Protein 4TUF (pdb70)

CATH classification: 3.20.20.80

B-factor: mean 56.47, std 19.8, range [17.29, 162.37]

Solvent-accessible surface area: 46989 Å² total; per-residue (Å²): 23,28,17,54,156,63,102,71,2,20,34,101,107,53,56,87,6,46,0,48,1,0,0,0,24,0,0,14,32,53,38,26,1,0,22,0,1,93,28,33,41,2,86,82,0,0,65,49,0,44,68,28,29,2,35,0,0,0,0,0,1,0,4,21,0,11,125,87,118,22,106,18,48,52,17,42,70,106,119,0,72,70,0,123,60,44,25,0,14,83,0,1,40,78,0,1,54,18,0,38,84,97,23,0,29,0,1,2,0,3,13,0,16,84,21,59,47,46,7,7,1,6,33,19,4,53,5,71,48,70,74,0,28,42,28,0,102,75,1,0,82,98,8,88,120,33,89,76,2,0,0,0,0,0,5,0,10,2,12,16,1,0,9,0,12,36,80,67,80,27,4,4,1,1,92,0,0,22,87,0,2,65,11,0,28,85,38,3,80,111,7,0,0,0,0,0,0,0,16,29,2,62,4,28,28,56,61,43,26,21,18,114,0,4,0,0,14,0,7,19,2,21,59,19,124,11,63,90,72,40,14,1,0,0,0,1,9,10,0,5,31,55,96,73,14,92,32,2,98,60,118,82,29,35,114,26,1,53,69,18,4,55,53,14,2,0,68,13,11,46,106,54,4,13,0,0,0,4,4,0,0,71,11,44,117,40,50,88,66,0,91,52,0,2,52,16,1,4,162,17,0,115,87,68,69,11,56,27,2,1,0,39,0,0,2,10,80,19,66,44,1,22,2,0,2,100,127,79,12,72,43,20,17,116,61,1,0,85,12,1,81,76,1,8,50,105,24,32,16,50,157,64,100,73,1,18,36,110,91,47,103,89,5,48,0,44,1,0,0,1,19,0,0,13,34,51,39,27,0,1,18,0,0,93,28,22,50,7,99,73,0,0,61,38,1,64,69,24,31,3,34,0,0,0,1,0,3,0,13,14,0,13,123,31,53,17,109,18,48,43,13,46,60,109,130,0,66,87,1,119,58,50,24,0,10,83,0,4,41,34,0,1,53,23,0,36,83,85,28,2,29,1,1,2,0,6,14,1,18,92,19,53,44,48,9,8,1,8,36,21,7,51,12,70,44,40,49,1,28,0,19,0,36,20,2,0,33,98,7,84,128,34,90,74,2,0,0,0,0,0,7,0,12,1,14,17,2,0,9,0,26,44,75,66,81,25,3,4,0,2,92,0,0,23,91,0,2,65,14,0,28,86,16,3,78,111,6,0,0,0,0,0,0,0,15,31,2,82,62,42,27,76,58,42,24,21,20,112,0,4,0,0,15,0,9,69,82,32,101,19,122,11,62,92,74,38,13,0,0,0,0,2,9,12,2,10,34,54,104,78,16,87,24,3,97,68,122,85,34,33,127,20,1,52,69,23,3,59,91,13,2,0,79,13,11,50,104,54,6,11,0,0,0,4,4,0,3,79,33,52,52,68,42,85,75,6,26,55,2,3,69,18,0,4,162,16,0,118,91,67,66,11,54,22,2,0,0,26,0,1,4,15,72,22,75,63,1,14,0,0,0,107,124,79,18,72,45,27,47,100,74,1,0,83,10,0,73,75,0,10,52,103,15,34,16,54,153,63,100,75,2,18,32,96,106,54,54,88,5,46,0,46,1,0,0,1,20,0,0,15,32,52,36,23,0,1,21,0,0,90,30,25,50,6,97,75,0,0,63,47,0,48,70,28,29,2,32,0,0,0,1,1,2,0,17,12,0,11,135,51,69,19,127,19,46,52,17,38,75,110,128,0,72,68,0,124,68,41,19,0,10,81,0,2,41,77,0,1,56,18,0,37,83,94,26,0,28,0,1,1,0,3,12,0,16,91,18,70,41,44,9,7,1,6,39,19,7,56,15,68,46,40,52,0,30,0,22,0,33,26,1,0,36,107,7,84,123,32,85,71,2,0,0,0,0,0,6,0,12,1,12,16,1,0,10,1,26,49,82,63,79,23,2,4,1,2,90,0,0,24,88,0,2,66,14,0,29,86,21,2,78,127,6,0,0,0,0,0,0,0,16,26,1,71,71,45,27,78,62,42,25,21,16,115,0,3,0,0,13,1,6,66,88,40,99,20,119,10,64,91,72,41,16,2,0,0,0,2,9,7,0,3,22,47,103,75,18,89,23,3,101,69,123,82,35,29,118,27,1,52,64,22,3,60,99,13,2,0,80,11,12,53,104,53,7,12,0,1,0,4,2,0,0,54,14,41,78,59,44,85,73,0,91,54,0,0,56,20,0,4,67,18,1,119,90,68,69,10,54,27,2,0,0,43,0,2,3,12,67,20,64,81,0,11,0,0,0,97,124,77,11,71,45,20,28,122,67,1,0,86,11,1,84,77,1,6,47,112,23,29,16,53,152,65,102,69,4,20,40,127,109,48,60,84,6,46,3,45,1,0,0,0,25,0,0,15,30,54,39,25,1,2,22,0,1,87,24,24,49,9,102,72,0,0,66,36,1,60,70,22,29,3,33,0,0,0,1,0,4,0,17,29,0,10,103,85,118,19,113,18,44,54,15,45,87,110,129,0,72,87,3,60,66,50,25,0,10,86,0,5,41,34,1,2,56,29,0,37,79,88,26,0,32,0,2,4,0,5,13,2,19,91,18,58,42,45,9,7,1,7,34,21,4,52,16,59,46,64,79,1,24,48,28,0,98,78,2,0,87,96,10,92,121,35,93,71,2,5,0,0,0,0,8,0,13,0,18,16,1,0,11,0,11,37,77,76,81,24,6,4,1,0,92,0,0,23,94,0,2,62,11,0,28,89,40,2,78,67,8,0,0,0,0,0,0,0,16,30,2,61,5,22,25,46,58,34,27,22,18,108,0,3,0,0,15,0,5,14,1,24,58,20,123,12,64,90,69,42,9,4,0,0,0,2,9,15,0,7,21,58,107,75,14,94,24,3,102,76,128,53,39,33,130,33,1,55,53,18,4,49,31,10,2,0,52,10,9,46,104,56,6,13,0,2,0,5,2,0,0,21,38,39,118,42,39,92,68,0,28,54,1,2,68,17,0,4,162,16,1,116,87,69,70,15,51,24,1,1,0,30,0,0,2,15,77,32,70,48,3,15,0,0,0,106,123,80,15,74,45,28,18,98,73,1,0,83,8,1,78,77,1,8,49,104

Organism: Xanthomonas campestris pv. campestris (strain ATCC 33913 / DSM 3586 / NCPPB 528 / LMG 568 / P 25) (NCBI:txid190485)

Foldseek 3Di:
DWADQQLFDAAPVGDGDFFLAFEFEDCLAPQNATPDLLQAELLVLVVVVVVLPGQEYEYEHEPLSCDQAAAGDNHDCVRYVVCPPPRSNVNVVVNLLSSLVVNGAYEYEHEPHPNDDFDQALADPVGDLVNLLVSLLSVLQPCLPSRRHAAYASGPFHEDQAEDDPPDPVHHRLVSLLSSLCSNCVRRVNHAYEYFAYADYPPQADHFPAGGSQADRCCVVPPHPHDQTRYEYAYADEDVQVDNGVVLVDPCPPVVVLVVSCRRPLVCLRRHNYAHQEYFAALPVRDPSRVSVLLVVLVSCVVSVHLHYYYYHCAQPDPRGGHQDHPSSPDGDVVVSVSSCSSNVD/DWADPQQFDAAPVRDTDFQLAFEFEDCLAPQNATPDQLQAELLVLLVVCVVLPGQEYEYEHEVLLCDQAAAGDSHPCVRVVVCPPHHSVRNVVVSLVSSLVVNGAYEYEHEPHPNPDADQALADPPGDLVNLLVVLLSVLQVCLPSRRHAAYASGPFHEDQAEDPPPDPVHHRLVSLLVSQVSNCVRRVRHAYEYFAYADYPPQADHFDAGGSFAPRCCVVPPHPHPQTRYEYAYADEDVLVPNGPQLPDPCPPVVVLVVSCRRPLVCLRPHNYAYAEYAFQLPPPDVSRVSVLLVVLVSCVVSVQLHYYYHHCAQPPPTGGHQAHPSRPDGDVVVSVSSCSSNVD/DWQDPQQFDAAPVRHTDFALAFEFDDCLALQNATPDLLQAALLVLVVVVVVLVGQEYEYEHEPLLCDQAAAGDNHDCVRHVVCPPHHSNVNVVVNLVSSLVVRGAYEYEDEPHPNPDADQALADPVGDLVNLLVVQLSVLQVCLVRRRYAAYASGPQREDQAEDDPPDPVRHRLVSLLVSLVSNCVRRVNHAYEYFAYADYPDQADHFDAGGSQAPRCCVVPPHPHPLTRYEYAYADEDVLVPNGPQLVDPPPPVVVLVVSCRRPLVCLSPHNYAHAEYAAALCPDDNCRVVVLLVVLVSCVVSVQLHYYYHHQAQPDDSGGHQDHPSRPDGDVVVSVSNCSSNVD/DWADQQLFDAADVGDTDFALAFEFDDCLAPQNATPDQLQAELLVLVVVCVVLPGQEYEYEHEPLLCDQVAAGDNHDCVRHVVCPPHHSVRNVVVNLVSSLVVNRAYEYEDEPHPNHDADQAQADPVRDLVNLLVVLLVVLQVCLPRRRYQAYASYWFREDQAEDDPPDPVRHRLVSLLSSLVSNCVRRVSHAYEYFAYADYPPQAPHDDAGGSFAPRCCVVPPHPHPQTRYEYAYADEDVLVPNGPQLPDPCPPVVVLVVSCRRPLVCLRPHNYAHQEYAFDCPPRHVCRVVVLLVVLVSCVVSVHQHYYYHHQDCPDHRGRHQAHPSSPDGDVVVSVSNCVSNVD

Secondary structure (DSSP, 8-state):
-EE-TTS-EE-SS-PEE--EEEE--STTSTT-S-TTTTTS-HHHHHHHHHHTT--EEEEEE-GGGGSTTPPP-S--TTT-GGGTT--HHHHHHHHHHHHHHHT-EEEEEE--SSSSSPPSSS-BTTB-HHHHHHHHHHHHHHHTT-TTEEEEE-SS---TT-BSSSS-TTTBHHHHHHHHHHHHHHH-TTSEEEE--BS--SSS---SS--TT-B-GGGGTS---S-TTTEEE--EEE-TTT---GGGG-SSTTTTHHHHHHHHTGGGTTTS-B-EEEEE--TTSS-HHHHHHHHHHHHHHHHTT---EEES-SSS--TTT--SB-TTSS-B-HHHHHHHHHHHT-/-EE-TTS-EE-TT--EE--EEEE--STTSTT-S-TTTTTS-HHHHHHHHHHTT--EEEEEE-HHHHSTTPPP-S--TTT-GGGTT--HHHHHHHHHHHHHHTT-EEEEEE--SSSSSPPSSS-BTTB-HHHHHHHHHHHHHHHTT-TTEEEEE-SS---TT-BSSSS-TTTBHHHHHHHHHHHHHHH-TTSEEEE--BS--SSS---SS--TT-B-GGGGTS---S-TTTEEE--EEE-TTT---GGGS-TTTTTTHHHHHHHHTGGGTTTS-B-EEEEE--BTBS-HHHHHHHHHHHHHHHHTT---EEES-SSS-STTT--SB-TTSS-B-HHHHHHHHHHHT-/-EE-TTS-EE-TTSPEE--EEEE---TTSTT-S-TTTTTS-HHHHHHHHHHTT--EEEEEE-HHHHSTTPPP-S--TTT-GGGTT--HHHHHHHHHHHHHHTT-EEEEEE--SSSSS--SSS-BTTB-HHHHHHHHHHHHHHHTT-TTEEEEE-SS---TT-BSSSS-TTTBHHHHHHHHHHHHHHH-TTSEEEE--BS--SSSS--SS--TT-B-GGGGTS---S-TTTEEE--EEE-TTT---GGGS-TTTTTTHHHHHHHHTGGGTTTS-B-EEEEE--BTBS-SHHHHHHHHHHHHHHHTT---EEES-SSTT-TTT--SB-TTSS-B-HHHHHHHHHHHT-/-EE-TTS-EE-SSSPEE--EEEE---TTSTT-S-TTTTTS-HHHHHHHHHTTT--EEEEEE-HHHHSTT----S--TTT-GGGTT--HHHHHHHHHHHHHHTT-EEEEEE--SSSSSPPSSS--SSS-HHHHHHHHHHHHHHTTT-TTEEEEE-SS---TT-BSSSS-TTTBHHHHHHHHHHHHHTT-TT-EEEE--BS--SSS---SS--TT-B-GGGGTS---S-TTTEEE--EEE-TTT---GGGSSTTTTTTHHHHHHHHTGGGTTTS-B-EEEEE--TTSS-SHHHHHHHHHHHHHHHTT---EEES-S-TTSSS---SB-TTSS-B-HHHHHHHHHHHT-

InterPro domains:
  IPR001547 Glycoside hydrolase, family 5 [PF00150] (36-343)
  IPR001919 Carbohydrate-binding type-2 domain [PF00553] (409-482)
  IPR001919 Carbohydrate-binding type-2 domain [PS51173] (395-484)
  IPR001919 Carbohydrate-binding type-2 domain [SM00637] (404-484)
  IPR008965 CBM2/CBM3, carbohydrate-binding domain superfamily [SSF49384] (399-482)
  IPR012291 CBM2, carbohydrate-binding domain superfamily [G3DSA:2.60.40.290] (399-484)
  IPR017853 Glycoside hydrolase superfamily [SSF51445] (30-372)
  IPR018087 Glycoside hydrolase, family 5, conserved site [PS00659] (175-184)

Radius of gyration: 35.01 Å; Cα contacts (8 Å, |Δi|>4): 3081; chains: 4; bounding box: 67×103×87 Å

Structure (mmCIF, N/CA/C/O backbone):
data_4TUF
#
_entry.id   4TUF
#
_cell.length_a   174.660
_cell.length_b   141.531
_cell.length_c   108.008
_cell.angle_alpha   90.00
_cell.angle_beta   110.49
_cell.angle_gamma   90.00
#
_symmetry.space_group_name_H-M   'C 1 2 1'
#
loop_
_entity.id
_entity.type
_entity.pdbx_description
1 polymer 'Major extracellular endoglucanase'
2 non-polymer 'DIHYDROGENPHOSPHATE ION'
3 water water
#
loop_
_atom_site.group_PDB
_atom_site.id
_atom_site.type_symbol
_atom_site.label_atom_id
_atom_site.label_alt_id
_atom_site.label_comp_id
_atom_site.label_asym_id
_atom_site.label_entity_id
_atom_site.label_seq_id
_atom_site.pdbx_PDB_ins_code
_atom_site.Cartn_x
_atom_site.Cartn_y
_atom_site.Cartn_z
_atom_site.occupancy
_atom_site.B_iso_or_equiv
_atom_site.auth_seq_id
_atom_site.auth_comp_id
_atom_site.auth_asym_id
_atom_site.auth_atom_id
_atom_site.pdbx_PDB_model_num
ATOM 1 N N . TYR A 1 1 ? 28.862 -14.094 -17.565 1.00 45.11 26 TYR A N 1
ATOM 2 C CA . TYR A 1 1 ? 29.819 -14.667 -16.620 1.00 44.74 26 TYR A CA 1
ATOM 3 C C . TYR A 1 1 ? 29.427 -16.082 -16.230 1.00 49.26 26 TYR A C 1
ATOM 4 O O . TYR A 1 1 ? 28.274 -16.487 -16.404 1.00 55.96 26 TYR A O 1
ATOM 13 N N . SER A 1 2 ? 30.391 -16.833 -15.707 1.00 45.67 27 SER A N 1
ATOM 14 C CA . SER A 1 2 ? 30.146 -18.215 -15.314 1.00 47.83 27 SER A CA 1
ATOM 15 C C . SER A 1 2 ? 31.205 -18.730 -14.356 1.00 49.47 27 SER A C 1
ATOM 16 O O . SER A 1 2 ? 32.216 -18.070 -14.116 1.00 49.59 27 SER A O 1
ATOM 19 N N . ILE A 1 3 ? 30.959 -19.916 -13.807 1.00 48.32 28 ILE A N 1
ATOM 20 C CA . ILE A 1 3 ? 31.925 -20.578 -12.940 1.00 44.77 28 ILE A CA 1
ATOM 21 C C . ILE A 1 3 ? 32.474 -21.832 -13.621 1.00 44.86 28 ILE A C 1
ATOM 22 O O . ILE A 1 3 ? 31.721 -22.762 -13.902 1.00 51.06 28 ILE A O 1
ATOM 27 N N . ASN A 1 4 ? 33.775 -21.864 -13.894 1.00 43.84 29 ASN A N 1
ATOM 28 C CA . ASN A 1 4 ? 34.363 -23.049 -14.512 1.00 49.35 29 ASN A CA 1
ATOM 29 C C . ASN A 1 4 ? 34.618 -24.151 -13.485 1.00 57.55 29 ASN A C 1
ATOM 30 O O . ASN A 1 4 ? 34.410 -23.951 -12.290 1.00 58.84 29 ASN A O 1
ATOM 35 N N . ASN A 1 5 ? 35.078 -25.308 -13.955 1.00 65.39 30 ASN A N 1
ATOM 36 C CA . ASN A 1 5 ? 35.303 -26.467 -13.092 1.00 71.71 30 ASN A CA 1
ATOM 37 C C . ASN A 1 5 ? 36.390 -26.257 -12.036 1.00 69.68 30 ASN A C 1
ATOM 38 O O . ASN A 1 5 ? 36.603 -27.110 -11.176 1.00 75.00 30 ASN A O 1
ATOM 43 N N . SER A 1 6 ? 37.076 -25.124 -12.104 1.00 63.90 31 SER A N 1
ATOM 44 C CA . SER A 1 6 ? 38.129 -24.823 -11.148 1.00 60.74 31 SER A CA 1
ATOM 45 C C . SER A 1 6 ? 37.648 -23.780 -10.149 1.00 61.04 31 SER A C 1
ATOM 46 O O . SER A 1 6 ? 38.452 -23.171 -9.439 1.00 66.52 31 SER A O 1
ATOM 49 N N . ARG A 1 7 ? 36.332 -23.581 -10.109 1.00 49.62 32 ARG A N 1
ATOM 50 C CA . ARG A 1 7 ? 35.705 -22.632 -9.195 1.00 46.75 32 ARG A CA 1
ATOM 51 C C . ARG A 1 7 ? 36.223 -21.218 -9.425 1.00 45.12 32 ARG A C 1
ATOM 52 O O . ARG A 1 7 ? 36.405 -20.450 -8.482 1.00 42.27 32 ARG A O 1
ATOM 60 N N . GLN A 1 8 ? 36.462 -20.892 -10.691 1.00 49.22 33 GLN A N 1
ATOM 61 C CA . GLN A 1 8 ? 36.893 -19.558 -11.093 1.00 49.08 33 GLN A CA 1
ATOM 62 C C . GLN A 1 8 ? 35.783 -18.836 -11.845 1.00 48.63 33 GLN A C 1
ATOM 63 O O . GLN A 1 8 ? 35.005 -19.461 -12.565 1.00 54.17 33 GLN A O 1
ATOM 69 N N . ILE A 1 9 ? 35.719 -17.520 -11.678 1.00 45.47 34 ILE A N 1
ATOM 70 C CA . ILE A 1 9 ? 34.794 -16.689 -12.440 1.00 42.20 34 ILE A CA 1
ATOM 71 C C . ILE A 1 9 ? 35.402 -16.331 -13.781 1.00 50.30 34 ILE A C 1
ATOM 72 O O . ILE A 1 9 ? 36.480 -15.737 -13.830 1.00 57.98 34 ILE A O 1
ATOM 77 N N . VAL A 1 10 ? 34.726 -16.687 -14.869 1.00 48.28 35 VAL A N 1
ATOM 78 C CA . VAL A 1 10 ? 35.196 -16.290 -16.194 1.00 46.48 35 VAL A CA 1
ATOM 79 C C . VAL A 1 10 ? 34.166 -15.369 -16.844 1.00 46.72 35 VAL A C 1
ATOM 80 O O . VAL A 1 10 ? 32.985 -15.411 -16.499 1.00 48.21 35 VAL A O 1
ATOM 84 N N . ASP A 1 11 ? 34.618 -14.514 -17.757 1.00 48.98 36 ASP A N 1
ATOM 85 C CA . ASP A 1 11 ? 33.715 -13.584 -18.429 1.00 55.47 36 ASP A CA 1
ATOM 86 C C . ASP A 1 11 ? 33.225 -14.172 -19.744 1.00 66.68 36 ASP A C 1
ATOM 87 O O . ASP A 1 11 ? 33.391 -15.368 -19.990 1.00 72.78 36 ASP A O 1
ATOM 92 N N . ASP A 1 12 ? 32.620 -13.333 -20.581 1.00 72.61 37 ASP A N 1
ATOM 93 C CA . ASP A 1 12 ? 32.142 -13.766 -21.894 1.00 80.13 37 ASP A CA 1
ATOM 94 C C . ASP A 1 12 ? 33.274 -14.307 -22.752 1.00 76.88 37 ASP A C 1
ATOM 95 O O . ASP A 1 12 ? 33.114 -15.306 -23.452 1.00 76.08 37 ASP A O 1
ATOM 100 N N . SER A 1 13 ? 34.416 -13.632 -22.694 1.00 77.83 38 SER A N 1
ATOM 101 C CA . SER A 1 13 ? 35.581 -14.005 -23.484 1.00 81.91 38 SER A CA 1
ATOM 102 C C . SER A 1 13 ? 36.118 -15.370 -23.070 1.00 76.27 38 SER A C 1
ATOM 103 O O . SER A 1 13 ? 36.569 -16.150 -23.905 1.00 78.14 38 SER A O 1
ATOM 106 N N . GLY A 1 14 ? 36.067 -15.652 -21.774 1.00 69.89 39 GLY A N 1
ATOM 107 C CA . GLY A 1 14 ? 36.600 -16.893 -21.249 1.00 66.29 39 GLY A CA 1
ATOM 108 C C . GLY A 1 14 ? 37.898 -16.684 -20.492 1.00 65.54 39 GLY A C 1
ATOM 109 O O . GLY A 1 14 ? 38.701 -17.608 -20.360 1.00 66.56 39 GLY A O 1
ATOM 110 N N . LYS A 1 15 ? 38.109 -15.465 -20.000 1.00 61.17 40 LYS A N 1
ATOM 111 C CA . LYS A 1 15 ? 39.286 -15.155 -19.193 1.00 57.38 40 LYS A CA 1
ATOM 112 C C . LYS A 1 15 ? 38.904 -15.091 -17.715 1.00 50.88 40 LYS A C 1
ATOM 113 O O . LYS A 1 15 ? 37.789 -14.695 -17.373 1.00 44.21 40 LYS A O 1
ATOM 115 N N . VAL A 1 16 ? 39.826 -15.492 -16.842 1.00 48.38 41 VAL A N 1
ATOM 116 C CA . VAL A 1 16 ? 39.545 -15.521 -15.410 1.00 47.74 41 VAL A CA 1
ATOM 117 C C . VAL A 1 16 ? 39.455 -14.113 -14.826 1.00 49.67 41 VAL A C 1
ATOM 118 O O . VAL A 1 16 ? 40.335 -13.282 -15.025 1.00 53.75 41 VAL A O 1
ATOM 122 N N . VAL A 1 17 ? 38.368 -13.864 -14.108 1.00 45.63 42 VAL A N 1
ATOM 123 C CA . VAL A 1 17 ? 38.134 -12.601 -13.431 1.00 43.61 42 VAL A CA 1
ATOM 124 C C . VAL A 1 17 ? 38.560 -12.685 -11.966 1.00 45.18 42 VAL A C 1
ATOM 125 O O . VAL A 1 17 ? 38.250 -13.654 -11.281 1.00 52.31 42 VAL A O 1
ATOM 129 N N . GLN A 1 18 ? 39.281 -11.677 -11.490 1.00 49.15 43 GLN A N 1
ATOM 130 C CA . GLN A 1 18 ? 39.605 -11.589 -10.070 1.00 39.23 43 GLN A CA 1
ATOM 131 C C . GLN A 1 18 ? 38.967 -10.347 -9.468 1.00 43.16 43 GLN A C 1
ATOM 132 O O . GLN A 1 18 ? 39.203 -9.230 -9.933 1.00 45.78 43 GLN A O 1
ATOM 138 N N . LEU A 1 19 ? 38.159 -10.539 -8.433 1.00 39.77 44 LEU A N 1
ATOM 139 C CA . LEU A 1 19 ? 37.412 -9.431 -7.859 1.00 34.51 44 LEU A CA 1
ATOM 140 C C . LEU A 1 19 ? 38.150 -8.786 -6.700 1.00 37.91 44 LEU A C 1
ATOM 141 O O . LEU A 1 19 ? 38.021 -9.209 -5.555 1.00 38.30 44 LEU A O 1
ATOM 146 N N . LYS A 1 20 ? 38.936 -7.764 -7.013 1.00 43.74 45 LYS A N 1
ATOM 147 C CA . LYS A 1 20 ? 39.558 -6.930 -5.999 1.00 38.14 45 LYS A CA 1
ATOM 148 C C . LYS A 1 20 ? 38.527 -5.895 -5.564 1.00 36.56 45 LYS A C 1
ATOM 149 O O . LYS A 1 20 ? 38.532 -4.759 -6.037 1.00 36.30 45 LYS A O 1
ATOM 155 N N . GLY A 1 21 ? 37.633 -6.297 -4.670 1.00 31.39 46 GLY A N 1
ATOM 156 C CA .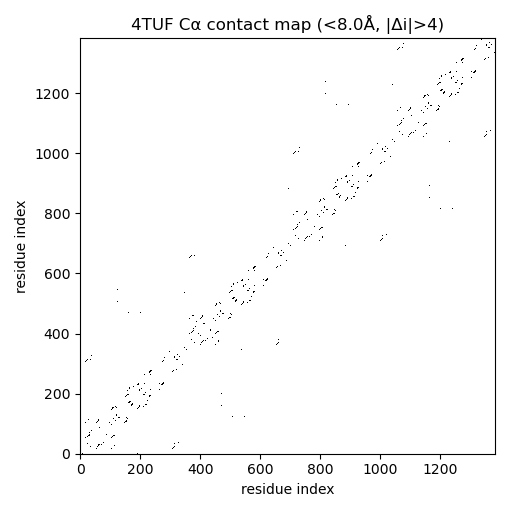 GLY A 1 21 ? 36.416 -5.541 -4.449 1.00 32.58 46 GLY A CA 1
ATOM 157 C C . GLY A 1 21 ? 36.287 -4.757 -3.161 1.00 34.21 46 GLY A C 1
ATOM 158 O O . GLY A 1 21 ? 37.073 -4.918 -2.218 1.00 31.63 46 GLY A O 1
ATOM 159 N N . VAL A 1 22 ? 35.271 -3.899 -3.136 1.00 28.67 47 VAL A N 1
ATOM 160 C CA . VAL A 1 22 ? 34.930 -3.121 -1.960 1.00 29.80 47 VAL A CA 1
ATOM 161 C C . VAL A 1 22 ? 33.437 -2.793 -2.017 1.00 31.27 47 VAL A C 1
ATOM 162 O O . VAL A 1 22 ? 32.861 -2.690 -3.097 1.00 34.12 47 VAL A O 1
ATOM 166 N N . ASN A 1 23 ? 32.807 -2.669 -0.852 1.00 35.45 48 ASN A N 1
ATOM 167 C CA . ASN A 1 23 ? 31.409 -2.253 -0.757 1.00 33.89 48 ASN A CA 1
ATOM 168 C C . ASN A 1 23 ? 31.241 -0.736 -0.799 1.00 36.20 48 ASN A C 1
ATOM 169 O O . ASN A 1 23 ? 31.957 -0.010 -0.112 1.00 34.30 48 ASN A O 1
ATOM 174 N N . VAL A 1 24 ? 30.286 -0.268 -1.598 1.00 30.59 49 VAL A N 1
ATOM 175 C CA . VAL A 1 24 ? 29.981 1.158 -1.702 1.00 33.31 49 VAL A CA 1
ATOM 176 C C . VAL A 1 24 ? 28.521 1.402 -1.335 1.00 37.35 49 VAL A C 1
ATOM 177 O O . VAL A 1 24 ? 27.637 1.176 -2.159 1.00 41.49 49 VAL A O 1
ATOM 181 N N . PHE A 1 25 ? 28.253 1.864 -0.115 1.00 33.79 50 PHE A N 1
ATOM 182 C CA A PHE A 1 25 ? 26.905 2.019 0.428 0.50 35.34 50 PHE A CA 1
ATOM 183 C CA B PHE A 1 25 ? 26.843 1.955 0.241 0.50 35.84 50 PHE A CA 1
ATOM 184 C C . PHE A 1 25 ? 26.269 3.365 0.109 1.00 41.92 50 PHE A C 1
ATOM 185 O O . PHE A 1 25 ? 26.961 4.312 -0.262 1.00 46.28 50 PHE A O 1
ATOM 200 N N . GLY A 1 26 ? 24.961 3.454 0.326 1.00 41.09 51 GLY A N 1
ATOM 201 C CA . GLY A 1 26 ? 24.222 4.683 0.150 1.00 40.23 51 GLY A CA 1
ATOM 202 C C . GLY A 1 26 ? 22.878 4.423 -0.504 1.00 46.73 51 GLY A C 1
ATOM 203 O O . GLY A 1 26 ? 21.844 4.883 -0.014 1.00 50.77 51 GLY A O 1
ATOM 204 N N . PHE A 1 27 ? 22.888 3.669 -1.602 1.00 39.53 52 PHE A N 1
ATOM 205 C CA . PHE A 1 27 ? 21.678 3.435 -2.389 1.00 35.09 52 PHE A CA 1
ATOM 206 C C . PHE A 1 27 ? 20.635 2.601 -1.643 1.00 40.62 52 PHE A C 1
ATOM 207 O O . PHE A 1 27 ? 19.511 2.441 -2.119 1.00 48.16 52 PHE A O 1
ATOM 215 N N . GLU A 1 28 ? 21.001 2.065 -0.482 1.00 36.13 53 GLU A N 1
ATOM 216 C CA . GLU A 1 28 ? 20.068 1.255 0.292 1.00 37.14 53 GLU A CA 1
ATOM 217 C C . GLU A 1 28 ? 19.596 2.011 1.526 1.00 35.72 53 GLU A C 1
ATOM 218 O O . GLU A 1 28 ? 18.995 1.430 2.429 1.00 40.77 53 GLU A O 1
ATOM 224 N N . THR A 1 29 ? 19.858 3.314 1.554 1.00 33.43 54 THR A N 1
ATOM 225 C CA . THR A 1 29 ? 19.513 4.131 2.711 1.00 34.97 54 THR A CA 1
ATOM 226 C C . THR A 1 29 ? 18.468 5.191 2.392 1.00 39.27 54 THR A C 1
ATOM 227 O O . THR A 1 29 ? 18.013 5.314 1.254 1.00 35.59 54 THR A O 1
ATOM 231 N N . GLY A 1 30 ? 18.110 5.968 3.410 1.00 43.34 55 GLY A N 1
ATOM 232 C CA . GLY A 1 30 ? 17.108 7.004 3.271 1.00 36.34 55 GLY A CA 1
ATOM 233 C C . GLY A 1 30 ? 17.466 8.062 2.251 1.00 43.39 55 GLY A C 1
ATOM 234 O O . GLY A 1 30 ? 16.585 8.751 1.745 1.00 49.10 55 GLY A O 1
ATOM 235 N N . ASN A 1 31 ? 18.757 8.187 1.948 1.00 42.67 56 ASN A N 1
ATOM 236 C CA . ASN A 1 31 ? 19.244 9.156 0.967 1.00 38.81 56 ASN A CA 1
ATOM 237 C C . ASN A 1 31 ? 19.073 8.693 -0.476 1.00 41.09 56 ASN A C 1
ATOM 238 O O . ASN A 1 31 ? 19.001 9.517 -1.387 1.00 48.15 56 ASN A O 1
ATOM 243 N N . HIS A 1 32 ? 19.022 7.377 -0.672 1.00 40.65 57 HIS A N 1
ATOM 244 C CA . HIS A 1 32 ? 18.862 6.769 -1.992 1.00 41.55 57 HIS A CA 1
ATOM 245 C C . HIS A 1 32 ? 19.913 7.247 -2.998 1.00 47.44 57 HIS A C 1
ATOM 246 O O . HIS A 1 32 ? 19.593 7.564 -4.141 1.00 55.35 57 HIS A O 1
ATOM 253 N N . VAL A 1 33 ? 21.167 7.291 -2.564 1.00 42.99 58 VAL A N 1
ATOM 254 C CA . VAL A 1 33 ? 22.285 7.649 -3.431 1.00 40.40 58 VAL A CA 1
ATOM 255 C C . VAL A 1 33 ? 23.561 7.249 -2.703 1.00 40.97 58 VAL A C 1
ATOM 256 O O . VAL A 1 33 ? 23.585 7.258 -1.473 1.00 41.81 58 VAL A O 1
ATOM 260 N N . MET A 1 34 ? 24.610 6.882 -3.438 1.00 42.27 59 MET A N 1
ATOM 261 C CA . MET A 1 34 ? 25.879 6.526 -2.797 1.00 39.39 59 MET A CA 1
ATOM 262 C C . MET A 1 34 ? 26.356 7.684 -1.921 1.00 35.17 59 MET A C 1
ATOM 263 O O . MET A 1 34 ? 26.174 8.845 -2.270 1.00 41.46 59 MET A O 1
ATOM 268 N N . HIS A 1 35 ? 26.938 7.352 -0.773 1.00 36.27 60 HIS A N 1
ATOM 269 C CA . HIS A 1 35 ? 27.312 8.339 0.237 1.00 39.45 60 HIS A CA 1
ATOM 270 C C . HIS A 1 35 ? 28.530 9.172 -0.135 1.00 42.30 60 HIS A C 1
ATOM 271 O O . HIS A 1 35 ? 29.353 8.762 -0.951 1.00 35.58 60 HIS A O 1
ATOM 278 N N . GLY A 1 36 ? 28.638 10.343 0.487 1.00 42.02 61 GLY A N 1
ATOM 279 C CA . GLY A 1 36 ? 29.814 11.178 0.353 1.00 40.82 61 GLY A CA 1
ATOM 280 C C . GLY A 1 36 ? 29.689 12.274 -0.683 1.00 46.83 61 GLY A C 1
ATOM 281 O O . GLY A 1 36 ? 30.621 13.054 -0.892 1.00 47.68 61 GLY A O 1
ATOM 282 N N . LEU A 1 37 ? 28.534 12.351 -1.331 1.00 49.87 62 LEU A N 1
ATOM 283 C CA . LEU A 1 37 ? 28.336 13.356 -2.365 1.00 47.74 62 LEU A CA 1
ATOM 284 C C . LEU A 1 37 ? 28.034 14.720 -1.747 1.00 50.29 62 LEU A C 1
ATOM 285 O O . LEU A 1 37 ? 27.702 15.669 -2.456 1.00 59.11 62 LEU A O 1
ATOM 290 N N . TRP A 1 38 ? 28.154 14.818 -0.425 1.00 49.30 63 TRP A N 1
ATOM 291 C CA . TRP A 1 38 ? 28.173 16.124 0.233 1.00 55.65 63 TRP A CA 1
ATOM 292 C C . TRP A 1 38 ? 29.605 16.637 0.307 1.00 54.40 63 TRP A C 1
ATOM 293 O O . TRP A 1 38 ? 29.841 17.834 0.449 1.00 62.29 63 TRP A O 1
ATOM 304 N N . ALA A 1 39 ? 30.559 15.719 0.195 1.00 53.00 64 ALA A N 1
ATOM 305 C CA . ALA A 1 39 ? 31.966 16.048 0.376 1.00 55.98 64 ALA A CA 1
ATOM 306 C C . ALA A 1 39 ? 32.781 15.883 -0.906 1.00 55.99 64 ALA A C 1
ATOM 307 O O . ALA A 1 39 ? 33.814 16.530 -1.079 1.00 50.72 64 ALA A O 1
ATOM 309 N N . ARG A 1 40 ? 32.311 15.018 -1.801 1.00 57.55 65 ARG A N 1
ATOM 310 C CA . ARG A 1 40 ? 33.074 14.647 -2.990 1.00 54.32 65 ARG A CA 1
ATOM 311 C C . ARG A 1 40 ? 32.233 14.645 -4.265 1.00 52.49 65 ARG A C 1
ATOM 312 O O . ARG A 1 40 ? 31.004 14.586 -4.213 1.00 52.49 65 ARG A O 1
ATOM 320 N N . ASN A 1 41 ? 32.911 14.706 -5.407 1.00 45.00 66 ASN A N 1
ATOM 321 C CA . ASN A 1 41 ? 32.277 14.493 -6.703 1.00 44.47 66 ASN A CA 1
ATOM 322 C C . ASN A 1 41 ? 32.231 13.003 -7.008 1.00 45.46 66 ASN A C 1
ATOM 323 O O . ASN A 1 41 ? 33.246 12.315 -6.897 1.00 49.23 66 ASN A O 1
ATOM 328 N N . TRP A 1 42 ? 31.058 12.505 -7.383 1.00 47.32 67 TRP A N 1
ATOM 329 C CA . TRP A 1 42 ? 30.843 11.059 -7.486 1.00 47.54 67 TRP A CA 1
ATOM 330 C C . TRP A 1 42 ? 31.785 10.400 -8.494 1.00 49.99 67 TRP A C 1
ATOM 331 O O . TRP A 1 42 ? 32.327 9.330 -8.233 1.00 49.95 67 TRP A O 1
ATOM 342 N N . LYS A 1 43 ? 31.985 11.051 -9.637 1.00 55.64 68 LYS A N 1
ATOM 343 C CA . LYS A 1 43 ? 32.858 10.525 -10.680 1.00 49.46 68 LYS A CA 1
ATOM 344 C C . LYS A 1 43 ? 34.311 10.486 -10.206 1.00 50.69 68 LYS A C 1
ATOM 345 O O . LYS A 1 43 ? 35.028 9.517 -10.462 1.00 54.49 68 LYS A O 1
ATOM 351 N N . ASP A 1 44 ? 34.740 11.536 -9.509 1.00 45.79 69 ASP A N 1
ATOM 352 C CA . ASP A 1 44 ? 36.110 11.609 -9.009 1.00 54.69 69 ASP A CA 1
ATOM 353 C C . ASP A 1 44 ? 36.369 10.584 -7.908 1.00 48.03 69 ASP A C 1
ATOM 354 O O . ASP A 1 44 ? 37.470 10.052 -7.794 1.00 44.80 69 ASP A O 1
ATOM 359 N N . MET A 1 45 ? 35.353 10.305 -7.101 1.00 45.75 70 MET A N 1
ATOM 360 C CA . MET A 1 45 ? 35.483 9.316 -6.040 1.00 42.26 70 MET A CA 1
ATOM 361 C C . MET A 1 45 ? 35.604 7.898 -6.613 1.00 44.87 70 MET A C 1
ATOM 362 O O . MET A 1 45 ? 36.299 7.049 -6.058 1.00 47.27 70 MET A O 1
ATOM 367 N N . ILE A 1 46 ? 34.928 7.642 -7.727 1.00 44.96 71 ILE A N 1
ATOM 368 C CA . ILE A 1 46 ? 35.061 6.356 -8.402 1.00 45.08 71 ILE A CA 1
ATOM 369 C C . ILE A 1 46 ? 36.458 6.228 -9.001 1.00 44.57 71 ILE A C 1
ATOM 370 O O . ILE A 1 46 ? 37.112 5.197 -8.859 1.00 40.95 71 ILE A O 1
ATOM 375 N N . VAL A 1 47 ? 36.904 7.291 -9.664 1.00 47.31 72 VAL A N 1
ATOM 376 C CA . VAL A 1 47 ? 38.235 7.353 -10.255 1.00 44.97 72 VAL A CA 1
ATOM 377 C C . VAL A 1 47 ? 39.300 7.019 -9.219 1.00 48.07 72 VAL A C 1
ATOM 378 O O . VAL A 1 47 ? 40.280 6.333 -9.517 1.00 54.22 72 VAL A O 1
ATOM 382 N N . GLN A 1 48 ? 39.087 7.485 -7.991 1.00 49.47 73 GLN A N 1
ATOM 383 C CA . GLN A 1 48 ? 40.055 7.276 -6.923 1.00 49.54 73 GLN A CA 1
ATOM 384 C C . GLN A 1 48 ? 40.109 5.826 -6.459 1.00 48.42 73 GLN A C 1
ATOM 385 O O . GLN A 1 48 ? 41.185 5.296 -6.198 1.00 56.11 73 GLN A O 1
ATOM 391 N N . MET A 1 49 ? 38.951 5.185 -6.350 1.00 41.43 74 MET A N 1
ATOM 392 C CA . MET A 1 49 ? 38.916 3.843 -5.797 1.00 46.53 74 MET A CA 1
ATOM 393 C C . MET A 1 49 ? 39.457 2.837 -6.808 1.00 48.34 74 MET A C 1
ATOM 394 O O . MET A 1 49 ? 39.955 1.781 -6.427 1.00 54.44 74 MET A O 1
ATOM 399 N N . GLN A 1 50 ? 39.395 3.167 -8.092 1.00 48.03 75 GLN A N 1
ATOM 400 C CA . GLN A 1 50 ? 40.000 2.291 -9.085 1.00 48.42 75 GLN A CA 1
ATOM 401 C C . GLN A 1 50 ? 41.513 2.439 -9.037 1.00 51.31 75 GLN A C 1
ATOM 402 O O . GLN A 1 50 ? 42.245 1.467 -9.224 1.00 51.07 75 GLN A O 1
ATOM 408 N N . GLY A 1 51 ? 41.972 3.661 -8.774 1.00 51.88 76 GLY A N 1
ATOM 409 C CA . GLY A 1 51 ? 43.391 3.960 -8.710 1.00 50.73 76 GLY A CA 1
ATOM 410 C C . GLY A 1 51 ? 44.114 3.289 -7.556 1.00 50.50 76 GLY A C 1
ATOM 411 O O . GLY A 1 51 ? 45.326 3.089 -7.614 1.00 49.68 76 GLY A O 1
ATOM 412 N N . LEU A 1 52 ? 43.376 2.943 -6.506 1.00 44.92 77 LEU A N 1
ATOM 413 C CA . LEU A 1 52 ? 43.968 2.291 -5.344 1.00 45.36 77 LEU A CA 1
ATOM 414 C C . LEU A 1 52 ? 44.207 0.817 -5.621 1.00 46.48 77 LEU A C 1
ATOM 415 O O . LEU A 1 52 ? 44.972 0.157 -4.915 1.00 46.15 77 LEU A O 1
ATOM 420 N N . GLY A 1 53 ? 43.541 0.304 -6.650 1.00 45.45 78 GLY A N 1
ATOM 421 C CA . GLY A 1 53 ? 43.715 -1.077 -7.051 1.00 43.93 78 GLY A CA 1
ATOM 422 C C . GLY A 1 53 ? 42.427 -1.866 -7.161 1.00 44.56 78 GLY A C 1
ATOM 423 O O . GLY A 1 53 ? 42.443 -3.002 -7.630 1.00 49.55 78 GLY A O 1
ATOM 424 N N . PHE A 1 54 ? 41.314 -1.279 -6.726 1.00 40.39 79 PHE A N 1
ATOM 425 C CA . PHE A 1 54 ? 40.023 -1.966 -6.787 1.00 43.64 79 PHE A CA 1
ATOM 426 C C . PHE A 1 54 ? 39.539 -2.076 -8.228 1.00 47.44 79 PHE A C 1
ATOM 427 O O . PHE A 1 54 ? 39.617 -1.112 -8.988 1.00 49.68 79 PHE A O 1
ATOM 435 N N . ASN A 1 55 ? 39.032 -3.245 -8.602 1.00 45.74 80 ASN A N 1
ATOM 436 C CA . ASN A 1 55 ? 38.442 -3.412 -9.923 1.00 47.18 80 ASN A CA 1
ATOM 437 C C . ASN A 1 55 ? 37.019 -3.937 -9.830 1.00 46.37 80 ASN A C 1
ATOM 438 O O . ASN A 1 55 ? 36.422 -4.312 -10.836 1.00 51.77 80 ASN A O 1
ATOM 443 N N . ALA A 1 56 ? 36.486 -3.975 -8.614 1.00 39.82 81 ALA A N 1
ATOM 444 C CA . ALA A 1 56 ? 35.165 -4.539 -8.395 1.00 37.27 81 ALA A CA 1
ATOM 445 C C . ALA A 1 56 ? 34.444 -3.821 -7.267 1.00 38.64 81 ALA A C 1
ATOM 446 O O . ALA A 1 56 ? 35.064 -3.371 -6.310 1.00 37.30 81 ALA A O 1
ATOM 448 N N . VAL A 1 57 ? 33.125 -3.732 -7.383 1.00 40.07 82 VAL A N 1
ATOM 449 C CA . VAL A 1 57 ? 32.317 -2.986 -6.434 1.00 36.99 82 VAL A CA 1
ATOM 450 C C . VAL A 1 57 ? 31.020 -3.738 -6.120 1.00 41.84 82 VAL A C 1
ATOM 451 O O . VAL A 1 57 ? 30.361 -4.269 -7.016 1.00 45.04 82 VAL A O 1
ATOM 455 N N . ARG A 1 58 ? 30.671 -3.797 -4.840 1.00 39.43 83 ARG A N 1
ATOM 456 C CA . ARG A 1 58 ? 29.393 -4.347 -4.417 1.00 34.73 83 ARG A CA 1
ATOM 457 C C . ARG A 1 58 ? 28.454 -3.193 -4.062 1.00 39.70 83 ARG A C 1
ATOM 458 O O . ARG A 1 58 ? 28.747 -2.412 -3.161 1.00 47.46 83 ARG A O 1
ATOM 466 N N . LEU A 1 59 ? 27.338 -3.087 -4.780 1.00 39.75 84 LEU A N 1
ATOM 467 C CA . LEU A 1 59 ? 26.395 -1.975 -4.620 1.00 38.43 84 LEU A CA 1
ATOM 468 C C . LEU A 1 59 ? 25.105 -2.351 -3.897 1.00 37.77 84 LEU A C 1
ATOM 469 O O . LEU A 1 59 ? 24.185 -2.896 -4.507 1.00 37.71 84 LEU A O 1
ATOM 474 N N . PRO A 1 60 ? 25.028 -2.060 -2.593 1.00 36.30 85 PRO A N 1
ATOM 475 C CA . PRO A 1 60 ? 23.738 -2.213 -1.914 1.00 39.04 85 PRO A CA 1
ATOM 476 C C . PRO A 1 60 ? 22.667 -1.288 -2.499 1.00 40.84 85 PRO A C 1
ATOM 477 O O . PRO A 1 60 ? 22.967 -0.163 -2.882 1.00 43.12 85 PRO A O 1
ATOM 481 N N . PHE A 1 61 ? 21.435 -1.773 -2.583 1.00 40.56 86 PHE A N 1
ATOM 482 C CA . PHE A 1 61 ? 20.303 -0.940 -2.976 1.00 31.89 86 PHE A CA 1
ATOM 483 C C . PHE A 1 61 ? 19.064 -1.365 -2.185 1.00 34.55 86 PHE A C 1
ATOM 484 O O . PHE A 1 61 ? 19.085 -2.369 -1.482 1.00 38.68 86 PHE A O 1
ATOM 492 N N . CYS A 1 62 ? 17.988 -0.600 -2.306 1.00 38.55 87 CYS A N 1
ATOM 493 C CA . CYS A 1 62 ? 16.728 -0.927 -1.654 1.00 33.23 87 CYS A CA 1
ATOM 494 C C . CYS A 1 62 ? 15.619 -0.720 -2.674 1.00 39.42 87 CYS A C 1
ATOM 495 O O . CYS A 1 62 ? 15.835 -0.040 -3.675 1.00 49.52 87 CYS A O 1
ATOM 498 N N . PRO A 1 63 ? 14.441 -1.324 -2.447 1.00 35.69 88 PRO A N 1
ATOM 499 C CA . PRO A 1 63 ? 13.321 -1.175 -3.382 1.00 30.35 88 PRO A CA 1
ATOM 500 C C . PRO A 1 63 ? 12.973 0.277 -3.712 1.00 39.14 88 PRO A C 1
ATOM 501 O O . PRO A 1 63 ? 12.809 0.602 -4.889 1.00 48.70 88 PRO A O 1
ATOM 505 N N . ALA A 1 64 ? 12.868 1.128 -2.697 1.00 35.87 89 ALA A N 1
ATOM 506 C CA . ALA A 1 64 ? 12.508 2.530 -2.902 1.00 40.73 89 ALA A CA 1
ATOM 507 C C . ALA A 1 64 ? 13.406 3.219 -3.932 1.00 47.25 89 ALA A C 1
ATOM 508 O O . ALA A 1 64 ? 12.936 4.030 -4.730 1.00 51.66 89 ALA A O 1
ATOM 510 N N . THR A 1 65 ? 14.694 2.888 -3.914 1.00 38.92 90 THR A N 1
ATOM 511 C CA . THR A 1 65 ? 15.653 3.469 -4.851 1.00 40.70 90 THR A CA 1
ATOM 512 C C . THR A 1 65 ? 15.300 3.137 -6.305 1.00 46.87 90 THR A C 1
ATOM 513 O O . THR A 1 65 ? 15.557 3.930 -7.217 1.00 43.43 90 THR A O 1
ATOM 517 N N . LEU A 1 66 ? 14.683 1.975 -6.511 1.00 46.29 91 LEU A N 1
ATOM 518 C CA . LEU A 1 66 ? 14.364 1.502 -7.853 1.00 42.89 91 LEU A CA 1
ATOM 519 C C . LEU A 1 66 ? 13.072 2.103 -8.403 1.00 46.87 91 LEU A C 1
ATOM 520 O O . LEU A 1 66 ? 12.725 1.870 -9.561 1.00 53.28 91 LEU A O 1
ATOM 525 N N . ARG A 1 67 ? 12.357 2.866 -7.582 1.00 42.37 92 ARG A N 1
ATOM 526 C CA . ARG A 1 67 ? 11.097 3.464 -8.015 1.00 43.09 92 ARG A CA 1
ATOM 527 C C . ARG A 1 67 ? 11.332 4.784 -8.745 1.00 46.71 92 ARG A C 1
ATOM 528 O O . ARG A 1 67 ? 12.293 5.498 -8.468 1.00 57.46 92 ARG A O 1
ATOM 536 N N . SER A 1 68 ? 10.435 5.094 -9.675 1.00 48.20 93 SER A N 1
ATOM 537 C CA . SER A 1 68 ? 10.661 6.132 -10.674 1.00 49.43 93 SER A CA 1
ATOM 538 C C . SER A 1 68 ? 10.862 7.529 -10.101 1.00 50.97 93 SER A C 1
ATOM 539 O O . SER A 1 68 ? 11.715 8.279 -10.581 1.00 51.21 93 SER A O 1
ATOM 542 N N . ASP A 1 69 ? 10.084 7.874 -9.079 1.00 47.47 94 ASP A N 1
ATOM 543 C CA . ASP A 1 69 ? 10.070 9.242 -8.572 1.00 56.88 94 ASP A CA 1
ATOM 544 C C . ASP A 1 69 ? 10.706 9.399 -7.190 1.00 49.71 94 ASP A C 1
ATOM 545 O O . ASP A 1 69 ? 10.558 10.440 -6.552 1.00 52.68 94 ASP A O 1
ATOM 550 N N . THR A 1 70 ? 11.410 8.377 -6.723 1.00 45.30 95 THR A N 1
ATOM 551 C CA . THR A 1 70 ? 12.168 8.512 -5.486 1.00 46.01 95 THR A CA 1
ATOM 552 C C . THR A 1 70 ? 13.305 9.512 -5.689 1.00 50.58 95 THR A C 1
ATOM 553 O O . THR A 1 70 ? 14.162 9.330 -6.556 1.00 51.11 95 THR A O 1
ATOM 557 N N . MET A 1 71 ? 13.298 10.583 -4.904 1.00 52.40 96 MET A N 1
ATOM 558 C CA . MET A 1 71 ? 14.333 11.602 -5.022 1.00 50.25 96 MET A CA 1
ATOM 559 C C . MET A 1 71 ? 15.473 11.331 -4.050 1.00 49.67 96 MET A C 1
ATOM 560 O O . MET A 1 71 ? 15.256 10.792 -2.966 1.00 49.78 96 MET A O 1
ATOM 565 N N . PRO A 1 72 ? 16.702 11.688 -4.444 1.00 50.97 97 PRO A N 1
ATOM 566 C CA . PRO A 1 72 ? 17.858 11.535 -3.554 1.00 49.52 97 PRO A CA 1
ATOM 567 C C . PRO A 1 72 ? 17.971 12.667 -2.537 1.00 54.79 97 PRO A C 1
ATOM 568 O O . PRO A 1 72 ? 17.285 13.686 -2.658 1.00 56.85 97 PRO A O 1
ATOM 572 N N . ALA A 1 73 ? 18.831 12.482 -1.542 1.00 57.34 98 ALA A N 1
ATOM 573 C CA . ALA A 1 73 ? 19.088 13.516 -0.548 1.00 54.38 98 ALA A CA 1
ATOM 574 C C . ALA A 1 73 ? 20.575 13.583 -0.233 1.00 54.95 98 ALA A C 1
ATOM 575 O O . ALA A 1 73 ? 21.333 12.683 -0.604 1.00 51.50 98 ALA A O 1
ATOM 577 N N . SER A 1 74 ? 20.974 14.661 0.441 1.00 58.30 99 SER A N 1
ATOM 578 C CA . SER A 1 74 ? 22.347 14.884 0.913 1.00 54.80 99 SER A CA 1
ATOM 579 C C . SER A 1 74 ? 23.363 15.128 -0.206 1.00 52.31 99 SER A C 1
ATOM 580 O O . SER A 1 74 ? 24.567 15.159 0.047 1.00 54.84 99 SER A O 1
ATOM 583 N N . ILE A 1 75 ? 22.898 15.311 -1.436 1.00 49.78 100 ILE A N 1
ATOM 584 C CA . ILE A 1 75 ? 23.827 15.588 -2.522 1.00 50.81 100 ILE A CA 1
ATOM 585 C C . ILE A 1 75 ? 24.166 17.071 -2.585 1.00 48.77 100 ILE A C 1
ATOM 586 O O . ILE A 1 75 ? 23.274 17.916 -2.668 1.00 49.07 100 ILE A O 1
ATOM 591 N N . ASP A 1 76 ? 25.462 17.369 -2.528 1.00 49.01 101 ASP A N 1
ATOM 592 C CA . ASP A 1 76 ? 25.991 18.705 -2.790 1.00 49.93 101 ASP A CA 1
ATOM 593 C C . ASP A 1 76 ? 26.076 18.925 -4.298 1.00 51.83 101 ASP A C 1
ATOM 594 O O . ASP A 1 76 ? 27.005 18.446 -4.947 1.00 50.21 101 ASP A O 1
ATOM 599 N N . TYR A 1 77 ? 25.117 19.655 -4.858 1.00 53.39 102 TYR A N 1
ATOM 600 C CA . TYR A 1 77 ? 25.038 19.783 -6.311 1.00 55.16 102 TYR A CA 1
ATOM 601 C C . TYR A 1 77 ? 26.050 20.782 -6.880 1.00 61.42 102 TYR A C 1
ATOM 602 O O . TYR A 1 77 ? 26.121 20.973 -8.093 1.00 63.72 102 TYR A O 1
ATOM 611 N N . SER A 1 78 ? 26.839 21.408 -6.009 1.00 64.55 103 SER A N 1
ATOM 612 C CA . SER A 1 78 ? 27.950 22.244 -6.461 1.00 64.77 103 SER A CA 1
ATOM 613 C C . SER A 1 78 ? 29.090 21.359 -6.944 1.00 69.03 103 SER A C 1
ATOM 614 O O . SER A 1 78 ? 29.791 21.695 -7.898 1.00 73.31 103 SER A O 1
ATOM 617 N N . ARG A 1 79 ? 29.262 20.223 -6.270 1.00 64.87 104 ARG A N 1
ATOM 618 C CA . ARG A 1 79 ? 30.303 19.262 -6.606 1.00 59.62 104 ARG A CA 1
ATOM 619 C C . ARG A 1 79 ? 29.781 18.195 -7.552 1.00 58.00 104 ARG A C 1
ATOM 620 O O . ARG A 1 79 ? 30.552 17.404 -8.093 1.00 57.87 104 ARG A O 1
ATOM 628 N N . ASN A 1 80 ? 28.464 18.160 -7.726 1.00 58.37 105 ASN A N 1
ATOM 629 C CA . ASN A 1 80 ? 27.825 17.124 -8.528 1.00 55.77 105 ASN A CA 1
ATOM 630 C C . ASN A 1 80 ? 26.757 17.702 -9.452 1.00 58.92 105 ASN A C 1
ATOM 631 O O . ASN A 1 80 ? 25.587 17.330 -9.372 1.00 58.29 105 ASN A O 1
ATOM 636 N N . ALA A 1 81 ? 27.175 18.604 -10.337 1.00 63.05 106 ALA A N 1
ATOM 637 C CA . ALA A 1 81 ? 26.252 19.356 -11.182 1.00 59.28 106 ALA A CA 1
ATOM 638 C C . ALA A 1 81 ? 25.475 18.478 -12.152 1.00 57.20 106 ALA A C 1
ATOM 639 O O . ALA A 1 81 ? 24.337 18.781 -12.494 1.00 60.00 106 ALA A O 1
ATOM 641 N N . ASP A 1 82 ? 26.086 17.389 -12.597 1.00 56.74 107 ASP A N 1
ATOM 642 C CA . ASP A 1 82 ? 25.446 16.546 -13.594 1.00 59.45 107 ASP A CA 1
ATOM 643 C C . ASP A 1 82 ? 24.416 15.584 -12.987 1.00 62.13 107 ASP A C 1
ATOM 644 O O . ASP A 1 82 ? 23.817 14.783 -13.708 1.00 69.27 107 ASP A O 1
ATOM 649 N N . LEU A 1 83 ? 24.202 15.664 -11.675 1.00 54.90 108 LEU A N 1
ATOM 650 C CA . LEU A 1 83 ? 23.173 14.849 -11.029 1.00 52.32 108 LEU A CA 1
ATOM 651 C C . LEU A 1 83 ? 21.933 15.669 -10.674 1.00 61.39 108 LEU A C 1
ATOM 652 O O . LEU A 1 83 ? 20.916 15.118 -10.242 1.00 64.16 108 LEU A O 1
ATOM 657 N N . GLN A 1 84 ? 22.019 16.984 -10.858 1.00 60.63 109 GLN A N 1
ATOM 658 C CA . GLN A 1 84 ? 20.917 17.878 -10.513 1.00 59.60 109 GLN A CA 1
ATOM 659 C C . GLN A 1 84 ? 19.646 17.562 -11.301 1.00 58.28 109 GLN A C 1
ATOM 660 O O . GLN A 1 84 ? 19.663 17.509 -12.531 1.00 59.23 109 GLN A O 1
ATOM 666 N N . GLY A 1 85 ? 18.548 17.352 -10.581 1.00 51.29 110 GLY A N 1
ATOM 667 C CA . GLY A 1 85 ? 17.273 17.036 -11.202 1.00 56.83 110 GLY A CA 1
ATOM 668 C C . GLY A 1 85 ? 17.013 15.547 -11.360 1.00 61.01 110 GLY A C 1
ATOM 669 O O . GLY A 1 85 ? 15.865 15.118 -11.465 1.00 68.12 110 GLY A O 1
ATOM 670 N N . LEU A 1 86 ? 18.078 14.753 -11.375 1.00 60.94 111 LEU A N 1
ATOM 671 C CA . LEU A 1 86 ? 17.948 13.313 -11.573 1.00 58.14 111 LEU A CA 1
ATOM 672 C C . LEU A 1 86 ? 17.240 12.627 -10.412 1.00 59.02 111 LEU A C 1
ATOM 673 O O . LEU A 1 86 ? 17.417 13.007 -9.256 1.00 68.14 111 LEU A O 1
ATOM 678 N N . THR A 1 87 ? 16.435 11.617 -10.727 1.00 50.20 112 THR A N 1
ATOM 679 C CA . THR A 1 87 ? 15.858 10.763 -9.698 1.00 48.01 112 THR A CA 1
ATOM 680 C C . THR A 1 87 ? 16.924 9.769 -9.263 1.00 47.24 112 THR A C 1
ATOM 681 O O . THR A 1 87 ? 17.907 9.566 -9.972 1.00 53.86 112 THR A O 1
ATOM 685 N N . SER A 1 88 ? 16.740 9.152 -8.104 1.00 44.27 113 SER A N 1
ATOM 686 C CA . SER A 1 88 ? 17.731 8.211 -7.590 1.00 41.62 113 SER A CA 1
ATOM 687 C C . SER A 1 88 ? 17.940 7.031 -8.540 1.00 35.53 113 SER A C 1
ATOM 688 O O . SER A 1 88 ? 19.037 6.495 -8.640 1.00 36.45 113 SER A O 1
ATOM 691 N N . LEU A 1 89 ? 16.885 6.626 -9.234 1.00 39.86 114 LEU A N 1
ATOM 692 C CA . LEU A 1 89 ? 17.004 5.568 -10.228 1.00 41.64 114 LEU A CA 1
ATOM 693 C C . LEU A 1 89 ? 17.961 5.990 -11.338 1.00 42.61 114 LEU A C 1
ATOM 694 O O . LEU A 1 89 ? 18.837 5.227 -11.748 1.00 39.56 114 LEU A O 1
ATOM 699 N N . GLN A 1 90 ? 17.798 7.220 -11.809 1.00 46.02 115 GLN A N 1
ATOM 700 C CA . GLN A 1 90 ? 18.652 7.743 -12.866 1.00 44.29 115 GLN A CA 1
ATOM 701 C C . GLN A 1 90 ? 20.086 7.946 -12.384 1.00 44.42 115 GLN A C 1
ATOM 702 O O . GLN A 1 90 ? 21.019 7.926 -13.182 1.00 49.18 115 GLN A O 1
ATOM 708 N N . ILE A 1 91 ? 20.267 8.131 -11.081 1.00 42.90 116 ILE A N 1
ATOM 709 C CA . ILE A 1 91 ? 21.613 8.276 -10.542 1.00 46.55 116 ILE A CA 1
ATOM 710 C C . ILE A 1 91 ? 22.266 6.896 -10.450 1.00 46.87 116 ILE A C 1
ATOM 711 O O . ILE A 1 91 ? 23.448 6.739 -10.753 1.00 48.18 116 ILE A O 1
ATOM 716 N N . LEU A 1 92 ? 21.486 5.894 -10.056 1.00 50.44 117 LEU A N 1
ATOM 717 C CA . LEU A 1 92 ? 21.961 4.515 -10.065 1.00 42.51 117 LEU A CA 1
ATOM 718 C C . LEU A 1 92 ? 22.357 4.128 -11.487 1.00 47.84 117 LEU A C 1
ATOM 719 O O . LEU A 1 92 ? 23.439 3.580 -11.712 1.00 54.11 117 LEU A O 1
ATOM 724 N N . ASP A 1 93 ? 21.482 4.435 -12.443 1.00 41.32 118 ASP A N 1
ATOM 725 C CA . ASP A 1 93 ? 21.763 4.182 -13.850 1.00 42.97 118 ASP A CA 1
ATOM 726 C C . ASP A 1 93 ? 23.107 4.780 -14.250 1.00 48.98 118 ASP A C 1
ATOM 727 O O . ASP A 1 93 ? 23.934 4.115 -14.875 1.00 55.11 118 ASP A O 1
ATOM 732 N N . LYS A 1 94 ? 23.321 6.033 -13.862 1.00 41.99 119 LYS A N 1
ATOM 733 C CA . LYS A 1 94 ? 24.526 6.768 -14.228 1.00 41.59 119 LYS A CA 1
ATOM 734 C C . LYS A 1 94 ? 25.785 6.232 -13.532 1.00 45.27 119 LYS A C 1
ATOM 735 O O . LYS A 1 94 ? 26.875 6.252 -14.106 1.00 50.17 119 LYS A O 1
ATOM 741 N N . VAL A 1 95 ? 25.635 5.760 -12.297 1.00 40.32 120 VAL A N 1
ATOM 742 C CA . VAL A 1 95 ? 26.772 5.234 -11.546 1.00 45.18 120 VAL A CA 1
ATOM 743 C C . VAL A 1 95 ? 27.231 3.881 -12.094 1.00 49.35 120 VAL A C 1
ATOM 744 O O . VAL A 1 95 ? 28.427 3.649 -12.281 1.00 50.88 120 VAL A O 1
ATOM 748 N N . ILE A 1 96 ? 26.277 2.994 -12.355 1.00 48.33 121 ILE A N 1
ATOM 749 C CA . ILE A 1 96 ? 26.582 1.691 -12.936 1.00 39.89 121 ILE A CA 1
ATOM 750 C C . ILE A 1 96 ? 27.213 1.856 -14.319 1.00 45.69 121 ILE A C 1
ATOM 751 O O . ILE A 1 96 ? 28.124 1.112 -14.692 1.00 48.28 121 ILE A O 1
ATOM 756 N N . ALA A 1 97 ? 26.749 2.858 -15.060 1.00 43.36 122 ALA A N 1
ATOM 757 C CA . ALA A 1 97 ? 27.302 3.155 -16.376 1.00 42.25 122 ALA A CA 1
ATOM 758 C C . ALA A 1 97 ? 28.750 3.635 -16.274 1.00 41.27 122 ALA A C 1
ATOM 759 O O . ALA A 1 97 ? 29.558 3.391 -17.174 1.00 38.82 122 ALA A O 1
ATOM 761 N N . GLU A 1 98 ? 29.071 4.318 -15.177 1.00 40.71 123 GLU A N 1
ATOM 762 C CA . GLU A 1 98 ? 30.418 4.846 -14.970 1.00 43.53 123 GLU A CA 1
ATOM 763 C C . GLU A 1 98 ? 31.398 3.736 -14.613 1.00 44.88 123 GLU A C 1
ATOM 764 O O . GLU A 1 98 ? 32.497 3.672 -15.167 1.00 47.28 123 GLU A O 1
ATOM 770 N N . PHE A 1 99 ? 31.001 2.873 -13.679 1.00 37.09 124 PHE A N 1
ATOM 771 C CA . PHE A 1 99 ? 31.769 1.671 -13.367 1.00 38.51 124 PHE A CA 1
ATOM 772 C C . PHE A 1 99 ? 32.032 0.862 -14.630 1.00 43.13 124 PHE A C 1
ATOM 773 O O . PHE A 1 99 ? 33.135 0.362 -14.846 1.00 47.17 124 PHE A O 1
ATOM 781 N N . ASN A 1 100 ? 31.004 0.747 -15.463 1.00 41.18 125 ASN A N 1
ATOM 782 C CA . ASN A 1 100 ? 31.085 -0.034 -16.688 1.00 42.82 125 ASN A CA 1
ATOM 783 C C . ASN A 1 100 ? 32.083 0.551 -17.675 1.00 44.68 125 ASN A C 1
ATOM 784 O O . ASN A 1 100 ? 32.851 -0.182 -18.293 1.00 48.13 125 ASN A O 1
ATOM 789 N N . ALA A 1 101 ? 32.070 1.874 -17.813 1.00 45.62 126 ALA A N 1
ATOM 790 C CA . ALA A 1 101 ? 32.970 2.565 -18.734 1.00 45.80 126 ALA A CA 1
ATOM 791 C C . ALA A 1 101 ? 34.421 2.494 -18.269 1.00 43.73 126 ALA A C 1
ATOM 792 O O . ALA A 1 101 ? 35.341 2.532 -19.082 1.00 46.87 126 ALA A O 1
ATOM 794 N N . ARG A 1 102 ? 34.622 2.386 -16.960 1.00 43.96 127 ARG A N 1
ATOM 795 C CA . ARG A 1 102 ? 35.969 2.294 -16.406 1.00 47.67 127 ARG A CA 1
ATOM 796 C C . ARG A 1 102 ? 36.474 0.854 -16.338 1.00 49.82 127 ARG A C 1
ATOM 797 O O . ARG A 1 102 ? 37.652 0.613 -16.057 1.00 49.51 127 ARG A O 1
ATOM 805 N N . GLY A 1 103 ? 35.581 -0.098 -16.595 1.00 44.98 128 GLY A N 1
ATOM 806 C CA . GLY A 1 103 ? 35.949 -1.500 -16.607 1.00 40.59 128 GLY A CA 1
ATOM 807 C C . GLY A 1 103 ? 35.965 -2.086 -15.212 1.00 46.07 128 GLY A C 1
ATOM 808 O O . GLY A 1 103 ? 36.787 -2.944 -14.897 1.00 51.77 128 GLY A O 1
ATOM 809 N N . MET A 1 104 ? 35.045 -1.618 -14.375 1.00 37.17 129 MET A N 1
ATOM 810 C CA . MET A 1 104 ? 34.941 -2.091 -13.003 1.00 38.59 129 MET A CA 1
ATOM 811 C C . MET A 1 104 ? 33.727 -3.004 -12.857 1.00 41.10 129 MET A C 1
ATOM 812 O O . MET A 1 104 ? 32.618 -2.633 -13.241 1.00 40.11 129 MET A O 1
ATOM 817 N N . TYR A 1 105 ? 33.946 -4.199 -12.308 1.00 40.89 130 TYR A N 1
ATOM 818 C CA . TYR A 1 105 ? 32.880 -5.177 -12.125 1.00 31.76 130 TYR A CA 1
ATOM 819 C C . TYR A 1 105 ? 31.924 -4.714 -11.038 1.00 38.66 130 TYR A C 1
ATOM 820 O O . TYR A 1 105 ? 32.346 -4.136 -10.038 1.00 45.16 130 TYR A O 1
ATOM 829 N N . VAL A 1 106 ? 30.634 -4.966 -11.233 1.00 31.01 131 VAL A N 1
ATOM 830 C CA . VAL A 1 106 ? 29.631 -4.538 -10.263 1.00 31.25 131 VAL A CA 1
ATOM 831 C C . VAL A 1 106 ? 28.734 -5.693 -9.811 1.00 33.88 131 VAL A C 1
ATOM 832 O O . VAL A 1 106 ? 28.065 -6.327 -10.625 1.00 35.50 131 VAL A O 1
ATOM 836 N N . LEU A 1 107 ? 28.729 -5.962 -8.510 1.00 32.73 132 LEU A N 1
ATOM 837 C CA . LEU A 1 107 ? 27.818 -6.936 -7.927 1.00 29.92 132 LEU A CA 1
ATOM 838 C C . LEU A 1 107 ? 26.707 -6.192 -7.189 1.00 32.63 132 LEU A C 1
ATOM 839 O O . LEU A 1 107 ? 26.935 -5.616 -6.127 1.00 38.29 132 LEU A O 1
ATOM 844 N N . LEU A 1 108 ? 25.507 -6.190 -7.758 1.00 31.56 133 LEU A N 1
ATOM 845 C CA . LEU A 1 108 ? 24.373 -5.543 -7.110 1.00 33.53 133 LEU A CA 1
ATOM 846 C C . LEU A 1 108 ? 23.895 -6.388 -5.924 1.00 30.93 133 LEU A C 1
ATOM 847 O O . LEU A 1 108 ? 24.028 -7.608 -5.931 1.00 35.06 133 LEU A O 1
ATOM 852 N N . ASP A 1 109 ? 23.348 -5.722 -4.911 1.00 28.29 134 ASP A N 1
ATOM 853 C CA . ASP A 1 109 ? 23.033 -6.346 -3.631 1.00 26.97 134 ASP A CA 1
ATOM 854 C C . ASP A 1 109 ? 21.686 -5.847 -3.097 1.00 35.23 134 ASP A C 1
ATOM 855 O O . ASP A 1 109 ? 21.518 -4.659 -2.827 1.00 45.89 134 ASP A O 1
ATOM 860 N N . HIS A 1 110 ? 20.731 -6.760 -2.950 1.00 32.28 135 HIS A N 1
ATOM 861 C CA . HIS A 1 110 ? 19.420 -6.431 -2.390 1.00 27.36 135 HIS A CA 1
ATOM 862 C C . HIS A 1 110 ? 19.542 -6.361 -0.877 1.00 35.30 135 HIS A C 1
ATOM 863 O O . HIS A 1 110 ? 19.418 -7.376 -0.182 1.00 35.92 135 HIS A O 1
ATOM 870 N N . HIS A 1 111 ? 19.778 -5.159 -0.365 1.00 30.95 136 HIS A N 1
ATOM 871 C CA . HIS A 1 111 ? 20.320 -5.018 0.980 1.00 28.67 136 HIS A CA 1
ATOM 872 C C . HIS A 1 111 ? 19.252 -4.942 2.056 1.00 32.87 136 HIS A C 1
ATOM 873 O O . HIS A 1 111 ? 19.359 -5.590 3.103 1.00 31.48 136 HIS A O 1
ATOM 880 N N . THR A 1 112 ? 18.226 -4.138 1.805 1.00 35.63 137 THR A N 1
ATOM 881 C CA . THR A 1 112 ? 17.173 -3.928 2.791 1.00 39.12 137 THR A CA 1
ATOM 882 C C . THR A 1 112 ? 15.838 -3.715 2.107 1.00 45.77 137 THR A C 1
ATOM 883 O O . THR A 1 112 ? 15.775 -3.061 1.068 1.00 55.40 137 THR A O 1
ATOM 887 N N . PRO A 1 113 ? 14.763 -4.272 2.688 1.00 41.46 138 PRO A N 1
ATOM 888 C CA . PRO A 1 113 ? 13.413 -4.132 2.127 1.00 35.77 138 PRO A CA 1
ATOM 889 C C . PRO A 1 113 ? 12.785 -2.757 2.334 1.00 38.96 138 PRO A C 1
ATOM 890 O O . PRO A 1 113 ? 11.779 -2.478 1.683 1.00 47.87 138 PRO A O 1
ATOM 894 N N . ASP A 1 114 ? 13.352 -1.921 3.206 1.00 35.79 139 ASP A N 1
ATOM 895 C CA . ASP A 1 114 ? 12.698 -0.665 3.577 1.00 39.37 139 ASP A CA 1
ATOM 896 C C . ASP A 1 114 ? 13.642 0.510 3.776 1.00 48.03 139 ASP A C 1
ATOM 897 O O . ASP A 1 114 ? 13.313 1.450 4.502 1.00 46.37 139 ASP A O 1
ATOM 902 N N . CYS A 1 115 ? 14.812 0.453 3.150 1.00 55.13 140 CYS A N 1
ATOM 903 C CA . CYS A 1 115 ? 15.777 1.548 3.235 1.00 53.50 140 CYS A CA 1
ATOM 904 C C . CYS A 1 115 ? 16.155 1.868 4.687 1.00 53.51 140 CYS A C 1
ATOM 905 O O . CYS A 1 115 ? 16.458 3.013 5.026 1.00 65.83 140 CYS A O 1
ATOM 908 N N . ALA A 1 116 ? 16.134 0.844 5.536 1.00 47.66 141 ALA A N 1
ATOM 909 C CA . ALA A 1 116 ? 16.546 0.973 6.934 1.00 54.63 141 ALA A CA 1
ATOM 910 C C . ALA A 1 116 ? 17.287 -0.288 7.402 1.00 58.55 141 ALA A C 1
ATOM 911 O O . ALA A 1 116 ? 18.403 -0.561 6.957 1.00 60.70 141 ALA A O 1
ATOM 913 N N . GLY A 1 117 ? 16.661 -1.058 8.288 1.00 53.11 142 GLY A N 1
ATOM 914 C CA . GLY A 1 117 ? 17.287 -2.250 8.837 1.00 49.12 142 GLY A CA 1
ATOM 915 C C . GLY A 1 117 ? 17.393 -3.442 7.898 1.00 43.90 142 GLY A C 1
ATOM 916 O O . GLY A 1 117 ? 16.797 -3.467 6.822 1.00 37.91 142 GLY A O 1
ATOM 917 N N . ILE A 1 118 ? 18.164 -4.439 8.319 1.00 45.45 143 ILE A N 1
ATOM 918 C CA . ILE A 1 118 ? 18.351 -5.674 7.557 1.00 38.22 143 ILE A CA 1
ATOM 919 C C . ILE A 1 118 ? 17.410 -6.767 8.059 1.00 31.46 143 ILE A C 1
ATOM 920 O O . ILE A 1 118 ? 17.461 -7.144 9.231 1.00 36.92 143 ILE A O 1
ATOM 925 N N . SER A 1 119 ? 16.551 -7.275 7.182 1.00 27.31 144 SER A N 1
ATOM 926 C CA . SER A 1 119 ? 15.534 -8.235 7.608 1.00 39.33 144 SER A CA 1
ATOM 927 C C . SER A 1 119 ? 16.112 -9.624 7.848 1.00 40.87 144 SER A C 1
ATOM 928 O O . SER A 1 119 ? 17.062 -10.037 7.180 1.00 32.80 144 SER A O 1
ATOM 931 N N . GLU A 1 120 ? 15.527 -10.336 8.809 1.00 38.37 145 GLU A N 1
ATOM 932 C CA . GLU A 1 120 ? 15.896 -11.719 9.080 1.00 33.51 145 GLU A CA 1
ATOM 933 C C . GLU A 1 120 ? 15.599 -12.604 7.874 1.00 31.34 145 GLU A C 1
ATOM 934 O O . GLU A 1 120 ? 16.440 -13.389 7.440 1.00 39.38 145 GLU A O 1
ATOM 940 N N . LEU A 1 121 ? 14.396 -12.461 7.332 1.00 25.00 146 LEU A N 1
ATOM 941 C CA . LEU A 1 121 ? 13.964 -13.255 6.194 1.00 24.53 146 LEU A CA 1
ATOM 942 C C . LEU A 1 121 ? 13.919 -12.402 4.936 1.00 29.13 146 LEU A C 1
ATOM 943 O O . LEU A 1 121 ? 14.147 -11.195 4.985 1.00 28.70 146 LEU A O 1
ATOM 948 N N . TRP A 1 122 ? 13.606 -13.026 3.809 1.00 25.85 147 TRP A N 1
ATOM 949 C CA . TRP A 1 122 ? 13.576 -12.319 2.533 1.00 24.74 147 TRP A CA 1
ATOM 950 C C . TRP A 1 122 ? 12.290 -11.506 2.378 1.00 29.17 147 TRP A C 1
ATOM 951 O O . TRP A 1 122 ? 12.046 -10.902 1.331 1.00 35.12 147 TRP A O 1
ATOM 962 N N . TYR A 1 123 ? 11.473 -11.489 3.428 1.00 27.12 148 TYR A N 1
ATOM 963 C CA . TYR A 1 123 ? 10.192 -10.790 3.394 1.00 26.15 148 TYR A CA 1
ATOM 964 C C . TYR A 1 123 ? 9.859 -10.226 4.754 1.00 32.84 148 TYR A C 1
ATOM 965 O O . TYR A 1 123 ? 10.367 -10.706 5.770 1.00 31.50 148 TYR A O 1
ATOM 974 N N . THR A 1 124 ? 9.001 -9.209 4.771 1.00 30.19 149 THR A N 1
ATOM 975 C CA . THR A 1 124 ? 8.551 -8.611 6.023 1.00 30.21 149 THR A CA 1
ATOM 976 C C . THR A 1 124 ? 7.043 -8.422 6.019 1.00 30.83 149 THR A C 1
ATOM 977 O O . THR A 1 124 ? 6.352 -8.865 5.107 1.00 35.33 149 THR A O 1
ATOM 981 N N . GLY A 1 125 ? 6.536 -7.737 7.032 1.00 34.35 150 GLY A N 1
ATOM 982 C CA . GLY A 1 125 ? 5.115 -7.459 7.107 1.00 35.36 150 GLY A CA 1
ATOM 983 C C . GLY A 1 125 ? 4.661 -6.368 6.153 1.00 39.15 150 GLY A C 1
ATOM 984 O O . GLY A 1 125 ? 3.477 -6.049 6.107 1.00 46.05 150 GLY A O 1
ATOM 985 N N . SER A 1 126 ? 5.596 -5.786 5.403 1.00 36.61 151 SER A N 1
ATOM 986 C CA . SER A 1 126 ? 5.259 -4.748 4.428 1.00 38.43 151 SER A CA 1
ATOM 987 C C . SER A 1 126 ? 6.014 -4.950 3.117 1.00 36.90 151 SER A C 1
ATOM 988 O O . SER A 1 126 ? 6.005 -4.087 2.244 1.00 42.63 151 SER A O 1
ATOM 991 N N . TYR A 1 127 ? 6.666 -6.097 2.984 1.00 37.30 152 TYR A N 1
ATOM 992 C CA . TYR A 1 127 ? 7.423 -6.417 1.781 1.00 35.62 152 TYR A CA 1
ATOM 993 C C . TYR A 1 127 ? 7.352 -7.926 1.525 1.00 33.13 152 TYR A C 1
ATOM 994 O O . TYR A 1 127 ? 7.989 -8.719 2.228 1.00 34.83 152 TYR A O 1
ATOM 1003 N N . THR A 1 128 ? 6.554 -8.322 0.538 1.00 31.63 153 THR A N 1
ATOM 1004 C CA . THR A 1 128 ? 6.273 -9.740 0.303 1.00 32.64 153 THR A CA 1
ATOM 1005 C C . THR A 1 128 ? 7.368 -10.425 -0.502 1.00 33.90 153 THR A C 1
ATOM 1006 O O . THR A 1 128 ? 8.191 -9.761 -1.123 1.00 43.10 153 THR A O 1
ATOM 1010 N N . GLU A 1 129 ? 7.365 -11.754 -0.514 1.00 31.72 154 GLU A N 1
ATOM 1011 C CA . GLU A 1 129 ? 8.327 -12.489 -1.330 1.00 26.55 154 GLU A CA 1
ATOM 1012 C C . GLU A 1 129 ? 8.115 -12.181 -2.809 1.00 31.24 154 GLU A C 1
ATOM 1013 O O . GLU A 1 129 ? 9.077 -12.073 -3.574 1.00 35.72 154 GLU A O 1
ATOM 1019 N N . ALA A 1 130 ? 6.855 -12.030 -3.208 1.00 27.22 155 ALA A N 1
ATOM 1020 C CA . ALA A 1 130 ? 6.535 -11.625 -4.575 1.00 25.36 155 ALA A CA 1
ATOM 1021 C C . ALA A 1 130 ? 7.216 -10.301 -4.950 1.00 31.34 155 ALA A C 1
ATOM 1022 O O . ALA A 1 130 ? 7.800 -10.178 -6.032 1.00 27.24 155 ALA A O 1
ATOM 1024 N N . GLN A 1 131 ? 7.141 -9.313 -4.057 1.00 34.00 156 GLN A N 1
ATOM 1025 C CA . GLN A 1 131 ? 7.810 -8.035 -4.289 1.00 29.38 156 GLN A CA 1
ATOM 1026 C C . GLN A 1 131 ? 9.319 -8.231 -4.361 1.00 30.20 156 GLN A C 1
ATOM 1027 O O . GLN A 1 131 ? 9.991 -7.627 -5.195 1.00 33.81 156 GLN A O 1
ATOM 1033 N N . TRP A 1 132 ? 9.843 -9.081 -3.484 1.00 26.08 157 TRP A N 1
ATOM 1034 C CA . TRP A 1 132 ? 11.271 -9.387 -3.473 1.00 26.89 157 TRP A CA 1
ATOM 1035 C C . TRP A 1 132 ? 11.727 -9.938 -4.817 1.00 29.69 157 TRP A C 1
ATOM 1036 O O . TRP A 1 132 ? 12.660 -9.419 -5.422 1.00 37.82 157 TRP A O 1
ATOM 1047 N N . LEU A 1 133 ? 11.060 -10.984 -5.289 1.00 35.73 158 LEU A N 1
ATOM 1048 C CA . LEU A 1 133 ? 11.394 -11.564 -6.584 1.00 31.66 158 LEU A CA 1
ATOM 1049 C C . LEU A 1 133 ? 11.219 -10.552 -7.713 1.00 36.68 158 LEU A C 1
ATOM 1050 O O . LEU A 1 133 ? 12.053 -10.479 -8.620 1.00 41.70 158 LEU A O 1
ATOM 1055 N N . ALA A 1 134 ? 10.145 -9.767 -7.660 1.00 30.25 159 ALA A N 1
ATOM 1056 C CA . ALA A 1 134 ? 9.889 -8.800 -8.725 1.00 34.99 159 ALA A CA 1
ATOM 1057 C C . ALA A 1 134 ? 11.009 -7.766 -8.786 1.00 34.89 159 ALA A C 1
ATOM 1058 O O . ALA A 1 134 ? 11.416 -7.337 -9.864 1.00 42.56 159 ALA A O 1
ATOM 1060 N N . ASP A 1 135 ? 11.529 -7.388 -7.625 1.00 33.13 160 ASP A N 1
ATOM 1061 C CA . ASP A 1 135 ? 12.573 -6.376 -7.575 1.00 36.98 160 ASP A CA 1
ATOM 1062 C C . ASP A 1 135 ? 13.893 -6.921 -8.122 1.00 38.45 160 ASP A C 1
ATOM 1063 O O . ASP A 1 135 ? 14.596 -6.224 -8.854 1.00 41.77 160 ASP A O 1
ATOM 1068 N N . LEU A 1 136 ? 14.214 -8.169 -7.789 1.00 31.35 161 LEU A N 1
ATOM 1069 C CA . LEU A 1 136 ? 15.352 -8.855 -8.403 1.00 27.33 161 LEU A CA 1
ATOM 1070 C C . LEU A 1 136 ? 15.224 -8.901 -9.931 1.00 29.60 161 LEU A C 1
ATOM 1071 O O . LEU A 1 136 ? 16.180 -8.609 -10.647 1.00 35.70 161 LEU A O 1
ATOM 1076 N N . ARG A 1 137 ? 14.050 -9.264 -10.434 1.00 30.23 162 ARG A N 1
ATOM 1077 C CA . ARG A 1 137 ? 13.853 -9.304 -11.878 1.00 30.17 162 ARG A CA 1
ATOM 1078 C C . ARG A 1 137 ? 13.962 -7.915 -12.481 1.00 37.16 162 ARG A C 1
ATOM 1079 O O . ARG A 1 137 ? 14.466 -7.766 -13.592 1.00 50.32 162 ARG A O 1
ATOM 1087 N N . PHE A 1 138 ? 13.493 -6.902 -11.755 1.00 37.63 163 PHE A N 1
ATOM 1088 C CA . PHE A 1 138 ? 13.551 -5.524 -12.256 1.00 40.11 163 PHE A CA 1
ATOM 1089 C C . PHE A 1 138 ? 14.984 -5.102 -12.507 1.00 37.79 163 PHE A C 1
ATOM 1090 O O . PHE A 1 138 ? 15.317 -4.539 -13.549 1.00 40.72 163 PHE A O 1
ATOM 1098 N N . VAL A 1 139 ? 15.823 -5.361 -11.519 1.00 29.35 164 VAL A N 1
ATOM 1099 C CA . VAL A 1 139 ? 17.223 -5.016 -11.603 1.00 30.20 164 VAL A CA 1
ATOM 1100 C C . VAL A 1 139 ? 17.918 -5.819 -12.704 1.00 35.41 164 VAL A C 1
ATOM 1101 O O . VAL A 1 139 ? 18.694 -5.274 -13.494 1.00 34.91 164 VAL A O 1
ATOM 1105 N N . ALA A 1 140 ? 17.619 -7.109 -12.772 1.00 36.53 165 ALA A N 1
ATOM 1106 C CA . ALA A 1 140 ? 18.234 -7.961 -13.778 1.00 34.12 165 ALA A CA 1
ATOM 1107 C C . ALA A 1 140 ? 17.825 -7.500 -15.170 1.00 38.85 165 ALA A C 1
ATOM 1108 O O . ALA A 1 140 ? 18.653 -7.421 -16.081 1.00 40.19 165 ALA A O 1
ATOM 1110 N N . ASN A 1 141 ? 16.546 -7.176 -15.321 1.00 37.30 166 ASN A N 1
ATOM 1111 C CA . ASN A 1 141 ? 16.021 -6.728 -16.599 1.00 33.64 166 ASN A CA 1
ATOM 1112 C C . ASN A 1 141 ? 16.665 -5.430 -17.069 1.00 42.29 166 ASN A C 1
ATOM 1113 O O . ASN A 1 141 ? 16.964 -5.259 -18.249 1.00 45.80 166 ASN A O 1
ATOM 1118 N N . ARG A 1 142 ? 16.899 -4.520 -16.135 1.00 43.38 167 ARG A N 1
ATOM 1119 C CA . ARG A 1 142 ? 17.400 -3.200 -16.482 1.00 40.81 167 ARG A CA 1
ATOM 1120 C C . ARG A 1 142 ? 18.868 -3.208 -16.901 1.00 37.15 167 ARG A C 1
ATOM 1121 O O . ARG A 1 142 ? 19.239 -2.569 -17.880 1.00 35.60 167 ARG A O 1
ATOM 1129 N N . TYR A 1 143 ? 19.698 -3.947 -16.172 1.00 39.28 168 TYR A N 1
ATOM 1130 C CA . TYR A 1 143 ? 21.146 -3.865 -16.363 1.00 39.66 168 TYR A CA 1
ATOM 1131 C C . TYR A 1 143 ? 21.763 -5.080 -17.055 1.00 44.44 168 TYR A C 1
ATOM 1132 O O . TYR A 1 143 ? 22.984 -5.212 -17.093 1.00 51.78 168 TYR A O 1
ATOM 1141 N N . LYS A 1 144 ? 20.932 -5.950 -17.625 1.00 46.80 169 LYS A N 1
ATOM 1142 C CA . LYS A 1 144 ? 21.427 -7.199 -18.207 1.00 45.09 169 LYS A CA 1
ATOM 1143 C C . LYS A 1 144 ? 22.345 -6.989 -19.411 1.00 48.88 169 LYS A C 1
ATOM 1144 O O . LYS A 1 144 ? 23.058 -7.908 -19.813 1.00 51.41 169 LYS A O 1
ATOM 1150 N N . ASN A 1 145 ? 22.325 -5.788 -19.981 1.00 49.30 170 ASN A N 1
ATOM 1151 C CA . ASN A 1 145 ? 23.139 -5.488 -21.154 1.00 52.83 170 ASN A CA 1
ATOM 1152 C C . ASN A 1 145 ? 24.369 -4.665 -20.805 1.00 54.27 170 ASN A C 1
ATOM 1153 O O . ASN A 1 145 ? 25.157 -4.324 -21.685 1.00 56.42 170 ASN A O 1
ATOM 1158 N N . VAL A 1 146 ? 24.518 -4.338 -19.524 1.00 48.43 171 VAL A N 1
ATOM 1159 C CA . VAL A 1 146 ? 25.704 -3.642 -19.035 1.00 49.59 171 VAL A CA 1
ATOM 1160 C C . VAL A 1 146 ? 26.802 -4.665 -18.730 1.00 51.00 171 VAL A C 1
ATOM 1161 O O . VAL A 1 146 ? 26.766 -5.320 -17.689 1.00 51.88 171 VAL A O 1
ATOM 1165 N N . PRO A 1 147 ? 27.784 -4.798 -19.638 1.00 48.55 172 PRO A N 1
ATOM 1166 C CA . PRO A 1 147 ? 28.743 -5.912 -19.653 1.00 38.92 172 PRO A CA 1
ATOM 1167 C C . PRO A 1 147 ? 29.457 -6.154 -18.333 1.00 42.26 172 PRO A C 1
ATOM 1168 O O . PRO A 1 147 ? 29.669 -7.315 -17.985 1.00 53.73 172 PRO A O 1
ATOM 1172 N N . TYR A 1 148 ? 29.816 -5.094 -17.612 1.00 40.18 173 TYR A N 1
ATOM 1173 C CA . TYR A 1 148 ? 30.611 -5.254 -16.397 1.00 37.10 173 TYR A CA 1
ATOM 1174 C C . TYR A 1 148 ? 29.774 -5.455 -15.136 1.00 41.35 173 TYR A C 1
ATOM 1175 O O . TYR A 1 148 ? 30.320 -5.554 -14.035 1.00 38.11 173 TYR A O 1
ATOM 1184 N N . VAL A 1 149 ? 28.455 -5.523 -15.287 1.00 40.66 174 VAL A N 1
ATOM 1185 C CA . VAL A 1 149 ? 27.616 -5.904 -14.161 1.00 33.52 174 VAL A CA 1
ATOM 1186 C C . VAL A 1 149 ? 27.662 -7.420 -14.012 1.00 37.46 174 VAL A C 1
ATOM 1187 O O . VAL A 1 149 ? 27.261 -8.171 -14.905 1.00 35.88 174 VAL A O 1
ATOM 1191 N N . LEU A 1 150 ? 28.162 -7.850 -12.862 1.00 39.57 175 LEU A N 1
ATOM 1192 C CA . LEU A 1 150 ? 28.525 -9.234 -12.613 1.00 37.38 175 LEU A CA 1
ATOM 1193 C C . LEU A 1 150 ? 27.327 -10.144 -12.365 1.00 46.40 175 LEU A C 1
ATOM 1194 O O . LEU A 1 150 ? 27.299 -11.286 -12.822 1.00 51.02 175 LEU A O 1
ATOM 1199 N N . GLY A 1 151 ? 26.345 -9.640 -11.624 1.00 44.23 176 GLY A N 1
ATOM 1200 C CA . GLY A 1 151 ? 25.217 -10.454 -11.213 1.00 38.16 176 GLY A CA 1
ATOM 1201 C C . GLY A 1 151 ? 24.564 -9.880 -9.974 1.00 31.91 176 GLY A C 1
ATOM 1202 O O . GLY A 1 151 ? 24.672 -8.687 -9.719 1.00 32.71 176 GLY A O 1
ATOM 1203 N N . LEU A 1 152 ? 23.902 -10.730 -9.194 1.00 34.65 177 LEU A N 1
ATOM 1204 C CA . LEU A 1 152 ? 23.109 -10.265 -8.061 1.00 33.49 177 LEU A CA 1
ATOM 1205 C C . LEU A 1 152 ? 23.358 -11.056 -6.789 1.00 33.75 177 LEU A C 1
ATOM 1206 O O . LEU A 1 152 ? 23.379 -12.289 -6.799 1.00 34.61 177 LEU A O 1
ATOM 1211 N N . ASP A 1 153 ? 23.558 -10.321 -5.700 1.00 32.97 178 ASP A N 1
ATOM 1212 C CA . ASP A 1 153 ? 23.566 -10.871 -4.351 1.00 34.56 178 ASP A CA 1
ATOM 1213 C C . ASP A 1 153 ? 22.113 -10.860 -3.869 1.00 35.71 178 ASP A C 1
ATOM 1214 O O . ASP A 1 153 ? 21.596 -9.805 -3.492 1.00 36.88 178 ASP A O 1
ATOM 1219 N N . LEU A 1 154 ? 21.467 -12.028 -3.887 1.00 31.92 179 LEU A N 1
ATOM 1220 C CA . LEU A 1 154 ? 20.005 -12.128 -3.797 1.00 25.99 179 LEU A CA 1
ATOM 1221 C C . LEU A 1 154 ? 19.367 -11.444 -2.590 1.00 33.46 179 LEU A C 1
ATOM 1222 O O . LEU A 1 154 ? 18.299 -10.850 -2.709 1.00 41.39 179 LEU A O 1
ATOM 1227 N N . LYS A 1 155 ? 20.014 -11.535 -1.434 1.00 34.61 180 LYS A N 1
ATOM 1228 C CA . LYS A 1 155 ? 19.490 -10.932 -0.208 1.00 35.03 180 LYS A CA 1
ATOM 1229 C C . LYS A 1 155 ? 20.602 -10.816 0.829 1.00 37.34 180 LYS A C 1
ATOM 1230 O O . LYS A 1 155 ? 21.323 -11.777 1.100 1.00 38.30 180 LYS A O 1
ATOM 1236 N N . ASN A 1 156 ? 20.737 -9.645 1.430 1.00 38.10 181 ASN A N 1
ATOM 1237 C CA . ASN A 1 156 ? 21.803 -9.409 2.387 1.00 35.23 181 ASN A CA 1
ATOM 1238 C C . ASN A 1 156 ? 21.556 -9.976 3.771 1.00 35.55 181 ASN A C 1
ATOM 1239 O O . ASN A 1 156 ? 20.533 -9.718 4.373 1.00 37.70 181 ASN A O 1
ATOM 1244 N N . GLU A 1 157 ? 22.537 -10.707 4.281 1.00 36.02 182 GLU A N 1
ATOM 1245 C CA . GLU A 1 157 ? 22.595 -11.102 5.682 1.00 28.41 182 GLU A CA 1
ATOM 1246 C C . GLU A 1 157 ? 21.398 -11.800 6.316 1.00 28.04 182 GLU A C 1
ATOM 1247 O O . GLU A 1 157 ? 20.871 -11.337 7.322 1.00 25.29 182 GLU A O 1
ATOM 1253 N N . PRO A 1 158 ? 21.004 -12.942 5.783 1.00 31.30 183 PRO A N 1
ATOM 1254 C CA . PRO A 1 158 ? 19.920 -13.695 6.401 1.00 29.06 183 PRO A CA 1
ATOM 1255 C C . PRO A 1 158 ? 20.322 -14.096 7.806 1.00 33.80 183 PRO A C 1
ATOM 1256 O O . PRO A 1 158 ? 21.463 -14.442 8.043 1.00 30.25 183 PRO A O 1
ATOM 1260 N N . HIS A 1 159 ? 19.393 -14.021 8.743 1.00 34.70 184 HIS A N 1
ATOM 1261 C CA . HIS A 1 159 ? 19.722 -14.347 10.130 1.00 32.26 184 HIS A CA 1
ATOM 1262 C C . HIS A 1 159 ? 18.448 -14.584 10.926 1.00 35.52 184 HIS A C 1
ATOM 1263 O O . HIS A 1 159 ? 17.360 -14.629 10.359 1.00 36.44 184 HIS A O 1
ATOM 1270 N N . GLY A 1 160 ? 18.586 -14.745 12.238 1.00 30.97 185 GLY A N 1
ATOM 1271 C CA . GLY A 1 160 ? 17.435 -14.909 13.108 1.00 24.00 185 GLY A CA 1
ATOM 1272 C C . GLY A 1 160 ? 16.600 -16.135 12.804 1.00 27.62 185 GLY A C 1
ATOM 1273 O O . GLY A 1 160 ? 17.019 -17.267 13.050 1.00 33.49 185 GLY A O 1
ATOM 1274 N N . ALA A 1 161 ? 15.414 -15.906 12.253 1.00 30.56 186 ALA A N 1
ATOM 1275 C CA . ALA A 1 161 ? 14.461 -16.980 12.007 1.00 33.11 186 ALA A CA 1
ATOM 1276 C C . ALA A 1 161 ? 14.805 -17.762 10.741 1.00 29.79 186 ALA A C 1
ATOM 1277 O O . ALA A 1 161 ? 14.284 -18.857 10.518 1.00 32.81 186 ALA A O 1
ATOM 1279 N N . ALA A 1 162 ? 15.693 -17.205 9.923 1.00 27.51 187 ALA A N 1
ATOM 1280 C CA . ALA A 1 162 ? 16.103 -17.856 8.683 1.00 26.73 187 ALA A CA 1
ATOM 1281 C C . ALA A 1 162 ? 16.667 -19.241 8.957 1.00 31.98 187 ALA A C 1
ATOM 1282 O O . ALA A 1 162 ? 17.470 -19.425 9.870 1.00 40.10 187 ALA A O 1
ATOM 1284 N N . THR A 1 163 ? 16.226 -20.222 8.183 1.00 30.45 188 THR A N 1
ATOM 1285 C CA . THR A 1 163 ? 16.771 -21.567 8.305 1.00 29.28 188 THR A CA 1
ATOM 1286 C C . THR A 1 163 ? 17.188 -22.096 6.934 1.00 36.25 188 THR A C 1
ATOM 1287 O O . THR A 1 163 ? 17.114 -21.385 5.932 1.00 38.25 188 THR A O 1
ATOM 1291 N N . TRP A 1 164 ? 17.627 -23.347 6.901 1.00 34.75 189 TRP A N 1
ATOM 1292 C CA . TRP A 1 164 ? 18.162 -23.945 5.688 1.00 26.22 189 TRP A CA 1
ATOM 1293 C C . TRP A 1 164 ? 17.944 -25.455 5.741 1.00 36.23 189 TRP A C 1
ATOM 1294 O O . TRP A 1 164 ? 18.529 -26.144 6.577 1.00 39.73 189 TRP A O 1
ATOM 1305 N N . GLY A 1 165 ? 17.079 -25.954 4.863 1.00 36.85 190 GLY A N 1
ATOM 1306 C CA . GLY A 1 165 ? 16.845 -27.378 4.717 1.00 34.28 190 GLY A CA 1
ATOM 1307 C C . GLY A 1 165 ? 16.078 -28.059 5.834 1.00 40.44 190 GLY A C 1
ATOM 1308 O O . GLY A 1 165 ? 16.300 -29.241 6.106 1.00 50.65 190 GLY A O 1
ATOM 1309 N N . THR A 1 166 ? 15.167 -27.332 6.475 1.00 39.09 191 THR A N 1
ATOM 1310 C CA . THR A 1 166 ? 14.387 -27.892 7.580 1.00 35.63 191 THR A CA 1
ATOM 1311 C C . THR A 1 166 ? 12.999 -28.354 7.146 1.00 40.14 191 THR A C 1
ATOM 1312 O O . THR A 1 166 ? 12.259 -28.937 7.937 1.00 42.10 191 THR A O 1
ATOM 1316 N N . GLY A 1 167 ? 12.644 -28.086 5.893 1.00 39.74 192 GLY A N 1
ATOM 1317 C CA . GLY A 1 167 ? 11.326 -28.435 5.393 1.00 35.08 192 GLY A CA 1
ATOM 1318 C C . GLY A 1 167 ? 10.273 -27.399 5.747 1.00 45.28 192 GLY A C 1
ATOM 1319 O O . GLY A 1 167 ? 9.084 -27.595 5.486 1.00 53.59 192 GLY A O 1
ATOM 1320 N N . ASN A 1 168 ? 10.706 -26.291 6.343 1.00 45.72 193 ASN A N 1
ATOM 1321 C CA . ASN A 1 168 ? 9.792 -25.218 6.725 1.00 42.78 193 ASN A CA 1
ATOM 1322 C C . ASN A 1 168 ? 9.832 -24.071 5.730 1.00 44.22 193 ASN A C 1
ATOM 1323 O O . ASN A 1 168 ? 10.800 -23.311 5.697 1.00 45.30 193 ASN A O 1
ATOM 1328 N N . ALA A 1 169 ? 8.779 -23.942 4.926 1.00 41.82 194 ALA A N 1
ATOM 1329 C CA . ALA A 1 169 ? 8.807 -23.025 3.787 1.00 35.88 194 ALA A CA 1
ATOM 1330 C C . ALA A 1 169 ? 8.919 -21.566 4.216 1.00 36.64 194 ALA A C 1
ATOM 1331 O O . ALA A 1 169 ? 9.498 -20.746 3.506 1.00 42.99 194 ALA A O 1
ATOM 1333 N N . ALA A 1 170 ? 8.370 -21.255 5.384 1.00 29.33 195 ALA A N 1
ATOM 1334 C CA . ALA A 1 170 ? 8.299 -19.885 5.861 1.00 30.54 195 ALA A CA 1
ATOM 1335 C C . ALA A 1 170 ? 9.660 -19.321 6.241 1.00 37.78 195 ALA A C 1
ATOM 1336 O O . ALA A 1 170 ? 9.812 -18.110 6.370 1.00 46.12 195 ALA A O 1
ATOM 1338 N N . THR A 1 171 ? 10.650 -20.191 6.422 1.00 36.61 196 THR A N 1
ATOM 1339 C CA . THR A 1 171 ? 11.939 -19.762 6.954 1.00 30.34 196 THR A CA 1
ATOM 1340 C C . THR A 1 171 ? 13.156 -20.300 6.195 1.00 34.73 196 THR A C 1
ATOM 1341 O O . THR A 1 171 ? 14.275 -19.846 6.428 1.00 39.28 196 THR A O 1
ATOM 1345 N N . ASP A 1 172 ? 12.951 -21.262 5.301 1.00 34.84 197 ASP A N 1
ATOM 1346 C CA . ASP A 1 172 ? 14.076 -21.883 4.602 1.00 32.19 197 ASP A CA 1
ATOM 1347 C C . ASP A 1 172 ? 14.680 -20.966 3.539 1.00 34.44 197 ASP A C 1
ATOM 1348 O O . ASP A 1 172 ? 14.154 -20.837 2.435 1.00 33.66 197 ASP A O 1
ATOM 1353 N N . TRP A 1 173 ? 15.805 -20.350 3.881 1.00 37.48 198 TRP A N 1
ATOM 1354 C CA . TRP A 1 173 ? 16.514 -19.455 2.976 1.00 29.68 198 TRP A CA 1
ATOM 1355 C C . TRP A 1 173 ? 16.978 -20.148 1.700 1.00 34.51 198 TRP A C 1
ATOM 1356 O O . TRP A 1 173 ? 17.006 -19.532 0.631 1.00 38.13 198 TRP A O 1
ATOM 1367 N N . ASN A 1 174 ? 17.342 -21.424 1.803 1.00 32.77 199 ASN A N 1
ATOM 1368 C CA . ASN A 1 174 ? 17.843 -22.155 0.639 1.00 37.01 199 ASN A CA 1
ATOM 1369 C C . ASN A 1 174 ? 16.821 -22.205 -0.494 1.00 38.16 199 ASN A C 1
ATOM 1370 O O . ASN A 1 174 ? 17.159 -21.990 -1.654 1.00 38.66 199 ASN A O 1
ATOM 1375 N N . LYS A 1 175 ? 15.567 -22.470 -0.151 1.00 34.77 200 LYS A N 1
ATOM 1376 C CA . LYS A 1 175 ? 14.520 -22.554 -1.157 1.00 34.34 200 LYS A CA 1
ATOM 1377 C C . LYS A 1 175 ? 14.177 -21.180 -1.724 1.00 34.96 200 LYS A C 1
ATOM 1378 O O . LYS A 1 175 ? 13.902 -21.041 -2.919 1.00 33.78 200 LYS A O 1
ATOM 1384 N N . ALA A 1 176 ? 14.193 -20.165 -0.866 1.00 33.71 201 ALA A N 1
ATOM 1385 C CA . ALA A 1 176 ? 13.929 -18.804 -1.311 1.00 27.11 201 ALA A CA 1
ATOM 1386 C C . ALA A 1 176 ? 15.024 -18.330 -2.265 1.00 25.96 201 ALA A C 1
ATOM 1387 O O . ALA A 1 176 ? 14.758 -17.568 -3.193 1.00 32.41 201 ALA A O 1
ATOM 1389 N N . ALA A 1 177 ? 16.250 -18.800 -2.047 1.00 24.82 202 ALA A N 1
ATOM 1390 C CA . ALA A 1 177 ? 17.369 -18.440 -2.917 1.00 23.96 202 ALA A CA 1
ATOM 1391 C C . ALA A 1 177 ? 17.250 -19.121 -4.274 1.00 32.31 202 ALA A C 1
ATOM 1392 O O . ALA A 1 177 ? 17.645 -18.564 -5.297 1.00 34.23 202 ALA A O 1
ATOM 1394 N N . GLU A 1 178 ? 16.710 -20.335 -4.274 1.00 38.54 203 GLU A N 1
ATOM 1395 C CA . GLU A 1 178 ? 16.456 -21.053 -5.515 1.00 32.58 203 GLU A CA 1
ATOM 1396 C C . GLU A 1 178 ? 15.429 -20.313 -6.362 1.00 34.33 203 GLU A C 1
ATOM 1397 O O . GLU A 1 178 ? 15.586 -20.193 -7.575 1.00 33.39 203 GLU A O 1
ATOM 1403 N N . ARG A 1 179 ? 14.383 -19.806 -5.715 1.00 35.92 204 ARG A N 1
ATOM 1404 C CA . ARG A 1 179 ? 13.333 -19.086 -6.424 1.00 32.07 204 ARG A CA 1
ATOM 1405 C C . ARG A 1 179 ? 13.846 -17.728 -6.917 1.00 33.08 204 ARG A C 1
ATOM 1406 O O . ARG A 1 179 ? 13.496 -17.284 -8.008 1.00 35.15 204 ARG A O 1
ATOM 1414 N N . GLY A 1 180 ? 14.683 -17.080 -6.116 1.00 28.25 205 GLY A N 1
ATOM 1415 C CA . GLY A 1 180 ? 15.325 -15.846 -6.535 1.00 34.66 205 GLY A CA 1
ATOM 1416 C C . GLY A 1 180 ? 16.269 -16.086 -7.697 1.00 35.11 205 GLY A C 1
ATOM 1417 O O . GLY A 1 180 ? 16.310 -15.312 -8.655 1.00 29.83 205 GLY A O 1
ATOM 1418 N N . SER A 1 181 ? 17.025 -17.174 -7.605 1.00 35.06 206 SER A N 1
ATOM 1419 C CA . SER A 1 181 ? 17.924 -17.594 -8.668 1.00 37.20 206 SER A CA 1
ATOM 1420 C C . SER A 1 181 ? 17.178 -17.755 -9.995 1.00 40.70 206 SER A C 1
ATOM 1421 O O . SER A 1 181 ? 17.573 -17.187 -11.014 1.00 45.13 206 SER A O 1
ATOM 1424 N N . ALA A 1 182 ? 16.094 -18.524 -9.968 1.00 37.96 207 ALA A N 1
ATOM 1425 C CA . ALA A 1 182 ? 15.292 -18.787 -11.158 1.00 34.21 207 ALA A CA 1
ATOM 1426 C C . ALA A 1 182 ? 14.770 -17.496 -11.785 1.00 38.43 207 ALA A C 1
ATOM 1427 O O . ALA A 1 182 ? 14.786 -17.345 -13.007 1.00 48.93 207 ALA A O 1
ATOM 1429 N N . ALA A 1 183 ? 14.310 -16.570 -10.945 1.00 27.55 208 ALA A N 1
ATOM 1430 C CA . ALA A 1 183 ? 13.791 -15.289 -11.408 1.00 26.04 208 ALA A CA 1
ATOM 1431 C C . ALA A 1 183 ? 14.858 -14.485 -12.146 1.00 37.58 208 ALA A C 1
ATOM 1432 O O . ALA A 1 183 ? 14.626 -14.007 -13.258 1.00 40.40 208 ALA A O 1
ATOM 1434 N N . VAL A 1 184 ? 16.027 -14.342 -11.526 1.00 32.12 209 VAL A N 1
ATOM 1435 C CA . VAL A 1 184 ? 17.111 -13.573 -12.122 1.00 32.62 209 VAL A CA 1
ATOM 1436 C C . VAL A 1 184 ? 17.618 -14.199 -13.424 1.00 37.93 209 VAL A C 1
ATOM 1437 O O . VAL A 1 184 ? 17.813 -13.497 -14.414 1.00 46.42 209 VAL A O 1
ATOM 1441 N N . LEU A 1 185 ? 17.813 -15.516 -13.436 1.00 35.16 210 LEU A N 1
ATOM 1442 C CA . LEU A 1 185 ? 18.404 -16.175 -14.603 1.00 37.86 210 LEU A CA 1
ATOM 1443 C C . LEU A 1 185 ? 17.427 -16.273 -15.777 1.00 41.94 210 LEU A C 1
ATOM 1444 O O . LEU A 1 185 ? 17.833 -16.463 -16.923 1.00 39.79 210 LEU A O 1
ATOM 1449 N N . ALA A 1 186 ? 16.139 -16.141 -15.497 1.00 42.96 211 ALA A N 1
ATOM 1450 C CA . ALA A 1 186 ? 15.146 -16.154 -16.563 1.00 41.54 211 ALA A CA 1
ATOM 1451 C C . ALA A 1 186 ? 15.274 -14.894 -17.402 1.00 45.30 211 ALA A C 1
ATOM 1452 O O . ALA A 1 186 ? 14.908 -14.879 -18.576 1.00 49.05 211 ALA A O 1
ATOM 1454 N N . VAL A 1 187 ? 15.798 -13.837 -16.785 1.00 43.64 212 VAL A N 1
ATOM 1455 C CA . VAL A 1 187 ? 15.885 -12.531 -17.424 1.00 38.21 212 VAL A CA 1
ATOM 1456 C C . VAL A 1 187 ? 17.315 -12.211 -17.827 1.00 40.30 212 VAL A C 1
ATOM 1457 O O . VAL A 1 187 ? 17.557 -11.622 -18.877 1.00 43.08 212 VAL A O 1
ATOM 1461 N N . ALA A 1 188 ? 18.256 -12.594 -16.971 1.00 44.49 213 ALA A N 1
ATOM 1462 C CA . ALA A 1 188 ? 19.679 -12.355 -17.203 1.00 43.50 213 ALA A CA 1
ATOM 1463 C C . ALA A 1 188 ? 20.457 -13.656 -17.030 1.00 44.52 213 ALA A C 1
ATOM 1464 O O . ALA A 1 188 ? 21.070 -13.880 -15.990 1.00 45.49 213 ALA A O 1
ATOM 1466 N N . PRO A 1 189 ? 20.422 -14.530 -18.047 1.00 47.10 214 PRO A N 1
ATOM 1467 C CA . PRO A 1 189 ? 20.998 -15.875 -17.902 1.00 46.53 214 PRO A CA 1
ATOM 1468 C C . PRO A 1 189 ? 22.529 -15.899 -17.850 1.00 47.82 214 PRO A C 1
ATOM 1469 O O . PRO A 1 189 ? 23.103 -16.949 -17.556 1.00 53.42 214 PRO A O 1
ATOM 1473 N N . LYS A 1 190 ? 23.170 -14.763 -18.112 1.00 42.38 215 LYS A N 1
ATOM 1474 C CA . LYS A 1 190 ? 24.626 -14.666 -18.055 1.00 33.98 215 LYS A CA 1
ATOM 1475 C C . LYS A 1 190 ? 25.113 -14.016 -16.756 1.00 40.00 215 LYS A C 1
ATOM 1476 O O . LYS A 1 190 ? 26.300 -13.722 -16.604 1.00 44.23 215 LYS A O 1
ATOM 1482 N N . TRP A 1 191 ? 24.194 -13.793 -15.821 1.00 35.63 216 TRP A N 1
ATOM 1483 C CA . TRP A 1 191 ? 24.547 -13.224 -14.527 1.00 37.25 216 TRP A CA 1
ATOM 1484 C C . TRP A 1 191 ? 24.890 -14.295 -13.501 1.00 41.27 216 TRP A C 1
ATOM 1485 O O . TRP A 1 191 ? 24.326 -15.385 -13.523 1.00 40.78 216 TRP A O 1
ATOM 1496 N N . LEU A 1 192 ? 25.807 -13.970 -12.596 1.00 42.93 217 LEU A N 1
ATOM 1497 C CA . LEU A 1 192 ? 26.094 -14.834 -11.460 1.00 32.88 217 LEU A CA 1
ATOM 1498 C C . LEU A 1 192 ? 25.093 -14.596 -10.333 1.00 39.72 217 LEU A C 1
ATOM 1499 O O . LEU A 1 192 ? 24.584 -13.487 -10.150 1.00 38.91 217 LEU A O 1
ATOM 1504 N N . ILE A 1 193 ? 24.820 -15.647 -9.573 1.00 43.94 218 ILE A N 1
ATOM 1505 C CA . ILE A 1 193 ? 23.932 -15.557 -8.425 1.00 29.77 218 ILE A CA 1
ATOM 1506 C C . ILE A 1 193 ? 24.742 -15.714 -7.148 1.00 28.54 218 ILE A C 1
ATOM 1507 O O . ILE A 1 193 ? 25.323 -16.772 -6.902 1.00 36.31 218 ILE A O 1
ATOM 1512 N N . ALA A 1 194 ? 24.810 -14.660 -6.344 1.00 27.53 219 ALA A N 1
ATOM 1513 C CA . ALA A 1 194 ? 25.535 -14.754 -5.079 1.00 32.78 219 ALA A CA 1
ATOM 1514 C C . ALA A 1 194 ? 24.580 -15.116 -3.951 1.00 36.92 219 ALA A C 1
ATOM 1515 O O . ALA A 1 194 ? 23.535 -14.484 -3.781 1.00 42.52 219 ALA A O 1
ATOM 1517 N N . VAL A 1 195 ? 24.939 -16.144 -3.189 1.00 31.18 220 VAL A N 1
ATOM 1518 C CA . VAL A 1 195 ? 24.115 -16.594 -2.077 1.00 25.63 220 VAL A CA 1
ATOM 1519 C C . VAL A 1 195 ? 24.898 -16.534 -0.774 1.00 27.11 220 VAL A C 1
ATOM 1520 O O . VAL A 1 195 ? 26.042 -16.977 -0.700 1.00 30.95 220 VAL A O 1
ATOM 1524 N N . GLU A 1 196 ? 24.279 -15.965 0.250 1.00 32.68 221 GLU A N 1
ATOM 1525 C CA . GLU A 1 196 ? 24.922 -15.845 1.546 1.00 31.61 221 GLU A CA 1
ATOM 1526 C C . GLU A 1 196 ? 24.422 -16.922 2.486 1.00 35.30 221 GLU A C 1
ATOM 1527 O O . GLU A 1 196 ? 23.417 -17.596 2.222 1.00 31.33 221 GLU A O 1
ATOM 1533 N N . GLY A 1 197 ? 25.129 -17.079 3.595 1.00 31.73 222 GLY A N 1
ATOM 1534 C CA . GLY A 1 197 ? 24.729 -18.039 4.593 1.00 32.51 222 GLY A CA 1
ATOM 1535 C C . GLY A 1 197 ? 23.637 -17.498 5.493 1.00 38.94 222 GLY A C 1
ATOM 1536 O O . GLY A 1 197 ? 23.043 -16.452 5.230 1.00 37.75 222 GLY A O 1
ATOM 1537 N N . ILE A 1 198 ? 23.364 -18.240 6.557 1.00 37.75 223 ILE A N 1
ATOM 1538 C CA . ILE A 1 198 ? 22.407 -17.830 7.564 1.00 32.10 223 ILE A CA 1
ATOM 1539 C C . ILE A 1 198 ? 23.158 -17.751 8.886 1.00 36.05 223 ILE A C 1
ATOM 1540 O O . ILE A 1 198 ? 24.386 -17.637 8.888 1.00 41.35 223 ILE A O 1
ATOM 1545 N N . THR A 1 199 ? 22.446 -17.804 10.005 1.00 29.62 224 THR A N 1
ATOM 1546 C CA . THR A 1 199 ? 23.127 -17.911 11.289 1.00 35.05 224 THR A CA 1
ATOM 1547 C C . THR A 1 199 ? 22.932 -19.312 11.877 1.00 34.33 224 THR A C 1
ATOM 1548 O O . THR A 1 199 ? 23.339 -20.298 11.258 1.00 34.33 224 THR A O 1
ATOM 1552 N N . ASP A 1 200 ? 22.331 -19.402 13.063 1.00 28.82 225 ASP A N 1
ATOM 1553 C CA . ASP A 1 200 ? 22.073 -20.702 13.692 1.00 36.41 225 ASP A CA 1
ATOM 1554 C C . ASP A 1 200 ? 21.014 -21.487 12.923 1.00 42.93 225 ASP A C 1
ATOM 1555 O O . ASP A 1 200 ? 20.042 -20.913 12.428 1.00 39.85 225 ASP A O 1
ATOM 1560 N N . ASN A 1 201 ? 21.200 -22.801 12.833 1.00 40.26 226 ASN A N 1
ATOM 1561 C CA . ASN A 1 201 ? 20.251 -23.655 12.129 1.00 36.85 226 ASN A CA 1
ATOM 1562 C C . ASN A 1 201 ? 19.886 -24.904 12.940 1.00 40.76 226 ASN A C 1
ATOM 1563 O O . ASN A 1 201 ? 20.737 -25.504 13.594 1.00 38.46 226 ASN A O 1
ATOM 1568 N N . PRO A 1 202 ? 18.607 -25.295 12.913 1.00 45.11 227 PRO A N 1
ATOM 1569 C CA . PRO A 1 202 ? 18.192 -26.479 13.680 1.00 41.71 227 PRO A CA 1
ATOM 1570 C C . PRO A 1 202 ? 18.738 -27.815 13.156 1.00 43.18 227 PRO A C 1
ATOM 1571 O O . PRO A 1 202 ? 18.658 -28.799 13.890 1.00 48.88 227 PRO A O 1
ATOM 1575 N N . VAL A 1 203 ? 19.268 -27.861 11.934 1.00 37.16 228 VAL A N 1
ATOM 1576 C CA . VAL A 1 203 ? 19.914 -29.080 11.434 1.00 37.57 228 VAL A CA 1
ATOM 1577 C C . VAL A 1 203 ? 21.222 -28.789 10.712 1.00 41.35 228 VAL A C 1
ATOM 1578 O O . VAL A 1 203 ? 21.406 -27.708 10.160 1.00 43.01 228 VAL A O 1
ATOM 1582 N N . CYS A 1 204 ? 22.115 -29.777 10.719 1.00 46.43 229 CYS A N 1
ATOM 1583 C CA . CYS A 1 204 ? 23.355 -29.747 9.945 1.00 37.66 229 CYS A CA 1
ATOM 1584 C C . CYS A 1 204 ? 24.145 -28.466 10.171 1.00 38.38 229 CYS A C 1
ATOM 1585 O O . CYS A 1 204 ? 24.527 -27.777 9.223 1.00 44.92 229 CYS A O 1
ATOM 1588 N N . SER A 1 205 ? 24.378 -28.147 11.437 1.00 40.70 230 SER A N 1
ATOM 1589 C CA . SER A 1 205 ? 25.133 -26.957 11.798 1.00 31.73 230 SER A CA 1
ATOM 1590 C C . SER A 1 205 ? 25.590 -27.025 13.245 1.00 35.04 230 SER A C 1
ATOM 1591 O O . SER A 1 205 ? 24.797 -27.339 14.128 1.00 33.37 230 SER A O 1
ATOM 1594 N N . THR A 1 206 ? 26.867 -26.745 13.489 1.00 41.00 231 THR A N 1
ATOM 1595 C CA . THR A 1 206 ? 27.313 -26.471 14.852 1.00 46.96 231 THR A CA 1
ATOM 1596 C C . THR A 1 206 ? 27.089 -24.987 15.119 1.00 49.37 231 THR A C 1
ATOM 1597 O O . THR A 1 206 ? 27.709 -24.130 14.484 1.00 52.42 231 THR A O 1
ATOM 1601 N N . ASN A 1 207 ? 26.192 -24.692 16.052 1.00 43.87 232 ASN A N 1
ATOM 1602 C CA . ASN A 1 207 ? 25.715 -23.328 16.251 1.00 40.99 232 ASN A CA 1
ATOM 1603 C C . ASN A 1 207 ? 26.529 -22.498 17.240 1.00 44.80 232 ASN A C 1
ATOM 1604 O O . ASN A 1 207 ? 27.443 -23.005 17.892 1.00 43.04 232 ASN A O 1
ATOM 1609 N N . GLY A 1 208 ? 26.182 -21.215 17.337 1.00 46.77 233 GLY A N 1
ATOM 1610 C CA . GLY A 1 208 ? 26.842 -20.292 18.244 1.00 34.70 233 GLY A CA 1
ATOM 1611 C C . GLY A 1 208 ? 27.998 -19.527 17.620 1.00 36.14 233 GLY A C 1
ATOM 1612 O O . GLY A 1 208 ? 28.820 -20.096 16.902 1.00 38.18 233 GLY A O 1
ATOM 1613 N N . GLY A 1 209 ? 28.060 -18.227 17.894 1.00 39.36 234 GLY A N 1
ATOM 1614 C CA . GLY A 1 209 ? 29.170 -17.407 17.445 1.00 37.47 234 GLY A CA 1
ATOM 1615 C C . GLY A 1 209 ? 29.172 -17.165 15.950 1.00 37.86 234 GLY A C 1
ATOM 1616 O O . GLY A 1 209 ? 30.231 -17.036 15.334 1.00 37.15 234 GLY A O 1
ATOM 1617 N N . ILE A 1 210 ? 27.980 -17.099 15.367 1.00 39.12 235 ILE A N 1
ATOM 1618 C CA . ILE A 1 210 ? 27.841 -16.899 13.928 1.00 40.36 235 ILE A CA 1
ATOM 1619 C C . ILE A 1 210 ? 27.378 -15.479 13.599 1.00 41.69 235 ILE A C 1
ATOM 1620 O O . ILE A 1 210 ? 26.458 -14.955 14.227 1.00 46.74 235 ILE A O 1
ATOM 1625 N N . PHE A 1 211 ? 28.029 -14.857 12.620 1.00 41.68 236 PHE A N 1
ATOM 1626 C CA . PHE A 1 211 ? 27.638 -13.530 12.156 1.00 37.00 236 PHE A CA 1
ATOM 1627 C C . PHE A 1 211 ? 26.540 -13.639 11.107 1.00 39.65 236 PHE A C 1
ATOM 1628 O O . PHE A 1 211 ? 26.408 -14.673 10.454 1.00 43.20 236 PHE A O 1
ATOM 1636 N N . TRP A 1 212 ? 25.758 -12.573 10.951 1.00 39.31 237 TRP A N 1
ATOM 1637 C CA . TRP A 1 212 ? 24.686 -12.531 9.960 1.00 32.57 237 TRP A CA 1
ATOM 1638 C C . TRP A 1 212 ? 25.197 -12.914 8.573 1.00 35.68 237 TRP A C 1
ATOM 1639 O O . TRP A 1 212 ? 26.201 -12.377 8.111 1.00 28.09 237 TRP A O 1
ATOM 1650 N N . GLY A 1 213 ? 24.506 -13.844 7.920 1.00 34.33 238 GLY A N 1
ATOM 1651 C CA . GLY A 1 213 ? 24.892 -14.292 6.594 1.00 28.97 238 GLY A CA 1
ATOM 1652 C C . GLY A 1 213 ? 26.234 -14.995 6.585 1.00 33.82 238 GLY A C 1
ATOM 1653 O O . GLY A 1 213 ? 26.903 -15.055 5.553 1.00 30.23 238 GLY A O 1
ATOM 1654 N N . GLY A 1 214 ? 26.628 -15.541 7.733 1.00 34.56 239 GLY A N 1
ATOM 1655 C CA . GLY A 1 214 ? 27.962 -16.096 7.876 1.00 36.96 239 GLY A CA 1
ATOM 1656 C C . GLY A 1 214 ? 28.078 -17.611 7.945 1.00 38.09 239 GLY A C 1
ATOM 1657 O O . GLY A 1 214 ? 29.192 -18.139 7.897 1.00 34.42 239 GLY A O 1
ATOM 1658 N N . ASN A 1 215 ? 26.948 -18.311 8.058 1.00 32.92 240 ASN A N 1
ATOM 1659 C CA . ASN A 1 215 ? 26.967 -19.766 8.211 1.00 32.35 240 ASN A CA 1
ATOM 1660 C C . ASN A 1 215 ? 26.530 -20.498 6.951 1.00 36.62 240 ASN A C 1
ATOM 1661 O O . ASN A 1 215 ? 25.406 -20.326 6.484 1.00 32.10 240 ASN A O 1
ATOM 1666 N N . LEU A 1 216 ? 27.414 -21.334 6.418 1.00 40.45 241 LEU A N 1
ATOM 1667 C CA . LEU A 1 216 ? 27.100 -22.106 5.223 1.00 38.91 241 LEU A CA 1
ATOM 1668 C C . LEU A 1 216 ? 27.004 -23.608 5.500 1.00 42.46 241 LEU A C 1
ATOM 1669 O O . LEU A 1 216 ? 26.797 -24.400 4.574 1.00 37.33 241 LEU A O 1
ATOM 1674 N N . GLN A 1 217 ? 27.149 -23.991 6.767 1.00 38.44 242 GLN A N 1
ATOM 1675 C CA . GLN A 1 217 ? 27.165 -25.404 7.156 1.00 43.86 242 GLN A CA 1
ATOM 1676 C C . GLN A 1 217 ? 26.014 -26.259 6.592 1.00 42.59 242 GLN A C 1
ATOM 1677 O O . GLN A 1 217 ? 26.264 -27.373 6.133 1.00 44.26 242 GLN A O 1
ATOM 1683 N N . PRO A 1 218 ? 24.759 -25.756 6.621 1.00 34.13 243 PRO A N 1
ATOM 1684 C CA . PRO A 1 218 ? 23.669 -26.625 6.150 1.00 34.24 243 PRO A CA 1
ATOM 1685 C C . PRO A 1 218 ? 23.722 -26.977 4.656 1.00 41.08 243 PRO A C 1
ATOM 1686 O O . PRO A 1 218 ? 22.977 -27.854 4.215 1.00 51.04 243 PRO A O 1
ATOM 1690 N N . LEU A 1 219 ? 24.592 -26.319 3.897 1.00 39.63 244 LEU A N 1
ATOM 1691 C CA . LEU A 1 219 ? 24.775 -26.637 2.480 1.00 34.90 244 LEU A CA 1
ATOM 1692 C C . LEU A 1 219 ? 25.319 -28.055 2.285 1.00 36.00 244 LEU A C 1
ATOM 1693 O O . LEU A 1 219 ? 25.179 -28.653 1.219 1.00 37.06 244 LEU A O 1
ATOM 1698 N N . ALA A 1 220 ? 25.940 -28.597 3.323 1.00 39.16 245 ALA A N 1
ATOM 1699 C CA . ALA A 1 220 ? 26.485 -29.945 3.245 1.00 41.77 245 ALA A CA 1
ATOM 1700 C C . ALA A 1 220 ? 25.374 -30.995 3.243 1.00 44.56 245 ALA A C 1
ATOM 1701 O O . ALA A 1 220 ? 25.546 -32.089 2.708 1.00 48.45 245 ALA A O 1
ATOM 1703 N N . CYS A 1 221 ? 24.238 -30.656 3.845 1.00 47.74 246 CYS A N 1
ATOM 1704 C CA . CYS A 1 221 ? 23.102 -31.571 3.934 1.00 49.11 246 CYS A CA 1
ATOM 1705 C C . CYS A 1 221 ? 22.092 -31.302 2.832 1.00 55.15 246 CYS A C 1
ATOM 1706 O O . CYS A 1 221 ? 21.385 -32.207 2.391 1.00 57.51 246 CYS A O 1
ATOM 1709 N N . THR A 1 222 ? 22.032 -30.048 2.394 1.00 52.31 247 THR A N 1
ATOM 1710 C CA . THR A 1 222 ? 20.999 -29.606 1.469 1.00 44.49 247 THR A CA 1
ATOM 1711 C C . THR A 1 222 ? 21.586 -28.748 0.360 1.00 38.93 247 THR A C 1
ATOM 1712 O O . THR A 1 222 ? 21.684 -27.530 0.493 1.00 35.28 247 THR A O 1
ATOM 1716 N N . PRO A 1 223 ? 21.979 -29.385 -0.745 1.00 39.55 248 PRO A N 1
ATOM 1717 C CA . PRO A 1 223 ? 22.503 -28.686 -1.921 1.00 37.16 248 PRO A CA 1
ATOM 1718 C C . PRO A 1 223 ? 21.513 -27.665 -2.476 1.00 39.24 248 PRO A C 1
ATOM 1719 O O . PRO A 1 223 ? 20.302 -27.849 -2.365 1.00 40.50 248 PRO A O 1
ATOM 1723 N N . LEU A 1 224 ? 22.035 -26.597 -3.065 1.00 40.95 249 LEU A N 1
ATOM 1724 C CA . LEU A 1 224 ? 21.206 -25.584 -3.701 1.00 40.09 249 LEU A CA 1
ATOM 1725 C C . LEU A 1 224 ? 20.842 -25.991 -5.123 1.00 42.10 249 LEU A C 1
ATOM 1726 O O . LEU A 1 224 ? 21.702 -26.427 -5.887 1.00 44.08 249 LEU A O 1
ATOM 1731 N N . ASN A 1 225 ? 19.570 -25.848 -5.479 1.00 40.12 250 ASN A N 1
ATOM 1732 C CA . ASN A 1 225 ? 19.143 -26.094 -6.849 1.00 38.23 250 ASN A CA 1
ATOM 1733 C C . ASN A 1 225 ? 19.373 -24.849 -7.703 1.00 46.46 250 ASN A C 1
ATOM 1734 O O . ASN A 1 225 ? 18.430 -24.228 -8.199 1.00 48.15 250 ASN A O 1
ATOM 1739 N N . ILE A 1 226 ? 20.646 -24.489 -7.834 1.00 41.62 251 ILE A N 1
ATOM 1740 C CA . ILE A 1 226 ? 21.103 -23.343 -8.606 1.00 29.44 251 ILE A CA 1
ATOM 1741 C C . ILE A 1 226 ? 22.231 -23.848 -9.498 1.00 32.33 251 ILE A C 1
ATOM 1742 O O . ILE A 1 226 ? 23.088 -24.596 -9.022 1.00 41.45 251 ILE A O 1
ATOM 1747 N N . PRO A 1 227 ? 22.232 -23.465 -10.790 1.00 32.74 252 PRO A N 1
ATOM 1748 C CA . PRO A 1 227 ? 23.234 -23.990 -11.732 1.00 30.63 252 PRO A CA 1
ATOM 1749 C C . PRO A 1 227 ? 24.662 -23.847 -11.216 1.00 37.38 252 PRO A C 1
ATOM 1750 O O . PRO A 1 227 ? 25.033 -22.788 -10.719 1.00 39.36 252 PRO A O 1
ATOM 1754 N N . ALA A 1 228 ? 25.442 -24.917 -11.326 1.00 46.19 253 ALA A N 1
ATOM 1755 C CA . ALA A 1 228 ? 26.808 -24.933 -10.818 1.00 43.82 253 ALA A CA 1
ATOM 1756 C C . ALA A 1 228 ? 27.650 -23.830 -11.445 1.00 46.10 253 ALA A C 1
ATOM 1757 O O . ALA A 1 228 ? 28.532 -23.268 -10.793 1.00 47.33 253 ALA A O 1
ATOM 1759 N N . ASN A 1 229 ? 27.367 -23.516 -12.707 1.00 48.30 254 ASN A N 1
ATOM 1760 C CA . ASN A 1 229 ? 28.159 -22.526 -13.427 1.00 48.63 254 ASN A CA 1
ATOM 1761 C C . ASN A 1 229 ? 27.632 -21.092 -13.271 1.00 44.02 254 ASN A C 1
ATOM 1762 O O . ASN A 1 229 ? 27.996 -20.208 -14.049 1.00 39.81 254 ASN A O 1
ATOM 1767 N N . ARG A 1 230 ? 26.790 -20.867 -12.263 1.00 32.92 255 ARG A N 1
ATOM 1768 C CA . ARG A 1 230 ? 26.363 -19.512 -11.914 1.00 33.14 255 ARG A CA 1
ATOM 1769 C C . ARG A 1 230 ? 26.454 -19.243 -10.419 1.00 36.97 255 ARG A C 1
ATOM 1770 O O . ARG A 1 230 ? 26.474 -18.087 -9.998 1.00 41.70 255 ARG A O 1
ATOM 1778 N N . LEU A 1 231 ? 26.490 -20.304 -9.618 1.00 33.08 256 LEU A N 1
ATOM 1779 C CA . LEU A 1 231 ? 26.408 -20.157 -8.167 1.00 29.37 256 LEU A CA 1
ATOM 1780 C C . LEU A 1 231 ? 27.703 -19.657 -7.548 1.00 33.21 256 LEU A C 1
ATOM 1781 O O . LEU A 1 231 ? 28.752 -20.288 -7.659 1.00 35.67 256 LEU A O 1
ATOM 1786 N N . LEU A 1 232 ? 27.608 -18.514 -6.884 1.00 37.07 257 LEU A N 1
ATOM 1787 C CA . LEU A 1 232 ? 28.741 -17.912 -6.202 1.00 34.28 257 LEU A CA 1
ATOM 1788 C C . LEU A 1 232 ? 28.381 -17.774 -4.728 1.00 40.29 257 LEU A C 1
ATOM 1789 O O . LEU A 1 232 ? 27.405 -17.106 -4.389 1.00 47.60 257 LEU A O 1
ATOM 1794 N N . LEU A 1 233 ? 29.133 -18.434 -3.853 1.00 32.28 258 LEU A N 1
ATOM 1795 C CA . LEU A 1 233 ? 28.852 -18.358 -2.423 1.00 29.81 258 LEU A CA 1
ATOM 1796 C C . LEU A 1 233 ? 29.566 -17.148 -1.828 1.00 39.47 258 LEU A C 1
ATOM 1797 O O . LEU A 1 233 ? 30.758 -16.928 -2.080 1.00 36.73 258 LEU A O 1
ATOM 1802 N N . ALA A 1 234 ? 28.839 -16.359 -1.043 1.00 39.04 259 ALA A N 1
ATOM 1803 C CA . ALA A 1 234 ? 29.371 -15.082 -0.577 1.00 36.88 259 ALA A CA 1
ATOM 1804 C C . ALA A 1 234 ? 29.019 -14.770 0.876 1.00 37.08 259 ALA A C 1
ATOM 1805 O O . ALA A 1 234 ? 28.322 -13.799 1.149 1.00 44.09 259 ALA A O 1
ATOM 1807 N N . PRO A 1 235 ? 29.520 -15.576 1.819 1.00 33.10 260 PRO A N 1
ATOM 1808 C CA . PRO A 1 235 ? 29.187 -15.303 3.216 1.00 32.62 260 PRO A CA 1
ATOM 1809 C C . PRO A 1 235 ? 29.869 -14.037 3.725 1.00 39.89 260 PRO A C 1
ATOM 1810 O O . PRO A 1 235 ? 30.744 -13.485 3.054 1.00 43.01 260 PRO A O 1
ATOM 1814 N N . HIS A 1 236 ? 29.461 -13.587 4.903 1.00 32.47 261 HIS A N 1
ATOM 1815 C CA . HIS A 1 236 ? 30.097 -12.457 5.551 1.00 31.32 261 HIS A CA 1
ATOM 1816 C C . HIS A 1 236 ? 30.837 -12.934 6.793 1.00 34.46 261 HIS A C 1
ATOM 1817 O O . HIS A 1 236 ? 30.480 -13.951 7.389 1.00 38.14 261 HIS A O 1
ATOM 1824 N N . VAL A 1 237 ? 31.862 -12.193 7.188 1.00 32.61 262 VAL A N 1
ATOM 1825 C CA . VAL A 1 237 ? 32.532 -12.449 8.452 1.00 35.70 262 VAL A CA 1
ATOM 1826 C C . VAL A 1 237 ? 33.120 -11.144 8.980 1.00 37.52 262 VAL A C 1
ATOM 1827 O O . VAL A 1 237 ? 33.632 -10.335 8.210 1.00 38.24 262 VAL A O 1
ATOM 1831 N N . TYR A 1 238 ? 33.020 -10.928 10.288 1.00 37.79 263 TYR A N 1
ATOM 1832 C CA . TYR A 1 238 ? 33.574 -9.730 10.907 1.00 36.51 263 TYR A CA 1
ATOM 1833 C C . TYR A 1 238 ? 34.406 -10.076 12.141 1.00 47.55 263 TYR A C 1
ATOM 1834 O O . TYR A 1 238 ? 34.475 -11.241 12.550 1.00 52.54 263 TYR A O 1
ATOM 1843 N N . GLY A 1 239 ? 35.038 -9.060 12.724 1.00 46.67 264 GLY A N 1
ATOM 1844 C CA . GLY A 1 239 ? 35.921 -9.249 13.859 1.00 37.95 264 GLY A CA 1
ATOM 1845 C C . GLY A 1 239 ? 35.436 -8.585 15.135 1.00 44.16 264 GLY A C 1
ATOM 1846 O O . GLY A 1 239 ? 34.266 -8.213 15.250 1.00 44.92 264 GLY A O 1
ATOM 1847 N N . PRO A 1 240 ? 36.350 -8.419 16.100 1.00 50.86 265 PRO A N 1
ATOM 1848 C CA . PRO A 1 240 ? 36.060 -8.002 17.478 1.00 53.78 265 PRO A CA 1
ATOM 1849 C C . PRO A 1 240 ? 35.240 -6.718 17.605 1.00 55.97 265 PRO A C 1
ATOM 1850 O O . PRO A 1 240 ? 34.488 -6.596 18.572 1.00 59.74 265 PRO A O 1
ATOM 1854 N N . ASP A 1 241 ? 35.370 -5.788 16.663 1.00 53.26 266 ASP A N 1
ATOM 1855 C CA . ASP A 1 241 ? 34.706 -4.494 16.811 1.00 57.42 266 ASP A CA 1
ATOM 1856 C C . ASP A 1 241 ? 33.309 -4.456 16.203 1.00 55.24 266 ASP A C 1
ATOM 1857 O O . ASP A 1 241 ? 32.651 -3.418 16.230 1.00 59.97 266 ASP A O 1
ATOM 1862 N N . VAL A 1 242 ? 32.861 -5.580 15.652 1.00 51.13 267 VAL A N 1
ATOM 1863 C CA . VAL A 1 242 ? 31.465 -5.716 15.254 1.00 43.35 267 VAL A CA 1
ATOM 1864 C C . VAL A 1 242 ? 30.711 -6.418 16.369 1.00 43.93 267 VAL A C 1
ATOM 1865 O O . VAL A 1 242 ? 29.643 -5.977 16.794 1.00 48.62 267 VAL A O 1
ATOM 1869 N N . PHE A 1 243 ? 31.291 -7.511 16.847 1.00 40.73 268 PHE A N 1
ATOM 1870 C CA . PHE A 1 243 ? 30.772 -8.220 18.006 1.00 45.11 268 PHE A CA 1
ATOM 1871 C C . PHE A 1 243 ? 31.921 -8.977 18.643 1.00 50.50 268 PHE A C 1
ATOM 1872 O O . PHE A 1 243 ? 32.752 -9.554 17.941 1.00 57.76 268 PHE A O 1
ATOM 1880 N N . VAL A 1 244 ? 31.978 -8.968 19.969 1.00 49.07 269 VAL A N 1
ATOM 1881 C CA . VAL A 1 244 ? 33.017 -9.709 20.666 1.00 49.46 269 VAL A CA 1
ATOM 1882 C C . VAL A 1 244 ? 32.550 -11.142 20.884 1.00 50.62 269 VAL A C 1
ATOM 1883 O O . VAL A 1 244 ? 31.944 -11.470 21.906 1.00 53.18 269 VAL A O 1
ATOM 1887 N N . GLN A 1 245 ? 32.805 -11.988 19.892 1.00 46.01 270 GLN A N 1
ATOM 1888 C CA . GLN A 1 245 ? 32.533 -13.408 20.028 1.00 44.09 270 GLN A CA 1
ATOM 1889 C C . GLN A 1 245 ? 33.451 -13.964 21.105 1.00 51.65 270 GLN A C 1
ATOM 1890 O O . GLN A 1 245 ? 34.539 -13.437 21.331 1.00 52.70 270 GLN A O 1
ATOM 1896 N N . SER A 1 246 ? 33.029 -15.033 21.759 1.00 58.75 271 SER A N 1
ATOM 1897 C CA . SER A 1 246 ? 33.814 -15.621 22.829 1.00 62.69 271 SER A CA 1
ATOM 1898 C C . SER A 1 246 ? 35.189 -16.078 22.359 1.00 65.36 271 SER A C 1
ATOM 1899 O O . SER A 1 246 ? 36.170 -15.942 23.073 1.00 68.88 271 SER A O 1
ATOM 1902 N N . TYR A 1 247 ? 35.259 -16.617 21.153 1.00 62.96 272 TYR A N 1
ATOM 1903 C CA . TYR A 1 247 ? 36.510 -17.147 20.635 1.00 59.81 272 TYR A CA 1
ATOM 1904 C C . TYR A 1 247 ? 37.588 -16.088 20.435 1.00 63.53 272 TYR A C 1
ATOM 1905 O O . TYR A 1 247 ? 38.766 -16.399 20.392 1.00 67.39 272 TYR A O 1
ATOM 1914 N N . PHE A 1 248 ? 37.172 -14.842 20.271 1.00 62.93 273 PHE A N 1
ATOM 1915 C CA . PHE A 1 248 ? 38.095 -13.718 20.197 1.00 58.94 273 PHE A CA 1
ATOM 1916 C C . PHE A 1 248 ? 38.870 -13.565 21.501 1.00 57.53 273 PHE A C 1
ATOM 1917 O O . PHE A 1 248 ? 40.026 -13.169 21.505 1.00 57.18 273 PHE A O 1
ATOM 1925 N N . ASN A 1 249 ? 38.193 -13.831 22.607 1.00 57.44 274 ASN A N 1
ATOM 1926 C CA . ASN A 1 249 ? 38.776 -13.759 23.940 1.00 62.87 274 ASN A CA 1
ATOM 1927 C C . ASN A 1 249 ? 39.740 -14.889 24.299 1.00 71.70 274 ASN A C 1
ATOM 1928 O O . ASN A 1 249 ? 40.443 -14.815 25.296 1.00 77.26 274 ASN A O 1
ATOM 1933 N N . ASP A 1 250 ? 39.780 -15.920 23.469 1.00 71.38 275 ASP A N 1
ATOM 1934 C CA . ASP A 1 250 ? 40.581 -17.100 23.745 1.00 81.10 275 ASP A CA 1
ATOM 1935 C C . ASP A 1 250 ? 42.060 -16.766 23.782 1.00 82.21 275 ASP A C 1
ATOM 1936 O O . ASP A 1 250 ? 42.522 -15.883 23.073 1.00 77.74 275 ASP A O 1
ATOM 1941 N N . SER A 1 251 ? 42.792 -17.473 24.635 1.00 83.90 276 SER A N 1
ATOM 1942 C CA . SER A 1 251 ? 44.240 -17.322 24.739 1.00 88.55 276 SER A CA 1
ATOM 1943 C C . SER A 1 251 ? 44.937 -17.713 23.449 1.00 89.81 276 SER A C 1
ATOM 1944 O O . SER A 1 251 ? 45.929 -17.113 23.063 1.00 93.90 276 SER A O 1
ATOM 1947 N N . ASN A 1 252 ? 44.417 -18.743 22.800 1.00 89.53 277 ASN A N 1
ATOM 1948 C CA . ASN A 1 252 ? 44.972 -19.233 21.546 1.00 91.96 277 ASN A CA 1
ATOM 1949 C C . ASN A 1 252 ? 44.935 -18.202 20.426 1.00 83.24 277 ASN A C 1
ATOM 1950 O O . ASN A 1 252 ? 45.811 -18.187 19.574 1.00 83.59 277 ASN A O 1
ATOM 1955 N N . PHE A 1 253 ? 43.881 -17.395 20.401 1.00 76.99 278 PHE A N 1
ATOM 1956 C CA . PHE A 1 253 ? 43.701 -16.336 19.409 1.00 65.91 278 PHE A CA 1
ATOM 1957 C C . PHE A 1 253 ? 45.002 -15.682 18.968 1.00 65.25 278 PHE A C 1
ATOM 1958 O O . PHE A 1 253 ? 45.824 -15.327 19.796 1.00 73.11 278 PHE A O 1
ATOM 1966 N N . PRO A 1 254 ? 45.197 -15.535 17.664 1.00 59.67 279 PRO A N 1
ATOM 1967 C CA . PRO A 1 254 ? 44.186 -15.885 16.664 1.00 56.80 279 PRO A CA 1
ATOM 1968 C C . PRO A 1 254 ? 44.354 -17.279 16.061 1.00 59.35 279 PRO A C 1
ATOM 1969 O O . PRO A 1 254 ? 43.733 -17.558 15.036 1.00 59.77 279 PRO A O 1
ATOM 1973 N N . ASN A 1 255 ? 45.169 -18.132 16.672 1.00 56.82 280 ASN A N 1
ATOM 1974 C CA . ASN A 1 255 ? 45.429 -19.457 16.115 1.00 62.22 280 ASN A CA 1
ATOM 1975 C C . ASN A 1 255 ? 44.202 -20.362 16.105 1.00 62.56 280 ASN A C 1
ATOM 1976 O O . ASN A 1 255 ? 44.154 -21.347 15.368 1.00 56.12 280 ASN A O 1
ATOM 1981 N N . ASN A 1 256 ? 43.207 -20.020 16.908 1.00 61.11 281 ASN A N 1
ATOM 1982 C CA . ASN A 1 256 ? 41.984 -20.801 16.972 1.00 60.42 281 ASN A CA 1
ATOM 1983 C C . ASN A 1 256 ? 41.011 -20.479 15.848 1.00 59.36 281 ASN A C 1
ATOM 1984 O O . ASN A 1 256 ? 40.085 -21.229 15.588 1.00 63.91 281 ASN A O 1
ATOM 1989 N N . MET A 1 257 ? 41.228 -19.353 15.188 1.00 54.91 282 MET A N 1
ATOM 1990 C CA . MET A 1 257 ? 40.289 -18.852 14.188 1.00 52.29 282 MET A CA 1
ATOM 1991 C C . MET A 1 257 ? 40.126 -19.702 12.917 1.00 53.84 282 MET A C 1
ATOM 1992 O O . MET A 1 257 ? 38.997 -19.895 12.476 1.00 57.88 282 MET A O 1
ATOM 1997 N N . PRO A 1 258 ? 41.230 -20.195 12.312 1.00 55.96 283 PRO A N 1
ATOM 1998 C CA . PRO A 1 258 ? 41.061 -20.960 11.065 1.00 53.62 283 PRO A CA 1
ATOM 1999 C C . PRO A 1 258 ? 40.047 -22.116 11.132 1.00 54.50 283 PRO A C 1
ATOM 2000 O O . PRO A 1 258 ? 39.356 -22.363 10.146 1.00 57.20 283 PRO A O 1
ATOM 2004 N N . ALA A 1 259 ? 39.957 -22.802 12.266 1.00 53.76 284 ALA A N 1
ATOM 2005 C CA . ALA A 1 259 ? 38.994 -23.887 12.429 1.00 49.93 284 ALA A CA 1
ATOM 2006 C C . ALA A 1 259 ? 37.559 -23.362 12.395 1.00 52.06 284 ALA A C 1
ATOM 2007 O O . ALA A 1 259 ? 36.643 -24.032 11.916 1.00 57.45 284 ALA A O 1
ATOM 2009 N N . ILE A 1 260 ? 37.371 -22.155 12.909 1.00 48.28 285 ILE A N 1
ATOM 2010 C CA . ILE A 1 260 ? 36.051 -21.552 12.987 1.00 48.41 285 ILE A CA 1
ATOM 2011 C C . ILE A 1 260 ? 35.605 -21.028 11.624 1.00 45.92 285 ILE A C 1
ATOM 2012 O O . ILE A 1 260 ? 34.455 -21.217 11.216 1.00 46.09 285 ILE A O 1
ATOM 2017 N N . TRP A 1 261 ? 36.525 -20.380 10.916 1.00 40.35 286 TRP A N 1
ATOM 2018 C CA . TRP A 1 261 ? 36.267 -19.940 9.552 1.00 36.57 286 TRP A CA 1
ATOM 2019 C C . TRP A 1 261 ? 36.047 -21.139 8.645 1.00 38.51 286 TRP A C 1
ATOM 2020 O O . TRP A 1 261 ? 35.182 -21.115 7.772 1.00 42.64 286 TRP A O 1
ATOM 2031 N N . GLU A 1 262 ? 36.834 -22.189 8.856 1.00 40.42 287 GLU A N 1
ATOM 2032 C CA . GLU A 1 262 ? 36.687 -23.414 8.081 1.00 41.44 287 GLU A CA 1
ATOM 2033 C C . GLU A 1 262 ? 35.287 -23.987 8.252 1.00 42.05 287 GLU A C 1
ATOM 2034 O O . GLU A 1 262 ? 34.613 -24.294 7.272 1.00 44.01 287 GLU A O 1
ATOM 2040 N N . ARG A 1 263 ? 34.852 -24.105 9.502 1.00 40.86 288 ARG A N 1
ATOM 2041 C CA . ARG A 1 263 ? 33.521 -24.611 9.818 1.00 42.24 288 ARG A CA 1
ATOM 2042 C C . ARG A 1 263 ? 32.388 -23.819 9.168 1.00 46.41 288 ARG A C 1
ATOM 2043 O O . ARG A 1 263 ? 31.485 -24.397 8.564 1.00 46.21 288 ARG A O 1
ATOM 2051 N N . HIS A 1 264 ? 32.385 -22.507 9.388 1.00 43.77 289 HIS A N 1
ATOM 2052 C CA . HIS A 1 264 ? 31.355 -21.613 8.860 1.00 39.10 289 HIS A CA 1
ATOM 2053 C C . HIS A 1 264 ? 31.289 -21.431 7.343 1.00 38.70 289 HIS A C 1
ATOM 2054 O O . HIS A 1 264 ? 30.211 -21.459 6.774 1.00 39.79 289 HIS A O 1
ATOM 2061 N N . PHE A 1 265 ? 32.427 -21.255 6.684 1.00 37.80 290 PHE A N 1
ATOM 2062 C CA . PHE A 1 265 ? 32.417 -21.151 5.232 1.00 39.19 290 PHE A CA 1
ATOM 2063 C C . PHE A 1 265 ? 33.514 -21.874 4.485 1.00 41.74 290 PHE A C 1
ATOM 2064 O O . PHE A 1 265 ? 33.352 -22.244 3.367 1.00 38.71 290 PHE A O 1
ATOM 2072 N N . GLY A 1 266 ? 34.654 -22.006 5.120 1.00 45.17 291 GLY A N 1
ATOM 2073 C CA . GLY A 1 266 ? 35.888 -22.374 4.470 1.00 46.12 291 GLY A CA 1
ATOM 2074 C C . GLY A 1 266 ? 35.916 -23.735 3.862 1.00 46.40 291 GLY A C 1
ATOM 2075 O O . GLY A 1 266 ? 36.489 -23.972 2.839 1.00 46.36 291 GLY A O 1
ATOM 2076 N N . GLN A 1 267 ? 35.297 -24.648 4.554 1.00 41.63 292 GLN A N 1
ATOM 2077 C CA . GLN A 1 267 ? 35.249 -26.042 4.121 1.00 43.10 292 GLN A CA 1
ATOM 2078 C C . GLN A 1 267 ? 34.583 -26.226 2.755 1.00 44.50 292 GLN A C 1
ATOM 2079 O O . GLN A 1 267 ? 34.697 -27.289 2.140 1.00 45.05 292 GLN A O 1
ATOM 2085 N N . PHE A 1 268 ? 33.887 -25.194 2.283 1.00 40.81 293 PHE A N 1
ATOM 2086 C CA . PHE A 1 268 ? 33.192 -25.273 1.004 1.00 37.11 293 PHE A CA 1
ATOM 2087 C C . PHE A 1 268 ? 34.024 -24.717 -0.139 1.00 41.71 293 PHE A C 1
ATOM 2088 O O . PHE A 1 268 ? 33.637 -24.827 -1.301 1.00 48.69 293 PHE A O 1
ATOM 2096 N N . ALA A 1 269 ? 35.176 -24.140 0.190 1.00 41.47 294 ALA A N 1
ATOM 2097 C CA . ALA A 1 269 ? 36.008 -23.466 -0.807 1.00 38.34 294 ALA A CA 1
ATOM 2098 C C . ALA A 1 269 ? 36.522 -24.415 -1.874 1.00 41.08 294 ALA A C 1
ATOM 2099 O O . ALA A 1 269 ? 36.712 -24.015 -3.019 1.00 49.95 294 ALA A O 1
ATOM 2101 N N . GLY A 1 270 ? 36.745 -25.669 -1.494 1.00 46.47 295 GLY A N 1
ATOM 2102 C CA . GLY A 1 270 ? 37.339 -26.644 -2.389 1.00 45.89 295 GLY A CA 1
ATOM 2103 C C . GLY A 1 270 ? 36.393 -27.197 -3.436 1.00 51.70 295 GLY A C 1
ATOM 2104 O O . GLY A 1 270 ? 36.835 -27.781 -4.424 1.00 55.18 295 GLY A O 1
ATOM 2105 N N . THR A 1 271 ? 35.092 -27.014 -3.231 1.00 56.09 296 THR A N 1
ATOM 2106 C CA . THR A 1 271 ? 34.101 -27.561 -4.156 1.00 56.69 296 THR A CA 1
ATOM 2107 C C . THR A 1 271 ? 33.136 -26.505 -4.714 1.00 50.90 296 THR A C 1
ATOM 2108 O O . THR A 1 271 ? 32.388 -26.775 -5.653 1.00 51.68 296 THR A O 1
ATOM 2112 N N . HIS A 1 272 ? 33.155 -25.307 -4.139 1.00 45.06 297 HIS A N 1
ATOM 2113 C CA . HIS A 1 272 ? 32.322 -24.212 -4.630 1.00 42.83 297 HIS A CA 1
ATOM 2114 C C . HIS A 1 272 ? 33.132 -22.945 -4.848 1.00 43.41 297 HIS A C 1
ATOM 2115 O O . HIS A 1 272 ? 34.074 -22.671 -4.108 1.00 50.76 297 HIS A O 1
ATOM 2122 N N . ALA A 1 273 ? 32.762 -22.168 -5.861 1.00 45.12 298 ALA A N 1
ATOM 2123 C CA . ALA A 1 273 ? 33.302 -20.822 -6.005 1.00 42.32 298 ALA A CA 1
ATOM 2124 C C . ALA A 1 273 ? 32.892 -20.036 -4.775 1.00 38.22 298 ALA A C 1
ATOM 2125 O O . ALA A 1 273 ? 31.707 -19.983 -4.442 1.00 39.02 298 ALA A O 1
ATOM 2127 N N . LEU A 1 274 ? 33.868 -19.447 -4.090 1.00 45.02 299 LEU A N 1
ATOM 2128 C CA . LEU A 1 274 ? 33.593 -18.756 -2.838 1.00 36.01 299 LEU A CA 1
ATOM 2129 C C . LEU A 1 274 ? 34.456 -17.517 -2.649 1.00 40.66 299 LEU A C 1
ATOM 2130 O O . LEU A 1 274 ? 35.635 -17.493 -3.000 1.00 46.45 299 LEU A O 1
ATOM 2135 N N . LEU A 1 275 ? 33.836 -16.483 -2.100 1.00 44.14 300 LEU A N 1
ATOM 2136 C CA . LEU A 1 275 ? 34.527 -15.274 -1.685 1.00 43.30 300 LEU A CA 1
ATOM 2137 C C . LEU A 1 275 ? 33.725 -14.640 -0.552 1.00 48.06 300 LEU A C 1
ATOM 2138 O O . LEU A 1 275 ? 32.596 -15.047 -0.290 1.00 57.18 300 LEU A O 1
ATOM 2143 N N . LEU A 1 276 ? 34.291 -13.642 0.113 1.00 45.46 301 LEU A N 1
ATOM 2144 C CA . LEU A 1 276 ? 33.544 -12.926 1.140 1.00 37.55 301 LEU A CA 1
ATOM 2145 C C . LEU A 1 276 ? 32.823 -11.696 0.574 1.00 35.99 301 LEU A C 1
ATOM 2146 O O . LEU A 1 276 ? 33.442 -10.820 -0.022 1.00 38.60 301 LEU A O 1
ATOM 2151 N N . GLY A 1 277 ? 31.510 -11.636 0.767 1.00 38.01 302 GLY A N 1
ATOM 2152 C CA . GLY A 1 277 ? 30.735 -10.482 0.351 1.00 37.47 302 GLY A CA 1
ATOM 2153 C C . GLY A 1 277 ? 31.027 -9.260 1.202 1.00 38.96 302 GLY A C 1
ATOM 2154 O O . GLY A 1 277 ? 31.036 -8.134 0.708 1.00 44.42 302 GLY A O 1
ATOM 2155 N N . GLU A 1 278 ? 31.255 -9.483 2.491 1.00 39.75 303 GLU A N 1
ATOM 2156 C CA . GLU A 1 278 ? 31.653 -8.419 3.407 1.00 38.06 303 GLU A CA 1
ATOM 2157 C C . GLU A 1 278 ? 32.638 -8.944 4.441 1.00 38.53 303 GLU A C 1
ATOM 2158 O O . GLU A 1 278 ? 32.395 -9.966 5.086 1.00 43.30 303 GLU A O 1
ATOM 2164 N N . PHE A 1 279 ? 33.752 -8.241 4.590 1.00 35.48 304 PHE A N 1
ATOM 2165 C CA . PHE A 1 279 ? 34.658 -8.462 5.707 1.00 36.59 304 PHE A CA 1
ATOM 2166 C C . PHE A 1 279 ? 35.419 -7.165 5.975 1.00 42.91 304 PHE A C 1
ATOM 2167 O O . PHE A 1 279 ? 35.628 -6.357 5.062 1.00 42.60 304 PHE A O 1
ATOM 2175 N N . GLY A 1 280 ? 35.816 -6.947 7.223 1.00 40.96 305 GLY A N 1
ATOM 2176 C CA . GLY A 1 280 ? 36.451 -5.691 7.573 1.00 41.28 305 GLY A CA 1
ATOM 2177 C C . GLY A 1 280 ? 36.312 -5.310 9.028 1.00 48.16 305 GLY A C 1
ATOM 2178 O O . GLY A 1 280 ? 35.771 -6.069 9.838 1.00 57.34 305 GLY A O 1
ATOM 2179 N N . GLY A 1 281 ? 36.806 -4.121 9.356 1.00 50.99 306 GLY A N 1
ATOM 2180 C CA . GLY A 1 281 ? 36.892 -3.671 10.733 1.00 56.34 306 GLY A CA 1
ATOM 2181 C C . GLY A 1 281 ? 37.863 -2.515 10.876 1.00 53.09 306 GLY A C 1
ATOM 2182 O O . GLY A 1 281 ? 38.506 -2.114 9.908 1.00 53.47 306 GLY A O 1
ATOM 2183 N N . LYS A 1 282 ? 37.992 -1.993 12.089 1.00 46.42 307 LYS A N 1
ATOM 2184 C CA . LYS A 1 282 ? 38.687 -0.734 12.287 1.00 56.69 307 LYS A CA 1
ATOM 2185 C C . LYS A 1 282 ? 40.200 -0.841 12.108 1.00 64.58 307 LYS A C 1
ATOM 2186 O O . LYS A 1 282 ? 40.868 0.175 11.900 1.00 75.99 307 LYS A O 1
ATOM 2192 N N . TYR A 1 283 ? 40.737 -2.043 12.144 1.00 57.16 308 TYR A N 1
ATOM 2193 C CA . TYR A 1 283 ? 42.153 -2.243 11.894 1.00 60.81 308 TYR A CA 1
ATOM 2194 C C . TYR A 1 283 ? 43.079 -1.414 12.759 1.00 67.98 308 TYR A C 1
ATOM 2195 O O . TYR A 1 283 ? 44.000 -0.792 12.301 1.00 71.87 308 TYR A O 1
ATOM 2204 N N . GLY A 1 284 ? 42.797 -1.415 14.037 1.00 74.37 309 GLY A N 1
ATOM 2205 C CA . GLY A 1 284 ? 43.662 -0.839 15.034 1.00 86.75 309 GLY A CA 1
ATOM 2206 C C . GLY A 1 284 ? 43.250 0.540 15.450 1.00 94.62 309 GLY A C 1
ATOM 2207 O O . GLY A 1 284 ? 43.604 0.991 16.522 1.00 98.68 309 GLY A O 1
ATOM 2208 N N . GLU A 1 285 ? 42.446 1.182 14.629 1.00 95.63 310 GLU A N 1
ATOM 2209 C CA . GLU A 1 285 ? 41.793 2.398 15.020 1.00 97.14 310 GLU A CA 1
ATOM 2210 C C . GLU A 1 285 ? 40.743 2.061 16.037 1.00 97.16 310 GLU A C 1
ATOM 2211 O O . GLU A 1 285 ? 40.299 2.916 16.775 1.00 94.87 310 GLU A O 1
ATOM 2217 N N . GLY A 1 286 ? 40.302 0.816 16.050 1.00 103.53 311 GLY A N 1
ATOM 2218 C CA . GLY A 1 286 ? 39.306 0.429 17.027 1.00 112.70 311 GLY A CA 1
ATOM 2219 C C . GLY A 1 286 ? 39.691 -0.513 18.142 1.00 123.85 311 GLY A C 1
ATOM 2220 O O . GLY A 1 286 ? 39.128 -0.460 19.224 1.00 118.66 311 GLY A O 1
ATOM 2221 N N . ASP A 1 287 ? 40.630 -1.401 17.868 1.00 134.53 312 ASP A N 1
ATOM 2222 C CA . ASP A 1 287 ? 41.032 -2.406 18.836 1.00 136.43 312 ASP A CA 1
ATOM 2223 C C . ASP A 1 287 ? 42.428 -2.901 18.548 1.00 129.96 312 ASP A C 1
ATOM 2224 O O . ASP A 1 287 ? 42.972 -2.697 17.473 1.00 131.04 312 ASP A O 1
ATOM 2229 N N . ALA A 1 288 ? 43.046 -3.490 19.566 1.00 114.99 313 ALA A N 1
ATOM 2230 C CA . ALA A 1 288 ? 44.307 -4.206 19.409 1.00 98.92 313 ALA A CA 1
ATOM 2231 C C . ALA A 1 288 ? 44.124 -5.453 18.548 1.00 87.91 313 ALA A C 1
ATOM 2232 O O . ALA A 1 288 ? 44.972 -5.793 17.723 1.00 87.36 313 ALA A O 1
ATOM 2234 N N . ARG A 1 289 ? 43.002 -6.132 18.769 1.00 76.59 314 ARG A N 1
ATOM 2235 C CA . ARG A 1 289 ? 42.722 -7.436 18.185 1.00 72.24 314 ARG A CA 1
ATOM 2236 C C . ARG A 1 289 ? 42.239 -7.379 16.743 1.00 68.62 314 ARG A C 1
ATOM 2237 O O . ARG A 1 289 ? 42.420 -8.344 16.001 1.00 67.20 314 ARG A O 1
ATOM 2245 N N . ASP A 1 290 ? 41.606 -6.280 16.341 1.00 64.85 315 ASP A N 1
ATOM 2246 C CA . ASP A 1 290 ? 41.047 -6.240 14.996 1.00 65.16 315 ASP A CA 1
ATOM 2247 C C . ASP A 1 290 ? 42.161 -6.207 13.962 1.00 58.13 315 ASP A C 1
ATOM 2248 O O . ASP A 1 290 ? 42.001 -6.710 12.853 1.00 55.80 315 ASP A O 1
ATOM 2253 N N . LYS A 1 291 ? 43.288 -5.613 14.330 1.00 60.58 316 LYS A N 1
ATOM 2254 C CA . LYS A 1 291 ? 44.474 -5.656 13.489 1.00 62.11 316 LYS A CA 1
ATOM 2255 C C . LYS A 1 291 ? 44.858 -7.118 13.285 1.00 58.36 316 LYS A C 1
ATOM 2256 O O . LYS A 1 291 ? 44.846 -7.626 12.161 1.00 57.16 316 LYS A O 1
ATOM 2262 N N . THR A 1 292 ? 45.165 -7.790 14.391 1.00 57.20 317 THR A N 1
ATOM 2263 C CA . THR A 1 292 ? 45.486 -9.214 14.385 1.00 59.02 317 THR A CA 1
ATOM 2264 C C . THR A 1 292 ? 44.451 -10.054 13.633 1.00 56.24 317 THR A C 1
ATOM 2265 O O . THR A 1 292 ? 44.804 -10.906 12.822 1.00 59.88 317 THR A O 1
ATOM 2269 N N . TRP A 1 293 ? 43.175 -9.801 13.902 1.00 55.15 318 TRP A N 1
ATOM 2270 C CA . TRP A 1 293 ? 42.095 -10.572 13.295 1.00 52.14 318 TRP A CA 1
ATOM 2271 C C . TRP A 1 293 ? 42.073 -10.465 11.768 1.00 57.54 318 TRP A C 1
ATOM 2272 O O . TRP A 1 293 ? 41.961 -11.478 11.077 1.00 60.73 318 TRP A O 1
ATOM 2283 N N . GLN A 1 294 ? 42.168 -9.244 11.245 1.00 63.61 319 GLN A N 1
ATOM 2284 C CA . GLN A 1 294 ? 42.157 -9.031 9.798 1.00 58.33 319 GLN A CA 1
ATOM 2285 C C . GLN A 1 294 ? 43.372 -9.675 9.148 1.00 60.04 319 GLN A C 1
ATOM 2286 O O . GLN A 1 294 ? 43.261 -10.279 8.081 1.00 59.91 319 GLN A O 1
ATOM 2292 N N . ASP A 1 295 ? 44.528 -9.544 9.794 1.00 59.93 320 ASP A N 1
ATOM 2293 C CA . ASP A 1 295 ? 45.751 -10.158 9.297 1.00 54.66 320 ASP A CA 1
ATOM 2294 C C . ASP A 1 295 ? 45.589 -11.669 9.167 1.00 57.63 320 ASP A C 1
ATOM 2295 O O . ASP A 1 295 ? 45.935 -12.248 8.139 1.00 66.99 320 ASP A O 1
ATOM 2300 N N . ALA A 1 296 ? 45.047 -12.298 10.208 1.00 51.14 321 ALA A N 1
ATOM 2301 C CA . ALA A 1 296 ? 44.872 -13.749 10.233 1.00 47.98 321 ALA A CA 1
ATOM 2302 C C . ALA A 1 296 ? 43.868 -14.234 9.188 1.00 54.61 321 ALA A C 1
ATOM 2303 O O . ALA A 1 296 ? 44.056 -15.294 8.587 1.00 58.24 321 ALA A O 1
ATOM 2305 N N . LEU A 1 297 ? 42.801 -13.463 8.983 1.00 51.79 322 LEU A N 1
ATOM 2306 C CA . LEU A 1 297 ? 41.787 -13.809 7.991 1.00 45.74 322 LEU A CA 1
ATOM 2307 C C . LEU A 1 297 ? 42.388 -13.833 6.593 1.00 54.46 322 LEU A C 1
ATOM 2308 O O . LEU A 1 297 ? 42.128 -14.750 5.813 1.00 57.60 322 LEU A O 1
ATOM 2313 N N . VAL A 1 298 ? 43.198 -12.824 6.285 1.00 55.49 323 VAL A N 1
ATOM 2314 C CA . VAL A 1 298 ? 43.868 -12.750 4.991 1.00 55.71 323 VAL A CA 1
ATOM 2315 C C . VAL A 1 298 ? 44.809 -13.940 4.809 1.00 56.47 323 VAL A C 1
ATOM 2316 O O . VAL A 1 298 ? 44.805 -14.590 3.763 1.00 56.42 323 VAL A O 1
ATOM 2320 N N . LYS A 1 299 ? 45.595 -14.234 5.840 1.00 56.97 324 LYS A N 1
ATOM 2321 C CA . LYS A 1 299 ? 46.487 -15.390 5.825 1.00 56.19 324 LYS A CA 1
ATOM 2322 C C . LYS A 1 299 ? 45.711 -16.683 5.558 1.00 54.31 324 LYS A C 1
ATOM 2323 O O . LYS A 1 299 ? 46.153 -17.533 4.785 1.00 55.87 324 LYS A O 1
ATOM 2329 N N . TYR A 1 300 ? 44.545 -16.818 6.185 1.00 52.48 325 TYR A N 1
ATOM 2330 C CA . TYR A 1 300 ? 43.715 -18.009 6.011 1.00 46.69 325 TYR A CA 1
ATOM 2331 C C . TYR A 1 300 ? 43.076 -18.060 4.625 1.00 51.05 325 TYR A C 1
ATOM 2332 O O . TYR A 1 300 ? 43.020 -19.118 4.001 1.00 51.81 325 TYR A O 1
ATOM 2341 N N . LEU A 1 301 ? 42.590 -16.916 4.151 1.00 54.33 326 LEU A N 1
ATOM 2342 C CA . LEU A 1 301 ? 42.004 -16.830 2.818 1.00 49.00 326 LEU A CA 1
ATOM 2343 C C . LEU A 1 301 ? 43.013 -17.234 1.742 1.00 56.86 326 LEU A C 1
ATOM 2344 O O . LEU A 1 301 ? 42.697 -18.037 0.860 1.00 56.29 326 LEU A O 1
ATOM 2349 N N . ARG A 1 302 ? 44.223 -16.682 1.823 1.00 57.72 327 ARG A N 1
ATOM 2350 C CA . ARG A 1 302 ? 45.291 -17.016 0.883 1.00 58.82 327 ARG A CA 1
ATOM 2351 C C . ARG A 1 302 ? 45.548 -18.523 0.850 1.00 63.02 327 ARG A C 1
ATOM 2352 O O . ARG A 1 302 ? 45.795 -19.099 -0.211 1.00 65.17 327 ARG A O 1
ATOM 2360 N N . SER A 1 303 ? 45.473 -19.158 2.017 1.00 60.37 328 SER A N 1
ATOM 2361 C CA . SER A 1 303 ? 45.764 -20.583 2.139 1.00 57.61 328 SER A CA 1
ATOM 2362 C C . SER A 1 303 ? 44.648 -21.450 1.552 1.00 58.56 328 SER A C 1
ATOM 2363 O O . SER A 1 303 ? 44.881 -22.590 1.145 1.00 51.64 328 SER A O 1
ATOM 2366 N N . LYS A 1 304 ? 43.433 -20.911 1.513 1.00 52.84 329 LYS A N 1
ATOM 2367 C CA . LYS A 1 304 ? 42.306 -21.632 0.935 1.00 47.54 329 LYS A CA 1
ATOM 2368 C C . LYS A 1 304 ? 42.194 -21.362 -0.565 1.00 48.08 329 LYS A C 1
ATOM 2369 O O . LYS A 1 304 ? 41.218 -21.755 -1.201 1.00 50.51 329 LYS A O 1
ATOM 2375 N N . GLY A 1 305 ? 43.197 -20.689 -1.124 1.00 48.51 330 GLY A N 1
ATOM 2376 C CA . GLY A 1 305 ? 43.227 -20.395 -2.545 1.00 48.56 330 GLY A CA 1
ATOM 2377 C C . GLY A 1 305 ? 42.326 -19.234 -2.918 1.00 49.41 330 GLY A C 1
ATOM 2378 O O . GLY A 1 305 ? 41.992 -19.048 -4.089 1.00 47.50 330 GLY A O 1
ATOM 2379 N N . ILE A 1 306 ? 41.938 -18.450 -1.916 1.00 44.99 331 ILE A N 1
ATOM 2380 C CA . ILE A 1 306 ? 41.054 -17.311 -2.117 1.00 47.23 331 ILE A CA 1
ATOM 2381 C C . ILE A 1 306 ? 41.814 -15.991 -2.094 1.00 51.17 331 ILE A C 1
ATOM 2382 O O . ILE A 1 306 ? 42.432 -15.649 -1.091 1.00 59.40 331 ILE A O 1
ATOM 2387 N N . ASN A 1 307 ? 41.766 -15.246 -3.193 1.00 52.66 332 ASN A N 1
ATOM 2388 C CA . ASN A 1 307 ? 42.425 -13.943 -3.241 1.00 53.33 332 ASN A CA 1
ATOM 2389 C C . ASN A 1 307 ? 41.499 -12.852 -3.770 1.00 51.77 332 ASN A C 1
ATOM 2390 O O . ASN A 1 307 ? 41.927 -11.954 -4.500 1.00 53.57 332 ASN A O 1
ATOM 2395 N N . GLN A 1 308 ? 40.226 -12.939 -3.395 1.00 49.42 333 GLN A N 1
ATOM 2396 C CA . GLN A 1 308 ? 39.231 -11.967 -3.826 1.00 43.14 333 GLN A CA 1
ATOM 2397 C C . GLN A 1 308 ? 38.082 -11.876 -2.840 1.00 38.24 333 GLN A C 1
ATOM 2398 O O . GLN A 1 308 ? 37.938 -12.714 -1.954 1.00 42.58 333 GLN A O 1
ATOM 2404 N N . GLY A 1 309 ? 37.262 -10.848 -3.006 1.00 34.90 334 GLY A N 1
ATOM 2405 C CA . GLY A 1 309 ? 36.174 -10.590 -2.087 1.00 37.76 334 GLY A CA 1
ATOM 2406 C C . GLY A 1 309 ? 35.855 -9.112 -2.074 1.00 38.91 334 GLY A C 1
ATOM 2407 O O . GLY A 1 309 ? 36.426 -8.343 -2.849 1.00 39.27 334 GLY A O 1
ATOM 2408 N N . PHE A 1 310 ? 34.942 -8.711 -1.197 1.00 37.87 335 PHE A N 1
ATOM 2409 C CA . PHE A 1 310 ? 34.511 -7.323 -1.134 1.00 33.19 335 PHE A CA 1
ATOM 2410 C C . PHE A 1 310 ? 34.693 -6.760 0.266 1.00 37.38 335 PHE A C 1
ATOM 2411 O O . PHE A 1 310 ? 33.941 -7.101 1.183 1.00 43.37 335 PHE A O 1
ATOM 2419 N N . TYR A 1 311 ? 35.694 -5.899 0.427 1.00 34.40 336 TYR A N 1
ATOM 2420 C CA . TYR A 1 311 ? 35.954 -5.258 1.711 1.00 34.82 336 TYR A CA 1
ATOM 2421 C C . TYR A 1 311 ? 34.798 -4.370 2.173 1.00 37.48 336 TYR A C 1
ATOM 2422 O O . TYR A 1 311 ? 34.100 -3.771 1.358 1.00 41.22 336 TYR A O 1
ATOM 2431 N N . TRP A 1 312 ? 34.591 -4.300 3.483 1.00 44.40 337 TRP A N 1
ATOM 2432 C CA A TRP A 1 312 ? 33.592 -3.427 4.089 0.50 51.43 337 TRP A CA 1
ATOM 2433 C CA B TRP A 1 312 ? 33.603 -3.371 4.025 0.50 50.52 337 TRP A CA 1
ATOM 2434 C C . TRP A 1 312 ? 34.283 -2.354 4.932 1.00 57.11 337 TRP A C 1
ATOM 2435 O O . TRP A 1 312 ? 34.815 -2.682 5.996 1.00 62.39 337 TRP A O 1
ATOM 2456 N N . SER A 1 313 ? 34.281 -1.093 4.497 1.00 56.84 338 SER A N 1
ATOM 2457 C CA . SER A 1 313 ? 33.6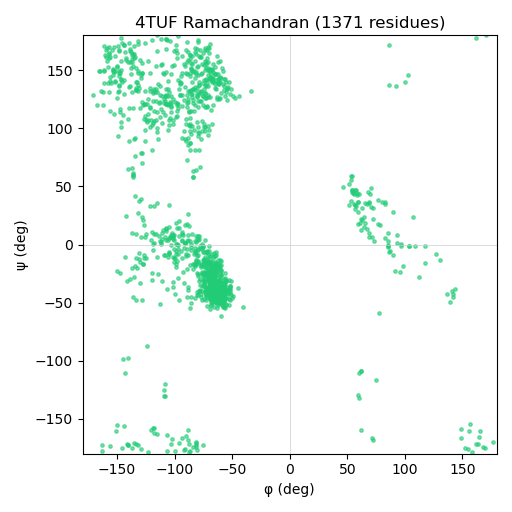57 -0.636 3.258 1.00 49.39 338 SER A CA 1
ATOM 2458 C C . SER A 1 313 ? 34.466 0.502 2.652 1.00 49.22 338 SER A C 1
ATOM 2459 O O . SER A 1 313 ? 35.520 0.867 3.166 1.00 53.70 338 SER A O 1
ATOM 2462 N N . TRP A 1 314 ? 33.961 1.080 1.571 1.00 44.40 339 TRP A N 1
ATOM 2463 C CA . TRP A 1 314 ? 34.562 2.285 1.018 1.00 43.99 339 TRP A CA 1
ATOM 2464 C C . TRP A 1 314 ? 34.327 3.461 1.959 1.00 45.37 339 TRP A C 1
ATOM 2465 O O . TRP A 1 314 ? 35.266 4.116 2.400 1.00 42.20 339 TRP A O 1
ATOM 2476 N N . ASN A 1 315 ? 33.063 3.686 2.269 1.00 45.03 340 ASN A N 1
ATOM 2477 C CA . ASN A 1 315 ? 32.622 4.791 3.097 1.00 51.15 340 ASN A CA 1
ATOM 2478 C C . ASN A 1 315 ? 33.107 4.712 4.534 1.00 57.74 340 ASN A C 1
ATOM 2479 O O . ASN A 1 315 ? 33.110 3.651 5.137 1.00 60.00 340 ASN A O 1
ATOM 2484 N N . PRO A 1 316 ? 33.492 5.857 5.080 1.00 59.87 341 PRO A N 1
ATOM 2485 C CA . PRO A 1 316 ? 33.855 5.983 6.476 1.00 68.64 341 PRO A CA 1
ATOM 2486 C C . PRO A 1 316 ? 32.704 5.786 7.416 1.00 79.12 341 PRO A C 1
ATOM 2487 O O . PRO A 1 316 ? 32.900 5.276 8.506 1.00 81.69 341 PRO A O 1
ATOM 2491 N N . ASN A 1 317 ? 31.540 6.292 7.035 1.00 83.88 342 ASN A N 1
ATOM 2492 C CA . ASN A 1 317 ? 30.441 6.365 7.965 1.00 99.47 342 ASN A CA 1
ATOM 2493 C C . ASN A 1 317 ? 29.689 5.061 8.023 1.00 107.24 342 ASN A C 1
ATOM 2494 O O . ASN A 1 317 ? 28.481 5.006 7.815 1.00 110.79 342 ASN A O 1
ATOM 2499 N N . SER A 1 318 ? 30.418 4.010 8.358 1.00 108.31 343 SER A N 1
ATOM 2500 C CA . SER A 1 318 ? 29.804 2.748 8.667 1.00 109.51 343 SER A CA 1
ATOM 2501 C C . SER A 1 318 ? 30.101 2.560 10.129 1.00 111.00 343 SER A C 1
ATOM 2502 O O . SER A 1 318 ? 31.259 2.555 10.533 1.00 115.06 343 SER A O 1
ATOM 2505 N N . GLY A 1 319 ? 29.059 2.410 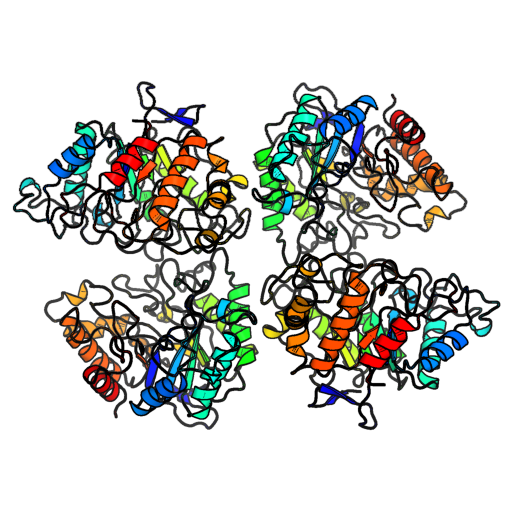10.932 0.50 107.45 344 GLY A N 1
ATOM 2506 C CA . GLY A 1 319 ? 29.277 2.265 12.350 0.50 97.78 344 GLY A CA 1
ATOM 2507 C C . GLY A 1 319 ? 30.040 0.985 12.587 0.50 88.27 344 GLY A C 1
ATOM 2508 O O . GLY A 1 319 ? 29.707 -0.064 12.036 0.50 81.90 344 GLY A O 1
ATOM 2509 N N . ASP A 1 320 ? 31.061 1.072 13.425 1.00 83.39 345 ASP A N 1
ATOM 2510 C CA . ASP A 1 320 ? 31.776 -0.099 13.899 1.00 83.99 345 ASP A CA 1
ATOM 2511 C C . ASP A 1 320 ? 32.893 -0.629 13.013 1.00 89.69 345 ASP A C 1
ATOM 2512 O O . ASP A 1 320 ? 33.574 -1.560 13.418 1.00 86.68 345 ASP A O 1
ATOM 2514 N N . THR A 1 321 ? 33.140 -0.048 11.844 1.00 99.02 346 THR A N 1
ATOM 2515 C CA . THR A 1 321 ? 34.358 -0.475 11.151 1.00 102.09 346 THR A CA 1
ATOM 2516 C C . THR A 1 321 ? 35.190 0.665 10.562 1.00 102.01 346 THR A C 1
ATOM 2517 O O . THR A 1 321 ? 36.405 0.538 10.416 1.00 105.52 346 THR A O 1
ATOM 2521 N N . GLY A 1 322 ? 34.544 1.771 10.215 1.00 90.80 347 GLY A N 1
ATOM 2522 C CA . GLY A 1 322 ? 35.197 2.770 9.393 1.00 73.72 347 GLY A CA 1
ATOM 2523 C C . GLY A 1 322 ? 35.331 2.202 7.991 1.00 63.47 347 GLY A C 1
ATOM 2524 O O . GLY A 1 322 ? 34.714 1.186 7.661 1.00 71.91 347 GLY A O 1
ATOM 2525 N N . GLY A 1 323 ? 36.137 2.843 7.157 1.00 50.58 348 GLY A N 1
ATOM 2526 C CA . GLY A 1 323 ? 36.271 2.400 5.784 1.00 42.46 348 GLY A CA 1
ATOM 2527 C C . GLY A 1 323 ? 37.674 2.548 5.231 1.00 44.12 348 GLY A C 1
ATOM 2528 O O . GLY A 1 323 ? 38.652 2.566 5.974 1.00 41.90 348 GLY A O 1
ATOM 2529 N N . ILE A 1 324 ? 37.768 2.635 3.911 1.00 43.51 349 ILE A N 1
ATOM 2530 C CA . ILE A 1 324 ? 39.036 2.890 3.254 1.00 38.56 349 ILE A CA 1
ATOM 2531 C C . ILE A 1 324 ? 39.346 4.386 3.357 1.00 43.77 349 ILE A C 1
ATOM 2532 O O . ILE A 1 324 ? 40.487 4.782 3.598 1.00 44.45 349 ILE A O 1
ATOM 2537 N N . LEU A 1 325 ? 38.316 5.212 3.199 1.00 45.61 350 LEU A N 1
ATOM 2538 C CA . LEU A 1 325 ? 38.451 6.652 3.405 1.00 47.03 350 LEU A CA 1
ATOM 2539 C C . LEU A 1 325 ? 38.308 7.011 4.879 1.00 48.25 350 LEU A C 1
ATOM 2540 O O . LEU A 1 325 ? 37.575 6.355 5.620 1.00 47.74 350 LEU A O 1
ATOM 2545 N N . ARG A 1 326 ? 39.009 8.055 5.302 1.00 47.98 351 ARG A N 1
ATOM 2546 C CA . ARG A 1 326 ? 38.811 8.598 6.636 1.00 50.42 351 ARG A CA 1
ATOM 2547 C C . ARG A 1 326 ? 37.591 9.522 6.640 1.00 48.47 351 ARG A C 1
ATOM 2548 O O . ARG A 1 326 ? 36.891 9.639 5.637 1.00 41.43 351 ARG A O 1
ATOM 2556 N N . ASP A 1 327 ? 37.346 10.183 7.765 1.00 48.78 352 ASP A N 1
ATOM 2557 C CA . ASP A 1 327 ? 36.130 10.971 7.938 1.00 49.15 352 ASP A CA 1
ATOM 2558 C C . ASP A 1 327 ? 36.113 12.244 7.088 1.00 51.79 352 ASP A C 1
ATOM 2559 O O . ASP A 1 327 ? 35.061 12.863 6.918 1.00 54.87 352 ASP A O 1
ATOM 2564 N N . ASP A 1 328 ? 37.270 12.634 6.555 1.00 51.48 353 ASP A N 1
ATOM 2565 C CA . ASP A 1 328 ? 37.348 13.804 5.680 1.00 50.29 353 ASP A CA 1
ATOM 2566 C C . ASP A 1 328 ? 36.957 13.450 4.245 1.00 51.07 353 ASP A C 1
ATOM 2567 O O . ASP A 1 328 ? 36.924 14.315 3.371 1.00 55.46 353 ASP A O 1
ATOM 2572 N N . TRP A 1 329 ? 36.684 12.169 4.015 1.00 48.09 354 TRP A N 1
ATOM 2573 C CA . TRP A 1 329 ? 36.229 11.666 2.720 1.00 43.46 354 TRP A CA 1
ATOM 2574 C C . TRP A 1 329 ? 37.254 11.828 1.604 1.00 46.41 354 TRP A C 1
ATOM 2575 O O . TRP A 1 329 ? 36.917 11.687 0.429 1.00 39.93 354 TRP A O 1
ATOM 2586 N N . THR A 1 330 ? 38.503 12.105 1.972 1.00 42.84 355 THR A N 1
ATOM 2587 C CA . THR A 1 330 ? 39.560 12.282 0.986 1.00 44.10 355 THR A CA 1
ATOM 2588 C C . THR A 1 330 ? 40.801 11.455 1.309 1.00 48.59 355 THR A C 1
ATOM 2589 O O . THR A 1 330 ? 41.489 10.992 0.405 1.00 51.82 355 THR A O 1
ATOM 2593 N N . SER A 1 331 ? 41.084 11.266 2.594 1.00 48.81 356 SER A N 1
ATOM 2594 C CA . SER A 1 331 ? 42.305 10.576 3.011 1.00 46.42 356 SER A CA 1
ATOM 2595 C C . SER A 1 331 ? 42.127 9.057 3.015 1.00 52.19 356 SER A C 1
ATOM 2596 O O . SER A 1 331 ? 41.086 8.543 3.428 1.00 45.44 356 SER A O 1
ATOM 2599 N N . VAL A 1 332 ? 43.154 8.344 2.563 1.00 55.25 357 VAL A N 1
ATOM 2600 C CA . VAL A 1 332 ? 43.073 6.895 2.420 1.00 41.72 357 VAL A CA 1
ATOM 2601 C C . VAL A 1 332 ? 43.845 6.157 3.512 1.00 43.03 357 VAL A C 1
ATOM 2602 O O . VAL A 1 332 ? 44.999 6.465 3.791 1.00 52.45 357 VAL A O 1
ATOM 2606 N N . ARG A 1 333 ? 43.184 5.178 4.124 1.00 42.23 358 ARG A N 1
ATOM 2607 C CA . ARG A 1 333 ? 43.795 4.314 5.127 1.00 46.61 358 ARG A CA 1
ATOM 2608 C C . ARG A 1 333 ? 44.792 3.353 4.485 1.00 42.87 358 ARG A C 1
ATOM 2609 O O . ARG A 1 333 ? 44.418 2.280 4.019 1.00 44.94 358 ARG A O 1
ATOM 2617 N N . GLN A 1 334 ? 46.062 3.737 4.480 1.00 48.45 359 GLN A N 1
ATOM 2618 C CA . GLN A 1 334 ? 47.092 3.007 3.748 1.00 51.18 359 GLN A CA 1
ATOM 2619 C C . GLN A 1 334 ? 47.345 1.587 4.264 1.00 54.45 359 GLN A C 1
ATOM 2620 O O . GLN A 1 334 ? 47.693 0.695 3.488 1.00 57.64 359 GLN A O 1
ATOM 2626 N N . ASP A 1 335 ? 47.188 1.373 5.567 1.00 55.36 360 ASP A N 1
ATOM 2627 C CA . ASP A 1 335 ? 47.436 0.050 6.130 1.00 57.14 360 ASP A CA 1
ATOM 2628 C C . ASP A 1 335 ? 46.348 -0.926 5.690 1.00 56.21 360 ASP A C 1
ATOM 2629 O O . ASP A 1 335 ? 46.620 -2.097 5.420 1.00 56.29 360 ASP A O 1
ATOM 2634 N N . LYS A 1 336 ? 45.118 -0.433 5.610 1.00 51.04 361 LYS A N 1
ATOM 2635 C CA . LYS A 1 336 ? 44.022 -1.228 5.091 1.00 47.35 361 LYS A CA 1
ATOM 2636 C C . LYS A 1 336 ? 44.276 -1.605 3.635 1.00 47.40 361 LYS A C 1
ATOM 2637 O O . LYS A 1 336 ? 43.995 -2.733 3.224 1.00 47.04 361 LYS A O 1
ATOM 2643 N N . MET A 1 337 ? 44.817 -0.668 2.859 1.00 44.25 362 MET A N 1
ATOM 2644 C CA . MET A 1 337 ? 45.124 -0.948 1.460 1.00 45.06 362 MET A CA 1
ATOM 2645 C C . MET A 1 337 ? 46.276 -1.942 1.313 1.00 53.73 362 MET A C 1
ATOM 2646 O O . MET A 1 337 ? 46.274 -2.771 0.404 1.00 58.04 362 MET A O 1
ATOM 2651 N N . THR A 1 338 ? 47.253 -1.872 2.211 1.00 59.38 363 THR A N 1
ATOM 2652 C CA . THR A 1 338 ? 48.387 -2.786 2.155 1.00 58.57 363 THR A CA 1
ATOM 2653 C C . THR A 1 338 ? 47.934 -4.203 2.504 1.00 57.26 363 THR A C 1
ATOM 2654 O O . THR A 1 338 ? 48.448 -5.181 1.964 1.00 63.65 363 THR A O 1
ATOM 2658 N N . LEU A 1 339 ? 46.951 -4.303 3.391 1.00 52.73 364 LEU A N 1
ATOM 2659 C CA . LEU A 1 339 ? 46.362 -5.591 3.752 1.00 54.22 364 LEU A CA 1
ATOM 2660 C C . LEU A 1 339 ? 45.614 -6.221 2.577 1.00 54.61 364 LEU A C 1
ATOM 2661 O O . LEU A 1 339 ? 45.731 -7.419 2.321 1.00 49.46 364 LEU A O 1
ATOM 2666 N N . LEU A 1 340 ? 44.839 -5.406 1.871 1.00 52.54 365 LEU A N 1
ATOM 2667 C CA . LEU A 1 340 ? 44.063 -5.889 0.739 1.00 46.78 365 LEU A CA 1
ATOM 2668 C C . LEU A 1 340 ? 44.963 -6.322 -0.418 1.00 49.30 365 LEU A C 1
ATOM 2669 O O . LEU A 1 340 ? 44.704 -7.341 -1.058 1.00 55.93 365 LEU A O 1
ATOM 2674 N N . ARG A 1 341 ? 46.020 -5.562 -0.685 1.00 45.85 366 ARG A N 1
ATOM 2675 C CA . ARG A 1 341 ? 46.923 -5.914 -1.777 1.00 47.32 366 ARG A CA 1
ATOM 2676 C C . ARG A 1 341 ? 47.642 -7.218 -1.464 1.00 52.66 366 ARG A C 1
ATOM 2677 O O . ARG A 1 341 ? 47.957 -7.995 -2.365 1.00 55.08 366 ARG A O 1
ATOM 2685 N N . THR A 1 342 ? 47.882 -7.457 -0.180 1.00 49.85 367 THR A N 1
ATOM 2686 C CA . THR A 1 342 ? 48.441 -8.722 0.269 1.00 46.83 367 THR A CA 1
ATOM 2687 C C . THR A 1 342 ? 47.495 -9.863 -0.083 1.00 48.34 367 THR A C 1
ATOM 2688 O O . THR A 1 342 ? 47.912 -10.873 -0.642 1.00 53.45 367 THR A O 1
ATOM 2692 N N . LEU A 1 343 ? 46.218 -9.683 0.240 1.00 49.24 368 LEU A N 1
ATOM 2693 C CA . LEU A 1 343 ? 45.183 -10.654 -0.099 1.00 47.89 368 LEU A CA 1
ATOM 2694 C C . LEU A 1 343 ? 45.094 -10.874 -1.607 1.00 48.02 368 LEU A C 1
ATOM 2695 O O . LEU A 1 343 ? 45.015 -12.010 -2.071 1.00 53.00 368 LEU A O 1
ATOM 2700 N N . TRP A 1 344 ? 45.116 -9.781 -2.364 1.00 45.25 369 TRP A N 1
ATOM 2701 C CA . TRP A 1 344 ? 44.971 -9.839 -3.818 1.00 48.73 369 TRP A CA 1
ATOM 2702 C C . TRP A 1 344 ? 46.174 -10.468 -4.524 1.00 55.63 369 TRP A C 1
ATOM 2703 O O . TRP A 1 344 ? 46.052 -10.945 -5.653 1.00 62.99 369 TRP A O 1
ATOM 2714 N N . GLY A 1 345 ? 47.334 -10.458 -3.870 1.00 51.39 370 GLY A N 1
ATOM 2715 C CA . GLY A 1 345 ? 48.548 -10.979 -4.475 1.00 59.82 370 GLY A CA 1
ATOM 2716 C C . GLY A 1 345 ? 49.204 -9.952 -5.380 1.00 74.08 370 GLY A C 1
ATOM 2717 O O . GLY A 1 345 ? 49.770 -10.289 -6.423 1.00 78.21 370 GLY A O 1
ATOM 2718 N N . THR A 1 346 ? 49.127 -8.689 -4.968 1.00 79.29 371 THR A N 1
ATOM 2719 C CA . THR A 1 346 ? 49.633 -7.574 -5.762 1.00 86.37 371 THR A CA 1
ATOM 2720 C C . THR A 1 346 ? 50.616 -6.708 -4.968 1.00 84.89 371 THR A C 1
ATOM 2721 O O . THR A 1 346 ? 51.740 -7.122 -4.679 1.00 81.53 371 THR A O 1
ATOM 2725 N N . TYR B 1 1 ? -3.027 -10.014 40.716 1.00 47.31 26 TYR B N 1
ATOM 2726 C CA . TYR B 1 1 ? -3.302 -8.748 40.048 1.00 46.02 26 TYR B CA 1
ATOM 2727 C C . TYR B 1 1 ? -4.420 -8.930 39.041 1.00 50.64 26 TYR B C 1
ATOM 2728 O O . TYR B 1 1 ? -4.636 -10.033 38.541 1.00 56.98 26 TYR B O 1
ATOM 2737 N N . SER B 1 2 ? -5.141 -7.853 38.753 1.00 50.24 27 SER B N 1
ATOM 2738 C CA . SER B 1 2 ? -6.190 -7.903 37.742 1.00 50.98 27 SER B CA 1
ATOM 2739 C C . SER B 1 2 ? -6.479 -6.517 37.178 1.00 54.27 27 SER B C 1
ATOM 2740 O O . SER B 1 2 ? -5.988 -5.509 37.695 1.00 56.62 27 SER B O 1
ATOM 2743 N N . ILE B 1 3 ? -7.262 -6.477 36.103 1.00 53.91 28 ILE B N 1
ATOM 2744 C CA . ILE B 1 3 ? -7.721 -5.220 35.524 1.00 55.11 28 ILE B CA 1
ATOM 2745 C C . ILE B 1 3 ? -9.216 -5.052 35.789 1.00 61.98 28 ILE B C 1
ATOM 2746 O O . ILE B 1 3 ? -10.010 -5.931 35.458 1.00 69.93 28 ILE B O 1
ATOM 2751 N N . ASN B 1 4 ? -9.602 -3.932 36.392 1.00 64.44 29 ASN B N 1
ATOM 2752 C CA . ASN B 1 4 ? -11.008 -3.700 36.714 1.00 64.31 29 ASN B CA 1
ATOM 2753 C C . ASN B 1 4 ? -11.778 -3.119 35.531 1.00 64.54 29 ASN B C 1
ATOM 2754 O O . ASN B 1 4 ? -11.236 -2.995 34.433 1.00 64.08 29 ASN B O 1
ATOM 2759 N N . ASN B 1 5 ? -13.039 -2.761 35.760 1.00 70.39 30 ASN B N 1
ATOM 2760 C CA . ASN B 1 5 ? -13.881 -2.186 34.712 1.00 80.23 30 ASN B CA 1
ATOM 2761 C C . ASN B 1 5 ? -13.460 -0.775 34.304 1.00 81.07 30 ASN B C 1
ATOM 2762 O O . ASN B 1 5 ? -13.887 -0.265 33.268 1.00 80.87 30 ASN B O 1
ATOM 2767 N N . SER B 1 6 ? -12.628 -0.145 35.125 1.00 79.13 31 SER B N 1
ATOM 2768 C CA . SER B 1 6 ? -12.176 1.210 34.846 1.00 78.16 31 SER B CA 1
ATOM 2769 C C . SER B 1 6 ? -10.804 1.193 34.183 1.00 74.85 31 SER B C 1
ATOM 2770 O O . SER B 1 6 ? -10.134 2.223 34.105 1.00 77.57 31 SER B O 1
ATOM 2773 N N . ARG B 1 7 ? -10.402 0.009 33.718 1.00 70.05 32 ARG B N 1
ATOM 2774 C CA . ARG B 1 7 ? -9.113 -0.220 33.056 1.00 62.03 32 ARG B CA 1
ATOM 2775 C C . ARG B 1 7 ? -7.922 0.084 33.968 1.00 56.41 32 ARG B C 1
ATOM 2776 O O . ARG B 1 7 ? -6.805 0.318 33.501 1.00 53.54 32 ARG B O 1
ATOM 2784 N N . GLN B 1 8 ? -8.167 0.061 35.271 1.00 55.18 33 GLN B N 1
ATOM 2785 C CA . GLN B 1 8 ? -7.106 0.251 36.245 1.00 56.21 33 GLN B CA 1
ATOM 2786 C C . GLN B 1 8 ? -6.498 -1.091 36.628 1.00 54.75 33 GLN B C 1
ATOM 2787 O O . GLN B 1 8 ? -7.157 -2.126 36.533 1.00 55.63 33 GLN B O 1
ATOM 2793 N N . ILE B 1 9 ? -5.236 -1.069 37.043 1.00 53.53 34 ILE B N 1
ATOM 2794 C CA . ILE B 1 9 ? -4.596 -2.240 37.631 1.00 53.64 34 ILE B CA 1
ATOM 2795 C C . ILE B 1 9 ? -4.895 -2.274 39.127 1.00 62.70 34 ILE B C 1
ATOM 2796 O O . ILE B 1 9 ? -4.777 -1.255 39.808 1.00 63.03 34 ILE B O 1
ATOM 2801 N N . VAL B 1 10 ? -5.292 -3.432 39.644 1.00 65.26 35 VAL B N 1
ATOM 2802 C CA . VAL B 1 10 ? -5.535 -3.556 41.078 1.00 67.28 35 VAL B CA 1
ATOM 2803 C C . VAL B 1 10 ? -4.776 -4.748 41.653 1.00 62.80 35 VAL B C 1
ATOM 2804 O O . VAL B 1 10 ? -4.564 -5.748 40.966 1.00 62.17 35 VAL B O 1
ATOM 2808 N N . ASP B 1 11 ? -4.345 -4.628 42.906 1.00 62.97 36 ASP B N 1
ATOM 2809 C CA . ASP B 1 11 ? -3.694 -5.738 43.590 1.00 62.15 36 ASP B CA 1
ATOM 2810 C C . ASP B 1 11 ? -4.744 -6.601 44.290 1.00 72.77 36 ASP B C 1
ATOM 2811 O O . ASP B 1 11 ? -5.940 -6.432 44.057 1.00 80.01 36 ASP B O 1
ATOM 2816 N N . ASP B 1 12 ? -4.303 -7.513 45.151 1.00 76.92 37 ASP B N 1
ATOM 2817 C CA . ASP B 1 12 ? -5.222 -8.391 45.871 1.00 81.28 37 ASP B CA 1
ATOM 2818 C C . ASP B 1 12 ? -6.095 -7.644 46.875 1.00 86.87 37 ASP B C 1
ATOM 2819 O O . ASP B 1 12 ? -7.264 -7.980 47.056 1.00 93.93 37 ASP B O 1
ATOM 2824 N N . SER B 1 13 ? -5.532 -6.630 47.524 1.00 87.24 38 SER B N 1
ATOM 2825 C CA . SER B 1 13 ? -6.281 -5.855 48.509 1.00 93.34 38 SER B CA 1
ATOM 2826 C C . SER B 1 13 ? -7.336 -4.968 47.839 1.00 97.51 38 SER B C 1
ATOM 2827 O O . SER B 1 13 ? -8.138 -4.320 48.517 1.00 100.92 38 SER B O 1
ATOM 2830 N N . GLY B 1 14 ? -7.330 -4.947 46.509 1.00 93.02 39 GLY B N 1
ATOM 2831 C CA . GLY B 1 14 ? -8.307 -4.192 45.746 1.00 87.64 39 GLY B CA 1
ATOM 2832 C C . GLY B 1 14 ? -7.906 -2.750 45.503 1.00 83.66 39 GLY B C 1
ATOM 2833 O O . GLY B 1 14 ? -8.591 -2.023 44.784 1.00 82.58 39 GLY B O 1
ATOM 2834 N N . LYS B 1 15 ? -6.798 -2.331 46.104 1.00 80.73 40 LYS B N 1
ATOM 2835 C CA . LYS B 1 15 ? -6.309 -0.969 45.923 1.00 78.29 40 LYS B CA 1
ATOM 2836 C C . LYS B 1 15 ? -5.721 -0.779 44.526 1.00 72.55 40 LYS B C 1
ATOM 2837 O O . LYS B 1 15 ? -5.080 -1.679 43.978 1.00 62.29 40 LYS B O 1
ATOM 2841 N N . VAL B 1 16 ? -5.953 0.399 43.955 1.00 72.67 41 VAL B N 1
ATOM 2842 C CA . VAL B 1 16 ? -5.457 0.718 42.622 1.00 68.51 41 VAL B CA 1
ATOM 2843 C C . VAL B 1 16 ? -3.933 0.834 42.636 1.00 66.51 41 VAL B C 1
ATOM 2844 O O . VAL B 1 16 ? -3.344 1.310 43.607 1.00 74.10 41 VAL B O 1
ATOM 2848 N N . VAL B 1 17 ? -3.305 0.378 41.560 1.00 52.82 42 VAL B N 1
ATOM 2849 C CA . VAL B 1 17 ? -1.859 0.411 41.426 1.00 54.32 42 VAL B CA 1
ATOM 2850 C C . VAL B 1 17 ? -1.429 1.384 40.332 1.00 59.79 42 VAL B C 1
ATOM 2851 O O . VAL B 1 17 ? -1.842 1.258 39.180 1.00 67.69 42 VAL B O 1
ATOM 2855 N N . GLN B 1 18 ? -0.606 2.360 40.696 1.00 61.99 43 GLN B N 1
ATOM 2856 C CA . GLN B 1 18 ? 0.010 3.232 39.706 1.00 63.26 43 GLN B CA 1
ATOM 2857 C C . GLN B 1 18 ? 1.463 2.818 39.500 1.00 61.13 43 GLN B C 1
ATOM 2858 O O . GLN B 1 18 ? 2.252 2.792 40.446 1.00 55.17 43 GLN B O 1
ATOM 2864 N N . LEU B 1 19 ? 1.808 2.478 38.264 1.00 59.60 44 LEU B N 1
ATOM 2865 C CA . LEU B 1 19 ? 3.177 2.103 37.937 1.00 54.82 44 LEU B CA 1
ATOM 2866 C C . LEU B 1 19 ? 3.998 3.325 37.560 1.00 55.37 44 LEU B C 1
ATOM 2867 O O . LEU B 1 19 ? 4.023 3.739 36.397 1.00 51.20 44 LEU B O 1
ATOM 2872 N N . LYS B 1 20 ? 4.654 3.905 38.559 1.00 50.31 45 LYS B N 1
ATOM 2873 C CA . LYS B 1 20 ? 5.631 4.962 38.334 1.00 51.38 45 LYS B CA 1
ATOM 2874 C C . LYS B 1 20 ? 6.991 4.300 38.119 1.00 53.40 45 LYS B C 1
ATOM 2875 O O . LYS B 1 20 ? 7.769 4.139 39.061 1.00 46.82 45 LYS B O 1
ATOM 2881 N N . GLY B 1 21 ? 7.268 3.906 36.877 1.00 45.24 46 GLY B N 1
ATOM 2882 C CA . GLY B 1 21 ? 8.326 2.947 36.621 1.00 47.84 46 GLY B CA 1
ATOM 2883 C C . GLY B 1 21 ? 9.417 3.304 35.634 1.00 49.90 46 GLY B C 1
ATOM 2884 O O . GLY B 1 21 ? 9.359 4.332 34.960 1.00 50.82 46 GLY B O 1
ATOM 2885 N N . VAL B 1 22 ? 10.415 2.425 35.555 1.00 48.29 47 VAL B N 1
ATOM 2886 C CA . VAL B 1 22 ? 11.571 2.614 34.685 1.00 41.99 47 VAL B CA 1
ATOM 2887 C C . VAL B 1 22 ? 12.161 1.260 34.262 1.00 40.70 47 VAL B C 1
ATOM 2888 O O . VAL B 1 22 ? 12.064 0.272 34.992 1.00 39.75 47 VAL B O 1
ATOM 2892 N N . ASN B 1 23 ? 12.748 1.211 33.071 1.00 39.85 48 ASN B N 1
ATOM 2893 C CA . ASN B 1 23 ? 13.430 0.010 32.605 1.00 38.57 48 ASN B CA 1
ATOM 2894 C C . ASN B 1 23 ? 14.831 -0.110 33.196 1.00 47.51 48 ASN B C 1
ATOM 2895 O O . ASN B 1 23 ? 15.576 0.869 33.225 1.00 47.97 48 ASN B O 1
ATOM 2900 N N . VAL B 1 24 ? 15.190 -1.304 33.666 1.00 43.78 49 VAL B N 1
ATOM 2901 C CA . VAL B 1 24 ? 16.543 -1.558 34.165 1.00 44.98 49 VAL B CA 1
ATOM 2902 C C . VAL B 1 24 ? 17.174 -2.735 33.422 1.00 45.87 49 VAL B C 1
ATOM 2903 O O . VAL B 1 24 ? 16.827 -3.894 33.657 1.00 46.54 49 VAL B O 1
ATOM 2907 N N . PHE B 1 25 ? 18.102 -2.426 32.521 1.00 44.80 50 PHE B N 1
ATOM 2908 C CA . PHE B 1 25 ? 18.691 -3.434 31.644 1.00 44.01 50 PHE B CA 1
ATOM 2909 C C . PHE B 1 25 ? 19.913 -4.129 32.241 1.00 47.39 50 PHE B C 1
ATOM 2910 O O . PHE B 1 25 ? 20.495 -3.669 33.227 1.00 47.01 50 PHE B O 1
ATOM 2918 N N . GLY B 1 26 ? 20.295 -5.242 31.620 1.00 43.30 51 GLY B N 1
ATOM 2919 C CA . GLY B 1 26 ? 21.508 -5.943 31.981 1.00 39.88 51 GLY B CA 1
ATOM 2920 C C . GLY B 1 26 ? 21.348 -7.448 31.934 1.00 43.43 51 GLY B C 1
ATOM 2921 O O . GLY B 1 26 ? 22.208 -8.157 31.399 1.00 41.09 51 GLY B O 1
ATOM 2922 N N . PHE B 1 27 ? 20.244 -7.939 32.493 1.00 41.24 52 PHE B N 1
ATOM 2923 C CA . PHE B 1 27 ? 20.009 -9.380 32.587 1.00 41.37 52 PHE B CA 1
ATOM 2924 C C . PHE B 1 27 ? 19.727 -10.019 31.229 1.00 42.54 52 PHE B C 1
ATOM 2925 O O . PHE B 1 27 ? 19.685 -11.242 31.106 1.00 49.34 52 PHE B O 1
ATOM 2933 N N . GLU B 1 28 ? 19.519 -9.194 30.212 1.00 39.14 53 GLU B N 1
ATOM 2934 C CA . GLU B 1 28 ? 19.236 -9.705 28.880 1.00 34.27 53 GLU B CA 1
ATOM 2935 C C . GLU B 1 28 ? 20.485 -9.645 28.013 1.00 37.66 53 GLU B C 1
ATOM 2936 O O . GLU B 1 28 ? 20.441 -9.954 26.826 1.00 42.07 53 GLU B O 1
ATOM 2942 N N . THR B 1 29 ? 21.604 -9.254 28.613 1.00 43.05 54 THR B N 1
ATOM 2943 C CA . THR B 1 29 ? 22.845 -9.077 27.865 1.00 47.09 54 THR B CA 1
ATOM 2944 C C . THR B 1 29 ? 23.845 -10.184 28.152 1.00 55.65 54 THR B C 1
ATOM 2945 O O . THR B 1 29 ? 23.608 -11.040 29.008 1.00 58.68 54 THR B O 1
ATOM 2949 N N . GLY B 1 30 ? 24.973 -10.145 27.445 1.00 56.06 55 GLY B N 1
ATOM 2950 C CA . GLY B 1 30 ? 26.038 -11.116 27.631 1.00 53.04 55 GLY B CA 1
ATOM 2951 C C . GLY B 1 30 ? 26.684 -11.064 29.004 1.00 55.01 55 GLY B C 1
ATOM 2952 O O . GLY B 1 30 ? 27.356 -12.013 29.412 1.00 60.09 55 GLY B O 1
ATOM 2953 N N . ASN B 1 31 ? 26.491 -9.950 29.710 1.00 52.82 56 ASN B N 1
ATOM 2954 C CA . ASN B 1 31 ? 26.926 -9.816 31.099 1.00 47.78 56 ASN B CA 1
ATOM 2955 C C . ASN B 1 31 ? 26.053 -10.623 32.054 1.00 48.76 56 ASN B C 1
ATOM 2956 O O . ASN B 1 31 ? 26.490 -10.977 33.145 1.00 55.87 56 ASN B O 1
ATOM 2961 N N . HIS B 1 32 ? 24.813 -10.887 31.642 1.00 43.19 57 HIS B N 1
ATOM 2962 C CA . HIS B 1 32 ? 23.859 -11.670 32.428 1.00 39.80 57 HIS B CA 1
ATOM 2963 C C . HIS B 1 32 ? 23.610 -11.124 33.833 1.00 44.09 57 HIS B C 1
ATOM 2964 O O . HIS B 1 32 ? 23.409 -11.900 34.763 1.00 50.42 57 HIS B O 1
ATOM 2971 N N . VAL B 1 33 ? 23.630 -9.801 33.983 1.00 45.12 58 VAL B N 1
ATOM 2972 C CA . VAL B 1 33 ? 23.365 -9.151 35.271 1.00 48.53 58 VAL B CA 1
ATOM 2973 C C . VAL B 1 33 ? 23.087 -7.668 35.041 1.00 49.31 58 VAL B C 1
ATOM 2974 O O . VAL B 1 33 ? 23.616 -7.085 34.090 1.00 51.83 58 VAL B O 1
ATOM 2978 N N . MET B 1 34 ? 22.260 -7.059 35.894 1.00 47.63 59 MET B N 1
ATOM 2979 C CA . MET B 1 34 ? 21.882 -5.655 35.703 1.00 50.49 59 MET B CA 1
ATOM 2980 C C . MET B 1 34 ? 23.124 -4.772 35.618 1.00 53.12 59 MET B C 1
ATOM 2981 O O . MET B 1 34 ? 24.096 -4.982 36.344 1.00 57.33 59 MET B O 1
ATOM 2986 N N . HIS B 1 35 ? 23.094 -3.799 34.712 1.00 52.18 60 HIS B N 1
ATOM 2987 C CA . HIS B 1 35 ? 24.274 -2.986 34.415 1.00 55.63 60 HIS B CA 1
ATOM 2988 C C . HIS B 1 35 ? 24.625 -1.994 35.515 1.00 50.40 60 HIS B C 1
ATOM 2989 O O . HIS B 1 35 ? 23.767 -1.589 36.299 1.00 47.43 60 HIS B O 1
ATOM 2996 N N . GLY B 1 36 ? 25.899 -1.613 35.569 1.00 54.26 61 GLY B N 1
ATOM 2997 C CA . GLY B 1 36 ? 26.352 -0.571 36.475 1.00 50.05 61 GLY B CA 1
ATOM 2998 C C . GLY B 1 36 ? 27.087 -1.049 37.713 1.00 57.42 61 GLY B C 1
ATOM 2999 O O . GLY B 1 36 ? 27.544 -0.239 38.520 1.00 61.19 61 GLY B O 1
ATOM 3000 N N . LEU B 1 37 ? 27.217 -2.361 37.868 1.00 59.17 62 LEU B N 1
ATOM 3001 C CA . LEU B 1 37 ? 27.855 -2.917 39.056 1.00 56.67 62 LEU B CA 1
ATOM 3002 C C . LEU B 1 37 ? 29.374 -2.860 38.969 1.00 60.48 62 LEU B C 1
ATOM 3003 O O . LEU B 1 37 ? 30.070 -3.406 39.822 1.00 68.28 62 LEU B O 1
ATOM 3008 N N . TRP B 1 38 ? 29.887 -2.204 37.933 1.00 56.46 63 TRP B N 1
ATOM 3009 C CA . TRP B 1 38 ? 31.312 -1.918 37.851 1.00 57.76 63 TRP B CA 1
ATOM 3010 C C . TRP B 1 38 ? 31.590 -0.556 38.467 1.00 59.85 63 TRP B C 1
ATOM 3011 O O . TRP B 1 38 ? 32.740 -0.134 38.564 1.00 73.59 63 TRP B O 1
ATOM 3022 N N . ALA B 1 39 ? 30.527 0.125 38.890 1.00 58.95 64 ALA B N 1
ATOM 3023 C CA . ALA B 1 39 ? 30.644 1.484 39.417 1.00 64.81 64 ALA B CA 1
ATOM 3024 C C . ALA B 1 39 ? 29.690 1.756 40.580 1.00 60.66 64 ALA B C 1
ATOM 3025 O O . ALA B 1 39 ? 29.799 2.778 41.248 1.00 68.82 64 ALA B O 1
ATOM 3027 N N . ARG B 1 40 ? 28.751 0.846 40.816 1.00 58.73 65 ARG B N 1
ATOM 3028 C CA . ARG B 1 40 ? 27.769 1.017 41.885 1.00 58.40 65 ARG B CA 1
ATOM 3029 C C . ARG B 1 40 ? 27.513 -0.286 42.632 1.00 62.95 65 ARG B C 1
ATOM 3030 O O . ARG B 1 40 ? 27.742 -1.376 42.107 1.00 61.66 65 ARG B O 1
ATOM 3038 N N . ASN B 1 41 ? 27.030 -0.163 43.862 1.00 62.83 66 ASN B N 1
ATOM 3039 C CA . ASN B 1 41 ? 26.503 -1.302 44.592 1.00 58.05 66 ASN B CA 1
ATOM 3040 C C . ASN B 1 41 ? 25.067 -1.556 44.152 1.00 68.88 66 ASN B C 1
ATOM 3041 O O . ASN B 1 41 ? 24.270 -0.621 44.066 1.00 63.83 66 ASN B O 1
ATOM 3046 N N . TRP B 1 42 ? 24.745 -2.816 43.862 1.00 69.01 67 TRP B N 1
ATOM 3047 C CA . TRP B 1 42 ? 23.438 -3.187 43.310 1.00 58.59 67 TRP B CA 1
ATOM 3048 C C . TRP B 1 42 ? 22.290 -2.825 44.259 1.00 55.97 67 TRP B C 1
ATOM 3049 O O . TRP B 1 42 ? 21.241 -2.355 43.828 1.00 53.14 67 TRP B O 1
ATOM 3060 N N . LYS B 1 43 ? 22.507 -3.041 45.552 1.00 59.60 68 LYS B N 1
ATOM 3061 C CA . LYS B 1 43 ? 21.487 -2.801 46.563 1.00 62.28 68 LYS B CA 1
ATOM 3062 C C . LYS B 1 43 ? 21.191 -1.313 46.693 1.00 64.80 68 LYS B C 1
ATOM 3063 O O . LYS B 1 43 ? 20.043 -0.912 46.876 1.00 65.50 68 LYS B O 1
ATOM 3069 N N . ASP B 1 44 ? 22.236 -0.498 46.587 1.00 63.95 69 ASP B N 1
ATOM 3070 C CA . ASP B 1 44 ? 22.102 0.941 46.768 1.00 67.28 69 ASP B CA 1
ATOM 3071 C C . ASP B 1 44 ? 21.512 1.655 45.550 1.00 66.43 69 ASP B C 1
ATOM 3072 O O . ASP B 1 44 ? 20.863 2.695 45.690 1.00 66.44 69 ASP B O 1
ATOM 3077 N N . MET B 1 45 ? 21.747 1.114 44.359 1.00 62.40 70 MET B N 1
ATOM 3078 C CA . MET B 1 45 ? 21.145 1.680 43.160 1.00 61.03 70 MET B CA 1
ATOM 3079 C C . MET B 1 45 ? 19.631 1.548 43.239 1.00 59.59 70 MET B C 1
ATOM 3080 O O . MET B 1 45 ? 18.898 2.430 42.794 1.00 61.95 70 MET B O 1
ATOM 3085 N N . ILE B 1 46 ? 19.175 0.441 43.817 1.00 56.42 71 ILE B N 1
ATOM 3086 C CA . ILE B 1 46 ? 17.754 0.199 44.029 1.00 53.43 71 ILE B CA 1
ATOM 3087 C C . ILE B 1 46 ? 17.173 1.211 45.017 1.00 57.73 71 ILE B C 1
ATOM 3088 O O . ILE B 1 46 ? 16.088 1.755 44.798 1.00 62.15 71 ILE B O 1
ATOM 3093 N N . VAL B 1 47 ? 17.905 1.470 46.095 1.00 53.36 72 VAL B N 1
ATOM 3094 C CA . VAL B 1 47 ? 17.512 2.488 47.062 1.00 57.48 72 VAL B CA 1
ATOM 3095 C C . VAL B 1 47 ? 17.394 3.847 46.378 1.00 55.66 72 VAL B C 1
ATOM 3096 O O . VAL B 1 47 ? 16.473 4.616 46.653 1.00 56.29 72 VAL B O 1
ATOM 3100 N N . GLN B 1 48 ? 18.318 4.126 45.466 1.00 55.39 73 GLN B N 1
ATOM 3101 C CA . GLN B 1 48 ? 18.297 5.382 44.730 1.00 62.34 73 GLN B CA 1
ATOM 3102 C C . GLN B 1 48 ? 17.046 5.504 43.852 1.00 64.55 73 GLN B C 1
ATOM 3103 O O . GLN B 1 48 ? 16.433 6.572 43.791 1.00 65.01 73 GLN B O 1
ATOM 3109 N N . MET B 1 49 ? 16.668 4.417 43.177 1.00 52.07 74 MET B N 1
ATOM 3110 C CA . MET B 1 49 ? 15.450 4.412 42.363 1.00 64.53 74 MET B CA 1
ATOM 3111 C C . MET B 1 49 ? 14.227 4.776 43.201 1.00 65.00 74 MET B C 1
ATOM 3112 O O . MET B 1 49 ? 13.429 5.628 42.814 1.00 61.85 74 MET B O 1
ATOM 3117 N N . GLN B 1 50 ? 14.091 4.123 44.351 1.00 63.79 75 GLN B N 1
ATOM 3118 C CA . GLN B 1 50 ? 12.942 4.336 45.218 1.00 52.87 75 GLN B CA 1
ATOM 3119 C C . GLN B 1 50 ? 12.933 5.756 45.764 1.00 72.69 75 GLN B C 1
ATOM 3120 O O . GLN B 1 50 ? 11.878 6.386 45.849 1.00 70.10 75 GLN B O 1
ATOM 3126 N N . GLY B 1 51 ? 14.114 6.256 46.122 1.00 81.38 76 GLY B N 1
ATOM 3127 C CA . GLY B 1 51 ? 14.255 7.602 46.655 1.00 58.85 76 GLY B CA 1
ATOM 3128 C C . GLY B 1 51 ? 13.806 8.676 45.685 1.00 58.96 76 GLY B C 1
ATOM 3129 O O . GLY B 1 51 ? 13.232 9.682 46.087 1.00 60.69 76 GLY B O 1
ATOM 3130 N N . LEU B 1 52 ? 14.060 8.452 44.399 1.00 64.43 77 LEU B N 1
ATOM 3131 C CA . LEU B 1 52 ? 13.677 9.391 43.350 1.00 58.98 77 LEU B CA 1
ATOM 3132 C C . LEU B 1 52 ? 12.173 9.393 43.076 1.00 56.86 77 LEU B C 1
ATOM 3133 O O . LEU B 1 52 ? 11.667 10.284 42.398 1.00 65.96 77 LEU B O 1
ATOM 3138 N N . GLY B 1 53 ? 11.461 8.394 43.586 1.00 55.87 78 GLY B N 1
ATOM 3139 C CA . GLY B 1 53 ? 10.021 8.341 43.409 1.00 57.81 78 GLY B CA 1
ATOM 3140 C C . GLY B 1 53 ? 9.471 7.157 42.627 1.00 60.65 78 GLY B C 1
ATOM 3141 O O . GLY B 1 53 ? 8.267 6.902 42.679 1.00 64.86 78 GLY B O 1
ATOM 3142 N N . PHE B 1 54 ? 10.328 6.445 41.895 1.00 56.05 79 PHE B N 1
ATOM 3143 C CA . PHE B 1 54 ? 9.903 5.236 41.186 1.00 54.73 79 PHE B CA 1
ATOM 3144 C C . PHE B 1 54 ? 9.349 4.191 42.154 1.00 56.72 79 PHE B C 1
ATOM 3145 O O . PHE B 1 54 ? 9.849 4.044 43.268 1.00 61.46 79 PHE B O 1
ATOM 3153 N N . ASN B 1 55 ? 8.320 3.464 41.726 1.00 54.31 80 ASN B N 1
ATOM 3154 C CA . ASN B 1 55 ? 7.737 2.409 42.551 1.00 51.65 80 ASN B CA 1
ATOM 3155 C C . ASN B 1 55 ? 7.530 1.140 41.743 1.00 54.99 80 ASN B C 1
ATOM 3156 O O . ASN B 1 55 ? 6.894 0.190 42.198 1.00 61.60 80 ASN B O 1
ATOM 3161 N N . ALA B 1 56 ? 8.061 1.142 40.527 1.00 49.06 81 ALA B N 1
ATOM 3162 C CA . ALA B 1 56 ? 7.903 0.013 39.631 1.00 45.19 81 ALA B CA 1
ATOM 3163 C C . ALA B 1 56 ? 9.098 -0.102 38.700 1.00 48.81 81 ALA B C 1
ATOM 3164 O O . ALA B 1 56 ? 9.751 0.891 38.390 1.00 48.68 81 ALA B O 1
ATOM 3166 N N . VAL B 1 57 ? 9.380 -1.316 38.244 1.00 52.21 82 VAL B N 1
ATOM 3167 C CA . VAL B 1 57 ? 10.522 -1.526 37.373 1.00 52.42 82 VAL B CA 1
ATOM 3168 C C . VAL B 1 57 ? 10.254 -2.616 36.329 1.00 49.72 82 VAL B C 1
ATOM 3169 O O . VAL B 1 57 ? 9.609 -3.626 36.615 1.00 49.59 82 VAL B O 1
ATOM 3173 N N . ARG B 1 58 ? 10.725 -2.380 35.107 1.00 47.91 83 ARG B N 1
ATOM 3174 C CA . ARG B 1 58 ? 10.678 -3.384 34.048 1.00 43.22 83 ARG B CA 1
ATOM 3175 C C . ARG B 1 58 ? 12.047 -4.055 33.936 1.00 47.19 83 ARG B C 1
ATOM 3176 O O . ARG B 1 58 ? 13.059 -3.379 33.744 1.00 52.64 83 ARG B O 1
ATOM 3184 N N . LEU B 1 59 ? 12.075 -5.379 34.078 1.00 42.83 84 LEU B N 1
ATOM 3185 C CA . LEU B 1 59 ? 13.328 -6.131 34.111 1.00 38.75 84 LEU B CA 1
ATOM 3186 C C . LEU B 1 59 ? 13.482 -7.073 32.930 1.00 41.64 84 LEU B C 1
ATOM 3187 O O . LEU B 1 59 ? 12.960 -8.187 32.959 1.00 47.72 84 LEU B O 1
ATOM 3192 N N . PRO B 1 60 ? 14.210 -6.636 31.892 1.00 37.39 85 PRO B N 1
ATOM 3193 C CA . PRO B 1 60 ? 14.554 -7.507 30.766 1.00 34.89 85 PRO B CA 1
ATOM 3194 C C . PRO B 1 60 ? 15.395 -8.696 31.216 1.00 41.01 85 PRO B C 1
ATOM 3195 O O . PRO B 1 60 ? 16.222 -8.552 32.112 1.00 44.41 85 PRO B O 1
ATOM 3199 N N . PHE B 1 61 ? 15.165 -9.858 30.612 1.00 47.61 86 PHE B N 1
ATOM 3200 C CA . PHE B 1 61 ? 15.996 -11.033 30.840 1.00 40.65 86 PHE B CA 1
ATOM 3201 C C . PHE B 1 61 ? 16.131 -11.804 29.535 1.00 39.88 86 PHE B C 1
ATOM 3202 O O . PHE B 1 61 ? 15.452 -11.495 28.555 1.00 41.40 86 PHE B O 1
ATOM 3210 N N . CYS B 1 62 ? 17.003 -12.808 29.534 1.00 41.37 87 CYS B N 1
ATOM 3211 C CA . CYS B 1 62 ? 17.188 -13.698 28.388 1.00 33.54 87 CYS B CA 1
ATOM 3212 C C . CYS B 1 62 ? 17.263 -15.133 28.900 1.00 36.04 87 CYS B C 1
ATOM 3213 O O . CYS B 1 62 ? 17.444 -15.343 30.101 1.00 44.18 87 CYS B O 1
ATOM 3216 N N . PRO B 1 63 ? 17.105 -16.126 28.009 1.00 31.25 88 PRO B N 1
ATOM 3217 C CA . PRO B 1 63 ? 17.172 -17.518 28.471 1.00 32.73 88 PRO B CA 1
ATOM 3218 C C . PRO B 1 63 ? 18.471 -17.885 29.202 1.00 39.66 88 PRO B C 1
ATOM 3219 O O . PRO B 1 63 ? 18.397 -18.564 30.225 1.00 44.47 88 PRO B O 1
ATOM 3223 N N . ALA B 1 64 ? 19.626 -17.437 28.715 1.00 41.98 89 ALA B N 1
ATOM 3224 C CA . ALA B 1 64 ? 20.901 -17.810 29.339 1.00 42.66 89 ALA B CA 1
ATOM 3225 C C . ALA B 1 64 ? 20.964 -17.443 30.818 1.00 43.82 89 ALA B C 1
ATOM 3226 O O . ALA B 1 64 ? 21.565 -18.155 31.619 1.00 57.58 89 ALA B O 1
ATOM 3228 N N . THR B 1 65 ? 20.338 -16.333 31.177 1.00 40.18 90 THR B N 1
ATOM 3229 C CA . THR B 1 65 ? 20.315 -15.876 32.561 1.00 39.10 90 THR B CA 1
ATOM 3230 C C . THR B 1 65 ? 19.556 -16.854 33.457 1.00 41.62 90 THR B C 1
ATOM 3231 O O . THR B 1 65 ? 19.880 -17.012 34.635 1.00 42.66 90 THR B O 1
ATOM 3235 N N . LEU B 1 66 ? 18.565 -17.533 32.885 1.00 42.86 91 LEU B N 1
ATOM 3236 C CA . LEU B 1 66 ? 17.714 -18.437 33.651 1.00 40.94 91 LEU B CA 1
ATOM 3237 C C . LEU B 1 66 ? 18.337 -19.815 33.867 1.00 47.95 91 LEU B C 1
ATOM 3238 O O . LEU B 1 66 ? 17.786 -20.632 34.602 1.00 56.58 91 LEU B O 1
ATOM 3243 N N . ARG B 1 67 ? 19.469 -20.085 33.227 1.00 44.56 92 ARG B N 1
ATOM 3244 C CA . ARG B 1 67 ? 20.158 -21.353 33.459 1.00 52.03 92 ARG B CA 1
ATOM 3245 C C . ARG B 1 67 ? 20.840 -21.319 34.820 1.00 60.89 92 ARG B C 1
ATOM 3246 O O . ARG B 1 67 ? 21.383 -20.290 35.220 1.00 68.89 92 ARG B O 1
ATOM 3254 N N . SER B 1 68 ? 20.808 -22.441 35.531 1.00 62.96 93 SER B N 1
ATOM 3255 C CA . SER B 1 68 ? 21.293 -22.491 36.911 1.00 66.92 93 SER B CA 1
ATOM 3256 C C . SER B 1 68 ? 22.809 -22.321 37.026 1.00 67.50 93 SER B C 1
ATOM 3257 O O . SER B 1 68 ? 23.319 -21.987 38.093 1.00 69.94 93 SER B O 1
ATOM 3260 N N . ASP B 1 69 ? 23.520 -22.533 35.924 1.00 68.78 94 ASP B N 1
ATOM 3261 C CA . ASP B 1 69 ? 24.979 -22.566 35.943 1.00 69.70 94 ASP B CA 1
ATOM 3262 C C . ASP B 1 69 ? 25.643 -21.344 35.296 1.00 63.65 94 ASP B C 1
ATOM 3263 O O . ASP B 1 69 ? 26.866 -21.282 35.202 1.00 68.26 94 ASP B O 1
ATOM 3268 N N . THR B 1 70 ? 24.847 -20.371 34.862 1.00 59.30 95 THR B N 1
ATOM 3269 C CA . THR B 1 70 ? 25.379 -19.216 34.133 1.00 53.86 95 THR B CA 1
ATOM 3270 C C . THR B 1 70 ? 26.066 -18.194 35.048 1.00 51.99 95 THR B C 1
ATOM 3271 O O . THR B 1 70 ? 25.464 -17.684 35.994 1.00 49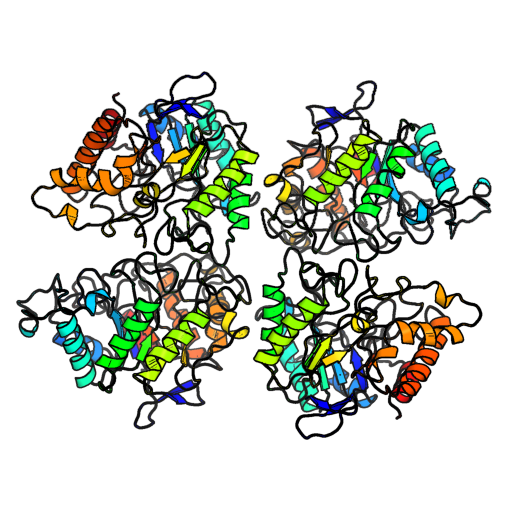.01 95 THR B O 1
ATOM 3275 N N . MET B 1 71 ? 27.332 -17.904 34.756 1.00 49.85 96 MET B N 1
ATOM 3276 C CA . MET B 1 71 ? 28.104 -16.946 35.540 1.00 48.02 96 MET B CA 1
ATOM 3277 C C . MET B 1 71 ? 28.055 -15.563 34.897 1.00 51.14 96 MET B C 1
ATOM 3278 O O . MET B 1 71 ? 28.112 -15.444 33.673 1.00 56.07 96 MET B O 1
ATOM 3283 N N . PRO B 1 72 ? 27.932 -14.511 35.725 1.00 47.41 97 PRO B N 1
ATOM 3284 C CA . PRO B 1 72 ? 27.881 -13.125 35.243 1.00 46.72 97 PRO B CA 1
ATOM 3285 C C . PRO B 1 72 ? 29.246 -12.533 34.906 1.00 47.43 97 PRO B C 1
ATOM 3286 O O . PRO B 1 72 ? 30.282 -13.155 35.145 1.00 46.48 97 PRO B O 1
ATOM 3290 N N . ALA B 1 73 ? 29.224 -11.327 34.348 1.00 49.26 98 ALA B N 1
ATOM 3291 C CA . ALA B 1 73 ? 30.434 -10.583 34.033 1.00 52.97 98 ALA B CA 1
ATOM 3292 C C . ALA B 1 73 ? 30.223 -9.113 34.390 1.00 56.25 98 ALA B C 1
ATOM 3293 O O . ALA B 1 73 ? 29.097 -8.704 34.686 1.00 55.66 98 ALA B O 1
ATOM 3295 N N . SER B 1 74 ? 31.312 -8.344 34.392 1.00 53.27 99 SER B N 1
ATOM 3296 C CA . SER B 1 74 ? 31.288 -6.891 34.604 1.00 61.07 99 SER B CA 1
ATOM 3297 C C . SER B 1 74 ? 30.973 -6.457 36.037 1.00 63.73 99 SER B C 1
ATOM 3298 O O . SER B 1 74 ? 30.814 -5.266 36.296 1.00 72.23 99 SER B O 1
ATOM 3301 N N . ILE B 1 75 ? 30.885 -7.400 36.967 1.00 59.30 100 ILE B N 1
ATOM 3302 C CA . ILE B 1 75 ? 30.593 -7.035 38.352 1.00 57.95 100 ILE B CA 1
ATOM 3303 C C . ILE B 1 75 ? 31.862 -6.703 39.126 1.00 61.47 100 ILE B C 1
ATOM 3304 O O . ILE B 1 75 ? 32.712 -7.569 39.338 1.00 65.48 100 ILE B O 1
ATOM 3309 N N . ASP B 1 76 ? 31.988 -5.447 39.544 1.00 63.53 101 ASP B N 1
ATOM 3310 C CA . ASP B 1 76 ? 33.082 -5.043 40.423 1.00 61.32 101 ASP B CA 1
ATOM 3311 C C . ASP B 1 76 ? 32.780 -5.518 41.832 1.00 60.67 101 ASP B C 1
ATOM 3312 O O . ASP B 1 76 ? 32.047 -4.866 42.574 1.00 62.63 101 ASP B O 1
ATOM 3317 N N . TYR B 1 77 ? 33.351 -6.659 42.199 1.00 59.39 102 TYR B N 1
ATOM 3318 C CA . TYR B 1 77 ? 32.976 -7.321 43.438 1.00 58.27 102 TYR B CA 1
ATOM 3319 C C . TYR B 1 77 ? 33.487 -6.590 44.677 1.00 61.83 102 TYR B C 1
ATOM 3320 O O . TYR B 1 77 ? 33.143 -6.957 45.796 1.00 66.37 102 TYR B O 1
ATOM 3329 N N . SER B 1 78 ? 34.296 -5.553 44.482 1.00 64.62 103 SER B N 1
ATOM 3330 C CA . SER B 1 78 ? 34.733 -4.724 45.603 1.00 68.18 103 SER B CA 1
ATOM 3331 C C . SER B 1 78 ? 33.569 -3.888 46.126 1.00 69.16 103 SER B C 1
ATOM 3332 O O . SER B 1 78 ? 33.508 -3.569 47.313 1.00 74.81 103 SER B O 1
ATOM 3335 N N . ARG B 1 79 ? 32.649 -3.539 45.232 1.00 62.37 104 ARG B N 1
ATOM 3336 C CA . ARG B 1 79 ? 31.460 -2.784 45.605 1.00 61.90 104 ARG B CA 1
ATOM 3337 C C . ARG B 1 79 ? 30.270 -3.717 45.787 1.00 63.37 104 ARG B C 1
ATOM 3338 O O . ARG B 1 79 ? 29.240 -3.324 46.336 1.00 69.19 104 ARG B O 1
ATOM 3346 N N . ASN B 1 80 ? 30.411 -4.951 45.314 1.00 61.43 105 ASN B N 1
ATOM 3347 C CA . ASN B 1 80 ? 29.332 -5.928 45.396 1.00 56.48 105 ASN B CA 1
ATOM 3348 C C . ASN B 1 80 ? 29.848 -7.296 45.839 1.00 58.26 105 ASN B C 1
ATOM 3349 O O . ASN B 1 80 ? 29.732 -8.284 45.112 1.00 53.78 105 ASN B O 1
ATOM 3354 N N . ALA B 1 81 ? 30.408 -7.343 47.046 1.00 61.29 106 ALA B N 1
ATOM 3355 C CA . ALA B 1 81 ? 31.059 -8.547 47.553 1.00 61.58 106 ALA B CA 1
ATOM 3356 C C . ALA B 1 81 ? 30.070 -9.659 47.880 1.00 70.38 106 ALA B C 1
ATOM 3357 O O . ALA B 1 81 ? 30.422 -10.840 47.841 1.00 75.38 106 ALA B O 1
ATOM 3359 N N . ASP B 1 82 ? 28.836 -9.288 48.202 1.00 68.91 107 ASP B N 1
ATOM 3360 C CA . ASP B 1 82 ? 27.836 -10.281 48.575 1.00 66.65 107 ASP B CA 1
ATOM 3361 C C . ASP B 1 82 ? 27.293 -11.023 47.351 1.00 60.24 107 ASP B C 1
ATOM 3362 O O . ASP B 1 82 ? 26.494 -11.952 47.492 1.00 55.28 107 ASP B O 1
ATOM 3367 N N . LEU B 1 83 ? 27.729 -10.610 46.161 1.00 57.41 108 LEU B N 1
ATOM 3368 C CA . LEU B 1 83 ? 27.331 -11.270 44.918 1.00 57.90 108 LEU B CA 1
ATOM 3369 C C . LEU B 1 83 ? 28.435 -12.186 44.401 1.00 59.86 108 LEU B C 1
ATOM 3370 O O . LEU B 1 83 ? 28.348 -12.708 43.290 1.00 59.66 108 LEU B O 1
ATOM 3375 N N . GLN B 1 84 ? 29.474 -12.374 45.207 1.00 61.85 109 GLN B N 1
ATOM 3376 C CA . GLN B 1 84 ? 30.617 -13.187 44.807 1.00 64.53 109 GLN B CA 1
ATOM 3377 C C . GLN B 1 84 ? 30.274 -14.679 44.810 1.00 67.81 109 GLN B C 1
ATOM 3378 O O . GLN B 1 84 ? 29.800 -15.216 45.813 1.00 68.83 109 GLN B O 1
ATOM 3384 N N . GLY B 1 85 ? 30.511 -15.341 43.681 1.00 64.52 110 GLY B N 1
ATOM 3385 C CA . GLY B 1 85 ? 30.265 -16.767 43.572 1.00 61.34 110 GLY B CA 1
ATOM 3386 C C . GLY B 1 85 ? 28.836 -17.119 43.200 1.00 63.37 110 GLY B C 1
ATOM 3387 O O . GLY B 1 85 ? 28.519 -18.287 42.960 1.00 60.58 110 GLY B O 1
ATOM 3388 N N . LEU B 1 86 ? 27.964 -16.115 43.157 1.00 65.86 111 LEU B N 1
ATOM 3389 C CA . LEU B 1 86 ? 26.570 -16.346 42.792 1.00 59.93 111 LEU B CA 1
ATOM 3390 C C . LEU B 1 86 ? 26.419 -16.469 41.280 1.00 60.19 111 LEU B C 1
ATOM 3391 O O . LEU B 1 86 ? 27.141 -15.828 40.515 1.00 62.86 111 LEU B O 1
ATOM 3396 N N . THR B 1 87 ? 25.481 -17.309 40.860 1.00 51.13 112 THR B N 1
ATOM 3397 C CA . THR B 1 87 ? 25.144 -17.452 39.452 1.00 48.18 112 THR B CA 1
ATOM 3398 C C . THR B 1 87 ? 24.267 -16.292 39.023 1.00 47.01 112 THR B C 1
ATOM 3399 O O . THR B 1 87 ? 23.751 -15.557 39.867 1.00 48.42 112 THR B O 1
ATOM 3403 N N . SER B 1 88 ? 24.090 -16.125 37.716 1.00 41.63 113 SER B N 1
ATOM 3404 C CA . SER B 1 88 ? 23.241 -15.050 37.217 1.00 43.05 113 SER B CA 1
ATOM 3405 C C . SER B 1 88 ? 21.813 -15.232 37.723 1.00 42.31 113 SER B C 1
ATOM 3406 O O . SER B 1 88 ? 21.151 -14.266 38.096 1.00 36.70 113 SER B O 1
ATOM 3409 N N . LEU B 1 89 ? 21.350 -16.478 37.750 1.00 49.11 114 LEU B N 1
ATOM 3410 C CA . LEU B 1 89 ? 20.008 -16.774 38.233 1.00 43.91 114 LEU B CA 1
ATOM 3411 C C . LEU B 1 89 ? 19.877 -16.379 39.694 1.00 46.16 114 LEU B C 1
ATOM 3412 O O . LEU B 1 89 ? 18.877 -15.779 40.089 1.00 50.31 114 LEU B O 1
ATOM 3417 N N . GLN B 1 90 ? 20.894 -16.700 40.489 1.00 48.66 115 GLN B N 1
ATOM 3418 C CA . GLN B 1 90 ? 20.880 -16.377 41.914 1.00 51.84 115 GLN B CA 1
ATOM 3419 C C . GLN B 1 90 ? 20.882 -14.867 42.187 1.00 54.35 115 GLN B C 1
ATOM 3420 O O . GLN B 1 90 ? 20.219 -14.401 43.115 1.00 57.46 115 GLN B O 1
ATOM 3426 N N . ILE B 1 91 ? 21.626 -14.107 41.386 1.00 51.96 116 ILE B N 1
ATOM 3427 C CA . ILE B 1 91 ? 21.660 -12.654 41.536 1.00 48.59 116 ILE B CA 1
ATOM 3428 C C . ILE B 1 91 ? 20.302 -12.060 41.178 1.00 43.36 116 ILE B C 1
ATOM 3429 O O . ILE B 1 91 ? 19.826 -11.138 41.838 1.00 46.58 116 ILE B O 1
ATOM 3434 N N . LEU B 1 92 ? 19.677 -12.607 40.139 1.00 42.08 117 LEU B N 1
ATOM 3435 C CA . LEU B 1 92 ? 18.328 -12.207 39.753 1.00 42.96 117 LEU B CA 1
ATOM 3436 C C . LEU B 1 92 ? 17.323 -12.471 40.876 1.00 49.17 117 LEU B C 1
ATOM 3437 O O . LEU B 1 92 ? 16.382 -11.701 41.068 1.00 55.29 117 LEU B O 1
ATOM 3442 N N . ASP B 1 93 ? 17.527 -13.553 41.624 1.00 47.60 118 ASP B N 1
ATOM 3443 C CA . ASP B 1 93 ? 16.659 -13.864 42.753 1.00 44.78 118 ASP B CA 1
ATOM 3444 C C . ASP B 1 93 ? 16.752 -12.789 43.836 1.00 50.13 118 ASP B C 1
ATOM 3445 O O . ASP B 1 93 ? 15.727 -12.336 44.354 1.00 52.47 118 ASP B O 1
ATOM 3450 N N . LYS B 1 94 ? 17.973 -12.374 44.171 1.00 48.85 119 LYS B N 1
ATOM 3451 C CA . LYS B 1 94 ? 18.166 -11.380 45.227 1.00 54.91 119 LYS B CA 1
ATOM 3452 C C . LYS B 1 94 ? 17.679 -10.004 44.773 1.00 58.34 119 LYS B C 1
ATOM 3453 O O . LYS B 1 94 ? 17.120 -9.241 45.563 1.00 62.42 119 LYS B O 1
ATOM 3455 N N . VAL B 1 95 ? 17.885 -9.692 43.499 1.00 50.61 120 VAL B N 1
ATOM 3456 C CA . VAL B 1 95 ? 17.458 -8.404 42.964 1.00 52.72 120 VAL B CA 1
ATOM 3457 C C . VAL B 1 95 ? 15.929 -8.293 42.976 1.00 56.67 120 VAL B C 1
ATOM 3458 O O . VAL B 1 95 ? 15.380 -7.272 43.390 1.00 63.01 120 VAL B O 1
ATOM 3462 N N . ILE B 1 96 ? 15.242 -9.349 42.552 1.00 52.04 121 ILE B N 1
ATOM 3463 C CA . ILE B 1 96 ? 13.782 -9.378 42.622 1.00 49.79 121 ILE B CA 1
ATOM 3464 C C . ILE B 1 96 ? 13.288 -9.336 44.073 1.00 52.06 121 ILE B C 1
ATOM 3465 O O . ILE B 1 96 ? 12.325 -8.635 44.386 1.00 53.80 121 ILE B O 1
ATOM 3470 N N . ALA B 1 97 ? 13.958 -10.069 44.959 1.00 53.74 122 ALA B N 1
ATOM 3471 C CA . ALA B 1 97 ? 13.584 -10.079 46.372 1.00 53.19 122 ALA B CA 1
ATOM 3472 C C . ALA B 1 97 ? 13.763 -8.702 47.018 1.00 58.49 122 ALA B C 1
ATOM 3473 O O . ALA B 1 97 ? 12.958 -8.297 47.860 1.00 62.02 122 ALA B O 1
ATOM 3475 N N . GLU B 1 98 ? 14.815 -7.989 46.621 1.00 54.10 123 GLU B N 1
ATOM 3476 C CA . GLU B 1 98 ? 15.067 -6.644 47.131 1.00 50.21 123 GLU B CA 1
ATOM 3477 C C . GLU B 1 98 ? 13.987 -5.659 46.681 1.00 59.33 123 GLU B C 1
ATOM 3478 O O . GLU B 1 98 ? 13.538 -4.825 47.467 1.00 69.50 123 GLU B O 1
ATOM 3484 N N . PHE B 1 99 ? 13.571 -5.752 45.420 1.00 53.76 124 PHE B N 1
ATOM 3485 C CA . PHE B 1 99 ? 12.453 -4.946 44.940 1.00 51.96 124 PHE B CA 1
ATOM 3486 C C . PHE B 1 99 ? 11.196 -5.267 45.737 1.00 55.01 124 PHE B C 1
ATOM 3487 O O . PHE B 1 99 ? 10.480 -4.366 46.179 1.00 61.44 124 PHE B O 1
ATOM 3495 N N . ASN B 1 100 ? 10.935 -6.557 45.927 1.00 44.26 125 ASN B N 1
ATOM 3496 C CA . ASN B 1 100 ? 9.740 -6.982 46.641 1.00 46.06 125 ASN B CA 1
ATOM 3497 C C . ASN B 1 100 ? 9.741 -6.505 48.086 1.00 54.22 125 ASN B C 1
ATOM 3498 O O . ASN B 1 100 ? 8.705 -6.107 48.617 1.00 60.73 125 ASN B O 1
ATOM 3503 N N . ALA B 1 101 ? 10.911 -6.541 48.715 1.00 52.85 126 ALA B N 1
ATOM 3504 C CA . ALA B 1 101 ? 11.054 -6.110 50.098 1.00 55.77 126 ALA B CA 1
ATOM 3505 C C . ALA B 1 101 ? 10.789 -4.612 50.260 1.00 59.04 126 ALA B C 1
ATOM 3506 O O . ALA B 1 101 ? 10.460 -4.148 51.350 1.00 62.20 126 ALA B O 1
ATOM 3508 N N . ARG B 1 102 ? 10.928 -3.859 49.175 1.00 54.27 127 ARG B N 1
ATOM 3509 C CA . ARG B 1 102 ? 10.752 -2.415 49.235 1.00 55.37 127 ARG B CA 1
ATOM 3510 C C . ARG B 1 102 ? 9.414 -1.961 48.653 1.00 63.03 127 ARG B C 1
ATOM 3511 O O . ARG B 1 102 ? 9.155 -0.761 48.533 1.00 68.47 127 ARG B O 1
ATOM 3519 N N . GLY B 1 103 ? 8.566 -2.923 48.303 1.00 62.17 128 GLY B N 1
ATOM 3520 C CA . GLY B 1 103 ? 7.238 -2.626 47.798 1.00 63.36 128 GLY B CA 1
ATOM 3521 C C . GLY B 1 103 ? 7.252 -1.983 46.425 1.00 66.90 128 GLY B C 1
ATOM 3522 O O . GLY B 1 103 ? 6.422 -1.124 46.123 1.00 69.25 128 GLY B O 1
ATOM 3523 N N . MET B 1 104 ? 8.203 -2.401 45.596 1.00 64.67 129 MET B N 1
ATOM 3524 C CA . MET B 1 104 ? 8.310 -1.906 44.231 1.00 58.87 129 MET B CA 1
ATOM 3525 C C . MET B 1 104 ? 7.898 -2.998 43.252 1.00 60.17 129 MET B C 1
ATOM 3526 O O . MET B 1 104 ? 8.406 -4.118 43.307 1.00 61.01 129 MET B O 1
ATOM 3531 N N . TYR B 1 105 ? 6.971 -2.667 42.359 1.00 58.00 130 TYR B N 1
ATOM 3532 C CA . TYR B 1 105 ? 6.404 -3.646 41.437 1.00 47.09 130 TYR B CA 1
ATOM 3533 C C . TYR B 1 105 ? 7.394 -4.026 40.350 1.00 46.52 130 TYR B C 1
ATOM 3534 O O . TYR B 1 105 ? 8.128 -3.179 39.846 1.00 49.27 130 TYR B O 1
ATOM 3543 N N . VAL B 1 106 ? 7.412 -5.303 39.985 1.00 45.80 131 VAL B N 1
ATOM 3544 C CA . VAL B 1 106 ? 8.332 -5.771 38.956 1.00 46.70 131 VAL B CA 1
ATOM 3545 C C . VAL B 1 106 ? 7.610 -6.399 37.773 1.00 48.32 131 VAL B C 1
ATOM 3546 O O . VAL B 1 106 ? 6.922 -7.408 37.922 1.00 52.74 131 VAL B O 1
ATOM 3550 N N . LEU B 1 107 ? 7.766 -5.790 36.600 1.00 46.24 132 LEU B N 1
ATOM 3551 C CA . LEU B 1 107 ? 7.300 -6.382 35.357 1.00 42.17 132 LEU B CA 1
ATOM 3552 C C . LEU B 1 107 ? 8.475 -7.058 34.669 1.00 45.05 132 LEU B C 1
ATOM 3553 O O . LEU B 1 107 ? 9.430 -6.394 34.275 1.00 49.96 132 LEU B O 1
ATOM 3558 N N . LEU B 1 108 ? 8.416 -8.379 34.542 1.00 42.34 133 LEU B N 1
ATOM 3559 C CA . LEU B 1 108 ? 9.479 -9.121 33.874 1.00 42.00 133 LEU B CA 1
ATOM 3560 C C . LEU B 1 108 ? 9.235 -9.117 32.373 1.00 44.74 133 LEU B C 1
ATOM 3561 O O . LEU B 1 108 ? 8.101 -8.978 31.921 1.00 48.91 133 LEU B O 1
ATOM 3566 N N . ASP B 1 109 ? 10.305 -9.276 31.605 1.00 42.64 134 ASP B N 1
ATOM 3567 C CA . ASP B 1 109 ? 10.267 -9.007 30.177 1.00 42.27 134 ASP B CA 1
ATOM 3568 C C . ASP B 1 109 ? 11.215 -9.942 29.436 1.00 43.59 134 ASP B C 1
ATOM 3569 O O . ASP B 1 109 ? 12.425 -9.909 29.654 1.00 51.33 134 ASP B O 1
ATOM 3574 N N . HIS B 1 110 ? 10.659 -10.786 28.569 1.00 38.10 135 HIS B N 1
ATOM 3575 C CA . HIS B 1 110 ? 11.472 -11.667 27.741 1.00 32.60 135 HIS B CA 1
ATOM 3576 C C . HIS B 1 110 ? 12.027 -10.850 26.580 1.00 42.79 135 HIS B C 1
ATOM 3577 O O . HIS B 1 110 ? 11.368 -10.656 25.557 1.00 41.70 135 HIS B O 1
ATOM 3584 N N . HIS B 1 111 ? 13.251 -10.370 26.748 1.00 45.87 136 HIS B N 1
ATOM 3585 C CA . HIS B 1 111 ? 13.775 -9.312 25.896 1.00 44.69 136 HIS B CA 1
ATOM 3586 C C . HIS B 1 111 ? 14.459 -9.825 24.634 1.00 40.07 136 HIS B C 1
ATOM 3587 O O . HIS B 1 111 ? 14.309 -9.244 23.561 1.00 36.94 136 HIS B O 1
ATOM 3594 N N . THR B 1 112 ? 15.206 -10.916 24.760 1.00 44.10 137 THR B N 1
ATOM 3595 C CA . THR B 1 112 ? 16.001 -11.412 23.645 1.00 44.76 137 THR B CA 1
ATOM 3596 C C . THR B 1 112 ? 16.196 -12.926 23.736 1.00 50.92 137 THR B C 1
ATOM 3597 O O . THR B 1 112 ? 16.385 -13.458 24.827 1.00 53.10 137 THR B O 1
ATOM 3601 N N . PRO B 1 113 ? 16.146 -13.626 22.587 1.00 38.04 138 PRO B N 1
ATOM 3602 C CA . PRO B 1 113 ? 16.306 -15.082 22.591 1.00 35.45 138 PRO B CA 1
ATOM 3603 C C . PRO B 1 113 ? 17.750 -15.542 22.784 1.00 40.61 138 PRO B C 1
ATOM 3604 O O . PRO B 1 113 ? 17.958 -16.652 23.262 1.00 49.34 138 PRO B O 1
ATOM 3608 N N . ASP B 1 114 ? 18.728 -14.718 22.422 1.00 39.28 139 ASP B N 1
ATOM 3609 C CA . ASP B 1 114 ? 20.120 -15.170 22.435 1.00 42.08 139 ASP B CA 1
ATOM 3610 C C . ASP B 1 114 ? 21.096 -14.204 23.126 1.00 44.61 139 ASP B C 1
ATOM 3611 O O . ASP B 1 114 ? 22.287 -14.184 22.806 1.00 44.82 139 ASP B O 1
ATOM 3616 N N . CYS B 1 115 ? 20.592 -13.415 24.071 1.00 47.00 140 CYS B N 1
ATOM 3617 C CA . CYS B 1 115 ? 21.440 -12.529 24.874 1.00 52.88 140 CYS B CA 1
ATOM 3618 C C . CYS B 1 115 ? 22.260 -11.570 24.015 1.00 56.01 140 CYS B C 1
ATOM 3619 O O . CYS B 1 115 ? 23.390 -11.222 24.354 1.00 59.12 140 CYS B O 1
ATOM 3622 N N . ALA B 1 116 ? 21.677 -11.157 22.897 1.00 53.51 141 ALA B N 1
ATOM 3623 C CA . ALA B 1 116 ? 22.283 -10.157 22.033 1.00 49.24 141 ALA B CA 1
ATOM 3624 C C . ALA B 1 116 ? 21.186 -9.282 21.434 1.00 54.51 141 ALA B C 1
ATOM 3625 O O . ALA B 1 116 ? 20.683 -8.372 22.091 1.00 65.77 141 ALA B O 1
ATOM 3627 N N . GLY B 1 117 ? 20.797 -9.582 20.200 1.00 42.55 142 GLY B N 1
ATOM 3628 C CA . GLY B 1 117 ? 19.823 -8.772 19.496 1.00 42.90 142 GLY B CA 1
ATOM 3629 C C . GLY B 1 117 ? 18.367 -9.123 19.747 1.00 39.24 142 GLY B C 1
ATOM 3630 O O . GLY B 1 117 ? 18.044 -10.197 20.241 1.00 39.16 142 GLY B O 1
ATOM 3631 N N . ILE B 1 118 ? 17.485 -8.195 19.398 1.00 38.62 143 ILE B N 1
ATOM 3632 C CA . ILE B 1 118 ? 16.053 -8.396 19.522 1.00 38.04 143 ILE B CA 1
ATOM 3633 C C . ILE B 1 118 ? 15.525 -9.045 18.252 1.00 39.16 143 ILE B C 1
ATOM 3634 O O . ILE B 1 118 ? 15.844 -8.610 17.145 1.00 45.11 143 ILE B O 1
ATOM 3639 N N . SER B 1 119 ? 14.732 -10.098 18.412 1.00 31.52 144 SER B N 1
ATOM 3640 C CA . SER B 1 119 ? 14.271 -10.874 17.270 1.00 33.36 144 SER B CA 1
ATOM 3641 C C . SER B 1 119 ? 12.965 -10.318 16.722 1.00 36.08 144 SER B C 1
ATOM 3642 O O . SER B 1 119 ? 12.133 -9.815 17.481 1.00 30.24 144 SER B O 1
ATOM 3645 N N . GLU B 1 120 ? 12.796 -10.416 15.406 1.00 28.31 145 GLU B N 1
ATOM 3646 C CA . GLU B 1 120 ? 11.555 -10.021 14.755 1.00 29.20 145 GLU B CA 1
ATOM 3647 C C . GLU B 1 120 ? 10.381 -10.842 15.284 1.00 31.73 145 GLU B C 1
ATOM 3648 O O . GLU B 1 120 ? 9.325 -10.302 15.608 1.00 31.13 145 GLU B O 1
ATOM 3654 N N . LEU B 1 121 ? 10.579 -12.152 15.368 1.00 30.54 146 LEU B N 1
ATOM 3655 C CA . LEU B 1 121 ? 9.527 -13.057 15.804 1.00 29.01 146 LEU B CA 1
ATOM 3656 C C . LEU B 1 121 ? 9.808 -13.571 17.207 1.00 29.92 146 LEU B C 1
ATOM 3657 O O . LEU B 1 121 ? 10.846 -13.271 17.791 1.00 40.14 146 LEU B O 1
ATOM 3662 N N . TRP B 1 122 ? 8.880 -14.358 17.735 1.00 28.41 147 TRP B N 1
ATOM 3663 C CA . TRP B 1 122 ? 9.021 -14.953 19.058 1.00 28.61 147 TRP B CA 1
ATOM 3664 C C . TRP B 1 122 ? 9.874 -16.226 19.040 1.00 33.30 147 TRP B C 1
ATOM 3665 O O . TRP B 1 122 ? 10.042 -16.877 20.071 1.00 44.25 147 TRP B O 1
ATOM 3676 N N . TYR B 1 123 ? 10.405 -16.581 17.872 1.00 29.48 148 TYR B N 1
ATOM 3677 C CA . TYR B 1 123 ? 11.265 -17.758 17.745 1.00 27.42 148 TYR B CA 1
ATOM 3678 C C . TYR B 1 123 ? 12.395 -17.494 16.757 1.00 28.59 148 TYR B C 1
ATOM 3679 O O . TYR B 1 123 ? 12.321 -16.570 15.950 1.00 30.18 148 TYR B O 1
ATOM 3688 N N . THR B 1 124 ? 13.453 -18.293 16.832 1.00 29.23 149 THR B N 1
ATOM 3689 C CA . THR B 1 124 ? 14.542 -18.205 15.863 1.00 28.68 149 THR B CA 1
ATOM 3690 C C . THR B 1 124 ? 14.998 -19.591 15.433 1.00 36.37 149 THR B C 1
ATOM 3691 O O . THR B 1 124 ? 14.418 -20.604 15.835 1.00 43.70 149 THR B O 1
ATOM 3695 N N . GLY B 1 125 ? 16.052 -19.628 14.625 1.00 31.74 150 GLY B N 1
ATOM 3696 C CA . GLY B 1 125 ? 16.610 -20.881 14.149 1.00 31.41 150 GLY B CA 1
ATOM 3697 C C . GLY B 1 125 ? 17.184 -21.742 15.260 1.00 35.55 150 GLY B C 1
ATOM 3698 O O . GLY B 1 125 ? 17.342 -22.946 15.092 1.00 44.96 150 GLY B O 1
ATOM 3699 N N . SER B 1 126 ? 17.501 -21.127 16.396 1.00 30.47 151 SER B N 1
ATOM 3700 C CA . SER B 1 126 ? 18.054 -21.863 17.527 1.00 36.38 151 SER B CA 1
ATOM 3701 C C . SER B 1 126 ? 17.258 -21.608 18.801 1.00 42.54 151 SER B C 1
ATOM 3702 O O . SER B 1 126 ? 17.730 -21.882 19.908 1.00 51.34 151 SER B O 1
ATOM 3705 N N . TYR B 1 127 ? 16.047 -21.087 18.638 1.00 34.28 152 TYR B N 1
ATOM 3706 C CA . TYR B 1 127 ? 15.143 -20.877 19.759 1.00 31.41 152 TYR B CA 1
ATOM 3707 C C . TYR B 1 127 ? 13.708 -21.087 19.297 1.00 38.57 152 TYR B C 1
ATOM 3708 O O . TYR B 1 127 ? 13.118 -20.214 18.662 1.00 43.61 152 TYR B O 1
ATOM 3717 N N . THR B 1 128 ? 13.158 -22.252 19.611 1.00 37.07 153 THR B N 1
ATOM 3718 C CA . THR B 1 128 ? 11.816 -22.605 19.170 1.00 36.97 153 THR B CA 1
ATOM 3719 C C . THR B 1 128 ? 10.742 -21.906 19.987 1.00 38.34 153 THR B C 1
ATOM 3720 O O . THR B 1 128 ? 11.003 -21.452 21.096 1.00 44.06 153 THR B O 1
ATOM 3724 N N . GLU B 1 129 ? 9.531 -21.841 19.443 1.00 36.69 154 GLU B N 1
ATOM 3725 C CA . GLU B 1 129 ? 8.384 -21.343 20.196 1.00 34.71 154 GLU B CA 1
ATOM 3726 C C . GLU B 1 129 ? 8.171 -22.150 21.471 1.00 35.13 154 GLU B C 1
ATOM 3727 O O . GLU B 1 129 ? 7.785 -21.608 22.508 1.00 33.65 154 GLU B O 1
ATOM 3733 N N . ALA B 1 130 ? 8.424 -23.453 21.382 1.00 35.57 155 ALA B N 1
ATOM 3734 C CA . ALA B 1 130 ? 8.258 -24.344 22.523 1.00 29.97 155 ALA B CA 1
ATOM 3735 C C . ALA B 1 130 ? 9.179 -23.938 23.661 1.00 30.81 155 ALA B C 1
ATOM 3736 O O . ALA B 1 130 ? 8.797 -23.996 24.832 1.00 32.26 155 ALA B O 1
ATOM 3738 N N . GLN B 1 131 ? 10.394 -23.526 23.311 1.00 31.81 156 GLN B N 1
ATOM 3739 C CA . GLN B 1 131 ? 11.352 -23.061 24.308 1.00 33.53 156 GLN B CA 1
ATOM 3740 C C . GLN B 1 131 ? 10.907 -21.731 24.893 1.00 31.94 156 GLN B C 1
ATOM 3741 O O . GLN B 1 131 ? 10.962 -21.531 26.102 1.00 39.73 156 GLN B O 1
ATOM 3747 N N . TRP B 1 132 ? 10.464 -20.830 24.020 1.00 33.94 157 TRP B N 1
ATOM 3748 C CA . TRP B 1 132 ? 9.912 -19.543 24.432 1.00 34.07 157 TRP B CA 1
ATOM 3749 C C . TRP B 1 132 ? 8.803 -19.724 25.473 1.00 35.69 157 TRP B C 1
ATOM 3750 O O . TRP B 1 132 ? 8.840 -19.115 26.544 1.00 39.30 157 TRP B O 1
ATOM 3761 N N . LEU B 1 133 ? 7.831 -20.579 25.167 1.00 33.41 158 LEU B N 1
ATOM 3762 C CA . LEU B 1 133 ? 6.759 -20.898 26.110 1.00 34.05 158 LEU B CA 1
ATOM 3763 C C . LEU B 1 133 ? 7.285 -21.491 27.414 1.00 42.09 158 LEU B C 1
ATOM 3764 O O . LEU B 1 133 ? 6.798 -21.168 28.498 1.00 44.72 158 LEU B O 1
ATOM 3769 N N . ALA B 1 134 ? 8.279 -22.366 27.300 1.00 44.29 159 ALA B N 1
ATOM 3770 C CA . ALA B 1 134 ? 8.857 -23.019 28.467 1.00 41.11 159 ALA B CA 1
ATOM 3771 C C . ALA B 1 134 ? 9.494 -21.999 29.404 1.00 37.68 159 ALA B C 1
ATOM 3772 O O . ALA B 1 134 ? 9.280 -22.041 30.617 1.00 38.55 159 ALA B O 1
ATOM 3774 N N . ASP B 1 135 ? 10.262 -21.076 28.831 1.00 35.83 160 ASP B N 1
ATOM 3775 C CA . ASP B 1 135 ? 10.953 -20.051 29.609 1.00 37.48 160 ASP B CA 1
ATOM 3776 C C . ASP B 1 135 ? 9.984 -19.044 30.241 1.00 38.67 160 ASP B C 1
ATOM 3777 O O . ASP B 1 135 ? 10.303 -18.421 31.250 1.00 47.05 160 ASP B O 1
ATOM 3782 N N . LEU B 1 136 ? 8.801 -18.885 29.660 1.00 37.40 161 LEU B N 1
ATOM 3783 C CA . LEU B 1 136 ? 7.777 -18.053 30.283 1.00 39.74 161 LEU B CA 1
ATOM 3784 C C . LEU B 1 136 ? 7.200 -18.780 31.487 1.00 42.02 161 LEU B C 1
ATOM 3785 O O . LEU B 1 136 ? 6.946 -18.170 32.531 1.00 42.05 161 LEU B O 1
ATOM 3790 N N . ARG B 1 137 ? 6.994 -20.087 31.332 1.00 42.40 162 ARG B N 1
ATOM 3791 C CA . ARG B 1 137 ? 6.507 -20.918 32.427 1.00 41.70 162 ARG B CA 1
ATOM 3792 C C . ARG B 1 137 ? 7.540 -20.981 33.538 1.00 38.81 162 ARG B C 1
ATOM 3793 O O . ARG B 1 137 ? 7.192 -20.943 34.715 1.00 39.44 162 ARG B O 1
ATOM 3801 N N . PHE B 1 138 ? 8.810 -21.071 33.156 1.00 37.33 163 PHE B N 1
ATOM 3802 C CA . PHE B 1 138 ? 9.901 -21.121 34.124 1.00 41.24 163 PHE B CA 1
ATOM 3803 C C . PHE B 1 138 ? 9.877 -19.918 35.047 1.00 45.22 163 PHE B C 1
ATOM 3804 O O . PHE B 1 138 ? 9.894 -20.048 36.273 1.00 53.86 163 PHE B O 1
ATOM 3812 N N . VAL B 1 139 ? 9.873 -18.742 34.436 1.00 41.04 164 VAL B N 1
ATOM 3813 C CA . VAL B 1 139 ? 9.904 -17.489 35.168 1.00 40.20 164 VAL B CA 1
ATOM 3814 C C . VAL B 1 139 ? 8.637 -17.334 36.015 1.00 44.21 164 VAL B C 1
ATOM 3815 O O . VAL B 1 139 ? 8.697 -16.929 37.182 1.00 45.49 164 VAL B O 1
ATOM 3819 N N . ALA B 1 140 ? 7.493 -17.682 35.433 1.00 40.56 165 ALA B N 1
ATOM 3820 C CA . ALA B 1 140 ? 6.228 -17.618 36.157 1.00 40.54 165 ALA B CA 1
ATOM 3821 C C . ALA B 1 140 ? 6.238 -18.551 37.359 1.00 45.02 165 ALA B C 1
ATOM 3822 O O . ALA B 1 140 ? 5.899 -18.144 38.469 1.00 56.04 165 ALA B O 1
ATOM 3824 N N . ASN B 1 141 ? 6.635 -19.799 37.133 1.00 37.57 166 ASN B N 1
ATOM 3825 C CA . ASN B 1 141 ? 6.652 -20.806 38.187 1.00 39.26 166 ASN B CA 1
ATOM 3826 C C . ASN B 1 141 ? 7.595 -20.444 39.334 1.00 46.05 166 ASN B C 1
ATOM 3827 O O . ASN B 1 141 ? 7.318 -20.726 40.503 1.00 47.71 166 ASN B O 1
ATOM 3832 N N . ARG B 1 142 ? 8.708 -19.806 38.994 1.00 45.76 167 ARG B N 1
ATOM 3833 C CA . ARG B 1 142 ? 9.713 -19.448 39.986 1.00 44.91 167 ARG B CA 1
ATOM 3834 C C . ARG B 1 142 ? 9.305 -18.265 40.860 1.00 40.79 167 ARG B C 1
ATOM 3835 O O . ARG B 1 142 ? 9.671 -18.198 42.028 1.00 45.07 167 ARG B O 1
ATOM 3843 N N . TYR B 1 143 ? 8.541 -17.333 40.302 1.00 40.38 168 TYR B N 1
ATOM 3844 C CA . TYR B 1 143 ? 8.257 -16.091 41.016 1.00 42.52 168 TYR B CA 1
ATOM 3845 C C . TYR B 1 143 ? 6.779 -15.838 41.295 1.00 45.80 168 TYR B C 1
ATOM 3846 O O . TYR B 1 143 ? 6.417 -14.747 41.724 1.00 48.52 168 TYR B O 1
ATOM 3855 N N . LYS B 1 144 ? 5.935 -16.844 41.081 1.00 50.11 169 LYS B N 1
ATOM 3856 C CA . LYS B 1 144 ? 4.489 -16.673 41.239 1.00 49.94 169 LYS B CA 1
ATOM 3857 C C . LYS B 1 144 ? 4.098 -16.263 42.656 1.00 53.52 169 LYS B C 1
ATOM 3858 O O . LYS B 1 144 ? 3.044 -15.660 42.859 1.00 54.97 169 LYS B O 1
ATOM 3864 N N . ASN B 1 145 ? 4.950 -16.588 43.627 1.00 57.90 170 ASN B N 1
ATOM 3865 C CA . ASN B 1 145 ? 4.664 -16.303 45.033 1.00 57.24 170 ASN B CA 1
ATOM 3866 C C . ASN B 1 145 ? 5.406 -15.086 45.577 1.00 55.12 170 ASN B C 1
ATOM 3867 O O . ASN B 1 145 ? 5.367 -14.827 46.775 1.00 57.71 170 ASN B O 1
ATOM 3872 N N . VAL B 1 146 ? 6.089 -14.347 44.707 1.00 51.73 171 VAL B N 1
ATOM 3873 C CA . VAL B 1 146 ? 6.657 -13.065 45.104 1.00 51.53 171 VAL B CA 1
ATOM 3874 C C . VAL B 1 146 ? 5.622 -11.975 44.845 1.00 59.31 171 VAL B C 1
ATOM 3875 O O . VAL B 1 146 ? 5.354 -11.627 43.690 1.00 67.57 171 VAL B O 1
ATOM 3879 N N . PRO B 1 147 ? 5.037 -11.439 45.925 1.00 52.09 172 PRO B N 1
ATOM 3880 C CA . PRO B 1 147 ? 3.853 -10.570 45.910 1.00 49.27 172 PRO B CA 1
ATOM 3881 C C . PRO B 1 147 ? 3.942 -9.369 44.972 1.00 51.24 172 PRO B C 1
ATOM 3882 O O . PRO B 1 147 ? 2.925 -9.003 44.375 1.00 54.80 172 PRO B O 1
ATOM 3886 N N . TYR B 1 148 ? 5.122 -8.772 44.833 1.00 49.79 173 TYR B N 1
ATOM 3887 C CA . TYR B 1 148 ? 5.239 -7.546 44.045 1.00 48.86 173 TYR B CA 1
ATOM 3888 C C . TYR B 1 148 ? 5.701 -7.771 42.607 1.00 48.13 173 TYR B C 1
ATOM 3889 O O . TYR B 1 148 ? 5.820 -6.818 41.835 1.00 46.57 173 TYR B O 1
ATOM 3898 N N . VAL B 1 149 ? 5.952 -9.019 42.231 1.00 51.69 174 VAL B N 1
ATOM 3899 C CA . VAL B 1 149 ? 6.154 -9.307 40.819 1.00 51.36 174 VAL B CA 1
ATOM 3900 C C . VAL B 1 149 ? 4.802 -9.200 40.129 1.00 47.72 174 VAL B C 1
ATOM 3901 O O . VAL B 1 149 ? 3.862 -9.922 40.463 1.00 46.62 174 VAL B O 1
ATOM 3905 N N . LEU B 1 150 ? 4.718 -8.283 39.173 1.00 48.32 175 LEU B N 1
ATOM 3906 C CA . LEU B 1 150 ? 3.450 -7.874 38.582 1.00 47.33 175 LEU B CA 1
ATOM 3907 C C . LEU B 1 150 ? 2.945 -8.836 37.505 1.00 51.90 175 LEU B C 1
ATOM 3908 O O . LEU B 1 150 ? 1.758 -9.171 37.455 1.00 57.18 175 LEU B O 1
ATOM 3913 N N . GLY B 1 151 ? 3.847 -9.271 36.636 1.00 46.27 176 GLY B N 1
ATOM 3914 C CA . GLY B 1 151 ? 3.476 -10.160 35.556 1.00 40.83 176 GLY B CA 1
ATOM 3915 C C . GLY B 1 151 ? 4.562 -10.240 34.506 1.00 44.82 176 GLY B C 1
ATOM 3916 O O . GLY B 1 151 ? 5.718 -9.888 34.760 1.00 47.25 176 GLY B O 1
ATOM 3917 N N . LEU B 1 152 ? 4.184 -10.691 33.316 1.00 39.68 177 LEU B N 1
ATOM 3918 C CA . LEU B 1 152 ? 5.143 -10.919 32.248 1.00 36.56 177 LEU B CA 1
ATOM 3919 C C . LEU B 1 152 ? 4.852 -10.112 30.983 1.00 40.73 177 LEU B C 1
ATOM 3920 O O . LEU B 1 152 ? 3.712 -10.033 30.522 1.00 42.13 177 LEU B O 1
ATOM 3925 N N . ASP B 1 153 ? 5.905 -9.507 30.441 1.00 42.43 178 ASP B N 1
ATOM 3926 C CA . ASP B 1 153 ? 5.891 -8.926 29.107 1.00 40.15 178 ASP B CA 1
ATOM 3927 C C . ASP B 1 153 ? 6.338 -10.035 28.147 1.00 37.99 178 ASP B C 1
ATOM 3928 O O . ASP B 1 153 ? 7.524 -10.355 28.083 1.00 37.23 178 ASP B O 1
ATOM 3933 N N . LEU B 1 154 ? 5.397 -10.627 27.415 1.00 36.48 179 LEU B N 1
ATOM 3934 C CA . LEU B 1 154 ? 5.613 -11.925 26.768 1.00 34.11 179 LEU B CA 1
ATOM 3935 C C . LEU B 1 154 ? 6.747 -11.974 25.741 1.00 35.04 179 LEU B C 1
ATOM 3936 O O . LEU B 1 154 ? 7.528 -12.926 25.721 1.00 38.31 179 LEU B O 1
ATOM 3941 N N . LYS B 1 155 ? 6.845 -10.951 24.903 1.00 30.80 180 LYS B N 1
ATOM 3942 C CA . LYS B 1 155 ? 7.964 -10.809 23.995 1.00 32.58 180 LYS B CA 1
ATOM 3943 C C . LYS B 1 155 ? 8.217 -9.337 23.792 1.00 38.25 180 LYS B C 1
ATOM 3944 O O . LYS B 1 155 ? 7.295 -8.547 23.835 1.00 43.81 180 LYS B O 1
ATOM 3950 N N . ASN B 1 156 ? 9.463 -8.968 23.552 1.00 37.82 181 ASN B N 1
ATOM 3951 C CA . ASN B 1 156 ? 9.817 -7.571 23.437 1.00 39.72 181 ASN B CA 1
ATOM 3952 C C . ASN B 1 156 ? 10.012 -7.129 22.002 1.00 47.11 181 ASN B C 1
ATOM 3953 O O . ASN B 1 156 ? 10.774 -7.723 21.258 1.00 45.62 181 ASN B O 1
ATOM 3958 N N . GLU B 1 157 ? 9.329 -6.056 21.636 1.00 47.49 182 GLU B N 1
ATOM 3959 C CA . GLU B 1 157 ? 9.525 -5.410 20.352 1.00 39.37 182 GLU B CA 1
ATOM 3960 C C . GLU B 1 157 ? 9.405 -6.273 19.105 1.00 37.84 182 GLU B C 1
ATOM 3961 O O . GLU B 1 157 ? 10.328 -6.339 18.303 1.00 38.26 182 GLU B O 1
ATOM 3967 N N . PRO B 1 158 ? 8.256 -6.893 18.905 1.00 35.93 183 PRO B N 1
ATOM 3968 C CA . PRO B 1 158 ? 8.039 -7.634 17.668 1.00 29.86 183 PRO B CA 1
ATOM 3969 C C . PRO B 1 158 ? 8.105 -6.673 16.490 1.00 31.95 183 PRO B C 1
ATOM 3970 O O . PRO B 1 158 ? 7.633 -5.554 16.572 1.00 31.03 183 PRO B O 1
ATOM 3974 N N . HIS B 1 159 ? 8.718 -7.103 15.402 1.00 32.28 184 HIS B N 1
ATOM 3975 C CA . HIS B 1 159 ? 8.872 -6.226 14.255 1.00 29.90 184 HIS B CA 1
ATOM 3976 C C . HIS B 1 159 ? 9.206 -7.038 13.006 1.00 34.79 184 HIS B C 1
ATOM 3977 O O . HIS B 1 159 ? 9.267 -8.265 13.054 1.00 40.07 184 HIS B O 1
ATOM 3984 N N . GLY B 1 160 ? 9.418 -6.343 11.893 1.00 28.68 185 GLY B N 1
ATOM 3985 C CA . GLY B 1 160 ? 9.803 -6.977 10.648 1.00 25.10 185 GLY B CA 1
ATOM 3986 C C . GLY B 1 160 ? 8.777 -7.956 10.117 1.00 33.32 185 GLY B C 1
ATOM 3987 O O . GLY B 1 160 ? 7.706 -7.568 9.653 1.00 36.86 185 GLY B O 1
ATOM 3988 N N . ALA B 1 161 ? 9.109 -9.239 10.196 1.00 33.74 186 ALA B N 1
ATOM 3989 C CA . ALA B 1 161 ? 8.268 -10.281 9.631 1.00 31.37 186 ALA B CA 1
ATOM 3990 C C . ALA B 1 161 ? 7.006 -10.500 10.452 1.00 29.22 186 ALA B C 1
ATOM 3991 O O . ALA B 1 161 ? 6.053 -11.116 9.979 1.00 29.90 186 ALA B O 1
ATOM 3993 N N . ALA B 1 162 ? 7.003 -9.996 11.682 1.00 27.37 187 ALA B N 1
ATOM 3994 C CA . ALA B 1 162 ? 5.884 -10.215 12.587 1.00 27.28 187 ALA B CA 1
ATOM 3995 C C . ALA B 1 162 ? 4.626 -9.547 12.057 1.00 32.11 187 ALA B C 1
ATOM 3996 O O . ALA B 1 162 ? 4.670 -8.431 11.546 1.00 34.18 187 ALA B O 1
ATOM 3998 N N . THR B 1 163 ? 3.508 -10.251 12.162 1.00 31.88 188 THR B N 1
ATOM 3999 C CA . THR B 1 163 ? 2.233 -9.720 11.716 1.00 29.90 188 THR B CA 1
ATOM 4000 C C . THR B 1 163 ? 1.172 -9.924 12.788 1.00 28.22 188 THR B C 1
ATOM 4001 O O . THR B 1 163 ? 1.468 -10.366 13.894 1.00 34.73 188 THR B O 1
ATOM 4005 N N . TRP B 1 164 ? -0.070 -9.618 12.444 1.00 28.34 189 TRP B N 1
ATOM 4006 C CA . TRP B 1 164 ? -1.167 -9.655 13.395 1.00 25.99 189 TRP B CA 1
ATOM 4007 C C . TRP B 1 164 ? -2.489 -9.847 12.656 1.00 32.45 189 TRP B C 1
ATOM 4008 O O . TRP B 1 164 ? -2.907 -8.983 11.879 1.00 34.11 189 TRP B O 1
ATOM 4019 N N . GLY B 1 165 ? -3.136 -10.984 12.893 1.00 32.15 190 GLY B N 1
ATOM 4020 C CA . GLY B 1 165 ? -4.430 -11.267 12.300 1.00 32.17 190 GLY B CA 1
ATOM 4021 C C . GLY B 1 165 ? -4.435 -11.419 10.787 1.00 34.67 190 GLY B C 1
ATOM 4022 O O . GLY B 1 165 ? -5.398 -11.025 10.130 1.00 36.79 190 GLY B O 1
ATOM 4023 N N . THR B 1 166 ? -3.373 -11.998 10.232 1.00 37.63 191 THR B N 1
ATOM 4024 C CA . THR B 1 166 ? -3.285 -12.196 8.785 1.00 37.78 191 THR B CA 1
ATOM 4025 C C . THR B 1 166 ? -3.601 -13.630 8.379 1.00 37.79 191 THR B C 1
ATOM 4026 O O . THR B 1 166 ? -3.754 -13.929 7.197 1.00 48.30 191 THR B O 1
ATOM 4030 N N . GLY B 1 167 ? -3.692 -14.521 9.355 1.00 38.05 192 GLY B N 1
ATOM 4031 C CA . GLY B 1 167 ? -3.961 -15.916 9.060 1.00 37.57 192 GLY B CA 1
ATOM 4032 C C . GLY B 1 167 ? -2.707 -16.701 8.732 1.00 36.93 192 GLY B C 1
ATOM 4033 O O . GLY B 1 167 ? -2.784 -17.840 8.286 1.00 42.98 192 GLY B O 1
ATOM 4034 N N . ASN B 1 168 ? -1.548 -16.088 8.946 1.00 38.73 193 ASN B N 1
ATOM 4035 C CA . ASN B 1 168 ? -0.272 -16.759 8.723 1.00 32.03 193 ASN B CA 1
ATOM 4036 C C . ASN B 1 168 ? 0.353 -17.142 10.059 1.00 32.10 193 ASN B C 1
ATOM 4037 O O . ASN B 1 168 ? 0.905 -16.295 10.759 1.00 40.99 193 ASN B O 1
ATOM 4042 N N . ALA B 1 169 ? 0.255 -18.418 10.409 1.00 34.01 194 ALA B N 1
ATOM 4043 C CA . ALA B 1 169 ? 0.701 -18.901 11.715 1.00 34.98 194 ALA B CA 1
ATOM 4044 C C . ALA B 1 169 ? 2.198 -18.670 11.960 1.00 31.58 194 ALA B C 1
ATOM 4045 O O . ALA B 1 169 ? 2.618 -18.440 13.093 1.00 27.37 194 ALA B O 1
ATOM 4047 N N . ALA B 1 170 ? 2.998 -18.725 10.899 1.00 29.31 195 ALA B N 1
ATOM 4048 C CA . ALA B 1 170 ? 4.439 -18.525 11.029 1.00 29.20 195 ALA B CA 1
ATOM 4049 C C . ALA B 1 170 ? 4.810 -17.146 11.580 1.00 32.88 195 ALA B C 1
ATOM 4050 O O . ALA B 1 170 ? 5.850 -16.999 12.216 1.00 39.64 195 ALA B O 1
ATOM 4052 N N . THR B 1 171 ? 3.966 -16.143 11.341 1.00 30.74 196 THR B N 1
ATOM 4053 C CA . THR B 1 171 ? 4.294 -14.770 11.723 1.00 31.34 196 THR B CA 1
ATOM 4054 C C . THR B 1 171 ? 3.244 -14.053 12.591 1.00 38.27 196 THR B C 1
ATOM 4055 O O . THR B 1 171 ? 3.527 -12.981 13.123 1.00 38.25 196 THR B O 1
ATOM 4059 N N . ASP B 1 172 ? 2.045 -14.616 12.738 1.00 36.08 197 ASP B N 1
ATOM 4060 C CA . ASP B 1 172 ? 0.990 -13.927 13.496 1.00 33.04 197 ASP B CA 1
ATOM 4061 C C . ASP B 1 172 ? 1.317 -13.835 14.990 1.00 35.49 197 ASP B C 1
ATOM 4062 O O . ASP B 1 172 ? 1.186 -14.809 15.737 1.00 37.55 197 ASP B O 1
ATOM 4067 N N . TRP B 1 173 ? 1.732 -12.647 15.421 1.00 34.52 198 TRP B N 1
ATOM 4068 C CA . TRP B 1 173 ? 2.132 -12.421 16.808 1.00 34.29 198 TRP B CA 1
ATOM 4069 C C . TRP B 1 173 ? 0.944 -12.440 17.777 1.00 41.29 198 TRP B C 1
ATOM 4070 O O . TRP B 1 173 ? 1.100 -12.797 18.945 1.00 50.82 198 TRP B O 1
ATOM 4081 N N . ASN B 1 174 ? -0.240 -12.071 17.297 1.00 34.10 199 ASN B N 1
ATOM 4082 C CA . ASN B 1 174 ? -1.438 -12.123 18.133 1.00 33.34 199 ASN B CA 1
ATOM 4083 C C . ASN B 1 174 ? -1.738 -13.540 18.641 1.00 37.32 199 ASN B C 1
ATOM 4084 O O . ASN B 1 174 ? -2.151 -13.706 19.788 1.00 39.63 199 ASN B O 1
ATOM 4089 N N . LYS B 1 175 ? -1.517 -14.556 17.804 1.00 29.96 200 LYS B N 1
ATOM 4090 C CA . LYS B 1 175 ? -1.772 -15.943 18.210 1.00 29.76 200 LYS B CA 1
ATOM 4091 C C . LYS B 1 175 ? -0.686 -16.500 19.135 1.00 36.16 200 LYS B C 1
ATOM 4092 O O . LYS B 1 175 ? -0.978 -17.285 20.037 1.00 40.75 200 LYS B O 1
ATOM 4098 N N . ALA B 1 176 ? 0.566 -16.115 18.909 1.00 36.29 201 ALA B N 1
ATOM 4099 C CA . ALA B 1 176 ? 1.643 -16.546 19.797 1.00 32.09 201 ALA B CA 1
ATOM 4100 C C . ALA B 1 176 ? 1.463 -15.934 21.183 1.00 36.53 201 ALA B C 1
ATOM 4101 O O . ALA B 1 176 ? 1.693 -16.591 22.202 1.00 38.85 201 ALA B O 1
ATOM 4103 N N . ALA B 1 177 ? 1.040 -14.673 21.218 1.00 35.39 202 ALA B N 1
ATOM 4104 C CA . ALA B 1 177 ? 0.797 -13.993 22.484 1.00 29.03 202 ALA B CA 1
ATOM 4105 C C . ALA B 1 177 ? -0.317 -14.695 23.240 1.00 36.10 202 ALA B C 1
ATOM 4106 O O . ALA B 1 177 ? -0.248 -14.849 24.455 1.00 44.30 202 ALA B O 1
ATOM 4108 N N . GLU B 1 178 ? -1.340 -15.131 22.514 1.00 41.03 203 GLU B N 1
ATOM 4109 C CA . GLU B 1 178 ? -2.419 -15.911 23.114 1.00 38.97 203 GLU B CA 1
ATOM 4110 C C . GLU B 1 178 ? -1.891 -17.198 23.746 1.00 36.82 203 GLU B C 1
ATOM 4111 O O . GLU B 1 178 ? -2.263 -17.542 24.869 1.00 36.04 203 GLU B O 1
ATOM 4117 N N . ARG B 1 179 ? -1.014 -17.896 23.027 1.00 33.20 204 ARG B N 1
ATOM 4118 C CA . ARG B 1 179 ? -0.443 -19.147 23.521 1.00 29.52 204 ARG B CA 1
ATOM 4119 C C . ARG B 1 179 ? 0.495 -18.888 24.695 1.00 41.63 204 ARG B C 1
ATOM 4120 O O . ARG B 1 179 ? 0.515 -19.649 25.667 1.00 46.69 204 ARG B O 1
ATOM 4128 N N . GLY B 1 180 ? 1.262 -17.806 24.612 1.00 35.05 205 GLY B N 1
ATOM 4129 C CA . GLY B 1 180 ? 2.123 -17.418 25.714 1.00 34.72 205 GLY B CA 1
ATOM 4130 C C . GLY B 1 180 ? 1.319 -17.052 26.948 1.00 39.57 205 GLY B C 1
ATOM 4131 O O . GLY B 1 180 ? 1.699 -17.379 28.071 1.00 47.40 205 GLY B O 1
ATOM 4132 N N . SER B 1 181 ? 0.199 -16.370 26.737 1.00 41.15 206 SER B N 1
ATOM 4133 C CA . SER B 1 181 ? -0.683 -15.986 27.834 1.00 36.83 206 SER B CA 1
ATOM 4134 C C . SER B 1 181 ? -1.208 -17.216 28.558 1.00 38.22 206 SER B C 1
ATOM 4135 O O . SER B 1 181 ? -1.143 -17.299 29.783 1.00 39.74 206 SER B O 1
ATOM 4138 N N . ALA B 1 182 ? -1.721 -18.173 27.792 1.00 40.05 207 ALA B N 1
ATOM 4139 C CA . ALA B 1 182 ? -2.271 -19.392 28.369 1.00 38.55 207 ALA B CA 1
ATOM 4140 C C . ALA B 1 182 ? -1.216 -20.127 29.197 1.00 41.03 207 ALA B C 1
ATOM 4141 O O . ALA B 1 182 ? -1.505 -20.603 30.293 1.00 48.28 207 ALA B O 1
ATOM 4143 N N . ALA B 1 183 ? 0.003 -20.199 28.668 1.00 34.54 208 ALA B N 1
ATOM 4144 C CA . ALA B 1 183 ? 1.124 -20.843 29.348 1.00 33.10 208 ALA B CA 1
ATOM 4145 C C . ALA B 1 183 ? 1.381 -20.233 30.721 1.00 41.98 208 ALA B C 1
ATOM 4146 O O . ALA B 1 183 ? 1.450 -20.946 31.725 1.00 49.48 208 ALA B O 1
ATOM 4148 N N . VAL B 1 184 ? 1.523 -18.912 30.756 1.00 37.59 209 VAL B N 1
ATOM 4149 C CA . VAL B 1 184 ? 1.792 -18.190 31.997 1.00 36.85 209 VAL B CA 1
ATOM 4150 C C . VAL B 1 184 ? 0.648 -18.308 33.012 1.00 40.36 209 VAL B C 1
ATOM 4151 O O . VAL B 1 184 ? 0.880 -18.596 34.187 1.00 46.18 209 VAL B O 1
ATOM 4155 N N . LEU B 1 185 ? -0.584 -18.096 32.559 1.00 40.05 210 LEU B N 1
ATOM 4156 C CA . LEU B 1 185 ? -1.728 -18.053 33.471 1.00 43.31 210 LEU B CA 1
ATOM 4157 C C . LEU B 1 185 ? -2.034 -19.418 34.075 1.00 46.11 210 LEU B C 1
ATOM 4158 O O . LEU B 1 185 ? -2.659 -19.512 35.135 1.00 48.41 210 LEU B O 1
ATOM 4163 N N . ALA B 1 186 ? -1.592 -20.472 33.399 1.00 46.85 211 ALA B N 1
ATOM 4164 C CA . ALA B 1 186 ? -1.740 -21.825 33.922 1.00 42.88 211 ALA B CA 1
ATOM 4165 C C . ALA B 1 186 ? -0.880 -22.004 35.168 1.00 47.19 211 ALA B C 1
ATOM 4166 O O . ALA B 1 186 ? -1.232 -22.755 36.073 1.00 55.60 211 ALA B O 1
ATOM 4168 N N . VAL B 1 187 ? 0.243 -21.295 35.220 1.00 48.68 212 VAL B N 1
ATOM 4169 C CA . VAL B 1 187 ? 1.169 -21.428 36.336 1.00 50.34 212 VAL B CA 1
ATOM 4170 C C . VAL B 1 187 ? 1.000 -20.307 37.354 1.00 55.55 212 VAL B C 1
ATOM 4171 O O . VAL B 1 187 ? 1.027 -20.546 38.557 1.00 62.96 212 VAL B O 1
ATOM 4175 N N . ALA B 1 188 ? 0.829 -19.081 36.870 1.00 56.96 213 ALA B N 1
ATOM 4176 C CA . ALA B 1 188 ? 0.656 -17.926 37.750 1.00 46.51 213 ALA B CA 1
ATOM 4177 C C . ALA B 1 188 ? -0.581 -17.134 37.348 1.00 46.32 213 ALA B C 1
ATOM 4178 O O . ALA B 1 188 ? -0.476 -16.097 36.694 1.00 44.26 213 ALA B O 1
ATOM 4180 N N . PRO B 1 189 ? -1.765 -17.626 37.740 1.00 47.92 214 PRO B N 1
ATOM 4181 C CA . PRO B 1 189 ? -3.044 -17.060 37.294 1.00 45.66 214 PRO B CA 1
ATOM 4182 C C . PRO B 1 189 ? -3.305 -15.617 37.751 1.00 44.80 214 PRO B C 1
ATOM 4183 O O . PRO B 1 189 ? -4.143 -14.936 37.155 1.00 46.44 214 PRO B O 1
ATOM 4187 N N . LYS B 1 190 ? -2.599 -15.151 38.773 1.00 46.96 215 LYS B N 1
ATOM 4188 C CA . LYS B 1 190 ? -2.800 -13.790 39.265 1.00 51.85 215 LYS B CA 1
ATOM 4189 C C . LYS B 1 190 ? -1.827 -12.784 38.630 1.00 53.51 215 LYS B C 1
ATOM 4190 O O . LYS B 1 190 ? -1.831 -11.600 38.977 1.00 50.98 215 LYS B O 1
ATOM 4196 N N . TRP B 1 191 ? -1.009 -13.255 37.690 1.00 49.39 216 TRP B N 1
ATOM 4197 C CA . TRP B 1 191 ? -0.067 -12.389 36.981 1.00 48.68 216 TRP B CA 1
ATOM 4198 C C . TRP B 1 191 ? -0.723 -11.623 35.836 1.00 53.20 216 TRP B C 1
ATOM 4199 O O . TRP B 1 191 ? -1.655 -12.121 35.206 1.00 52.07 216 TRP B O 1
ATOM 4210 N N . LEU B 1 192 ? -0.227 -10.418 35.562 1.00 52.72 217 LEU B N 1
ATOM 4211 C CA . LEU B 1 192 ? -0.665 -9.670 34.383 1.00 45.00 217 LEU B CA 1
ATOM 4212 C C . LEU B 1 192 ? 0.061 -10.137 33.123 1.00 40.43 217 LEU B C 1
ATOM 4213 O O . LEU B 1 192 ? 1.227 -10.523 33.173 1.00 46.40 217 LEU B O 1
ATOM 4218 N N . ILE B 1 193 ? -0.631 -10.090 31.992 1.00 38.75 218 ILE B N 1
ATOM 4219 C CA . ILE B 1 193 ? -0.018 -10.420 30.713 1.00 38.82 218 ILE B CA 1
ATOM 4220 C C . ILE B 1 193 ? 0.154 -9.145 29.884 1.00 45.20 218 ILE B C 1
ATOM 4221 O O . ILE B 1 193 ? -0.830 -8.542 29.445 1.00 44.86 218 ILE B O 1
ATOM 4226 N N . ALA B 1 194 ? 1.404 -8.731 29.685 1.00 39.52 219 ALA B N 1
ATOM 4227 C CA . ALA B 1 194 ? 1.686 -7.513 28.937 1.00 35.86 219 ALA B CA 1
ATOM 4228 C C . ALA B 1 194 ? 2.047 -7.818 27.482 1.00 42.83 219 ALA B C 1
ATOM 4229 O O . ALA B 1 194 ? 3.009 -8.530 27.205 1.00 46.88 219 ALA B O 1
ATOM 4231 N N . VAL B 1 195 ? 1.263 -7.275 26.554 1.00 46.03 220 VAL B N 1
ATOM 4232 C CA . VAL B 1 195 ? 1.466 -7.525 25.130 1.00 37.15 220 VAL B CA 1
ATOM 4233 C C . VAL B 1 195 ? 1.833 -6.245 24.390 1.00 37.98 220 VAL B C 1
ATOM 4234 O O . VAL B 1 195 ? 1.202 -5.207 24.576 1.00 39.33 220 VAL B O 1
ATOM 4238 N N . GLU B 1 196 ? 2.858 -6.330 23.550 1.00 38.64 221 GLU B N 1
ATOM 4239 C CA . GLU B 1 196 ? 3.303 -5.195 22.758 1.00 35.13 221 GLU B CA 1
ATOM 4240 C C . GLU B 1 196 ? 2.759 -5.248 21.335 1.00 44.97 221 GLU B C 1
ATOM 4241 O O . GLU B 1 196 ? 2.171 -6.243 20.912 1.00 43.16 221 GLU B O 1
ATOM 4247 N N . GLY B 1 197 ? 2.966 -4.168 20.594 1.00 48.28 222 GLY B N 1
ATOM 4248 C CA . GLY B 1 197 ? 2.512 -4.106 19.222 1.00 42.60 222 GLY B CA 1
ATOM 4249 C C . GLY B 1 197 ? 3.546 -4.677 18.277 1.00 39.89 222 GLY B C 1
ATOM 4250 O O . GLY B 1 197 ? 4.534 -5.267 18.701 1.00 39.87 222 GLY B O 1
ATOM 4251 N N . ILE B 1 198 ? 3.305 -4.506 16.985 1.00 40.15 223 ILE B N 1
ATOM 4252 C CA . ILE B 1 198 ? 4.234 -4.943 15.958 1.00 38.45 223 ILE B CA 1
ATOM 4253 C C . ILE B 1 198 ? 4.689 -3.703 15.194 1.00 40.12 223 ILE B C 1
ATOM 4254 O O . ILE B 1 198 ? 4.543 -2.592 15.697 1.00 45.43 223 ILE B O 1
ATOM 4259 N N . THR B 1 199 ? 5.245 -3.869 14.000 1.00 34.22 224 THR B N 1
ATOM 4260 C CA . THR B 1 199 ? 5.430 -2.714 13.132 1.00 37.02 224 THR B CA 1
ATOM 4261 C C . THR B 1 199 ? 4.448 -2.827 11.966 1.00 37.36 224 THR B C 1
ATOM 4262 O O . THR B 1 199 ? 3.263 -3.050 12.195 1.00 41.00 224 THR B O 1
ATOM 4266 N N . ASP B 1 200 ? 4.922 -2.666 10.734 1.00 36.67 225 ASP B N 1
ATOM 4267 C CA . ASP B 1 200 ? 4.038 -2.694 9.564 1.00 39.23 225 ASP B CA 1
ATOM 4268 C C . ASP B 1 200 ? 3.266 -4.000 9.466 1.00 39.44 225 ASP B C 1
ATOM 4269 O O . ASP B 1 200 ? 3.820 -5.072 9.687 1.00 44.84 225 ASP B O 1
ATOM 4274 N N . ASN B 1 201 ? 1.987 -3.903 9.126 1.00 40.82 226 ASN B N 1
ATOM 4275 C CA . ASN B 1 201 ? 1.123 -5.075 9.038 1.00 36.78 226 ASN B CA 1
ATOM 4276 C C . ASN B 1 201 ? 0.395 -5.081 7.694 1.00 40.29 226 ASN B C 1
ATOM 4277 O O . ASN B 1 201 ? 0.048 -4.023 7.177 1.00 45.90 226 ASN B O 1
ATOM 4282 N N . PRO B 1 202 ? 0.194 -6.268 7.103 1.00 42.02 227 PRO B N 1
ATOM 4283 C CA . PRO B 1 202 ? -0.500 -6.306 5.807 1.00 30.49 227 PRO B CA 1
ATOM 4284 C C . PRO B 1 202 ? -2.032 -6.203 5.896 1.00 37.99 227 PRO B C 1
ATOM 4285 O O . PRO B 1 202 ? -2.674 -6.051 4.853 1.00 37.10 227 PRO B O 1
ATOM 4289 N N . VAL B 1 203 ? -2.610 -6.268 7.096 1.00 41.85 228 VAL B N 1
ATOM 4290 C CA . VAL B 1 203 ? -4.042 -5.962 7.260 1.00 38.89 228 VAL B CA 1
ATOM 4291 C C . VAL B 1 203 ? -4.315 -4.995 8.418 1.00 34.02 228 VAL B C 1
ATOM 4292 O O . VAL B 1 203 ? -3.588 -4.973 9.406 1.00 32.50 228 VAL B O 1
ATOM 4296 N N . CYS B 1 204 ? -5.370 -4.199 8.286 1.00 38.95 229 CYS B N 1
ATOM 4297 C CA . CYS B 1 204 ? -5.858 -3.364 9.385 1.00 44.13 229 CYS B CA 1
ATOM 4298 C C . CYS B 1 204 ? -4.796 -2.449 10.002 1.00 44.16 229 CYS B C 1
ATOM 4299 O O . CYS B 1 204 ? -4.671 -2.368 11.222 1.00 53.00 229 CYS B O 1
ATOM 4302 N N . SER B 1 205 ? -4.032 -1.761 9.166 1.00 40.13 230 SER B N 1
ATOM 4303 C CA . SER B 1 205 ? -2.955 -0.918 9.668 1.00 36.46 230 SER B CA 1
ATOM 4304 C C . SER B 1 205 ? -2.491 0.092 8.637 1.00 33.86 230 SER B C 1
ATOM 4305 O O . SER B 1 205 ? -2.045 -0.284 7.558 1.00 35.87 230 SER B O 1
ATOM 4308 N N . THR B 1 206 ? -2.594 1.375 8.965 1.00 37.14 231 THR B N 1
ATOM 4309 C CA . THR B 1 206 ? -1.949 2.397 8.149 1.00 42.78 231 THR B CA 1
ATOM 4310 C C . THR B 1 206 ? -0.461 2.387 8.459 1.00 45.41 231 THR B C 1
ATOM 4311 O O . THR B 1 206 ? -0.036 2.826 9.527 1.00 50.11 231 THR B O 1
ATOM 4315 N N . ASN B 1 207 ? 0.325 1.861 7.528 1.00 43.41 232 ASN B N 1
ATOM 4316 C CA . ASN B 1 207 ? 1.733 1.593 7.785 1.00 38.74 232 ASN B CA 1
ATOM 4317 C C . ASN B 1 207 ? 2.625 2.823 7.653 1.00 45.17 232 ASN B C 1
ATOM 4318 O O . ASN B 1 207 ? 2.141 3.930 7.422 1.00 55.51 232 ASN B O 1
ATOM 4323 N N . GLY B 1 208 ? 3.930 2.621 7.820 1.00 46.35 233 GLY B N 1
ATOM 4324 C CA . GLY B 1 208 ? 4.893 3.707 7.761 1.00 46.18 233 GLY B CA 1
ATOM 4325 C C . GLY B 1 208 ? 5.089 4.435 9.079 1.00 47.11 233 GLY B C 1
ATOM 4326 O O . GLY B 1 208 ? 4.128 4.719 9.799 1.00 39.59 233 GLY B O 1
ATOM 4327 N N . GLY B 1 209 ? 6.349 4.725 9.397 1.00 51.86 234 GLY B N 1
ATOM 4328 C CA . GLY B 1 209 ? 6.705 5.543 10.545 1.00 47.00 234 GLY B CA 1
ATOM 4329 C C . GLY B 1 209 ? 6.439 4.912 11.898 1.00 48.84 234 GLY B C 1
ATOM 4330 O O . GLY B 1 209 ? 6.066 5.601 12.846 1.00 54.25 234 GLY B O 1
ATOM 4331 N N . ILE B 1 210 ? 6.647 3.606 11.997 1.00 50.14 235 ILE B N 1
ATOM 4332 C CA . ILE B 1 210 ? 6.358 2.875 13.226 1.00 50.37 235 ILE B CA 1
ATOM 4333 C C . ILE B 1 210 ? 7.631 2.352 13.891 1.00 47.38 235 ILE B C 1
ATOM 4334 O O . ILE B 1 210 ? 8.518 1.838 13.214 1.00 52.56 235 ILE B O 1
ATOM 4339 N N . PHE B 1 211 ? 7.718 2.493 15.212 1.00 47.07 236 PHE B N 1
ATOM 4340 C CA . PHE B 1 211 ? 8.828 1.927 15.974 1.00 51.56 236 PHE B CA 1
ATOM 4341 C C . PHE B 1 211 ? 8.523 0.495 16.401 1.00 50.45 236 PHE B C 1
ATOM 4342 O O . PHE B 1 211 ? 7.356 0.097 16.457 1.00 45.83 236 PHE B O 1
ATOM 4350 N N . TRP B 1 212 ? 9.577 -0.269 16.696 1.00 45.62 237 TRP B N 1
ATOM 4351 C CA . TRP B 1 212 ? 9.441 -1.672 17.074 1.00 37.26 237 TRP B CA 1
ATOM 4352 C C . TRP B 1 212 ? 8.478 -1.802 18.246 1.00 34.27 237 TRP B C 1
ATOM 4353 O O . TRP B 1 212 ? 8.560 -1.045 19.211 1.00 37.34 237 TRP B O 1
ATOM 4364 N N . GLY B 1 213 ? 7.553 -2.749 18.146 1.00 32.55 238 GLY B N 1
ATOM 4365 C CA . GLY B 1 213 ? 6.555 -2.955 19.181 1.00 37.35 238 GLY B CA 1
ATOM 4366 C C . GLY B 1 213 ? 5.599 -1.789 19.345 1.00 37.20 238 GLY B C 1
ATOM 4367 O O . GLY B 1 213 ? 4.928 -1.676 20.368 1.00 37.57 238 GLY B O 1
ATOM 4368 N N . GLY B 1 214 ? 5.521 -0.932 18.330 1.00 37.12 239 GLY B N 1
ATOM 4369 C CA . GLY B 1 214 ? 4.768 0.305 18.438 1.00 45.84 239 GLY B CA 1
ATOM 4370 C C . GLY B 1 214 ? 3.382 0.345 17.814 1.00 48.68 239 GLY B C 1
ATOM 4371 O O . GLY B 1 214 ? 2.606 1.254 18.104 1.00 51.45 239 GLY B O 1
ATOM 4372 N N . ASN B 1 215 ? 3.064 -0.627 16.963 1.00 46.34 240 ASN B N 1
ATOM 4373 C CA . ASN B 1 215 ? 1.804 -0.608 16.223 1.00 37.53 240 ASN B CA 1
ATOM 4374 C C . ASN B 1 215 ? 0.761 -1.573 16.787 1.00 39.54 240 ASN B C 1
ATOM 4375 O O . ASN B 1 215 ? 0.936 -2.789 16.743 1.00 36.24 240 ASN B O 1
ATOM 4380 N N . LEU B 1 216 ? -0.325 -1.025 17.320 1.00 38.96 241 LEU B N 1
ATOM 4381 C CA . LEU B 1 216 ? -1.409 -1.843 17.846 1.00 31.94 241 LEU B CA 1
ATOM 4382 C C . LEU B 1 216 ? -2.643 -1.777 16.959 1.00 36.78 241 LEU B C 1
ATOM 4383 O O . LEU B 1 216 ? -3.689 -2.306 17.320 1.00 39.43 241 LEU B O 1
ATOM 4388 N N . GLN B 1 217 ? -2.523 -1.121 15.807 1.00 38.03 242 GLN B N 1
ATOM 4389 C CA . GLN B 1 217 ? -3.658 -0.953 14.901 1.00 38.56 242 GLN B CA 1
ATOM 4390 C C . GLN B 1 217 ? -4.389 -2.261 14.571 1.00 39.22 242 GLN B C 1
ATOM 4391 O O . GLN B 1 217 ? -5.618 -2.284 14.567 1.00 45.69 242 GLN B O 1
ATOM 4397 N N . PRO B 1 218 ? -3.650 -3.354 14.300 1.00 42.67 243 PRO B N 1
ATOM 4398 C CA . PRO B 1 218 ? -4.395 -4.588 14.010 1.00 39.48 243 PRO B CA 1
ATOM 4399 C C . PRO B 1 218 ? -5.240 -5.130 15.165 1.00 34.90 243 PRO B C 1
ATOM 4400 O O . PRO B 1 218 ? -6.023 -6.044 14.940 1.00 45.06 243 PRO B O 1
ATOM 4404 N N . LEU B 1 219 ? -5.106 -4.582 16.367 1.00 34.98 244 LEU B N 1
ATOM 4405 C CA . LEU B 1 219 ? -5.956 -5.011 17.479 1.00 40.90 244 LEU B CA 1
ATOM 4406 C C . LEU B 1 219 ? -7.422 -4.691 17.201 1.00 46.08 244 LEU B C 1
ATOM 4407 O O . LEU B 1 219 ? -8.319 -5.312 17.765 1.00 54.28 244 LEU B O 1
ATOM 4412 N N . ALA B 1 220 ? -7.664 -3.724 16.326 1.00 46.67 245 ALA B N 1
ATOM 4413 C CA . ALA B 1 220 ? -9.032 -3.334 15.999 1.00 52.36 245 ALA B CA 1
ATOM 4414 C C . ALA B 1 220 ? -9.761 -4.417 15.199 1.00 46.55 245 ALA B C 1
ATOM 4415 O O . ALA B 1 220 ? -10.961 -4.597 15.351 1.00 41.04 245 ALA B O 1
ATOM 4417 N N . CYS B 1 221 ? -9.032 -5.137 14.353 1.00 49.05 246 CYS B N 1
ATOM 4418 C CA . CYS B 1 221 ? -9.627 -6.184 13.525 1.00 46.81 246 CYS B CA 1
ATOM 4419 C C . CYS B 1 221 ? -9.553 -7.541 14.203 1.00 48.31 246 CYS B C 1
ATOM 4420 O O . CYS B 1 221 ? -10.330 -8.436 13.902 1.00 51.87 246 CYS B O 1
ATOM 4423 N N . THR B 1 222 ? -8.611 -7.695 15.121 1.00 50.04 247 THR B N 1
ATOM 4424 C CA . THR B 1 222 ? -8.330 -9.010 15.677 1.00 49.93 247 THR B CA 1
ATOM 4425 C C . THR B 1 222 ? -8.075 -8.957 17.178 1.00 44.62 247 THR B C 1
ATOM 4426 O O . THR B 1 222 ? -6.934 -8.809 17.619 1.00 39.83 247 THR B O 1
ATOM 4430 N N . PRO B 1 223 ? -9.147 -9.082 17.968 1.00 42.49 248 PRO B N 1
ATOM 4431 C CA . PRO B 1 223 ? -9.059 -9.104 19.430 1.00 39.57 248 PRO B CA 1
ATOM 4432 C C . PRO B 1 223 ? -8.179 -10.245 19.940 1.00 40.08 248 PRO B C 1
ATOM 4433 O O . PRO B 1 223 ? -8.059 -11.271 19.280 1.00 43.56 248 PRO B O 1
ATOM 4437 N N . LEU B 1 224 ? -7.566 -10.055 21.101 1.00 41.18 249 LEU B N 1
ATOM 4438 C CA . LEU B 1 224 ? -6.748 -11.090 21.712 1.00 40.12 249 LEU B CA 1
ATOM 4439 C C . LEU B 1 224 ? -7.592 -12.028 22.571 1.00 46.87 249 LEU B C 1
ATOM 4440 O O . LEU B 1 224 ? -8.402 -11.581 23.381 1.00 49.34 249 LEU B O 1
ATOM 4445 N N . ASN B 1 225 ? -7.402 -13.332 22.391 1.00 50.57 250 ASN B N 1
ATOM 4446 C CA . ASN B 1 225 ? -7.977 -14.303 23.308 1.00 51.88 250 ASN B CA 1
ATOM 4447 C C . ASN B 1 225 ? -7.144 -14.355 24.589 1.00 55.25 250 ASN B C 1
ATOM 4448 O O . ASN B 1 225 ? -6.464 -15.341 24.877 1.00 56.53 250 ASN B O 1
ATOM 4453 N N . ILE B 1 226 ? -7.182 -13.256 25.331 1.00 52.52 251 ILE B N 1
ATOM 4454 C CA . ILE B 1 226 ? -6.493 -13.134 26.605 1.00 49.56 251 ILE B CA 1
ATOM 4455 C C . ILE B 1 226 ? -7.505 -12.524 27.560 1.00 52.75 251 ILE B C 1
ATOM 4456 O O . ILE B 1 226 ? -8.189 -11.569 27.192 1.00 56.83 251 ILE B O 1
ATOM 4461 N N . PRO B 1 227 ? -7.638 -13.096 28.769 1.00 48.60 252 PRO B N 1
ATOM 4462 C CA . PRO B 1 227 ? -8.646 -12.609 29.718 1.00 45.45 252 PRO B CA 1
ATOM 4463 C C . PRO B 1 227 ? -8.590 -11.095 29.880 1.00 43.79 252 PRO B C 1
ATOM 4464 O O . PRO B 1 227 ? -7.521 -10.537 30.118 1.00 48.86 252 PRO B O 1
ATOM 4468 N N . ALA B 1 228 ? -9.736 -10.446 29.721 1.00 49.04 253 ALA B N 1
ATOM 4469 C CA . ALA B 1 228 ? -9.829 -8.996 29.825 1.00 50.38 253 ALA B CA 1
ATOM 4470 C C . ALA B 1 228 ? -9.285 -8.487 31.161 1.00 58.49 253 ALA B C 1
ATOM 4471 O O . ALA B 1 228 ? -8.756 -7.373 31.232 1.00 59.26 253 ALA B O 1
ATOM 4473 N N . ASN B 1 229 ? -9.405 -9.306 32.208 1.00 55.65 254 ASN B N 1
ATOM 4474 C CA . ASN B 1 229 ? -8.940 -8.920 33.539 1.00 52.80 254 ASN B CA 1
ATOM 4475 C C . ASN B 1 229 ? -7.461 -9.243 33.789 1.00 48.88 254 ASN B C 1
ATOM 4476 O O . ASN B 1 229 ? -7.009 -9.247 34.935 1.00 43.54 254 ASN B O 1
ATOM 4481 N N . ARG B 1 230 ? -6.712 -9.512 32.722 1.00 44.77 255 ARG B N 1
ATOM 4482 C CA . ARG B 1 230 ? -5.281 -9.792 32.849 1.00 47.51 255 ARG B CA 1
ATOM 4483 C C . ARG B 1 230 ? -4.456 -9.094 31.777 1.00 48.67 255 ARG B C 1
ATOM 4484 O O . ARG B 1 230 ? -3.249 -8.915 31.932 1.00 50.46 255 ARG B O 1
ATOM 4492 N N . LEU B 1 231 ? -5.108 -8.713 30.685 1.00 54.47 256 LEU B N 1
ATOM 4493 C CA . LEU B 1 231 ? -4.407 -8.169 29.529 1.00 51.03 256 LEU B CA 1
ATOM 4494 C C . LEU B 1 231 ? -3.986 -6.718 29.713 1.00 51.50 256 LEU B C 1
ATOM 4495 O O . LEU B 1 231 ? -4.812 -5.842 29.976 1.00 52.89 256 LEU B O 1
ATOM 4500 N N . LEU B 1 232 ? -2.693 -6.471 29.557 1.00 52.92 257 LEU B N 1
ATOM 4501 C CA . LEU B 1 232 ? -2.152 -5.121 29.637 1.00 51.68 257 LEU B CA 1
ATOM 4502 C C . LEU B 1 232 ? -1.404 -4.786 28.352 1.00 50.39 257 LEU B C 1
ATOM 4503 O O . LEU B 1 232 ? -0.370 -5.384 28.060 1.00 48.43 257 LEU B O 1
ATOM 4508 N N . LEU B 1 233 ? -1.934 -3.849 27.573 1.00 48.24 258 LEU B N 1
ATOM 4509 C CA . LEU B 1 233 ? -1.267 -3.425 26.346 1.00 45.25 258 LEU B CA 1
ATOM 4510 C C . LEU B 1 233 ? -0.083 -2.541 26.688 1.00 44.95 258 LEU B C 1
ATOM 4511 O O . LEU B 1 233 ? -0.222 -1.572 27.434 1.00 44.50 258 LEU B O 1
ATOM 4516 N N . ALA B 1 234 ? 1.084 -2.873 26.148 1.00 42.64 259 ALA B N 1
ATOM 4517 C CA . ALA B 1 234 ? 2.303 -2.174 26.537 1.00 39.09 259 ALA B CA 1
ATOM 4518 C C . ALA B 1 234 ? 3.205 -1.846 25.348 1.00 40.71 259 ALA B C 1
ATOM 4519 O O . ALA B 1 234 ? 4.319 -2.370 25.248 1.00 44.98 259 ALA B O 1
ATOM 4521 N N . PRO B 1 235 ? 2.734 -0.965 24.450 1.00 41.40 260 PRO B N 1
ATOM 4522 C CA . PRO B 1 235 ? 3.515 -0.595 23.264 1.00 40.03 260 PRO B CA 1
ATOM 4523 C C . PRO B 1 235 ? 4.710 0.275 23.611 1.00 42.19 260 PRO B C 1
ATOM 4524 O O . PRO B 1 235 ? 4.795 0.786 24.731 1.00 45.40 260 PRO B O 1
ATOM 4528 N N . HIS B 1 236 ? 5.621 0.445 22.662 1.00 32.42 261 HIS B N 1
ATOM 4529 C CA . HIS B 1 236 ? 6.748 1.349 22.863 1.00 37.14 261 HIS B CA 1
ATOM 4530 C C . HIS B 1 236 ? 6.606 2.566 21.955 1.00 36.80 261 HIS B C 1
ATOM 4531 O O . HIS B 1 236 ? 5.948 2.510 20.914 1.00 38.32 261 HIS B O 1
ATOM 4538 N N . VAL B 1 237 ? 7.219 3.673 22.344 1.00 34.56 262 VAL B N 1
ATOM 4539 C CA . VAL B 1 237 ? 7.286 4.819 21.453 1.00 43.25 262 VAL B CA 1
ATOM 4540 C C . VAL B 1 237 ? 8.581 5.576 21.722 1.00 44.80 262 VAL B C 1
ATOM 4541 O O . VAL B 1 237 ? 9.051 5.610 22.858 1.00 47.15 262 VAL B O 1
ATOM 4545 N N . TYR B 1 238 ? 9.175 6.140 20.671 1.00 48.43 263 TYR B N 1
ATOM 4546 C CA . TYR B 1 238 ? 10.451 6.841 20.785 1.00 40.25 263 TYR B CA 1
ATOM 4547 C C . TYR B 1 238 ? 10.457 8.145 19.996 1.00 48.95 263 TYR B C 1
ATOM 4548 O O . TYR B 1 238 ? 9.608 8.364 19.127 1.00 46.98 263 TYR B O 1
ATOM 4557 N N . GLY B 1 239 ? 11.413 9.014 20.315 1.00 44.11 264 GLY B N 1
ATOM 4558 C CA . GLY B 1 239 ? 11.532 10.303 19.660 1.00 46.43 264 GLY B CA 1
ATOM 4559 C C . GLY B 1 239 ? 12.629 10.352 18.611 1.00 49.19 264 GLY B C 1
ATOM 4560 O O . GLY B 1 239 ? 13.174 9.320 18.226 1.00 50.33 264 GLY B O 1
ATOM 4561 N N . PRO B 1 240 ? 12.966 11.565 18.148 1.00 52.07 265 PRO B N 1
ATOM 4562 C CA . PRO B 1 240 ? 13.938 11.799 17.070 1.00 58.20 265 PRO B CA 1
ATOM 4563 C C . PRO B 1 240 ? 15.332 11.261 17.376 1.00 66.46 265 PRO B C 1
ATOM 4564 O O . PRO B 1 240 ? 16.102 11.025 16.445 1.00 73.14 265 PRO B O 1
ATOM 4568 N N . ASP B 1 241 ? 15.649 11.075 18.654 1.00 66.32 266 ASP B N 1
ATOM 4569 C CA . ASP B 1 241 ? 16.963 10.585 19.056 1.00 68.84 266 ASP B CA 1
ATOM 4570 C C . ASP B 1 241 ? 17.198 9.153 18.575 1.00 72.48 266 ASP B C 1
ATOM 4571 O O . ASP B 1 241 ? 18.334 8.757 18.317 1.00 80.05 266 ASP B O 1
ATOM 4573 N N . VAL B 1 242 ? 16.119 8.382 18.454 1.00 68.90 267 VAL B N 1
ATOM 4574 C CA . VAL B 1 242 ? 16.208 6.996 17.997 1.00 65.16 267 VAL B CA 1
ATOM 4575 C C . VAL B 1 242 ? 16.157 6.907 16.469 1.00 69.63 267 VAL B C 1
ATOM 4576 O O . VAL B 1 242 ? 17.039 6.319 15.843 1.00 71.57 267 VAL B O 1
ATOM 4580 N N . PHE B 1 243 ? 15.120 7.492 15.876 1.00 65.59 268 PHE B N 1
ATOM 4581 C CA . PHE B 1 243 ? 14.991 7.543 14.423 1.00 64.24 268 PHE B CA 1
ATOM 4582 C C . PHE B 1 243 ? 14.270 8.817 13.977 1.00 69.22 268 PHE B C 1
ATOM 4583 O O . PHE B 1 243 ? 13.212 9.164 14.511 1.00 67.15 268 PHE B O 1
ATOM 4591 N N . VAL B 1 244 ? 14.837 9.504 12.988 1.00 70.46 269 VAL B N 1
ATOM 4592 C CA . VAL B 1 244 ? 14.225 10.724 12.470 1.00 68.96 269 VAL B CA 1
ATOM 4593 C C . VAL B 1 244 ? 13.073 10.398 11.519 1.00 69.69 269 VAL B C 1
ATOM 4594 O O . VAL B 1 244 ? 13.237 10.406 10.294 1.00 68.27 269 VAL B O 1
ATOM 4598 N N . GLN B 1 245 ? 11.912 10.101 12.097 1.00 66.62 270 GLN B N 1
ATOM 4599 C CA . GLN B 1 245 ? 10.698 9.879 11.324 1.00 62.69 270 GLN B CA 1
ATOM 4600 C C . GLN B 1 245 ? 10.326 11.138 10.556 1.00 68.76 270 GLN B C 1
ATOM 4601 O O . GLN B 1 245 ? 10.718 12.243 10.932 1.00 71.23 270 GLN B O 1
ATOM 4607 N N . SER B 1 246 ? 9.561 10.967 9.485 1.00 72.79 271 SER B N 1
ATOM 4608 C CA . SER B 1 246 ? 9.182 12.086 8.628 1.00 75.04 271 SER B CA 1
ATOM 4609 C C . SER B 1 246 ? 8.279 13.101 9.337 1.00 71.43 271 SER B C 1
ATOM 4610 O O . SER B 1 246 ? 8.330 14.290 9.038 1.00 69.97 271 SER B O 1
ATOM 4613 N N . TYR B 1 247 ? 7.464 12.636 10.280 1.00 70.54 272 TYR B N 1
ATOM 4614 C CA . TYR B 1 247 ? 6.516 13.520 10.951 1.00 68.69 272 TYR B CA 1
ATOM 4615 C C . TYR B 1 247 ? 7.189 14.351 12.036 1.00 72.72 272 TYR B C 1
ATOM 4616 O O . TYR B 1 247 ? 6.557 15.213 12.648 1.00 72.21 272 TYR B O 1
ATOM 4625 N N . PHE B 1 248 ? 8.474 14.094 12.264 1.00 73.19 273 PHE B N 1
ATOM 4626 C CA . PHE B 1 248 ? 9.276 14.926 13.154 1.00 71.41 273 PHE B CA 1
ATOM 4627 C C . PHE B 1 248 ? 9.741 16.201 12.439 1.00 72.67 273 PHE B C 1
ATOM 4628 O O . PHE B 1 248 ? 10.280 17.114 13.067 1.00 73.74 273 PHE B O 1
ATOM 4636 N N . ASN B 1 249 ? 9.537 16.255 11.125 1.00 73.82 274 ASN B N 1
ATOM 4637 C CA . ASN B 1 249 ? 10.009 17.382 10.321 1.00 81.68 274 ASN B CA 1
ATOM 4638 C C . ASN B 1 249 ? 8.888 18.260 9.772 1.00 87.73 274 ASN B C 1
ATOM 4639 O O . ASN B 1 249 ? 9.142 19.189 9.004 1.00 90.78 274 ASN B O 1
ATOM 4644 N N . ASP B 1 250 ? 7.652 17.967 10.163 1.00 92.49 275 ASP B N 1
ATOM 4645 C CA . ASP B 1 250 ? 6.507 18.762 9.731 1.00 101.20 275 ASP B CA 1
ATOM 4646 C C . ASP B 1 250 ? 6.520 20.131 10.406 1.00 99.64 275 ASP B C 1
ATOM 4647 O O . ASP B 1 250 ? 7.122 20.301 11.463 1.00 100.64 275 ASP B O 1
ATOM 4652 N N . SER B 1 251 ? 5.858 21.105 9.791 1.00 101.33 276 SER B N 1
ATOM 4653 C CA . SER B 1 251 ? 5.842 22.459 10.330 1.00 104.35 276 SER B CA 1
ATOM 4654 C C . SER B 1 251 ? 4.943 22.573 11.561 1.00 101.58 276 SER B C 1
ATOM 4655 O O . SER B 1 251 ? 5.240 23.333 12.482 1.00 104.15 276 SER B O 1
ATOM 4658 N N . ASN B 1 252 ? 3.852 21.813 11.580 1.00 98.87 277 ASN B N 1
ATOM 4659 C CA . ASN B 1 252 ? 2.912 21.856 12.699 1.00 105.84 277 ASN B CA 1
ATOM 4660 C C . ASN B 1 252 ? 3.364 21.000 13.889 1.00 101.28 277 ASN B C 1
ATOM 4661 O O . ASN B 1 252 ? 2.624 20.834 14.858 1.00 99.64 277 ASN B O 1
ATOM 4666 N N . PHE B 1 253 ? 4.582 20.466 13.808 1.00 97.14 278 PHE B N 1
ATOM 4667 C CA . PHE B 1 253 ? 5.186 19.697 14.898 1.00 87.18 278 PHE B CA 1
ATOM 4668 C C . PHE B 1 253 ? 5.356 20.584 16.130 1.00 87.11 278 PHE B C 1
ATOM 4669 O O . PHE B 1 253 ? 5.764 21.738 16.006 1.00 93.44 278 PHE B O 1
ATOM 4677 N N . PRO B 1 254 ? 5.053 20.048 17.325 1.00 82.32 279 PRO B N 1
ATOM 4678 C CA . PRO B 1 254 ? 4.582 18.681 17.564 1.00 76.23 279 PRO B CA 1
ATOM 4679 C C . PRO B 1 254 ? 3.066 18.546 17.675 1.00 75.49 279 PRO B C 1
ATOM 4680 O O . PRO B 1 254 ? 2.607 17.557 18.243 1.00 65.57 279 PRO B O 1
ATOM 4684 N N . ASN B 1 255 ? 2.304 19.506 17.155 1.00 78.19 280 ASN B N 1
ATOM 4685 C CA . ASN B 1 255 ? 0.843 19.417 17.216 1.00 81.73 280 ASN B CA 1
ATOM 4686 C C . ASN B 1 255 ? 0.283 18.296 16.336 1.00 79.98 280 ASN B C 1
ATOM 4687 O O . ASN B 1 255 ? -0.865 17.887 16.502 1.00 82.02 280 ASN B O 1
ATOM 4692 N N . ASN B 1 256 ? 1.100 17.801 15.410 1.00 75.06 281 ASN B N 1
ATOM 4693 C CA . ASN B 1 256 ? 0.706 16.708 14.526 1.00 70.28 281 ASN B CA 1
ATOM 4694 C C . ASN B 1 256 ? 0.854 15.338 15.186 1.00 64.93 281 ASN B C 1
ATOM 4695 O O . ASN B 1 256 ? 0.335 14.338 14.691 1.00 62.02 281 ASN B O 1
ATOM 4700 N N . MET B 1 257 ? 1.564 15.310 16.309 1.00 62.64 282 MET B N 1
ATOM 4701 C CA . MET B 1 257 ? 1.901 14.065 16.996 1.00 58.83 282 MET B CA 1
ATOM 4702 C C . MET B 1 257 ? 0.733 13.320 17.663 1.00 61.45 282 MET B C 1
ATOM 4703 O O . MET B 1 257 ? 0.689 12.092 17.604 1.00 63.71 282 MET B O 1
ATOM 4708 N N . PRO B 1 258 ? -0.194 14.037 18.327 1.00 64.63 283 PRO B N 1
ATOM 4709 C CA . PRO B 1 258 ? -1.294 13.273 18.933 1.00 63.55 283 PRO B CA 1
ATOM 4710 C C . PRO B 1 258 ? -2.075 12.386 17.955 1.00 61.90 283 PRO B C 1
ATOM 4711 O O . PRO B 1 258 ? -2.542 11.322 18.359 1.00 56.62 283 PRO B O 1
ATOM 4715 N N . ALA B 1 259 ? -2.202 12.808 16.699 1.00 70.13 284 ALA B N 1
ATOM 4716 C CA . ALA B 1 259 ? -2.887 12.008 15.686 1.00 57.79 284 ALA B CA 1
ATOM 4717 C C . ALA B 1 259 ? -2.132 10.708 15.415 1.00 61.01 284 ALA B C 1
ATOM 4718 O O . ALA B 1 259 ? -2.737 9.645 15.263 1.00 64.49 284 ALA B O 1
ATOM 4720 N N . ILE B 1 260 ? -0.807 10.811 15.352 1.00 52.46 285 ILE B N 1
ATOM 4721 C CA . ILE B 1 260 ? 0.069 9.660 15.159 1.00 58.12 285 ILE B CA 1
ATOM 4722 C C . ILE B 1 260 ? -0.033 8.664 16.315 1.00 56.20 285 ILE B C 1
ATOM 4723 O O . ILE B 1 260 ? -0.294 7.477 16.111 1.00 51.12 285 ILE B O 1
ATOM 4728 N N . TRP B 1 261 ? 0.183 9.160 17.530 1.00 55.63 286 TRP B N 1
ATOM 4729 C CA . TRP B 1 261 ? 0.136 8.330 18.730 1.00 48.43 286 TRP B CA 1
ATOM 4730 C C . TRP B 1 261 ? -1.244 7.700 18.922 1.00 51.78 286 TRP B C 1
ATOM 4731 O O . TRP B 1 261 ? -1.358 6.570 19.396 1.00 54.24 286 TRP B O 1
ATOM 4742 N N . GLU B 1 262 ? -2.289 8.432 18.550 1.00 53.00 287 GLU B N 1
ATOM 4743 C CA . GLU B 1 262 ? -3.650 7.919 18.641 1.00 48.54 287 GLU B CA 1
ATOM 4744 C C . GLU B 1 262 ? -3.830 6.743 17.695 1.00 46.55 287 GLU B C 1
ATOM 4745 O O . GLU B 1 262 ? -4.457 5.740 18.042 1.00 48.19 287 GLU B O 1
ATOM 4751 N N . ARG B 1 263 ? -3.316 6.889 16.489 1.00 47.30 288 ARG B N 1
ATOM 4752 C CA . ARG B 1 263 ? -3.437 5.832 15.519 1.00 46.17 288 ARG B CA 1
ATOM 4753 C C . ARG B 1 263 ? -2.701 4.569 15.926 1.00 53.21 288 ARG B C 1
ATOM 4754 O O . ARG B 1 263 ? -3.259 3.485 15.865 1.00 52.31 288 ARG B O 1
ATOM 4762 N N . HIS B 1 264 ? -1.433 4.724 16.316 1.00 47.54 289 HIS B N 1
ATOM 4763 C CA . HIS B 1 264 ? -0.573 3.612 16.753 1.00 47.47 289 HIS B CA 1
ATOM 4764 C C . HIS B 1 264 ? -0.942 2.863 18.050 1.00 48.66 289 HIS B C 1
ATOM 4765 O O . HIS B 1 264 ? -0.899 1.633 18.084 1.00 57.75 289 HIS B O 1
ATOM 4772 N N . PHE B 1 265 ? -1.305 3.592 19.106 1.00 40.12 290 PHE B N 1
ATOM 4773 C CA . PHE B 1 265 ? -1.712 2.966 20.358 1.00 46.73 290 PHE B CA 1
ATOM 4774 C C . PHE B 1 265 ? -2.860 3.625 21.106 1.00 46.95 290 PHE B C 1
ATOM 4775 O O . PHE B 1 265 ? -3.620 2.965 21.795 1.00 46.26 290 PHE B O 1
ATOM 4783 N N . GLY B 1 266 ? -2.961 4.938 20.982 1.00 42.58 291 GLY B N 1
ATOM 4784 C CA . GLY B 1 266 ? -3.778 5.715 21.875 1.00 45.85 291 GLY B CA 1
ATOM 4785 C C . GLY B 1 266 ? -5.224 5.354 21.826 1.00 53.03 291 GLY B C 1
ATOM 4786 O O . GLY B 1 266 ? -5.923 5.393 22.795 1.00 63.11 291 GLY B O 1
ATOM 4787 N N . GLN B 1 267 ? -5.679 5.037 20.648 1.00 47.66 292 GLN B N 1
ATOM 4788 C CA . GLN B 1 267 ? -7.103 4.830 20.416 1.00 45.74 292 GLN B CA 1
ATOM 4789 C C . GLN B 1 267 ? -7.665 3.671 21.235 1.00 51.23 292 GLN B C 1
ATOM 4790 O O . GLN B 1 267 ? -8.880 3.515 21.339 1.00 62.60 292 GLN B O 1
ATOM 4796 N N . PHE B 1 268 ? -6.786 2.853 21.807 1.00 47.45 293 PHE B N 1
ATOM 4797 C CA . PHE B 1 268 ? -7.232 1.685 22.555 1.00 46.99 293 PHE B CA 1
ATOM 4798 C C . PHE B 1 268 ? -7.231 1.977 24.043 1.00 50.16 293 PHE B C 1
ATOM 4799 O O . PHE B 1 268 ? -7.582 1.122 24.851 1.00 61.72 293 PHE B O 1
ATOM 4807 N N . ALA B 1 269 ? -6.850 3.197 24.398 1.00 52.73 294 ALA B N 1
ATOM 4808 C CA . ALA B 1 269 ? -6.782 3.601 25.796 1.00 55.45 294 ALA B CA 1
ATOM 4809 C C . ALA B 1 269 ? -8.158 3.601 26.447 1.00 59.10 294 ALA B C 1
ATOM 4810 O O . ALA B 1 269 ? -8.281 3.412 27.660 1.00 65.17 294 ALA B O 1
ATOM 4812 N N . GLY B 1 270 ? -9.192 3.806 25.638 1.00 58.00 295 GLY B N 1
ATOM 4813 C CA . GLY B 1 270 ? -10.543 3.925 26.152 1.00 57.81 295 GLY B CA 1
ATOM 4814 C C . GLY B 1 270 ? -11.241 2.610 26.436 1.00 57.72 295 GLY B C 1
ATOM 4815 O O . GLY B 1 270 ? -12.279 2.587 27.095 1.00 61.99 295 GLY B O 1
ATOM 4816 N N . THR B 1 271 ? -10.675 1.512 25.945 1.00 57.12 296 THR B N 1
ATOM 4817 C CA . THR B 1 271 ? -11.321 0.210 26.074 1.00 58.87 296 THR B CA 1
ATOM 4818 C C . THR B 1 271 ? -10.409 -0.856 26.679 1.00 57.81 296 THR B C 1
ATOM 4819 O O . THR B 1 271 ? -10.875 -1.902 27.122 1.00 59.84 296 THR B O 1
ATOM 4823 N N . HIS B 1 272 ? -9.109 -0.588 26.691 1.00 56.79 297 HIS B N 1
ATOM 4824 C CA . HIS B 1 272 ? -8.135 -1.516 27.254 1.00 54.97 297 HIS B CA 1
ATOM 4825 C C . HIS B 1 272 ? -7.234 -0.808 28.254 1.00 60.22 297 HIS B C 1
ATOM 4826 O O . HIS B 1 272 ? -7.050 0.407 28.181 1.00 65.60 297 HIS B O 1
ATOM 4833 N N . ALA B 1 273 ? -6.662 -1.568 29.180 1.00 61.08 298 ALA B N 1
ATOM 4834 C CA . ALA B 1 273 ? -5.630 -1.031 30.056 1.00 56.10 298 ALA B CA 1
ATOM 4835 C C . ALA B 1 273 ? -4.341 -0.877 29.261 1.00 52.88 298 ALA B C 1
ATOM 4836 O O . ALA B 1 273 ? -3.795 -1.860 28.763 1.00 52.38 298 ALA B O 1
ATOM 4838 N N . LEU B 1 274 ? -3.860 0.358 29.142 1.00 51.98 299 LEU B N 1
ATOM 4839 C CA . LEU B 1 274 ? -2.691 0.646 28.318 1.00 48.67 299 LEU B CA 1
ATOM 4840 C C . LEU B 1 274 ? -1.662 1.539 29.018 1.00 56.06 299 LEU B C 1
ATOM 4841 O O . LEU B 1 274 ? -2.007 2.492 29.711 1.00 67.08 299 LEU B O 1
ATOM 4846 N N . LEU B 1 275 ? -0.391 1.211 28.819 1.00 55.60 300 LEU B N 1
ATOM 4847 C CA . LEU B 1 275 ? 0.719 2.073 29.204 1.00 53.14 300 LEU B CA 1
ATOM 4848 C C . LEU B 1 275 ? 1.867 1.856 28.218 1.00 56.13 300 LEU B C 1
ATOM 4849 O O . LEU B 1 275 ? 1.856 0.897 27.448 1.00 61.65 300 LEU B O 1
ATOM 4854 N N . LEU B 1 276 ? 2.856 2.739 28.236 1.00 51.02 301 LEU B N 1
ATOM 4855 C CA . LEU B 1 276 ? 4.035 2.546 27.409 1.00 42.74 301 LEU B CA 1
ATOM 4856 C C . LEU B 1 276 ? 5.065 1.733 28.186 1.00 43.54 301 LEU B C 1
ATOM 4857 O O . LEU B 1 276 ? 5.391 2.063 29.324 1.00 45.16 301 LEU B O 1
ATOM 4862 N N . GLY B 1 277 ? 5.561 0.659 27.576 1.00 36.13 302 GLY B N 1
ATOM 4863 C CA . GLY B 1 277 ? 6.541 -0.195 28.219 1.00 42.14 302 GLY B CA 1
ATOM 4864 C C . GLY B 1 277 ? 7.956 0.330 28.067 1.00 46.43 302 GLY B C 1
ATOM 4865 O O . GLY B 1 277 ? 8.851 -0.038 28.827 1.00 40.83 302 GLY B O 1
ATOM 4866 N N . GLU B 1 278 ? 8.149 1.181 27.063 1.00 49.56 303 GLU B N 1
ATOM 4867 C CA . GLU B 1 278 ? 9.405 1.889 26.838 1.00 48.34 303 GLU B CA 1
ATOM 4868 C C . GLU B 1 278 ? 9.127 3.230 26.167 1.00 52.52 303 GLU B C 1
ATOM 4869 O O . GLU B 1 278 ? 8.480 3.287 25.121 1.00 54.55 303 GLU B O 1
ATOM 4875 N N . PHE B 1 279 ? 9.618 4.306 26.769 1.00 52.56 304 PHE B N 1
ATOM 4876 C CA . PHE B 1 279 ? 9.544 5.624 26.153 1.00 53.28 304 PHE B CA 1
ATOM 4877 C C . PHE B 1 279 ? 10.641 6.504 26.726 1.00 55.92 304 PHE B C 1
ATOM 4878 O O . PHE B 1 279 ? 10.936 6.436 27.919 1.00 63.53 304 PHE B O 1
ATOM 4886 N N . GLY B 1 280 ? 11.260 7.316 25.877 1.00 54.20 305 GLY B N 1
ATOM 4887 C CA . GLY B 1 280 ? 12.333 8.177 26.335 1.00 58.92 305 GLY B CA 1
ATOM 4888 C C . GLY B 1 280 ? 13.287 8.654 25.259 1.00 61.66 305 GLY B C 1
ATOM 4889 O O . GLY B 1 280 ? 13.133 8.337 24.073 1.00 59.99 305 GLY B O 1
ATOM 4890 N N . GLY B 1 281 ? 14.284 9.421 25.688 1.00 61.81 306 GLY B N 1
ATOM 4891 C CA . GLY B 1 281 ? 15.222 10.045 24.778 1.00 65.96 306 GLY B CA 1
ATOM 4892 C C . GLY B 1 281 ? 16.208 10.930 25.511 1.00 72.72 306 GLY B C 1
ATOM 4893 O O . GLY B 1 281 ? 16.345 10.834 26.729 1.00 77.65 306 GLY B O 1
ATOM 4894 N N . LYS B 1 282 ? 16.966 11.707 24.751 1.00 75.36 307 LYS B N 1
ATOM 4895 C CA . LYS B 1 282 ? 17.962 12.616 25.303 1.00 84.59 307 LYS B CA 1
ATOM 4896 C C . LYS B 1 282 ? 17.423 13.791 26.127 1.00 97.92 307 LYS B C 1
ATOM 4897 O O . LYS B 1 282 ? 18.003 14.154 27.144 1.00 107.20 307 LYS B O 1
ATOM 4903 N N . TYR B 1 283 ? 16.324 14.388 25.681 1.00 93.05 308 TYR B N 1
ATOM 4904 C CA . TYR B 1 283 ? 15.664 15.455 26.430 1.00 90.05 308 TYR B CA 1
ATOM 4905 C C . TYR B 1 283 ? 16.559 16.640 26.766 1.00 98.41 308 TYR B C 1
ATOM 4906 O O . TYR B 1 283 ? 16.499 17.181 27.862 1.00 104.74 308 TYR B O 1
ATOM 4915 N N . GLY B 1 284 ? 17.350 17.074 25.799 1.00 103.25 309 GLY B N 1
ATOM 4916 C CA . GLY B 1 284 ? 18.185 18.243 25.972 1.00 113.28 309 GLY B CA 1
ATOM 4917 C C . GLY B 1 284 ? 19.526 18.012 25.324 1.00 120.73 309 GLY B C 1
ATOM 4918 O O . GLY B 1 284 ? 20.063 18.892 24.661 1.00 129.28 309 GLY B O 1
ATOM 4919 N N . GLU B 1 285 ? 20.050 16.806 25.478 1.00 118.27 310 GLU B N 1
ATOM 4920 C CA . GLU B 1 285 ? 21.240 16.426 24.754 1.00 120.23 310 GLU B CA 1
ATOM 4921 C C . GLU B 1 285 ? 20.814 16.320 23.304 1.00 123.59 310 GLU B C 1
ATOM 4922 O O . GLU B 1 285 ? 19.661 16.028 23.019 1.00 122.96 310 GLU B O 1
ATOM 4924 N N . GLY B 1 286 ? 21.728 16.583 22.384 0.50 127.93 311 GLY B N 1
ATOM 4925 C CA . GLY B 1 286 ? 21.387 16.606 20.973 0.50 124.48 311 GLY B CA 1
ATOM 4926 C C . GLY B 1 286 ? 20.326 17.637 20.624 0.50 125.42 311 GLY B C 1
ATOM 4927 O O . GLY B 1 286 ? 20.419 18.791 21.035 0.50 128.00 311 GLY B O 1
ATOM 4928 N N . ASP B 1 287 ? 19.321 17.223 19.861 1.00 120.21 312 ASP B N 1
ATOM 4929 C CA . ASP B 1 287 ? 18.317 18.145 19.337 1.00 122.59 312 ASP B CA 1
ATOM 4930 C C . ASP B 1 287 ? 17.367 18.742 20.374 1.00 121.37 312 ASP B C 1
ATOM 4931 O O . ASP B 1 287 ? 16.964 18.082 21.321 1.00 115.72 312 ASP B O 1
ATOM 4933 N N . ALA B 1 288 ? 16.998 19.995 20.160 1.00 126.26 313 ALA B N 1
ATOM 4934 C CA . ALA B 1 288 ? 15.999 20.654 20.977 1.00 120.56 313 ALA B CA 1
ATOM 4935 C C . ALA B 1 288 ? 14.694 19.912 20.778 1.00 114.20 313 ALA B C 1
ATOM 4936 O O . ALA B 1 288 ? 13.819 19.917 21.638 1.00 111.82 313 ALA B O 1
ATOM 4938 N N . ARG B 1 289 ? 14.586 19.271 19.627 1.00 88.79 314 ARG B N 1
ATOM 4939 C CA . ARG B 1 289 ? 13.373 18.596 19.225 1.00 82.00 314 ARG B CA 1
ATOM 4940 C C . ARG B 1 289 ? 13.067 17.510 20.228 1.00 79.37 314 ARG B C 1
ATOM 4941 O O . ARG B 1 289 ? 11.913 17.239 20.532 1.00 77.30 314 ARG B O 1
ATOM 4949 N N . ASP B 1 290 ? 14.111 16.865 20.722 1.00 79.67 315 ASP B N 1
ATOM 4950 C CA . ASP B 1 290 ? 13.924 15.743 21.623 1.00 81.60 315 ASP B CA 1
ATOM 4951 C C . ASP B 1 290 ? 13.166 16.135 22.879 1.00 80.28 315 ASP B C 1
ATOM 4952 O O . ASP B 1 290 ? 12.284 15.408 23.316 1.00 74.62 315 ASP B O 1
ATOM 4957 N N . LYS B 1 291 ? 13.493 17.283 23.458 1.00 82.08 316 LYS B N 1
ATOM 4958 C CA . LYS B 1 291 ? 12.779 17.738 24.650 1.00 77.64 316 LYS B CA 1
ATOM 4959 C C . LYS B 1 291 ? 11.331 18.075 24.315 1.00 75.10 316 LYS B C 1
ATOM 4960 O O . LYS B 1 291 ? 10.414 17.746 25.069 1.00 75.47 316 LYS B O 1
ATOM 4962 N N . THR B 1 292 ? 11.136 18.725 23.173 1.00 72.41 317 THR B N 1
ATOM 4963 C CA . THR B 1 292 ? 9.803 19.086 22.710 1.00 70.73 317 THR B CA 1
ATOM 4964 C C . THR B 1 292 ? 8.924 17.850 22.545 1.00 66.84 317 THR B C 1
ATOM 4965 O O . THR B 1 292 ? 7.735 17.868 22.865 1.00 64.59 317 THR B O 1
ATOM 4969 N N . TRP B 1 293 ? 9.530 16.775 22.054 1.00 64.47 318 TRP B N 1
ATOM 4970 C CA . TRP B 1 293 ? 8.823 15.524 21.813 1.00 62.41 318 TRP B CA 1
ATOM 4971 C C . TRP B 1 293 ? 8.349 14.846 23.105 1.00 64.19 318 TRP B C 1
ATOM 4972 O O . TRP B 1 293 ? 7.203 14.404 23.187 1.00 64.79 318 TRP B O 1
ATOM 4983 N N . GLN B 1 294 ? 9.222 14.755 24.107 1.00 62.81 319 GLN B N 1
ATOM 4984 C CA . GLN B 1 294 ? 8.861 14.094 25.359 1.00 59.80 319 GLN B CA 1
ATOM 4985 C C . GLN B 1 294 ? 7.805 14.897 26.103 1.00 62.72 319 GLN B C 1
ATOM 4986 O O . GLN B 1 294 ? 6.922 14.324 26.743 1.00 63.99 319 GLN B O 1
ATOM 4992 N N . ASP B 1 295 ? 7.905 16.221 26.021 1.00 65.32 320 ASP B N 1
ATOM 4993 C CA . ASP B 1 295 ? 6.920 17.107 26.633 1.00 62.35 320 ASP B CA 1
ATOM 4994 C C . ASP B 1 295 ? 5.543 16.877 26.028 1.00 62.85 320 ASP B C 1
ATOM 4995 O O . ASP B 1 295 ? 4.547 16.771 26.743 1.00 63.08 320 ASP B O 1
ATOM 5000 N N . ALA B 1 296 ? 5.499 16.790 24.703 1.00 66.57 321 ALA B N 1
ATOM 5001 C CA . ALA B 1 296 ? 4.251 16.578 23.986 1.00 60.29 321 ALA B CA 1
ATOM 5002 C C . ALA B 1 296 ? 3.630 15.229 24.329 1.00 66.19 321 ALA B C 1
ATOM 5003 O O . ALA B 1 296 ? 2.417 15.136 24.516 1.00 69.19 321 ALA B O 1
ATOM 5005 N N . LEU B 1 297 ? 4.461 14.190 24.415 1.00 60.22 322 LEU B N 1
ATOM 5006 C CA . LEU B 1 297 ? 3.979 12.838 24.702 1.00 59.48 322 LEU B CA 1
ATOM 5007 C C . LEU B 1 297 ? 3.302 12.754 26.063 1.00 63.06 322 LEU B C 1
ATOM 5008 O O . LEU B 1 297 ? 2.226 12.169 26.194 1.00 68.04 322 LEU B O 1
ATOM 5013 N N . VAL B 1 298 ? 3.936 13.340 27.071 1.00 59.39 323 VAL B N 1
ATOM 5014 C CA . VAL B 1 298 ? 3.404 13.310 28.425 1.00 62.22 323 VAL B CA 1
ATOM 5015 C C . VAL B 1 298 ? 2.085 14.073 28.499 1.00 69.84 323 VAL B C 1
ATOM 5016 O O . VAL B 1 298 ? 1.128 13.613 29.124 1.00 70.46 323 VAL B O 1
ATOM 5020 N N . LYS B 1 299 ? 2.027 15.227 27.840 1.00 72.48 324 LYS B N 1
ATOM 5021 C CA . LYS B 1 299 ? 0.781 15.980 27.752 1.00 71.21 324 LYS B CA 1
ATOM 5022 C C . LYS B 1 299 ? -0.314 15.143 27.086 1.00 69.20 324 LYS B C 1
ATOM 5023 O O . LYS B 1 299 ? -1.475 15.186 27.495 1.00 69.93 324 LYS B O 1
ATOM 5029 N N . TYR B 1 300 ? 0.063 14.377 26.065 1.00 64.21 325 TYR B N 1
ATOM 5030 C CA . TYR B 1 300 ? -0.885 13.508 25.376 1.00 64.32 325 TYR B CA 1
ATOM 5031 C C . TYR B 1 300 ? -1.344 12.350 26.260 1.00 65.24 325 TYR B C 1
ATOM 5032 O O . TYR B 1 300 ? -2.536 12.042 26.320 1.00 65.03 325 TYR B O 1
ATOM 5041 N N . LEU B 1 301 ? -0.394 11.703 26.930 1.00 61.06 326 LEU B N 1
ATOM 5042 C CA . LEU B 1 301 ? -0.704 10.579 27.807 1.00 57.56 326 LEU B CA 1
ATOM 5043 C C . LEU B 1 301 ? -1.667 10.987 28.915 1.00 58.61 326 LEU B C 1
ATOM 5044 O O . LEU B 1 301 ? -2.598 10.252 29.238 1.00 58.53 326 LEU B O 1
ATOM 5049 N N . ARG B 1 302 ? -1.433 12.164 29.486 1.00 63.24 327 ARG B N 1
ATOM 5050 C CA . ARG B 1 302 ? -2.287 12.696 30.541 1.00 70.97 327 ARG B CA 1
ATOM 5051 C C . ARG B 1 302 ? -3.732 12.854 30.069 1.00 74.38 327 ARG B C 1
ATOM 5052 O O . ARG B 1 302 ? -4.670 12.489 30.779 1.00 77.47 327 ARG B O 1
ATOM 5060 N N . SER B 1 303 ? -3.904 13.394 28.865 1.00 72.10 328 SER B N 1
ATOM 5061 C CA . SER B 1 303 ? -5.236 13.629 28.319 1.00 70.31 328 SER B CA 1
ATOM 5062 C C . SER B 1 303 ? -5.977 12.316 28.056 1.00 72.85 328 SER B C 1
ATOM 5063 O O . SER B 1 303 ? -7.211 12.279 28.048 1.00 71.44 328 SER B O 1
ATOM 5066 N N . LYS B 1 304 ? -5.222 11.238 27.854 1.00 69.11 329 LYS B N 1
ATOM 5067 C CA . LYS B 1 304 ? -5.814 9.924 27.638 1.00 64.50 329 LYS B CA 1
ATOM 5068 C C . LYS B 1 304 ? -6.040 9.191 28.961 1.00 62.81 329 LYS B C 1
ATOM 5069 O O . LYS B 1 304 ? -6.468 8.035 28.973 1.00 64.84 329 LYS B O 1
ATOM 5075 N N . GLY B 1 305 ? -5.750 9.864 30.071 1.00 58.76 330 GLY B N 1
ATOM 5076 C CA . GLY B 1 305 ? -5.978 9.298 31.390 1.00 63.87 330 GLY B CA 1
ATOM 5077 C C . GLY B 1 305 ? -4.835 8.436 31.895 1.00 66.64 330 GLY B C 1
ATOM 5078 O O . GLY B 1 305 ? -4.917 7.851 32.974 1.00 73.18 330 GLY B O 1
ATOM 5079 N N . ILE B 1 306 ? -3.761 8.363 31.116 1.00 61.45 331 ILE B N 1
ATOM 5080 C CA . ILE B 1 306 ? -2.605 7.551 31.472 1.00 62.33 331 ILE B CA 1
ATOM 5081 C C . ILE B 1 306 ? -1.589 8.330 32.308 1.00 67.70 331 ILE B C 1
ATOM 5082 O O . ILE B 1 306 ? -1.028 9.323 31.846 1.00 72.74 331 ILE B O 1
ATOM 5087 N N . ASN B 1 307 ? -1.349 7.874 33.535 1.00 64.80 332 ASN B N 1
ATOM 5088 C CA . ASN B 1 307 ? -0.365 8.507 34.412 1.00 58.55 332 ASN B CA 1
ATOM 5089 C C . ASN B 1 307 ? 0.724 7.534 34.847 1.00 59.47 332 ASN B C 1
ATOM 5090 O O . ASN B 1 307 ? 1.239 7.620 35.964 1.00 59.05 332 ASN B O 1
ATOM 5095 N N . GLN B 1 308 ? 1.069 6.604 33.965 1.00 56.08 333 GLN B N 1
ATOM 5096 C CA . GLN B 1 308 ? 1.975 5.532 34.339 1.00 51.54 333 GLN B CA 1
ATOM 5097 C C . GLN B 1 308 ? 2.670 4.953 33.128 1.00 51.95 333 GLN B C 1
ATOM 5098 O O . GLN B 1 308 ? 2.216 5.124 31.997 1.00 58.71 333 GLN B O 1
ATOM 5104 N N . GLY B 1 309 ? 3.775 4.261 33.371 1.00 47.22 334 GLY B N 1
ATOM 5105 C CA . GLY B 1 309 ? 4.539 3.655 32.302 1.00 45.63 334 GLY B CA 1
ATOM 5106 C C . GLY B 1 309 ? 5.938 3.327 32.766 1.00 48.90 334 GLY B C 1
ATOM 5107 O O . GLY B 1 309 ? 6.244 3.427 33.955 1.00 55.07 334 GLY B O 1
ATOM 5108 N N . PHE B 1 310 ? 6.790 2.932 31.827 1.00 44.95 335 PHE B N 1
ATOM 5109 C CA . PHE B 1 310 ? 8.162 2.562 32.153 1.00 49.01 335 PHE B CA 1
ATOM 5110 C C . PHE B 1 310 ? 9.145 3.339 31.295 1.00 46.92 335 PHE B C 1
ATOM 5111 O O . PHE B 1 310 ? 9.269 3.081 30.100 1.00 44.71 335 PHE B O 1
ATOM 5119 N N . TYR B 1 311 ? 9.846 4.286 31.912 1.00 50.55 336 TYR B N 1
ATOM 5120 C CA . TYR B 1 311 ? 10.792 5.129 31.190 1.00 51.12 336 TYR B CA 1
ATOM 5121 C C . TYR B 1 311 ? 11.986 4.334 30.671 1.00 50.75 336 TYR B C 1
ATOM 5122 O O . TYR B 1 311 ? 12.419 3.353 31.282 1.00 47.53 336 TYR B O 1
ATOM 5131 N N . TRP B 1 312 ? 12.521 4.773 29.540 1.00 53.21 337 TRP B N 1
ATOM 5132 C CA . TRP B 1 312 ? 13.669 4.116 28.940 1.00 60.06 337 TRP B CA 1
ATOM 5133 C C . TRP B 1 312 ? 14.853 5.067 28.849 1.00 62.81 337 TRP B C 1
ATOM 5134 O O . TRP B 1 312 ? 14.874 5.939 27.981 1.00 65.12 337 TRP B O 1
ATOM 5145 N N . SER B 1 313 ? 15.846 4.908 29.725 1.00 64.15 338 SER B N 1
ATOM 5146 C CA . SER B 1 313 ? 15.895 3.858 30.740 1.00 56.84 338 SER B CA 1
ATOM 5147 C C . SER B 1 313 ? 16.601 4.365 32.000 1.00 55.50 338 SER B C 1
ATOM 5148 O O . SER B 1 313 ? 17.015 5.521 32.056 1.00 57.98 338 SER B O 1
ATOM 5151 N N . TRP B 1 314 ? 16.687 3.529 33.028 1.00 52.63 339 TRP B N 1
ATOM 5152 C CA . TRP B 1 314 ? 17.390 3.917 34.243 1.00 62.23 339 TRP B CA 1
ATOM 5153 C C . TRP B 1 314 ? 18.869 4.134 33.982 1.00 66.55 339 TRP B C 1
ATOM 5154 O O . TRP B 1 314 ? 19.444 5.123 34.401 1.00 57.77 339 TRP B O 1
ATOM 5165 N N . ASN B 1 315 ? 19.491 3.166 33.329 1.00 66.76 340 ASN B N 1
ATOM 5166 C CA . ASN B 1 315 ? 20.907 3.237 32.998 1.00 70.55 340 ASN B CA 1
ATOM 5167 C C . ASN B 1 315 ? 21.234 4.223 31.893 1.00 69.26 340 ASN B C 1
ATOM 5168 O O . ASN B 1 315 ? 20.409 4.486 31.025 1.00 65.67 340 ASN B O 1
ATOM 5173 N N . PRO B 1 316 ? 22.442 4.768 31.917 1.00 73.99 341 PRO B N 1
ATOM 5174 C CA . PRO B 1 316 ? 22.880 5.690 30.866 1.00 79.34 341 PRO B CA 1
ATOM 5175 C C . PRO B 1 316 ? 23.564 4.919 29.747 1.00 89.50 341 PRO B C 1
ATOM 5176 O O . PRO B 1 316 ? 24.048 5.510 28.781 1.00 89.83 341 PRO B O 1
ATOM 5180 N N . ASN B 1 317 ? 23.613 3.600 29.899 1.00 97.20 342 ASN B N 1
ATOM 5181 C CA . ASN B 1 317 ? 24.452 2.757 29.073 1.00 111.49 342 ASN B CA 1
ATOM 5182 C C . ASN B 1 317 ? 24.036 2.782 27.610 1.00 124.76 342 ASN B C 1
ATOM 5183 O O . ASN B 1 317 ? 24.881 2.764 26.718 1.00 129.54 342 ASN B O 1
ATOM 5188 N N . SER B 1 318 ? 22.732 2.814 27.371 1.00 127.46 343 SER B N 1
ATOM 5189 C CA . SER B 1 318 ? 22.191 2.759 26.031 1.00 126.81 343 SER B CA 1
ATOM 5190 C C . SER B 1 318 ? 22.793 3.850 25.198 1.00 129.83 343 SER B C 1
ATOM 5191 O O . SER B 1 318 ? 22.655 5.010 25.514 1.00 129.94 343 SER B O 1
ATOM 5194 N N . GLY B 1 319 ? 23.383 3.485 24.076 1.00 135.13 344 GLY B N 1
ATOM 5195 C CA . GLY B 1 319 ? 24.132 4.456 23.318 1.00 139.19 344 GLY B CA 1
ATOM 5196 C C . GLY B 1 319 ? 23.243 5.569 22.851 1.00 140.39 344 GLY B C 1
ATOM 5197 O O . GLY B 1 319 ? 23.586 6.732 22.955 1.00 140.31 344 GLY B O 1
ATOM 5198 N N . ASP B 1 320 ? 22.102 5.204 22.289 1.00 141.08 345 ASP B N 1
ATOM 5199 C CA . ASP B 1 320 ? 21.060 6.166 21.985 1.00 142.65 345 ASP B CA 1
ATOM 5200 C C . ASP B 1 320 ? 20.376 6.517 23.293 1.00 147.13 345 ASP B C 1
ATOM 5201 O O . ASP B 1 320 ? 20.401 5.729 24.233 1.00 153.07 345 ASP B O 1
ATOM 5206 N N . THR B 1 321 ? 19.766 7.691 23.367 1.00 144.87 346 THR B N 1
ATOM 5207 C CA . THR B 1 321 ? 18.958 8.020 24.523 1.00 141.61 346 THR B CA 1
ATOM 5208 C C . THR B 1 321 ? 19.700 8.431 25.804 1.00 135.51 346 THR B C 1
ATOM 5209 O O . THR B 1 321 ? 19.476 9.516 26.315 1.00 136.47 346 THR B O 1
ATOM 5213 N N . GLY B 1 322 ? 20.558 7.578 26.334 1.00 123.71 347 GLY B N 1
ATOM 5214 C CA . GLY B 1 322 ? 21.123 7.835 27.637 1.00 107.09 347 GLY B CA 1
ATOM 5215 C C . GLY B 1 322 ? 19.937 7.566 28.516 1.00 94.20 347 GLY B C 1
ATOM 5216 O O . GLY B 1 322 ? 18.942 7.065 28.046 1.00 99.16 347 GLY B O 1
ATOM 5217 N N . GLY B 1 323 ? 20.013 7.932 29.774 1.00 82.59 348 GLY B N 1
ATOM 5218 C CA . GLY B 1 323 ? 18.985 7.575 30.739 1.00 69.48 348 GLY B CA 1
ATOM 5219 C C . GLY B 1 323 ? 18.761 8.541 31.886 1.00 64.54 348 GLY B C 1
ATOM 5220 O O . GLY B 1 323 ? 19.035 9.733 31.769 1.00 70.27 348 GLY B O 1
ATOM 5221 N N . ILE B 1 324 ? 18.244 8.019 32.997 1.00 58.64 349 ILE B N 1
ATOM 5222 C CA . ILE B 1 324 ? 18.009 8.816 34.198 1.00 54.49 349 ILE B CA 1
ATOM 5223 C C . ILE B 1 324 ? 19.330 9.149 34.893 1.00 57.14 349 ILE B C 1
ATOM 5224 O O . ILE B 1 324 ? 19.538 10.272 35.354 1.00 56.35 349 ILE B O 1
ATOM 5229 N N . LEU B 1 325 ? 20.214 8.158 34.960 1.00 55.09 350 LEU B N 1
ATOM 5230 C CA . LEU B 1 325 ? 21.561 8.354 35.473 1.00 57.92 350 LEU B CA 1
ATOM 5231 C C . LEU B 1 325 ? 22.486 8.834 34.362 1.00 63.23 350 LEU B C 1
ATOM 5232 O O . LEU B 1 325 ? 22.261 8.535 33.190 1.00 65.58 350 LEU B O 1
ATOM 5237 N N . ARG B 1 326 ? 23.525 9.575 34.735 1.00 65.36 351 ARG B N 1
ATOM 5238 C CA . ARG B 1 326 ? 24.488 10.088 33.768 1.00 66.86 351 ARG B CA 1
ATOM 5239 C C . ARG B 1 326 ? 25.643 9.109 33.585 1.00 62.41 351 ARG B C 1
ATOM 5240 O O . ARG B 1 326 ? 25.628 8.024 34.157 1.00 61.00 351 ARG B O 1
ATOM 5248 N N . ASP B 1 327 ? 26.642 9.496 32.795 1.00 64.84 352 ASP B N 1
ATOM 5249 C CA . ASP B 1 327 ? 27.748 8.602 32.442 1.00 66.07 352 ASP B CA 1
ATOM 5250 C C . ASP B 1 327 ? 28.601 8.188 33.639 1.00 66.78 352 ASP B C 1
ATOM 5251 O O . ASP B 1 327 ? 29.378 7.237 33.548 1.00 66.51 352 ASP B O 1
ATOM 5256 N N . ASP B 1 328 ? 28.464 8.904 34.754 1.00 65.64 353 ASP B N 1
ATOM 5257 C CA . ASP B 1 328 ? 29.195 8.562 35.974 1.00 68.98 353 ASP B CA 1
ATOM 5258 C C . ASP B 1 328 ? 28.441 7.518 36.792 1.00 67.34 353 ASP B C 1
ATOM 5259 O O . ASP B 1 328 ? 28.908 7.089 37.848 1.00 69.72 353 ASP B O 1
ATOM 5264 N N . TRP B 1 329 ? 27.261 7.146 36.299 1.00 63.03 354 TRP B N 1
ATOM 5265 C CA . TRP B 1 329 ? 26.422 6.124 36.915 1.00 58.59 354 TRP B CA 1
ATOM 5266 C C . TRP B 1 329 ? 25.941 6.497 38.313 1.00 61.65 354 TRP B C 1
ATOM 5267 O O . TRP B 1 329 ? 25.556 5.622 39.088 1.00 64.33 354 TRP B O 1
ATOM 5278 N N . THR B 1 330 ? 25.945 7.790 38.627 1.00 59.79 355 THR B N 1
ATOM 5279 C CA . THR B 1 330 ? 25.558 8.239 39.959 1.00 60.38 355 THR B CA 1
ATOM 5280 C C . THR B 1 330 ? 24.635 9.456 39.944 1.00 59.25 355 THR B C 1
ATOM 5281 O O . THR B 1 330 ? 23.642 9.490 40.667 1.00 57.65 355 THR B O 1
ATOM 5285 N N . SER B 1 331 ? 24.970 10.450 39.125 1.00 63.14 356 SER B N 1
ATOM 5286 C CA . SER B 1 331 ? 24.198 11.693 39.045 1.00 65.04 356 SER B CA 1
ATOM 5287 C C . SER B 1 331 ? 22.912 11.522 38.239 1.00 70.37 356 SER B C 1
ATOM 5288 O O . SER B 1 331 ? 22.933 10.986 37.129 1.00 76.86 356 SER B O 1
ATOM 5291 N N . VAL B 1 332 ? 21.790 11.980 38.784 1.00 59.34 357 VAL B N 1
ATOM 5292 C CA . VAL B 1 332 ? 20.529 11.800 38.085 1.00 66.82 357 VAL B CA 1
ATOM 5293 C C . VAL B 1 332 ? 20.169 13.055 37.295 1.00 69.85 357 VAL B C 1
ATOM 5294 O O . VAL B 1 332 ? 20.432 14.178 37.723 1.00 61.46 357 VAL B O 1
ATOM 5298 N N . ARG B 1 333 ? 19.605 12.846 36.110 1.00 69.55 358 ARG B N 1
ATOM 5299 C CA . ARG B 1 333 ? 19.110 13.944 35.294 1.00 68.11 358 ARG B CA 1
ATOM 5300 C C . ARG B 1 333 ? 17.809 14.456 35.900 1.00 68.29 358 ARG B C 1
ATOM 5301 O O . ARG B 1 333 ? 16.759 13.830 35.770 1.00 69.87 358 ARG B O 1
ATOM 5309 N N . GLN B 1 334 ? 17.883 15.595 36.576 1.00 72.55 359 GLN B N 1
ATOM 5310 C CA . GLN B 1 334 ? 16.744 16.080 37.339 1.00 73.32 359 GLN B CA 1
ATOM 5311 C C . GLN B 1 334 ? 15.603 16.549 36.438 1.00 72.30 359 GLN B C 1
ATOM 5312 O O . GLN B 1 334 ? 14.437 16.480 36.824 1.00 75.17 359 GLN B O 1
ATOM 5318 N N . ASP B 1 335 ? 15.929 17.012 35.236 1.00 66.99 360 ASP B N 1
ATOM 5319 C CA . ASP B 1 335 ? 14.895 17.513 34.340 1.00 70.10 360 ASP B CA 1
ATOM 5320 C C . ASP B 1 335 ? 14.021 16.370 33.829 1.00 71.12 360 ASP B C 1
ATOM 5321 O O . ASP B 1 335 ? 12.835 16.561 33.566 1.00 76.48 360 ASP B O 1
ATOM 5326 N N . LYS B 1 336 ? 14.608 15.184 33.695 1.00 66.57 361 LYS B N 1
ATOM 5327 C CA . LYS B 1 336 ? 13.849 14.005 33.301 1.00 58.17 361 LYS B CA 1
ATOM 5328 C C . LYS B 1 336 ? 12.916 13.577 34.426 1.00 57.42 361 LYS B C 1
ATOM 5329 O O . LYS B 1 336 ? 11.798 13.123 34.179 1.00 59.92 361 LYS B O 1
ATOM 5335 N N . MET B 1 337 ? 13.378 13.728 35.663 1.00 57.76 362 MET B N 1
ATOM 5336 C CA . MET B 1 337 ? 12.560 13.393 36.821 1.00 60.54 362 MET B CA 1
ATOM 5337 C C . MET B 1 337 ? 11.384 14.354 36.982 1.00 66.70 362 MET B C 1
ATOM 5338 O O . MET B 1 337 ? 10.293 13.939 37.365 1.00 70.88 362 MET B O 1
ATOM 5343 N N . THR B 1 338 ? 11.605 15.635 36.698 1.00 68.11 363 THR B N 1
ATOM 5344 C CA . THR B 1 338 ? 10.519 16.612 36.736 1.00 70.03 363 THR B CA 1
ATOM 5345 C C . THR B 1 338 ? 9.468 16.249 35.692 1.00 69.55 363 THR B C 1
ATOM 5346 O O . THR B 1 338 ? 8.263 16.368 35.934 1.00 72.22 363 THR B O 1
ATOM 5350 N N . LEU B 1 339 ? 9.932 15.786 34.536 1.00 64.37 364 LEU B N 1
ATOM 5351 C CA . LEU B 1 339 ? 9.032 15.368 33.473 1.00 61.40 364 LEU B CA 1
ATOM 5352 C C . LEU B 1 339 ? 8.176 14.198 33.933 1.00 65.81 364 LEU B C 1
ATOM 5353 O O . LEU B 1 339 ? 6.953 14.234 33.819 1.00 71.57 364 LEU B O 1
ATOM 5358 N N . LEU B 1 340 ? 8.827 13.164 34.455 1.00 60.31 365 LEU B N 1
ATOM 5359 C CA . LEU B 1 340 ? 8.123 11.976 34.913 1.00 59.86 365 LEU B CA 1
ATOM 5360 C C . LEU B 1 340 ? 7.124 12.300 36.026 1.00 61.47 365 LEU B C 1
ATOM 5361 O O . LEU B 1 340 ? 6.003 11.792 36.031 1.00 61.88 365 LEU B O 1
ATOM 5366 N N . ARG B 1 341 ? 7.521 13.151 36.963 1.00 58.61 366 ARG B N 1
ATOM 5367 C CA . ARG B 1 341 ? 6.628 13.517 38.056 1.00 64.00 366 ARG B CA 1
ATOM 5368 C C . ARG B 1 341 ? 5.406 14.275 37.528 1.00 64.58 366 ARG B C 1
ATOM 5369 O O . ARG B 1 341 ? 4.331 14.227 38.126 1.00 66.17 366 ARG B O 1
ATOM 5377 N N . THR B 1 342 ? 5.566 14.960 36.401 1.00 64.41 367 THR B N 1
ATOM 5378 C CA . THR B 1 342 ? 4.426 15.573 35.732 1.00 69.94 367 THR B CA 1
ATOM 5379 C C . THR B 1 342 ? 3.465 14.483 35.261 1.00 69.50 367 THR B C 1
ATOM 5380 O O . THR B 1 342 ? 2.269 14.536 35.543 1.00 76.39 367 THR B O 1
ATOM 5384 N N . LEU B 1 343 ? 4.001 13.488 34.559 1.00 66.68 368 LEU B N 1
ATOM 5385 C CA . LEU B 1 343 ? 3.214 12.347 34.095 1.00 59.36 368 LEU B CA 1
ATOM 5386 C C . LEU B 1 343 ? 2.520 11.625 35.246 1.00 59.86 368 LEU B C 1
ATOM 5387 O O . LEU B 1 343 ? 1.337 11.297 35.160 1.00 61.14 368 LEU B O 1
ATOM 5392 N N . TRP B 1 344 ? 3.261 11.383 36.323 1.00 59.54 369 TRP B N 1
ATOM 5393 C CA . TRP B 1 344 ? 2.727 10.662 37.473 1.00 60.14 369 TRP B CA 1
ATOM 5394 C C . TRP B 1 344 ? 1.708 11.504 38.239 1.00 74.58 369 TRP B C 1
ATOM 5395 O O . TRP B 1 344 ? 0.833 10.968 38.922 1.00 76.06 369 TRP B O 1
ATOM 5406 N N . GLY B 1 345 ? 1.830 12.824 38.128 1.00 73.27 370 GLY B N 1
ATOM 5407 C CA . GLY B 1 345 ? 0.994 13.732 38.890 1.00 66.43 370 GLY B CA 1
ATOM 5408 C C . GLY B 1 345 ? 1.443 13.839 40.337 1.00 77.94 370 GLY B C 1
ATOM 5409 O O . GLY B 1 345 ? 0.613 13.917 41.248 1.00 75.69 370 GLY B O 1
ATOM 5410 N N . THR B 1 346 ? 2.759 13.843 40.548 1.00 77.13 371 THR B N 1
ATOM 5411 C CA . THR B 1 346 ? 3.340 13.927 41.890 1.00 77.43 371 THR B CA 1
ATOM 5412 C C . THR B 1 346 ? 4.266 15.136 42.041 1.00 78.33 371 THR B C 1
ATOM 5413 O O . THR B 1 346 ? 4.464 15.908 41.100 1.00 79.45 371 THR B O 1
ATOM 5417 N N . TYR C 1 1 ? 23.013 -48.343 -8.408 1.00 44.89 26 TYR C N 1
ATOM 5418 C CA . TYR C 1 1 ? 22.566 -49.673 -8.014 1.00 45.83 26 TYR C CA 1
ATOM 5419 C C . TYR C 1 1 ? 21.055 -49.772 -8.112 1.00 46.95 26 TYR C C 1
ATOM 5420 O O . TYR C 1 1 ? 20.354 -48.773 -7.959 1.00 48.29 26 TYR C O 1
ATOM 5429 N N . SER C 1 2 ? 20.553 -50.977 -8.364 1.00 48.30 27 SER C N 1
ATOM 5430 C CA . SER C 1 2 ? 19.113 -51.189 -8.465 1.00 53.70 27 SER C CA 1
ATOM 5431 C C . SER C 1 2 ? 18.722 -52.637 -8.191 1.00 50.97 27 SER C C 1
ATOM 5432 O O . SER C 1 2 ? 19.565 -53.529 -8.206 1.00 49.63 27 SER C O 1
ATOM 5435 N N . ILE C 1 3 ? 17.436 -52.852 -7.932 1.00 51.98 28 ILE C N 1
ATOM 5436 C CA . ILE C 1 3 ? 16.884 -54.187 -7.754 1.00 54.67 28 ILE C CA 1
ATOM 5437 C C . ILE C 1 3 ? 16.101 -54.593 -8.997 1.00 61.54 28 ILE C C 1
ATOM 5438 O O . ILE C 1 3 ? 15.145 -53.917 -9.372 1.00 70.51 28 ILE C O 1
ATOM 5443 N N . ASN C 1 4 ? 16.486 -55.693 -9.635 1.00 63.25 29 ASN C N 1
ATOM 5444 C CA . ASN C 1 4 ? 15.793 -56.109 -10.852 1.00 67.71 29 ASN C CA 1
ATOM 5445 C C . ASN C 1 4 ? 14.566 -56.983 -10.568 1.00 78.94 29 ASN C C 1
ATOM 5446 O O . ASN C 1 4 ? 14.232 -57.235 -9.409 1.00 79.40 29 ASN C O 1
ATOM 5451 N N . ASN C 1 5 ? 13.907 -57.437 -11.635 1.00 85.72 30 ASN C N 1
ATOM 5452 C CA . ASN C 1 5 ? 12.692 -58.251 -11.541 1.00 86.88 30 ASN C CA 1
ATOM 5453 C C . ASN C 1 5 ? 12.879 -59.559 -10.785 1.00 79.54 30 ASN C C 1
ATOM 5454 O O . ASN C 1 5 ? 11.923 -60.106 -10.230 1.00 77.88 30 ASN C O 1
ATOM 5459 N N . SER C 1 6 ? 14.110 -60.061 -10.781 1.00 75.21 31 SER C N 1
ATOM 5460 C CA . SER C 1 6 ? 14.436 -61.306 -10.097 1.00 74.21 31 SER C CA 1
ATOM 5461 C C . SER C 1 6 ? 14.886 -61.064 -8.656 1.00 73.51 31 SER C C 1
ATOM 5462 O O . SER C 1 6 ? 15.489 -61.942 -8.038 1.00 78.11 31 SER C O 1
ATOM 5465 N N . ARG C 1 7 ? 14.595 -59.869 -8.140 1.00 67.18 32 ARG C N 1
ATOM 5466 C CA . ARG C 1 7 ? 14.918 -59.481 -6.764 1.00 60.23 32 ARG C CA 1
ATOM 5467 C C . ARG C 1 7 ? 16.411 -59.544 -6.472 1.00 58.08 32 ARG C C 1
ATOM 5468 O O . ARG C 1 7 ? 16.820 -59.757 -5.333 1.00 56.55 32 ARG C O 1
ATOM 5476 N N . GLN C 1 8 ? 17.219 -59.356 -7.508 1.00 58.33 33 GLN C N 1
ATOM 5477 C CA . GLN C 1 8 ? 18.667 -59.360 -7.364 1.00 56.56 33 GLN C CA 1
ATOM 5478 C C . GLN C 1 8 ? 19.210 -57.940 -7.340 1.00 61.32 33 GLN C C 1
ATOM 5479 O O . GLN C 1 8 ? 18.596 -57.021 -7.882 1.00 68.43 33 GLN C O 1
ATOM 5485 N N . ILE C 1 9 ? 20.367 -57.765 -6.712 1.00 60.86 34 ILE C N 1
ATOM 5486 C CA . ILE C 1 9 ? 21.047 -56.478 -6.722 1.00 57.94 34 ILE C CA 1
ATOM 5487 C C . ILE C 1 9 ? 21.954 -56.395 -7.946 1.00 64.16 34 ILE C C 1
ATOM 5488 O O . ILE C 1 9 ? 22.791 -57.274 -8.164 1.00 70.79 34 ILE C O 1
ATOM 5493 N N . VAL C 1 10 ? 21.772 -55.353 -8.753 1.00 57.54 35 VAL C N 1
ATOM 5494 C CA . VAL C 1 10 ? 22.599 -55.150 -9.937 1.00 55.38 35 VAL C CA 1
ATOM 5495 C C . VAL C 1 10 ? 23.295 -53.797 -9.831 1.00 55.24 35 VAL C C 1
ATOM 5496 O O . VAL C 1 10 ? 22.750 -52.865 -9.242 1.00 57.15 35 VAL C O 1
ATOM 5500 N N . ASP C 1 11 ? 24.507 -53.688 -10.371 1.00 61.26 36 ASP C N 1
ATOM 5501 C CA . ASP C 1 11 ? 25.266 -52.445 -10.234 1.00 67.13 36 ASP C CA 1
ATOM 5502 C C . ASP C 1 11 ? 25.104 -51.540 -11.452 1.00 74.16 36 ASP C C 1
ATOM 5503 O O . ASP C 1 11 ? 24.283 -51.807 -12.329 1.00 72.50 36 ASP C O 1
ATOM 5508 N N . ASP C 1 12 ? 25.897 -50.473 -11.501 1.00 81.70 37 ASP C N 1
ATOM 5509 C CA . ASP C 1 12 ? 25.780 -49.464 -12.553 1.00 89.74 37 ASP C CA 1
ATOM 5510 C C . ASP C 1 12 ? 26.131 -49.993 -13.941 1.00 92.25 37 ASP C C 1
ATOM 5511 O O . ASP C 1 12 ? 25.946 -49.300 -14.938 1.00 97.36 37 ASP C O 1
ATOM 5516 N N . SER C 1 13 ? 26.636 -51.220 -14.003 1.00 92.73 38 SER C N 1
ATOM 5517 C CA . SER C 1 13 ? 26.983 -51.834 -15.277 1.00 91.99 38 SER C CA 1
ATOM 5518 C C . SER C 1 13 ? 25.961 -52.898 -15.664 1.00 87.01 38 SER C C 1
ATOM 5519 O O . SER C 1 13 ? 25.965 -53.394 -16.791 1.00 86.75 38 SER C O 1
ATOM 5522 N N . GLY C 1 14 ? 25.088 -53.242 -14.722 1.00 83.76 39 GLY C N 1
ATOM 5523 C CA . GLY C 1 14 ? 24.060 -54.239 -14.957 1.00 81.58 39 GLY C CA 1
ATOM 5524 C C . GLY C 1 14 ? 24.466 -55.640 -14.538 1.00 81.71 39 GLY C C 1
ATOM 5525 O O . GLY C 1 14 ? 23.761 -56.606 -14.825 1.00 82.86 39 GLY C O 1
ATOM 5526 N N . LYS C 1 15 ? 25.605 -55.755 -13.861 1.00 78.77 40 LYS C N 1
ATOM 5527 C CA . LYS C 1 15 ? 26.088 -57.048 -13.385 1.00 72.83 40 LYS C CA 1
ATOM 5528 C C . LYS C 1 15 ? 25.492 -57.370 -12.016 1.00 71.85 40 LYS C C 1
ATOM 5529 O O . LYS C 1 15 ? 25.289 -56.477 -11.196 1.00 68.32 40 LYS C O 1
ATOM 5531 N N . VAL C 1 16 ? 25.210 -58.645 -11.772 1.00 72.59 41 VAL C N 1
ATOM 5532 C CA . VAL C 1 16 ? 24.611 -59.056 -10.506 1.00 66.48 41 VAL C CA 1
ATOM 5533 C C . VAL C 1 16 ? 25.619 -59.014 -9.365 1.00 63.55 41 VAL C C 1
ATOM 5534 O O . VAL C 1 16 ? 26.729 -59.535 -9.474 1.00 67.74 41 VAL C O 1
ATOM 5538 N N . VAL C 1 17 ? 25.216 -58.382 -8.269 1.00 60.67 42 VAL C N 1
ATOM 5539 C CA . VAL C 1 17 ? 26.067 -58.221 -7.099 1.00 55.04 42 VAL C CA 1
ATOM 5540 C C . VAL C 1 17 ? 25.703 -59.213 -5.997 1.00 57.18 42 VAL C C 1
ATOM 5541 O O . VAL C 1 17 ? 24.547 -59.286 -5.578 1.00 65.56 42 VAL C O 1
ATOM 5545 N N . GLN C 1 18 ? 26.686 -59.979 -5.532 1.00 53.83 43 GLN C N 1
ATOM 5546 C CA . GLN C 1 18 ? 26.487 -60.844 -4.374 1.00 49.09 43 GLN C CA 1
ATOM 5547 C C . GLN C 1 18 ? 27.220 -60.294 -3.159 1.00 47.68 43 GLN C C 1
ATOM 5548 O O . GLN C 1 18 ? 28.440 -60.126 -3.187 1.00 49.13 43 GLN C O 1
ATOM 5554 N N . LEU C 1 19 ? 26.472 -60.023 -2.094 1.00 45.26 44 LEU C N 1
ATOM 5555 C CA . LEU C 1 19 ? 27.036 -59.411 -0.898 1.00 43.80 44 LEU C CA 1
ATOM 5556 C C . LEU C 1 19 ? 27.524 -60.451 0.104 1.00 50.34 44 LEU C C 1
ATOM 5557 O O . LEU C 1 19 ? 26.776 -60.912 0.970 1.00 50.93 44 LEU C O 1
ATOM 5562 N N . LYS C 1 20 ? 28.792 -60.822 -0.031 1.00 49.65 45 LYS C N 1
ATOM 5563 C CA . LYS C 1 20 ? 29.455 -61.676 0.938 1.00 41.20 45 LYS C CA 1
ATOM 5564 C C . LYS C 1 20 ? 30.014 -60.767 2.029 1.00 42.32 45 LYS C C 1
ATOM 5565 O O . LYS C 1 20 ? 31.196 -60.416 2.020 1.00 48.77 45 LYS C O 1
ATOM 5571 N N . GLY C 1 21 ? 29.147 -60.378 2.961 1.00 37.60 46 GLY C N 1
ATOM 5572 C CA . GLY C 1 21 ? 29.419 -59.240 3.821 1.00 35.74 46 GLY C CA 1
ATOM 5573 C C . GLY C 1 21 ? 29.577 -59.485 5.308 1.00 41.87 46 GLY C C 1
ATOM 5574 O O . GLY C 1 21 ? 29.248 -60.554 5.826 1.00 34.97 46 GLY C O 1
ATOM 5575 N N . VAL C 1 22 ? 30.089 -58.467 5.996 1.00 39.52 47 VAL C N 1
ATOM 5576 C CA . VAL C 1 22 ? 30.311 -58.536 7.433 1.00 35.92 47 VAL C CA 1
ATOM 5577 C C . VAL C 1 22 ? 30.242 -57.125 8.038 1.00 38.98 47 VAL C C 1
ATOM 5578 O O . VAL C 1 22 ? 30.571 -56.135 7.378 1.00 39.03 47 VAL C O 1
ATOM 5582 N N . ASN C 1 23 ? 29.776 -57.033 9.281 1.00 42.35 48 ASN C N 1
ATOM 5583 C CA . ASN C 1 23 ? 29.715 -55.756 9.985 1.00 34.15 48 ASN C CA 1
ATOM 5584 C C . ASN C 1 23 ? 31.072 -55.351 10.526 1.00 38.99 48 ASN C C 1
ATOM 5585 O O . ASN C 1 23 ? 31.805 -56.177 11.071 1.00 43.45 48 ASN C O 1
ATOM 5590 N N . VAL C 1 24 ? 31.404 -54.077 10.370 1.00 36.65 49 VAL C N 1
ATOM 5591 C CA . VAL C 1 24 ? 32.678 -53.551 10.848 1.00 38.15 49 VAL C CA 1
ATOM 5592 C C . VAL C 1 24 ? 32.413 -52.346 11.752 1.00 34.76 49 VAL C C 1
ATOM 5593 O O . VAL C 1 24 ? 32.170 -51.236 11.279 1.00 33.50 49 VAL C O 1
ATOM 5597 N N . PHE C 1 25 ? 32.438 -52.586 13.058 1.00 33.41 50 PHE C N 1
ATOM 5598 C CA . PHE C 1 25 ? 32.012 -51.596 14.043 1.00 35.86 50 PHE C CA 1
ATOM 5599 C C . PHE C 1 25 ? 33.101 -50.614 14.422 1.00 40.00 50 PHE C C 1
ATOM 5600 O O . PHE C 1 25 ? 34.284 -50.865 14.202 1.00 41.40 50 PHE C O 1
ATOM 5608 N N . GLY C 1 26 ? 32.691 -49.499 15.018 1.00 44.94 51 GLY C N 1
ATOM 5609 C CA . GLY C 1 26 ? 33.638 -48.551 15.565 1.00 44.02 51 GLY C CA 1
ATOM 5610 C C . GLY C 1 26 ? 33.243 -47.104 15.379 1.00 44.18 51 GLY C C 1
ATOM 5611 O O . GLY C 1 26 ? 33.380 -46.294 16.300 1.00 44.33 51 GLY C O 1
ATOM 5612 N N . PHE C 1 27 ? 32.748 -46.772 14.190 1.00 38.17 52 PHE C N 1
ATOM 5613 C CA . PHE C 1 27 ? 32.435 -45.382 13.876 1.00 33.46 52 PHE C CA 1
ATOM 5614 C C . PHE C 1 27 ? 31.162 -44.890 14.557 1.00 37.92 52 PHE C C 1
ATOM 5615 O O . PHE C 1 27 ? 30.837 -43.706 14.479 1.00 46.13 52 PHE C O 1
ATOM 5623 N N . GLU C 1 28 ? 30.440 -45.785 15.225 1.00 34.75 53 GLU C N 1
ATOM 5624 C CA . GLU C 1 28 ? 29.213 -45.389 15.914 1.00 31.50 53 GLU C CA 1
ATOM 5625 C C . GLU C 1 28 ? 29.449 -45.330 17.422 1.00 37.90 53 GLU C C 1
ATOM 5626 O O . GLU C 1 28 ? 28.522 -45.111 18.202 1.00 40.59 53 GLU C O 1
ATOM 5632 N N . THR C 1 29 ? 30.703 -45.520 17.823 1.00 36.80 54 THR C N 1
ATOM 5633 C CA . THR C 1 29 ? 31.067 -45.502 19.236 1.00 40.06 54 THR C CA 1
ATOM 5634 C C . THR C 1 29 ? 31.773 -44.208 19.620 1.00 42.24 54 THR C C 1
ATOM 5635 O O . THR C 1 29 ? 32.074 -43.368 18.763 1.00 41.12 54 THR C O 1
ATOM 5639 N N . GLY C 1 30 ? 32.052 -44.063 20.911 1.00 41.16 55 GLY C N 1
ATOM 5640 C CA . GLY C 1 30 ? 32.763 -42.902 21.415 1.00 46.81 55 GLY C CA 1
ATOM 5641 C C . GLY C 1 30 ? 34.150 -42.720 20.817 1.00 53.41 55 GLY C C 1
ATOM 5642 O O . GLY C 1 30 ? 34.691 -41.612 20.821 1.00 60.93 55 GLY C O 1
ATOM 5643 N N . ASN C 1 31 ? 34.731 -43.804 20.306 1.00 46.76 56 ASN C N 1
ATOM 5644 C CA . ASN C 1 31 ? 36.032 -43.730 19.651 1.00 47.41 56 ASN C CA 1
ATOM 5645 C C . ASN C 1 31 ? 35.958 -43.039 18.297 1.00 49.64 56 ASN C C 1
ATOM 5646 O O . ASN C 1 31 ? 36.961 -42.519 17.812 1.00 58.15 56 ASN C O 1
ATOM 5651 N N . HIS C 1 32 ? 34.772 -43.057 17.692 1.00 44.62 57 HIS C N 1
ATOM 5652 C CA . HIS C 1 32 ? 34.541 -42.465 16.373 1.00 41.56 57 HIS C CA 1
ATOM 5653 C C . HIS C 1 32 ? 35.521 -42.966 15.308 1.00 45.37 57 HIS C C 1
ATOM 5654 O O . HIS C 1 32 ? 35.942 -42.202 14.438 1.00 51.42 57 HIS C O 1
ATOM 5661 N N . VAL C 1 33 ? 35.876 -44.247 15.381 1.00 44.14 58 VAL C N 1
ATOM 5662 C CA . VAL C 1 33 ? 36.762 -44.865 14.398 1.00 41.32 58 VAL C CA 1
ATOM 5663 C C . VAL C 1 33 ? 36.595 -46.377 14.487 1.00 44.41 58 VAL C C 1
ATOM 5664 O O . VAL C 1 33 ? 36.293 -46.898 15.557 1.00 50.07 58 VAL C O 1
ATOM 5668 N N . MET C 1 34 ? 36.767 -47.075 13.366 1.00 45.91 59 MET C N 1
ATOM 5669 C CA . MET C 1 34 ? 36.661 -48.531 13.359 1.00 44.15 59 MET C CA 1
ATOM 5670 C C . MET C 1 34 ? 37.574 -49.123 14.422 1.00 45.22 59 MET C C 1
ATOM 5671 O O . MET C 1 34 ? 38.688 -48.643 14.636 1.00 45.87 59 MET C O 1
ATOM 5676 N N . HIS C 1 35 ? 37.085 -50.156 15.101 1.00 44.09 60 HIS C N 1
ATOM 5677 C CA . HIS C 1 35 ? 37.792 -50.738 16.235 1.00 44.78 60 HIS C CA 1
ATOM 5678 C C . HIS C 1 35 ? 39.013 -51.542 15.815 1.00 44.08 60 HIS C C 1
ATOM 5679 O O . HIS C 1 35 ? 39.103 -51.998 14.678 1.00 46.88 60 HIS C O 1
ATOM 5686 N N . GLY C 1 36 ? 39.951 -51.707 16.745 1.00 44.92 61 GLY C N 1
ATOM 5687 C CA . GLY C 1 36 ? 41.107 -52.558 16.537 1.00 40.52 61 GLY C CA 1
ATOM 5688 C C . GLY C 1 36 ? 42.369 -51.859 16.082 1.00 45.02 61 GLY C C 1
ATOM 5689 O O . GLY C 1 36 ? 43.408 -52.501 15.919 1.00 43.79 61 GLY C O 1
ATOM 5690 N N . LEU C 1 37 ? 42.296 -50.546 15.888 1.00 46.43 62 LEU C N 1
ATOM 5691 C CA . LEU C 1 37 ? 43.455 -49.790 15.420 1.00 48.86 62 LEU C CA 1
ATOM 5692 C C . LEU C 1 37 ? 44.479 -49.589 16.534 1.00 53.11 62 LEU C C 1
ATOM 5693 O O . LEU C 1 37 ? 45.546 -49.014 16.317 1.00 58.61 62 LEU C O 1
ATOM 5698 N N . TRP C 1 38 ? 44.153 -50.070 17.728 1.00 52.97 63 TRP C N 1
ATOM 5699 C CA . TRP C 1 38 ? 45.120 -50.112 18.814 1.00 55.58 63 TRP C CA 1
ATOM 5700 C C . TRP C 1 38 ? 45.985 -51.361 18.674 1.00 59.13 63 TRP C C 1
ATOM 5701 O O . TRP C 1 38 ? 47.062 -51.450 19.265 1.00 64.01 63 TRP C O 1
ATOM 5712 N N . ALA C 1 39 ? 45.511 -52.318 17.876 1.00 60.11 64 ALA C N 1
ATOM 5713 C CA . ALA C 1 39 ? 46.206 -53.595 17.688 1.00 56.75 64 ALA C CA 1
ATOM 5714 C C . ALA C 1 39 ? 46.615 -53.847 16.237 1.00 54.69 64 ALA C C 1
ATOM 5715 O O . ALA C 1 39 ? 47.549 -54.600 15.983 1.00 49.38 64 ALA C O 1
ATOM 5717 N N . ARG C 1 40 ? 45.912 -53.225 15.291 1.00 49.79 65 ARG C N 1
ATOM 5718 C CA . ARG C 1 40 ? 46.151 -53.482 13.873 1.00 49.07 65 ARG C CA 1
ATOM 5719 C C . ARG C 1 40 ? 46.338 -52.211 13.050 1.00 51.06 65 ARG C C 1
ATOM 5720 O O . ARG C 1 40 ? 45.904 -51.130 13.446 1.00 54.76 65 ARG C O 1
ATOM 5728 N N . ASN C 1 41 ? 46.982 -52.356 11.897 1.00 43.41 66 ASN C N 1
ATOM 5729 C CA . ASN C 1 41 ? 46.973 -51.314 10.879 1.00 51.31 66 ASN C CA 1
ATOM 5730 C C . ASN C 1 41 ? 45.668 -51.409 10.096 1.00 47.97 66 ASN C C 1
ATOM 5731 O O . ASN C 1 41 ? 45.302 -52.492 9.638 1.00 45.27 66 ASN C O 1
ATOM 5736 N N . TRP C 1 42 ? 44.968 -50.284 9.952 1.00 52.45 67 TRP C N 1
ATOM 5737 C CA . TRP C 1 42 ? 43.619 -50.271 9.371 1.00 46.65 67 TRP C CA 1
ATOM 5738 C C . TRP C 1 42 ? 43.575 -50.848 7.957 1.00 45.43 67 TRP C C 1
ATOM 5739 O O . TRP C 1 42 ? 42.645 -51.568 7.601 1.00 42.80 67 TRP C O 1
ATOM 5750 N N . LYS C 1 43 ? 44.590 -50.536 7.160 1.00 45.31 68 LYS C N 1
ATOM 5751 C CA . LYS C 1 43 ? 44.645 -50.992 5.779 1.00 41.58 68 LYS C CA 1
ATOM 5752 C C . LYS C 1 43 ? 44.897 -52.496 5.703 1.00 46.48 68 LYS C C 1
ATOM 5753 O O . LYS C 1 43 ? 44.435 -53.164 4.780 1.00 45.90 68 LYS C O 1
ATOM 5759 N N . ASP C 1 44 ? 45.626 -53.022 6.684 1.00 54.86 69 ASP C N 1
ATOM 5760 C CA . ASP C 1 44 ? 45.970 -54.439 6.711 1.00 56.63 69 ASP C CA 1
ATOM 5761 C C . ASP C 1 44 ? 44.773 -55.283 7.135 1.00 51.33 69 ASP C C 1
ATOM 5762 O O . ASP C 1 44 ? 44.634 -56.419 6.694 1.00 60.11 69 ASP C O 1
ATOM 5767 N N . MET C 1 45 ? 43.905 -54.735 7.979 1.00 45.92 70 MET C N 1
ATOM 5768 C CA . MET C 1 45 ? 42.689 -55.453 8.357 1.00 41.16 70 MET C CA 1
ATOM 5769 C C . MET C 1 45 ? 41.725 -55.568 7.187 1.00 43.83 70 MET C C 1
ATOM 5770 O O . MET C 1 45 ? 41.070 -56.595 7.013 1.00 48.12 70 MET C O 1
ATOM 5775 N N . ILE C 1 46 ? 41.631 -54.512 6.388 1.00 42.96 71 ILE C N 1
ATOM 5776 C CA . ILE C 1 46 ? 40.751 -54.535 5.224 1.00 43.33 71 ILE C CA 1
ATOM 5777 C C . ILE C 1 46 ? 41.269 -55.548 4.205 1.00 49.32 71 ILE C C 1
ATOM 5778 O O . ILE C 1 46 ? 40.496 -56.304 3.616 1.00 53.45 71 ILE C O 1
ATOM 5783 N N . VAL C 1 47 ? 42.584 -55.578 4.023 1.00 50.40 72 VAL C N 1
ATOM 5784 C CA . VAL C 1 47 ? 43.208 -56.546 3.131 1.00 45.83 72 VAL C CA 1
ATOM 5785 C C . VAL C 1 47 ? 42.965 -57.970 3.627 1.00 46.32 72 VAL C C 1
ATOM 5786 O O . VAL C 1 47 ? 42.655 -58.866 2.836 1.00 47.14 72 VAL C O 1
A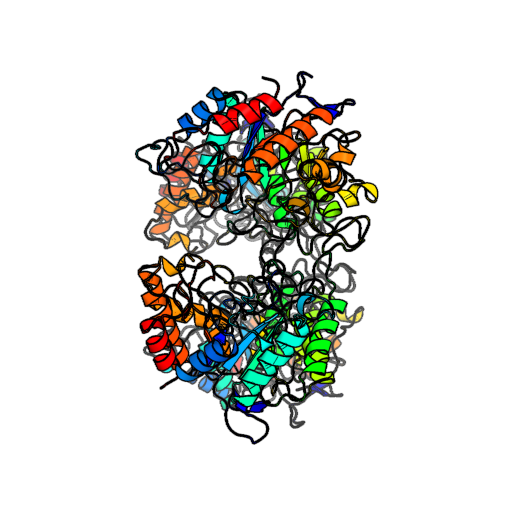TOM 5790 N N . GLN C 1 48 ? 43.076 -58.173 4.938 1.00 48.66 73 GLN C N 1
ATOM 5791 C CA . GLN C 1 48 ? 42.829 -59.492 5.518 1.00 45.04 73 GLN C CA 1
ATOM 5792 C C . GLN C 1 48 ? 41.379 -59.944 5.333 1.00 51.82 73 GLN C C 1
ATOM 5793 O O . GLN C 1 48 ? 41.129 -61.108 5.030 1.00 57.55 73 GLN C O 1
ATOM 5799 N N . MET C 1 49 ? 40.418 -59.041 5.508 1.00 52.86 74 MET C N 1
ATOM 5800 C CA . MET C 1 49 ? 39.029 -59.477 5.446 1.00 52.27 74 MET C CA 1
ATOM 5801 C C . MET C 1 49 ? 38.619 -59.749 4.001 1.00 48.48 74 MET C C 1
ATOM 5802 O O . MET C 1 49 ? 37.789 -60.622 3.744 1.00 51.88 74 MET C O 1
ATOM 5807 N N . GLN C 1 50 ? 39.218 -59.045 3.048 1.00 38.58 75 GLN C N 1
ATOM 5808 C CA . GLN C 1 50 ? 38.910 -59.342 1.657 1.00 39.32 75 GLN C CA 1
ATOM 5809 C C . GLN C 1 50 ? 39.478 -60.700 1.258 1.00 47.47 75 GLN C C 1
ATOM 5810 O O . GLN C 1 50 ? 38.859 -61.438 0.497 1.00 55.51 75 GLN C O 1
ATOM 5816 N N . GLY C 1 51 ? 40.656 -61.024 1.783 1.00 47.74 76 GLY C N 1
ATOM 5817 C CA . GLY C 1 51 ? 41.311 -62.285 1.481 1.00 44.95 76 GLY C CA 1
ATOM 5818 C C . GLY C 1 51 ? 40.596 -63.493 2.053 1.00 40.27 76 GLY C C 1
ATOM 5819 O O . GLY C 1 51 ? 40.784 -64.611 1.581 1.00 51.37 76 GLY C O 1
ATOM 5820 N N . LEU C 1 52 ? 39.773 -63.262 3.073 1.00 54.55 77 LEU C N 1
ATOM 5821 C CA . LEU C 1 52 ? 38.952 -64.313 3.673 1.00 49.23 77 LEU C CA 1
ATOM 5822 C C . LEU C 1 52 ? 37.773 -64.669 2.776 1.00 45.63 77 LEU C C 1
ATOM 5823 O O . LEU C 1 52 ? 37.132 -65.707 2.952 1.00 52.40 77 LEU C O 1
ATOM 5828 N N . GLY C 1 53 ? 37.486 -63.799 1.816 1.00 41.56 78 GLY C N 1
ATOM 5829 C CA . GLY C 1 53 ? 36.420 -64.050 0.869 1.00 41.92 78 GLY C CA 1
ATOM 5830 C C . GLY C 1 53 ? 35.307 -63.030 0.955 1.00 41.21 78 GLY C C 1
ATOM 5831 O O . GLY C 1 53 ? 34.343 -63.110 0.198 1.00 43.97 78 GLY C O 1
ATOM 5832 N N . PHE C 1 54 ? 35.434 -62.082 1.882 1.00 39.99 79 PHE C N 1
ATOM 5833 C CA . PHE C 1 54 ? 34.469 -60.995 2.015 1.00 43.87 79 PHE C CA 1
ATOM 5834 C C . PHE C 1 54 ? 34.610 -60.011 0.864 1.00 43.96 79 PHE C C 1
ATOM 5835 O O . PHE C 1 54 ? 35.725 -59.679 0.471 1.00 47.31 79 PHE C O 1
ATOM 5843 N N . ASN C 1 55 ? 33.489 -59.534 0.330 1.00 41.25 80 ASN C N 1
ATOM 5844 C CA . ASN C 1 55 ? 33.536 -58.515 -0.715 1.00 39.26 80 ASN C CA 1
ATOM 5845 C C . ASN C 1 55 ? 32.624 -57.331 -0.402 1.00 40.50 80 ASN C C 1
ATOM 5846 O O . ASN C 1 55 ? 32.442 -56.433 -1.224 1.00 47.53 80 ASN C O 1
ATOM 5851 N N . ALA C 1 56 ? 32.041 -57.335 0.789 1.00 38.04 81 ALA C N 1
ATOM 5852 C CA . ALA C 1 56 ? 31.126 -56.269 1.172 1.00 38.86 81 ALA C CA 1
ATOM 5853 C C . ALA C 1 56 ? 31.180 -56.018 2.667 1.00 41.77 81 ALA C C 1
ATOM 5854 O O . ALA C 1 56 ? 31.393 -56.939 3.453 1.00 44.08 81 ALA C O 1
ATOM 5856 N N . VAL C 1 57 ? 30.982 -54.771 3.059 1.00 38.68 82 VAL C N 1
ATOM 5857 C CA . VAL C 1 57 ? 31.010 -54.408 4.459 1.00 38.64 82 VAL C CA 1
ATOM 5858 C C . VAL C 1 57 ? 29.799 -53.558 4.801 1.00 42.79 82 VAL C C 1
ATOM 5859 O O . VAL C 1 57 ? 29.318 -52.801 3.981 1.00 42.55 82 VAL C O 1
ATOM 5863 N N . ARG C 1 58 ? 29.319 -53.692 6.027 1.00 40.47 83 ARG C N 1
ATOM 5864 C CA . ARG C 1 58 ? 28.275 -52.831 6.534 1.00 34.84 83 ARG C CA 1
ATOM 5865 C C . ARG C 1 58 ? 28.941 -51.920 7.539 1.00 37.43 83 ARG C C 1
ATOM 5866 O O . ARG C 1 58 ? 29.525 -52.385 8.498 1.00 42.51 83 ARG C O 1
ATOM 5874 N N . LEU C 1 59 ? 28.867 -50.616 7.314 1.00 40.53 84 LEU C N 1
ATOM 5875 C CA . LEU C 1 59 ? 29.590 -49.685 8.159 1.00 33.65 84 LEU C CA 1
ATOM 5876 C C . LEU C 1 59 ? 28.683 -48.845 9.027 1.00 36.65 84 LEU C C 1
ATOM 5877 O O . LEU C 1 59 ? 28.095 -47.885 8.554 1.00 35.40 84 LEU C O 1
ATOM 5882 N N . PRO C 1 60 ? 28.598 -49.155 10.307 1.00 40.98 85 PRO C N 1
ATOM 5883 C CA . PRO C 1 60 ? 27.842 -48.315 11.235 1.00 40.45 85 PRO C CA 1
ATOM 5884 C C . PRO C 1 60 ? 28.485 -46.948 11.438 1.00 41.08 85 PRO C C 1
ATOM 5885 O O . PRO C 1 60 ? 29.696 -46.859 11.524 1.00 45.20 85 PRO C O 1
ATOM 5889 N N . PHE C 1 61 ? 27.679 -45.899 11.534 1.00 38.95 86 PHE C N 1
ATOM 5890 C CA . PHE C 1 61 ? 28.189 -44.577 11.892 1.00 34.29 86 PHE C CA 1
ATOM 5891 C C . PHE C 1 61 ? 27.218 -43.892 12.843 1.00 34.03 86 PHE C C 1
ATOM 5892 O O . PHE C 1 61 ? 26.116 -44.390 13.095 1.00 32.43 86 PHE C O 1
ATOM 5900 N N . CYS C 1 62 ? 27.627 -42.736 13.353 1.00 32.46 87 CYS C N 1
ATOM 5901 C CA . CYS C 1 62 ? 26.780 -41.930 14.220 1.00 30.32 87 CYS C CA 1
ATOM 5902 C C . CYS C 1 62 ? 26.976 -40.471 13.856 1.00 39.33 87 CYS C C 1
ATOM 5903 O O . CYS C 1 62 ? 28.007 -40.120 13.277 1.00 43.47 87 CYS C O 1
ATOM 5906 N N . PRO C 1 63 ? 25.983 -39.622 14.176 1.00 36.30 88 PRO C N 1
ATOM 5907 C CA . PRO C 1 63 ? 26.052 -38.179 13.945 1.00 31.49 88 PRO C CA 1
ATOM 5908 C C . PRO C 1 63 ? 27.411 -37.553 14.265 1.00 38.00 88 PRO C C 1
ATOM 5909 O O . PRO C 1 63 ? 27.987 -36.900 13.393 1.00 42.13 88 PRO C O 1
ATOM 5913 N N . ALA C 1 64 ? 27.914 -37.765 15.480 1.00 34.87 89 ALA C N 1
ATOM 5914 C CA . ALA C 1 64 ? 29.121 -37.083 15.945 1.00 39.86 89 ALA C CA 1
ATOM 5915 C C . ALA C 1 64 ? 30.335 -37.344 15.053 1.00 48.66 89 ALA C C 1
ATOM 5916 O O . ALA C 1 64 ? 31.187 -36.468 14.890 1.00 54.22 89 ALA C O 1
ATOM 5918 N N . THR C 1 65 ? 30.411 -38.541 14.477 1.00 40.56 90 THR C N 1
ATOM 5919 C CA . THR C 1 65 ? 31.508 -38.882 13.578 1.00 39.86 90 THR C CA 1
ATOM 5920 C C . THR C 1 65 ? 31.462 -38.011 12.326 1.00 37.24 90 THR C C 1
ATOM 5921 O O . THR C 1 65 ? 32.495 -37.676 11.748 1.00 36.45 90 THR C O 1
ATOM 5925 N N . LEU C 1 66 ? 30.260 -37.613 11.929 1.00 41.87 91 LEU C N 1
ATOM 5926 C CA . LEU C 1 66 ? 30.085 -36.856 10.698 1.00 35.54 91 LEU C CA 1
ATOM 5927 C C . LEU C 1 66 ? 30.520 -35.395 10.842 1.00 37.35 91 LEU C C 1
ATOM 5928 O O . LEU C 1 66 ? 30.772 -34.732 9.839 1.00 37.46 91 LEU C O 1
ATOM 5933 N N . ARG C 1 67 ? 30.621 -34.893 12.073 1.00 41.32 92 ARG C N 1
ATOM 5934 C CA A ARG C 1 67 ? 31.060 -33.516 12.327 0.50 44.19 92 ARG C CA 1
ATOM 5935 C CA B ARG C 1 67 ? 31.032 -33.507 12.260 0.50 44.40 92 ARG C CA 1
ATOM 5936 C C . ARG C 1 67 ? 32.514 -33.334 11.915 1.00 51.46 92 ARG C C 1
ATOM 5937 O O . ARG C 1 67 ? 33.337 -34.221 12.147 1.00 53.08 92 ARG C O 1
ATOM 5952 N N . SER C 1 68 ? 32.836 -32.180 11.340 1.00 61.09 93 SER C N 1
ATOM 5953 C CA . SER C 1 68 ? 34.175 -31.920 10.816 1.00 63.03 93 SER C CA 1
ATOM 5954 C C . SER C 1 68 ? 35.281 -31.855 11.872 1.00 62.67 93 SER C C 1
ATOM 5955 O O . SER C 1 68 ? 36.456 -31.983 11.536 1.00 71.21 93 SER C O 1
ATOM 5958 N N . ASP C 1 69 ? 34.920 -31.672 13.138 1.00 60.52 94 ASP C N 1
ATOM 5959 C CA . ASP C 1 69 ? 35.925 -31.439 14.178 1.00 60.57 94 ASP C CA 1
ATOM 5960 C C . ASP C 1 69 ? 36.061 -32.573 15.195 1.00 58.10 94 ASP C C 1
ATOM 5961 O O . ASP C 1 69 ? 36.851 -32.470 16.134 1.00 62.27 94 ASP C O 1
ATOM 5966 N N . THR C 1 70 ? 35.303 -33.652 15.012 1.00 52.74 95 THR C N 1
ATOM 5967 C CA . THR C 1 70 ? 35.366 -34.785 15.934 1.00 51.63 95 THR C CA 1
ATOM 5968 C C . THR C 1 70 ? 36.677 -35.562 15.813 1.00 56.76 95 THR C C 1
ATOM 5969 O O . THR C 1 70 ? 37.055 -35.994 14.721 1.00 50.04 95 THR C O 1
ATOM 5973 N N . MET C 1 71 ? 37.362 -35.744 16.941 1.00 60.15 96 MET C N 1
ATOM 5974 C CA . MET C 1 71 ? 38.633 -36.464 16.963 1.00 53.88 96 MET C CA 1
ATOM 5975 C C . MET C 1 71 ? 38.453 -37.934 17.332 1.00 53.75 96 MET C C 1
ATOM 5976 O O . MET C 1 71 ? 37.682 -38.266 18.233 1.00 55.33 96 MET C O 1
ATOM 5981 N N . PRO C 1 72 ? 39.176 -38.824 16.639 1.00 53.17 97 PRO C N 1
ATOM 5982 C CA . PRO C 1 72 ? 39.133 -40.247 16.973 1.00 47.04 97 PRO C CA 1
ATOM 5983 C C . PRO C 1 72 ? 39.828 -40.527 18.295 1.00 52.69 97 PRO C C 1
ATOM 5984 O O . PRO C 1 72 ? 40.562 -39.676 18.794 1.00 59.97 97 PRO C O 1
ATOM 5988 N N . ALA C 1 73 ? 39.598 -41.709 18.852 1.00 55.33 98 ALA C N 1
ATOM 5989 C CA . ALA C 1 73 ? 40.313 -42.141 20.042 1.00 56.12 98 ALA C CA 1
ATOM 5990 C C . ALA C 1 73 ? 40.766 -43.588 19.876 1.00 57.18 98 ALA C C 1
ATOM 5991 O O . ALA C 1 73 ? 40.285 -44.290 18.984 1.00 64.43 98 ALA C O 1
ATOM 5993 N N . SER C 1 74 ? 41.708 -44.005 20.720 1.00 58.64 99 SER C N 1
ATOM 5994 C CA . SER C 1 74 ? 42.186 -45.394 20.814 1.00 60.13 99 SER C CA 1
ATOM 5995 C C . SER C 1 74 ? 43.075 -45.862 19.653 1.00 61.87 99 SER C C 1
ATOM 5996 O O . SER C 1 74 ? 43.489 -47.020 19.625 1.00 68.93 99 SER C O 1
ATOM 5999 N N . ILE C 1 75 ? 43.382 -44.979 18.709 1.00 58.85 100 ILE C N 1
ATOM 6000 C CA . ILE C 1 75 ? 44.244 -45.354 17.591 1.00 52.38 100 ILE C CA 1
ATOM 6001 C C . ILE C 1 75 ? 45.710 -45.402 18.018 1.00 54.54 100 ILE C C 1
ATOM 6002 O O . ILE C 1 75 ? 46.196 -44.486 18.673 1.00 50.97 100 ILE C O 1
ATOM 6007 N N . ASP C 1 76 ? 46.397 -46.485 17.655 1.00 58.63 101 ASP C N 1
ATOM 6008 C CA . ASP C 1 76 ? 47.840 -46.619 17.860 1.00 60.22 101 ASP C CA 1
ATOM 6009 C C . ASP C 1 76 ? 48.573 -46.117 16.620 1.00 60.46 101 ASP C C 1
ATOM 6010 O O . ASP C 1 76 ? 48.733 -46.849 15.638 1.00 53.37 101 ASP C O 1
ATOM 6015 N N . TYR C 1 77 ? 49.024 -44.867 16.674 1.00 62.37 102 TYR C N 1
ATOM 6016 C CA . TYR C 1 77 ? 49.578 -44.210 15.495 1.00 64.11 102 TYR C CA 1
ATOM 6017 C C . TYR C 1 77 ? 50.956 -44.748 15.103 1.00 68.66 102 TYR C C 1
ATOM 6018 O O . TYR C 1 77 ? 51.492 -44.382 14.055 1.00 71.05 102 TYR C O 1
ATOM 6027 N N . SER C 1 78 ? 51.521 -45.623 15.932 1.00 68.92 103 SER C N 1
ATOM 6028 C CA . SER C 1 78 ? 52.733 -46.353 15.558 1.00 67.86 103 SER C CA 1
ATOM 6029 C C . SER C 1 78 ? 52.409 -47.365 14.465 1.00 66.38 103 SER C C 1
ATOM 6030 O O . SER C 1 78 ? 53.255 -47.685 13.631 1.00 68.23 103 SER C O 1
ATOM 6033 N N . ARG C 1 79 ? 51.175 -47.864 14.485 1.00 64.10 104 ARG C N 1
ATOM 6034 C CA . ARG C 1 79 ? 50.705 -48.840 13.506 1.00 59.54 104 ARG C CA 1
ATOM 6035 C C . ARG C 1 79 ? 49.861 -48.186 12.417 1.00 61.88 104 ARG C C 1
ATOM 6036 O O . ARG C 1 79 ? 49.545 -48.815 11.410 1.00 61.62 104 ARG C O 1
ATOM 6044 N N . ASN C 1 80 ? 49.486 -46.927 12.628 1.00 60.18 105 ASN C N 1
ATOM 6045 C CA . ASN C 1 80 ? 48.648 -46.215 11.668 1.00 55.48 105 ASN C CA 1
ATOM 6046 C C . ASN C 1 80 ? 49.123 -44.793 11.415 1.00 55.82 105 ASN C C 1
ATOM 6047 O O . ASN C 1 80 ? 48.373 -43.843 11.613 1.00 58.93 105 ASN C O 1
ATOM 6052 N N . ALA C 1 81 ? 50.365 -44.659 10.963 1.00 60.73 106 ALA C N 1
ATOM 6053 C CA . ALA C 1 81 ? 51.008 -43.356 10.811 1.00 60.08 106 ALA C CA 1
ATOM 6054 C C . ALA C 1 81 ? 50.266 -42.413 9.859 1.00 56.87 106 ALA C C 1
ATOM 6055 O O . ALA C 1 81 ? 50.261 -41.200 10.063 1.00 61.78 106 ALA C O 1
ATOM 6057 N N . ASP C 1 82 ? 49.637 -42.963 8.826 1.00 54.40 107 ASP C N 1
ATOM 6058 C CA . ASP C 1 82 ? 48.960 -42.134 7.831 1.00 50.20 107 ASP C CA 1
ATOM 6059 C C . ASP C 1 82 ? 47.581 -41.665 8.307 1.00 50.65 107 ASP C C 1
ATOM 6060 O O . ASP C 1 82 ? 46.845 -41.019 7.564 1.00 52.42 107 ASP C O 1
ATOM 6065 N N . LEU C 1 83 ? 47.235 -41.996 9.546 1.00 51.50 108 LEU C N 1
ATOM 6066 C CA . LEU C 1 83 ? 45.983 -41.545 10.137 1.00 51.47 108 LEU C CA 1
ATOM 6067 C C . LEU C 1 83 ? 46.238 -40.425 11.134 1.00 57.54 108 LEU C C 1
ATOM 6068 O O . LEU C 1 83 ? 45.307 -39.797 11.635 1.00 61.71 108 LEU C O 1
ATOM 6073 N N . GLN C 1 84 ? 47.512 -40.185 11.420 1.00 62.29 109 GLN C N 1
ATOM 6074 C CA . GLN C 1 84 ? 47.908 -39.169 12.386 1.00 64.25 109 GLN C CA 1
ATOM 6075 C C . GLN C 1 84 ? 47.481 -37.783 11.922 1.00 62.14 109 GLN C C 1
ATOM 6076 O O . GLN C 1 84 ? 47.808 -37.364 10.812 1.00 60.80 109 GLN C O 1
ATOM 6082 N N . GLY C 1 85 ? 46.733 -37.086 12.772 1.00 60.85 110 GLY C N 1
ATOM 6083 C CA . GLY C 1 85 ? 46.306 -35.730 12.481 1.00 56.20 110 GLY C CA 1
ATOM 6084 C C . GLY C 1 85 ? 44.919 -35.655 11.878 1.00 58.23 110 GLY C C 1
ATOM 6085 O O . GLY C 1 85 ? 44.254 -34.626 11.973 1.00 61.44 110 GLY C O 1
ATOM 6086 N N . LEU C 1 86 ? 44.482 -36.746 11.258 1.00 58.06 111 LEU C N 1
ATOM 6087 C CA . LEU C 1 86 ? 43.175 -36.786 10.613 1.00 56.96 111 LEU C CA 1
ATOM 6088 C C . LEU C 1 86 ? 42.041 -36.762 11.632 1.00 55.90 111 LEU C C 1
ATOM 6089 O O . LEU C 1 86 ? 42.191 -37.252 12.755 1.00 53.16 111 LEU C O 1
ATOM 6094 N N . THR C 1 87 ? 40.909 -36.185 11.229 1.00 50.41 112 THR C N 1
ATOM 6095 C CA . THR C 1 87 ? 39.712 -36.178 12.058 1.00 48.96 112 THR C CA 1
ATOM 6096 C C . THR C 1 87 ? 38.890 -37.417 11.731 1.00 45.84 112 THR C C 1
ATOM 6097 O O . THR C 1 87 ? 39.145 -38.084 10.730 1.00 47.77 112 THR C O 1
ATOM 6101 N N . SER C 1 88 ? 37.903 -37.721 12.567 1.00 38.23 113 SER C N 1
ATOM 6102 C CA . SER C 1 88 ? 37.144 -38.952 12.418 1.00 37.12 113 SER C CA 1
ATOM 6103 C C . SER C 1 88 ? 36.435 -39.000 11.067 1.00 44.00 113 SER C C 1
ATOM 6104 O O . SER C 1 88 ? 36.261 -40.075 10.484 1.00 46.21 113 SER C O 1
ATOM 6107 N N . LEU C 1 89 ? 36.044 -37.831 10.566 1.00 44.00 114 LEU C N 1
ATOM 6108 C CA . LEU C 1 89 ? 35.407 -37.741 9.256 1.00 39.23 114 LEU C CA 1
ATOM 6109 C C . LEU C 1 89 ? 36.409 -38.068 8.160 1.00 42.60 114 LEU C C 1
ATOM 6110 O O . LEU C 1 89 ? 36.112 -38.809 7.220 1.00 41.19 114 LEU C O 1
ATOM 6115 N N . GLN C 1 90 ? 37.607 -37.516 8.293 1.00 44.82 115 GLN C N 1
ATOM 6116 C CA . GLN C 1 90 ? 38.635 -37.708 7.287 1.00 46.17 115 GLN C CA 1
ATOM 6117 C C . GLN C 1 90 ? 39.068 -39.165 7.252 1.00 42.90 115 GLN C C 1
ATOM 6118 O O . GLN C 1 90 ? 39.471 -39.673 6.208 1.00 45.83 115 GLN C O 1
ATOM 6124 N N . ILE C 1 91 ? 38.969 -39.836 8.396 1.00 44.29 116 ILE C N 1
ATOM 6125 C CA . ILE C 1 91 ? 39.337 -41.245 8.494 1.00 42.74 116 ILE C CA 1
ATOM 6126 C C . ILE C 1 91 ? 38.224 -42.115 7.912 1.00 46.84 116 ILE C C 1
ATOM 6127 O O . ILE C 1 91 ? 38.494 -43.148 7.288 1.00 45.65 116 ILE C O 1
ATOM 6132 N N . LEU C 1 92 ? 36.976 -41.687 8.100 1.00 46.46 117 LEU C N 1
ATOM 6133 C CA . LEU C 1 92 ? 35.845 -42.352 7.455 1.00 44.83 117 LEU C CA 1
ATOM 6134 C C . LEU C 1 92 ? 35.976 -42.207 5.940 1.00 46.51 117 LEU C C 1
ATOM 6135 O O . LEU C 1 92 ? 35.735 -43.159 5.197 1.00 51.15 117 LEU C O 1
ATOM 6140 N N . ASP C 1 93 ? 36.370 -41.017 5.491 1.00 42.89 118 ASP C N 1
ATOM 6141 C CA . ASP C 1 93 ? 36.665 -40.787 4.079 1.00 40.53 118 ASP C CA 1
ATOM 6142 C C . ASP C 1 93 ? 37.712 -41.768 3.565 1.00 43.23 118 ASP C C 1
ATOM 6143 O O . ASP C 1 93 ? 37.516 -42.429 2.542 1.00 47.55 118 ASP C O 1
ATOM 6148 N N . LYS C 1 94 ? 38.823 -41.851 4.293 1.00 41.53 119 LYS C N 1
ATOM 6149 C CA . LYS C 1 94 ? 39.956 -42.681 3.908 1.00 37.63 119 LYS C CA 1
ATOM 6150 C C . LYS C 1 94 ? 39.595 -44.154 3.843 1.00 36.43 119 LYS C C 1
ATOM 6151 O O . LYS C 1 94 ? 39.989 -44.848 2.915 1.00 45.43 119 LYS C O 1
ATOM 6157 N N . VAL C 1 95 ? 38.845 -44.629 4.830 1.00 38.24 120 VAL C N 1
ATOM 6158 C CA . VAL C 1 95 ? 38.456 -46.036 4.875 1.00 41.04 120 VAL C CA 1
ATOM 6159 C C . VAL C 1 95 ? 37.506 -46.380 3.731 1.00 45.16 120 VAL C C 1
ATOM 6160 O O . VAL C 1 95 ? 37.687 -47.388 3.051 1.00 50.09 120 VAL C O 1
ATOM 6164 N N . ILE C 1 96 ? 36.507 -45.531 3.508 1.00 43.87 121 ILE C N 1
ATOM 6165 C CA . ILE C 1 96 ? 35.561 -45.741 2.418 1.00 40.76 121 ILE C CA 1
ATOM 6166 C C . ILE C 1 96 ? 36.275 -45.750 1.064 1.00 40.08 121 ILE C C 1
ATOM 6167 O O . ILE C 1 96 ? 36.015 -46.614 0.226 1.00 44.75 121 ILE C O 1
ATOM 6172 N N . ALA C 1 97 ? 37.194 -44.812 0.864 1.00 38.62 122 ALA C N 1
ATOM 6173 C CA . ALA C 1 97 ? 38.012 -44.805 -0.348 1.00 43.37 122 ALA C CA 1
ATOM 6174 C C . ALA C 1 97 ? 38.792 -46.118 -0.515 1.00 47.80 122 ALA C C 1
ATOM 6175 O O . ALA C 1 97 ? 38.944 -46.623 -1.628 1.00 48.77 122 ALA C O 1
ATOM 6177 N N . GLU C 1 98 ? 39.279 -46.669 0.594 1.00 38.76 123 GLU C N 1
ATOM 6178 C CA . GLU C 1 98 ? 40.045 -47.907 0.557 1.00 41.35 123 GLU C CA 1
ATOM 6179 C C . GLU C 1 98 ? 39.181 -49.091 0.133 1.00 43.98 123 GLU C C 1
ATOM 6180 O O . GLU C 1 98 ? 39.579 -49.884 -0.718 1.00 49.29 123 GLU C O 1
ATOM 6186 N N . PHE C 1 99 ? 38.001 -49.209 0.733 1.00 41.33 124 PHE C N 1
ATOM 6187 C CA . PHE C 1 99 ? 37.036 -50.229 0.339 1.00 41.98 124 PHE C CA 1
ATOM 6188 C C . PHE C 1 99 ? 36.714 -50.107 -1.138 1.00 48.39 124 PHE C C 1
ATOM 6189 O O . PHE C 1 99 ? 36.557 -51.105 -1.844 1.00 54.13 124 PHE C O 1
ATOM 6197 N N . ASN C 1 100 ? 36.616 -48.869 -1.601 1.00 43.41 125 ASN C N 1
ATOM 6198 C CA . ASN C 1 100 ? 36.333 -48.615 -3.000 1.00 41.05 125 ASN C CA 1
ATOM 6199 C C . ASN C 1 100 ? 37.514 -49.012 -3.890 1.00 47.34 125 ASN C C 1
ATOM 6200 O O . ASN C 1 100 ? 37.340 -49.688 -4.905 1.00 56.33 125 ASN C O 1
ATOM 6205 N N . ALA C 1 101 ? 38.716 -48.605 -3.495 1.00 42.84 126 ALA C N 1
ATOM 6206 C CA . ALA C 1 101 ? 39.918 -48.909 -4.265 1.00 41.88 126 ALA C CA 1
ATOM 6207 C C . ALA C 1 101 ? 40.143 -50.409 -4.416 1.00 43.37 126 ALA C C 1
ATOM 6208 O O . ALA C 1 101 ? 40.775 -50.848 -5.372 1.00 50.49 126 ALA C O 1
ATOM 6210 N N . ARG C 1 102 ? 39.625 -51.192 -3.474 1.00 37.66 127 ARG C N 1
ATOM 6211 C CA . ARG C 1 102 ? 39.795 -52.639 -3.511 1.00 40.66 127 ARG C CA 1
ATOM 6212 C C . ARG C 1 102 ? 38.559 -53.370 -4.040 1.00 38.36 127 ARG C C 1
ATOM 6213 O O . ARG C 1 102 ? 38.523 -54.599 -4.072 1.00 38.38 127 ARG C O 1
ATOM 6221 N N . GLY C 1 103 ? 37.549 -52.615 -4.457 1.00 41.45 128 GLY C N 1
ATOM 6222 C CA . GLY C 1 103 ? 36.347 -53.205 -5.022 1.00 37.25 128 GLY C CA 1
ATOM 6223 C C . GLY C 1 103 ? 35.519 -53.986 -4.019 1.00 37.80 128 GLY C C 1
ATOM 6224 O O . GLY C 1 103 ? 35.069 -55.090 -4.309 1.00 44.71 128 GLY C O 1
ATOM 6225 N N . MET C 1 104 ? 35.324 -53.415 -2.834 1.00 38.37 129 MET C N 1
ATOM 6226 C CA . MET C 1 104 ? 34.459 -54.004 -1.818 1.00 34.79 129 MET C CA 1
ATOM 6227 C C . MET C 1 104 ? 33.244 -53.109 -1.623 1.00 39.33 129 MET C C 1
ATOM 6228 O O . MET C 1 104 ? 33.389 -51.902 -1.424 1.00 39.29 129 MET C O 1
ATOM 6233 N N . TYR C 1 105 ? 32.048 -53.687 -1.687 1.00 40.49 130 TYR C N 1
ATOM 6234 C CA . TYR C 1 105 ? 30.823 -52.897 -1.552 1.00 37.11 130 TYR C CA 1
ATOM 6235 C C . TYR C 1 105 ? 30.657 -52.410 -0.121 1.00 38.03 130 TYR C C 1
ATOM 6236 O O . TYR C 1 105 ? 31.044 -53.100 0.824 1.00 40.96 130 TYR C O 1
ATOM 6245 N N . VAL C 1 106 ? 30.094 -51.217 0.036 1.00 31.91 131 VAL C N 1
ATOM 6246 C CA . VAL C 1 106 ? 29.912 -50.636 1.360 1.00 28.64 131 VAL C CA 1
ATOM 6247 C C . VAL C 1 106 ? 28.467 -50.234 1.603 1.00 35.40 131 VAL C C 1
ATOM 6248 O O . VAL C 1 106 ? 27.912 -49.412 0.876 1.00 35.43 131 VAL C O 1
ATOM 6252 N N . LEU C 1 107 ? 27.860 -50.812 2.632 1.00 35.64 132 LEU C N 1
ATOM 6253 C CA . LEU C 1 107 ? 26.530 -50.401 3.058 1.00 36.36 132 LEU C CA 1
ATOM 6254 C C . LEU C 1 107 ? 26.648 -49.555 4.318 1.00 39.17 132 LEU C C 1
ATOM 6255 O O . LEU C 1 107 ? 26.991 -50.068 5.387 1.00 43.44 132 LEU C O 1
ATOM 6260 N N . LEU C 1 108 ? 26.391 -48.258 4.194 1.00 33.65 133 LEU C N 1
ATOM 6261 C CA . LEU C 1 108 ? 26.476 -47.365 5.347 1.00 36.29 133 LEU C CA 1
ATOM 6262 C C . LEU C 1 108 ? 25.251 -47.534 6.240 1.00 35.29 133 LEU C C 1
ATOM 6263 O O . LEU C 1 108 ? 24.154 -47.808 5.761 1.00 31.23 133 LEU C O 1
ATOM 6268 N N . ASP C 1 109 ? 25.442 -47.371 7.542 1.00 35.50 134 ASP C N 1
ATOM 6269 C CA . ASP C 1 109 ? 24.391 -47.680 8.500 1.00 34.28 134 ASP C CA 1
ATOM 6270 C C . ASP C 1 109 ? 24.265 -46.595 9.563 1.00 35.56 134 ASP C C 1
ATOM 6271 O O . ASP C 1 109 ? 25.201 -46.352 10.321 1.00 44.84 134 ASP C O 1
ATOM 6276 N N . HIS C 1 110 ? 23.107 -45.945 9.620 1.00 35.50 135 HIS C N 1
ATOM 6277 C CA . HIS C 1 110 ? 22.836 -44.972 10.678 1.00 35.17 135 HIS C CA 1
ATOM 6278 C C . HIS C 1 110 ? 22.499 -45.717 11.970 1.00 37.60 135 HIS C C 1
ATOM 6279 O O . HIS C 1 110 ? 21.338 -46.026 12.234 1.00 40.10 135 HIS C O 1
ATOM 6286 N N . HIS C 1 111 ? 23.524 -45.983 12.774 1.00 36.93 136 HIS C N 1
ATOM 6287 C CA . HIS C 1 111 ? 23.448 -46.993 13.825 1.00 39.12 136 HIS C CA 1
ATOM 6288 C C . HIS C 1 111 ? 22.926 -46.483 15.163 1.00 41.28 136 HIS C C 1
ATOM 6289 O O . HIS C 1 111 ? 22.219 -47.199 15.867 1.00 46.00 136 HIS C O 1
ATOM 6296 N N . THR C 1 112 ? 23.286 -45.257 15.521 1.00 46.53 137 THR C N 1
ATOM 6297 C CA . THR C 1 112 ? 22.870 -44.687 16.801 1.00 48.24 137 THR C CA 1
ATOM 6298 C C . THR C 1 112 ? 22.868 -43.163 16.758 1.00 49.55 137 THR C C 1
ATOM 6299 O O . THR C 1 112 ? 23.718 -42.564 16.102 1.00 50.12 137 THR C O 1
ATOM 6303 N N . PRO C 1 113 ? 21.909 -42.528 17.457 1.00 48.40 138 PRO C N 1
ATOM 6304 C CA . PRO C 1 113 ? 21.833 -41.060 17.471 1.00 45.41 138 PRO C CA 1
ATOM 6305 C C . PRO C 1 113 ? 22.876 -40.374 18.360 1.00 45.41 138 PRO C C 1
ATOM 6306 O O . PRO C 1 113 ? 23.197 -39.219 18.085 1.00 50.79 138 PRO C O 1
ATOM 6310 N N . ASP C 1 114 ? 23.395 -41.056 19.383 1.00 44.24 139 ASP C N 1
ATOM 6311 C CA . ASP C 1 114 ? 24.275 -40.413 20.365 1.00 45.85 139 ASP C CA 1
ATOM 6312 C C . ASP C 1 114 ? 25.594 -41.146 20.606 1.00 53.21 139 ASP C C 1
ATOM 6313 O O . ASP C 1 114 ? 26.206 -41.009 21.672 1.00 53.74 139 ASP C O 1
ATOM 6318 N N . CYS C 1 115 ? 26.011 -41.943 19.628 1.00 55.32 140 CYS C N 1
ATOM 6319 C CA . CYS C 1 115 ? 27.291 -42.646 19.684 1.00 56.03 140 CYS C CA 1
ATOM 6320 C C . CYS C 1 115 ? 27.381 -43.634 20.846 1.00 54.54 140 CYS C C 1
ATOM 6321 O O . CYS C 1 115 ? 28.454 -44.146 21.149 1.00 61.63 140 CYS C O 1
ATOM 6324 N N . ALA C 1 116 ? 26.252 -43.915 21.485 1.00 51.09 141 ALA C N 1
ATOM 6325 C CA . ALA C 1 116 ? 26.219 -44.926 22.534 1.00 51.24 141 ALA C CA 1
ATOM 6326 C C . ALA C 1 116 ? 25.172 -46.009 22.231 1.00 58.16 141 ALA C C 1
ATOM 6327 O O . ALA C 1 116 ? 25.488 -47.031 21.618 1.00 67.00 141 ALA C O 1
ATOM 6329 N N . GLY C 1 117 ? 23.929 -45.783 22.644 1.00 47.89 142 GLY C N 1
ATOM 6330 C CA . GLY C 1 117 ? 22.905 -46.806 22.527 1.00 37.47 142 GLY C CA 1
ATOM 6331 C C . GLY C 1 117 ? 21.995 -46.685 21.318 1.00 44.15 142 GLY C C 1
ATOM 6332 O O . GLY C 1 117 ? 21.871 -45.622 20.702 1.00 47.30 142 GLY C O 1
ATOM 6333 N N . ILE C 1 118 ? 21.342 -47.793 20.991 1.00 41.97 143 ILE C N 1
ATOM 6334 C CA . ILE C 1 118 ? 20.415 -47.854 19.870 1.00 42.00 143 ILE C CA 1
ATOM 6335 C C . ILE C 1 118 ? 19.001 -47.442 20.291 1.00 45.10 143 ILE C C 1
ATOM 6336 O O . ILE C 1 118 ? 18.350 -48.126 21.087 1.00 42.47 143 ILE C O 1
ATOM 6341 N N . SER C 1 119 ? 18.531 -46.318 19.755 1.00 41.75 144 SER C N 1
ATOM 6342 C CA . SER C 1 119 ? 17.232 -45.777 20.143 1.00 40.26 144 SER C CA 1
ATOM 6343 C C . SER C 1 119 ? 16.104 -46.637 19.594 1.00 36.46 144 SER C C 1
ATOM 6344 O O . SER C 1 119 ? 16.264 -47.285 18.560 1.00 34.06 144 SER C O 1
ATOM 6347 N N . GLU C 1 120 ? 14.971 -46.639 20.294 1.00 35.77 145 GLU C N 1
ATOM 6348 C CA . GLU C 1 120 ? 13.790 -47.388 19.871 1.00 36.30 145 GLU C CA 1
ATOM 6349 C C . GLU C 1 120 ? 13.196 -46.817 18.593 1.00 40.61 145 GLU C C 1
ATOM 6350 O O . GLU C 1 120 ? 12.905 -47.542 17.646 1.00 45.17 145 GLU C O 1
ATOM 6356 N N . LEU C 1 121 ? 13.008 -45.505 18.588 1.00 43.55 146 LEU C N 1
ATOM 6357 C CA . LEU C 1 121 ? 12.449 -44.809 17.445 1.00 37.93 146 LEU C CA 1
ATOM 6358 C C . LEU C 1 121 ? 13.561 -44.170 16.625 1.00 33.87 146 LEU C C 1
ATOM 6359 O O . LEU C 1 121 ? 14.738 -44.315 16.945 1.00 32.51 146 LEU C O 1
ATOM 6364 N N . TRP C 1 122 ? 13.185 -43.454 15.575 1.00 35.66 147 TRP C N 1
ATOM 6365 C CA . TRP C 1 122 ? 14.151 -42.792 14.706 1.00 32.63 147 TRP C CA 1
ATOM 6366 C C . TRP C 1 122 ? 14.524 -41.404 15.226 1.00 38.34 147 TRP C C 1
ATOM 6367 O O . TRP C 1 122 ? 15.274 -40.668 14.584 1.00 45.24 147 TRP C O 1
ATOM 6378 N N . TYR C 1 123 ? 13.985 -41.046 16.385 1.00 40.32 148 TYR C N 1
ATOM 6379 C CA . TYR C 1 123 ? 14.292 -39.767 17.012 1.00 40.00 148 TYR C CA 1
ATOM 6380 C C . TYR C 1 123 ? 14.367 -39.943 18.520 1.00 42.22 148 TYR C C 1
ATOM 6381 O O . TYR C 1 123 ? 13.943 -40.970 19.050 1.00 44.88 148 TYR C O 1
ATOM 6390 N N . THR C 1 124 ? 14.928 -38.950 19.205 1.00 40.51 149 THR C N 1
ATOM 6391 C CA . THR C 1 124 ? 14.960 -38.927 20.665 1.00 40.08 149 THR C CA 1
ATOM 6392 C C . THR C 1 124 ? 14.739 -37.506 21.142 1.00 43.53 149 THR C C 1
ATOM 6393 O O . THR C 1 124 ? 14.446 -36.619 20.342 1.00 48.71 149 THR C O 1
ATOM 6397 N N . GLY C 1 125 ? 14.908 -37.289 22.442 1.00 40.81 150 GLY C N 1
ATOM 6398 C CA . GLY C 1 125 ? 14.678 -35.983 23.035 1.00 31.51 150 GLY C CA 1
ATOM 6399 C C . GLY C 1 125 ? 15.720 -34.957 22.634 1.00 35.47 150 GLY C C 1
ATOM 6400 O O . GLY C 1 125 ? 15.518 -33.753 22.809 1.00 44.41 150 GLY C O 1
ATOM 6401 N N . SER C 1 126 ? 16.839 -35.430 22.096 1.00 31.15 151 SER C N 1
ATOM 6402 C CA . SER C 1 126 ? 17.910 -34.536 21.672 1.00 37.82 151 SER C CA 1
ATOM 6403 C C . SER C 1 126 ? 18.304 -34.773 20.212 1.00 38.92 151 SER C C 1
ATOM 6404 O O . SER C 1 126 ? 19.275 -34.201 19.721 1.00 46.63 151 SER C O 1
ATOM 6407 N N . TYR C 1 127 ? 17.549 -35.621 19.524 1.00 35.57 152 TYR C N 1
ATOM 6408 C CA . TYR C 1 127 ? 17.807 -35.909 18.117 1.00 38.21 152 TYR C CA 1
ATOM 6409 C C . TYR C 1 127 ? 16.482 -36.008 17.376 1.00 35.34 152 TYR C C 1
ATOM 6410 O O . TYR C 1 127 ? 15.733 -36.961 17.554 1.00 41.10 152 TYR C O 1
ATOM 6419 N N . THR C 1 128 ? 16.200 -35.008 16.553 1.00 32.81 153 THR C N 1
ATOM 6420 C CA . THR C 1 128 ? 14.909 -34.888 15.888 1.00 33.99 153 THR C CA 1
ATOM 6421 C C . THR C 1 128 ? 14.894 -35.603 14.550 1.00 33.39 153 THR C C 1
ATOM 6422 O O . THR C 1 128 ? 15.945 -35.816 13.944 1.00 41.14 153 THR C O 1
ATOM 6426 N N . GLU C 1 129 ? 13.698 -35.958 14.087 1.00 32.12 154 GLU C N 1
ATOM 6427 C CA . GLU C 1 129 ? 13.531 -36.531 12.753 1.00 33.81 154 GLU C CA 1
ATOM 6428 C C . GLU C 1 129 ? 14.186 -35.649 11.694 1.00 38.94 154 GLU C C 1
ATOM 6429 O O . GLU C 1 129 ? 14.845 -36.147 10.780 1.00 43.75 154 GLU C O 1
ATOM 6435 N N . ALA C 1 130 ? 14.009 -34.338 11.840 1.00 37.93 155 ALA C N 1
ATOM 6436 C CA . ALA C 1 130 ? 14.660 -33.359 10.975 1.00 31.79 155 ALA C CA 1
ATOM 6437 C C . ALA C 1 130 ? 16.172 -33.548 10.942 1.00 30.19 155 ALA C C 1
ATOM 6438 O O . ALA C 1 130 ? 16.781 -33.526 9.873 1.00 33.08 155 ALA C O 1
ATOM 6440 N N . GLN C 1 131 ? 16.775 -33.734 12.113 1.00 32.09 156 GLN C N 1
ATOM 6441 C CA . GLN C 1 131 ? 18.217 -33.965 12.206 1.00 31.39 156 GLN C CA 1
ATOM 6442 C C . GLN C 1 131 ? 18.603 -35.303 11.601 1.00 36.40 156 GLN C C 1
ATOM 6443 O O . GLN C 1 131 ? 19.620 -35.409 10.912 1.00 39.55 156 GLN C O 1
ATOM 6449 N N . TRP C 1 132 ? 17.791 -36.322 11.871 1.00 30.83 157 TRP C N 1
ATOM 6450 C CA . TRP C 1 132 ? 18.007 -37.648 11.310 1.00 26.15 157 TRP C CA 1
ATOM 6451 C C . TRP C 1 132 ? 17.989 -37.598 9.788 1.00 31.68 157 TRP C C 1
ATOM 6452 O O . TRP C 1 132 ? 18.892 -38.116 9.135 1.00 37.22 157 TRP C O 1
ATOM 6463 N N . LEU C 1 133 ? 16.971 -36.958 9.222 1.00 28.09 158 LEU C N 1
ATOM 6464 C CA . LEU C 1 133 ? 16.885 -36.810 7.769 1.00 30.70 158 LEU C CA 1
ATOM 6465 C C . LEU C 1 133 ? 18.085 -36.041 7.219 1.00 37.32 158 LEU C C 1
ATOM 6466 O O . LEU C 1 133 ? 18.650 -36.414 6.185 1.00 41.83 158 LEU C O 1
ATOM 6471 N N . ALA C 1 134 ? 18.470 -34.971 7.911 1.00 33.67 159 ALA C N 1
ATOM 6472 C CA . ALA C 1 134 ? 19.598 -34.152 7.477 1.00 35.09 159 ALA C CA 1
ATOM 6473 C C . ALA C 1 134 ? 20.894 -34.961 7.454 1.00 34.51 159 ALA C C 1
ATOM 6474 O O . ALA C 1 134 ? 21.682 -34.861 6.516 1.00 35.55 159 ALA C O 1
ATOM 6476 N N . ASP C 1 135 ? 21.108 -35.772 8.482 1.00 40.77 160 ASP C N 1
ATOM 6477 C CA . ASP C 1 135 ? 22.315 -36.583 8.555 1.00 38.69 160 ASP C CA 1
ATOM 6478 C C . ASP C 1 135 ? 22.352 -37.612 7.423 1.00 39.68 160 ASP C C 1
ATOM 6479 O O . ASP C 1 135 ? 23.403 -37.826 6.823 1.00 43.33 160 ASP C O 1
ATOM 6484 N N . LEU C 1 136 ? 21.209 -38.225 7.113 1.00 40.56 161 LEU C N 1
ATOM 6485 C CA . LEU C 1 136 ? 21.117 -39.149 5.976 1.00 32.67 161 LEU C CA 1
ATOM 6486 C C . LEU C 1 136 ? 21.455 -38.449 4.658 1.00 35.69 161 LEU C C 1
ATOM 6487 O O . LEU C 1 136 ? 22.172 -38.998 3.824 1.00 40.85 161 LEU C O 1
ATOM 6492 N N . ARG C 1 137 ? 20.938 -37.238 4.469 1.00 39.36 162 ARG C N 1
ATOM 6493 C CA . ARG C 1 137 ? 21.270 -36.455 3.283 1.00 37.82 162 ARG C CA 1
ATOM 6494 C C . ARG C 1 137 ? 22.752 -36.085 3.260 1.00 35.71 162 ARG C C 1
ATOM 6495 O O . ARG C 1 137 ? 23.362 -36.008 2.192 1.00 34.38 162 ARG C O 1
ATOM 6503 N N . PHE C 1 138 ? 23.331 -35.857 4.436 1.00 36.46 163 PHE C N 1
ATOM 6504 C CA . PHE C 1 138 ? 24.742 -35.487 4.514 1.00 38.74 163 PHE C CA 1
ATOM 6505 C C . PHE C 1 138 ? 25.621 -36.598 3.967 1.00 40.10 163 PHE C C 1
ATOM 6506 O O . PHE C 1 138 ? 26.535 -36.357 3.181 1.00 45.80 163 PHE C O 1
ATOM 6514 N N . VAL C 1 139 ? 25.335 -37.817 4.402 1.00 38.71 164 VAL C N 1
ATOM 6515 C CA . VAL C 1 139 ? 26.107 -38.981 4.006 1.00 40.19 164 VAL C CA 1
ATOM 6516 C C . VAL C 1 139 ? 25.894 -39.281 2.521 1.00 38.64 164 VAL C C 1
ATOM 6517 O O . VAL C 1 139 ? 26.846 -39.551 1.783 1.00 35.26 164 VAL C O 1
ATOM 6521 N N . ALA C 1 140 ? 24.639 -39.215 2.089 1.00 35.41 165 ALA C N 1
ATOM 6522 C CA . ALA C 1 140 ? 24.295 -39.429 0.691 1.00 30.65 165 ALA C CA 1
ATOM 6523 C C . ALA C 1 140 ? 25.029 -38.436 -0.202 1.00 37.97 165 ALA C C 1
ATOM 6524 O O . ALA C 1 140 ? 25.538 -38.797 -1.258 1.00 38.12 165 ALA C O 1
ATOM 6526 N N . ASN C 1 141 ? 25.097 -37.183 0.235 1.00 43.74 166 ASN C N 1
ATOM 6527 C CA . ASN C 1 141 ? 25.740 -36.140 -0.554 1.00 43.07 166 ASN C CA 1
ATOM 6528 C C . ASN C 1 141 ? 27.254 -36.310 -0.643 1.00 41.81 166 ASN C C 1
ATOM 6529 O O . ASN C 1 141 ? 27.842 -36.155 -1.713 1.00 46.90 166 ASN C O 1
ATOM 6534 N N . ARG C 1 142 ? 27.879 -36.638 0.483 1.00 38.67 167 ARG C N 1
ATOM 6535 C CA . ARG C 1 142 ? 29.331 -36.803 0.544 1.00 40.24 167 ARG C CA 1
ATOM 6536 C C . ARG C 1 142 ? 29.855 -37.973 -0.298 1.00 41.70 167 ARG C C 1
ATOM 6537 O O . ARG C 1 142 ? 30.891 -37.854 -0.952 1.00 43.55 167 ARG C O 1
ATOM 6545 N N . TYR C 1 143 ? 29.146 -39.099 -0.288 1.00 41.30 168 TYR C N 1
ATOM 6546 C CA . TYR C 1 143 ? 29.696 -40.330 -0.862 1.00 44.01 168 TYR C CA 1
ATOM 6547 C C . TYR C 1 143 ? 28.989 -40.847 -2.111 1.00 44.93 168 TYR C C 1
ATOM 6548 O O . TYR C 1 143 ? 29.314 -41.933 -2.588 1.00 47.80 168 TYR C O 1
ATOM 6557 N N . LYS C 1 144 ? 28.045 -40.082 -2.653 1.00 46.45 169 LYS C N 1
ATOM 6558 C CA . LYS C 1 144 ? 27.268 -40.553 -3.800 1.00 45.31 169 LYS C CA 1
ATOM 6559 C C . LYS C 1 144 ? 28.145 -40.812 -5.023 1.00 46.06 169 LYS C C 1
ATOM 6560 O O . LYS C 1 144 ? 27.753 -41.545 -5.929 1.00 44.82 169 LYS C O 1
ATOM 6566 N N . ASN C 1 145 ? 29.330 -40.209 -5.031 1.00 46.35 170 ASN C N 1
ATOM 6567 C CA A ASN C 1 145 ? 30.230 -40.367 -6.168 0.50 47.12 170 ASN C CA 1
ATOM 6568 C CA B ASN C 1 145 ? 30.291 -40.308 -6.122 0.40 46.99 170 ASN C CA 1
ATOM 6569 C C . ASN C 1 145 ? 31.233 -41.497 -5.979 1.00 50.63 170 ASN C C 1
ATOM 6570 O O . ASN C 1 145 ? 32.005 -41.801 -6.888 1.00 58.50 170 ASN C O 1
ATOM 6579 N N . VAL C 1 146 ? 31.204 -42.139 -4.815 1.00 46.87 171 VAL C N 1
ATOM 6580 C CA . VAL C 1 146 ? 32.056 -43.300 -4.587 1.00 46.96 171 VAL C CA 1
ATOM 6581 C C . VAL C 1 146 ? 31.342 -44.555 -5.095 1.00 46.89 171 VAL C C 1
ATOM 6582 O O . VAL C 1 146 ? 30.362 -45.002 -4.501 1.00 46.47 171 VAL C O 1
ATOM 6586 N N . PRO C 1 147 ? 31.839 -45.121 -6.207 1.00 45.33 172 PRO C N 1
ATOM 6587 C CA . PRO C 1 147 ? 31.179 -46.171 -6.995 1.00 42.25 172 PRO C CA 1
ATOM 6588 C C . PRO C 1 147 ? 30.730 -47.387 -6.195 1.00 46.74 172 PRO C C 1
ATOM 6589 O O . PRO C 1 147 ? 29.664 -47.940 -6.486 1.00 48.93 172 PRO C O 1
ATOM 6593 N N . TYR C 1 148 ? 31.522 -47.793 -5.206 1.00 47.06 173 TYR C N 1
ATOM 6594 C CA . TYR C 1 148 ? 31.260 -49.036 -4.487 1.00 45.54 173 TYR C CA 1
ATOM 6595 C C . TYR C 1 148 ? 30.437 -48.852 -3.215 1.00 46.28 173 TYR C C 1
ATOM 6596 O O . TYR C 1 148 ? 30.194 -49.814 -2.484 1.00 48.80 173 TYR C O 1
ATOM 6605 N N . VAL C 1 149 ? 30.003 -47.625 -2.948 1.00 41.91 174 VAL C N 1
ATOM 6606 C CA . VAL C 1 149 ? 29.074 -47.403 -1.847 1.00 39.98 174 VAL C CA 1
ATOM 6607 C C . VAL C 1 149 ? 27.673 -47.784 -2.312 1.00 43.15 174 VAL C C 1
ATOM 6608 O O . VAL C 1 149 ? 27.164 -47.267 -3.305 1.00 48.06 174 VAL C O 1
ATOM 6612 N N . LEU C 1 150 ? 27.069 -48.706 -1.578 1.00 38.43 175 LEU C N 1
ATOM 6613 C CA . LEU C 1 150 ? 25.846 -49.374 -1.990 1.00 36.43 175 LEU C CA 1
ATOM 6614 C C . LEU C 1 150 ? 24.611 -48.518 -1.745 1.00 41.43 175 LEU C C 1
ATOM 6615 O O . LEU C 1 150 ? 23.716 -48.436 -2.585 1.00 41.81 175 LEU C O 1
ATOM 6620 N N . GLY C 1 151 ? 24.565 -47.887 -0.579 1.00 40.34 176 GLY C N 1
ATOM 6621 C CA . GLY C 1 151 ? 23.403 -47.122 -0.182 1.00 40.33 176 GLY C CA 1
ATOM 6622 C C . GLY C 1 151 ? 23.311 -47.014 1.324 1.00 37.17 176 GLY C C 1
ATOM 6623 O O . GLY C 1 151 ? 24.299 -47.221 2.019 1.00 37.98 176 GLY C O 1
ATOM 6624 N N . LEU C 1 152 ? 22.121 -46.701 1.828 1.00 36.47 177 LEU C N 1
ATOM 6625 C CA . LEU C 1 152 ? 21.945 -46.475 3.254 1.00 36.40 177 LEU C CA 1
ATOM 6626 C C . LEU C 1 152 ? 20.985 -47.449 3.938 1.00 39.19 177 LEU C C 1
ATOM 6627 O O . LEU C 1 152 ? 19.894 -47.734 3.441 1.00 42.83 177 LEU C O 1
ATOM 6632 N N . ASP C 1 153 ? 21.425 -47.955 5.084 1.00 36.36 178 ASP C N 1
ATOM 6633 C CA . ASP C 1 153 ? 20.554 -48.596 6.054 1.00 42.35 178 ASP C CA 1
ATOM 6634 C C . ASP C 1 153 ? 20.004 -47.487 6.950 1.00 45.50 178 ASP C C 1
ATOM 6635 O O . ASP C 1 153 ? 20.709 -47.009 7.845 1.00 43.63 178 ASP C O 1
ATOM 6640 N N . LEU C 1 154 ? 18.763 -47.075 6.719 1.00 43.09 179 LEU C N 1
ATOM 6641 C CA . LEU C 1 154 ? 18.259 -45.808 7.242 1.00 35.85 179 LEU C CA 1
ATOM 6642 C C . LEU C 1 154 ? 18.240 -45.685 8.750 1.00 36.61 179 LEU C C 1
ATOM 6643 O O . LEU C 1 154 ? 18.620 -44.661 9.289 1.00 44.72 179 LEU C O 1
ATOM 6648 N N . LYS C 1 155 ? 17.800 -46.722 9.432 1.00 32.00 180 LYS C N 1
ATOM 6649 C CA . LYS C 1 155 ? 17.860 -46.750 10.879 1.00 33.33 180 LYS C CA 1
ATOM 6650 C C . LYS C 1 155 ? 18.098 -48.180 11.307 1.00 35.84 180 LYS C C 1
ATOM 6651 O O . LYS C 1 155 ? 17.682 -49.103 10.631 1.00 33.04 180 LYS C O 1
ATOM 6657 N N . ASN C 1 156 ? 18.769 -48.358 12.432 1.00 38.12 181 ASN C N 1
ATOM 6658 C CA . ASN C 1 156 ? 19.195 -49.670 12.870 1.00 38.69 181 ASN C CA 1
ATOM 6659 C C . ASN C 1 156 ? 18.402 -50.177 14.054 1.00 44.05 181 ASN C C 1
ATOM 6660 O O . ASN C 1 156 ? 18.249 -49.479 15.039 1.00 48.19 181 ASN C O 1
ATOM 6665 N N . GLU C 1 157 ? 17.894 -51.398 13.892 1.00 39.32 182 GLU C N 1
ATOM 6666 C CA . GLU C 1 157 ? 17.189 -52.148 14.926 1.00 37.52 182 GLU C CA 1
ATOM 6667 C C . GLU C 1 157 ? 15.954 -51.487 15.547 1.00 37.93 182 GLU C C 1
ATOM 6668 O O . GLU C 1 157 ? 15.778 -51.551 16.765 1.00 40.16 182 GLU C O 1
ATOM 6674 N N . PRO C 1 158 ? 15.047 -50.941 14.761 1.00 38.00 183 PRO C N 1
ATOM 6675 C CA . PRO C 1 158 ? 13.915 -50.270 15.389 1.00 32.17 183 PRO C CA 1
ATOM 6676 C C . PRO C 1 158 ? 13.249 -51.239 16.348 1.00 44.89 183 PRO C C 1
ATOM 6677 O O . PRO C 1 158 ? 13.047 -52.386 15.999 1.00 50.61 183 PRO C O 1
ATOM 6681 N N . HIS C 1 159 ? 12.924 -50.793 17.554 1.00 44.33 184 HIS C N 1
ATOM 6682 C CA . HIS C 1 159 ? 12.337 -51.698 18.535 1.00 42.90 184 HIS C CA 1
ATOM 6683 C C . HIS C 1 159 ? 11.519 -50.954 19.582 1.00 45.83 184 HIS C C 1
ATOM 6684 O O . HIS C 1 159 ? 11.302 -49.746 19.469 1.00 46.20 184 HIS C O 1
ATOM 6691 N N . GLY C 1 160 ? 11.055 -51.691 20.588 1.00 40.80 185 GLY C N 1
ATOM 6692 C CA . GLY C 1 160 ? 10.297 -51.114 21.684 1.00 42.07 185 GLY C CA 1
ATOM 6693 C C . GLY C 1 160 ? 9.006 -50.436 21.267 1.00 51.58 185 GLY C C 1
ATOM 6694 O O . GLY C 1 160 ? 8.049 -51.094 20.857 1.00 65.05 185 GLY C O 1
ATOM 6695 N N . ALA C 1 161 ? 8.983 -49.111 21.373 1.00 47.84 186 ALA C N 1
ATOM 6696 C CA . ALA C 1 161 ? 7.783 -48.330 21.081 1.00 46.01 186 ALA C CA 1
ATOM 6697 C C . ALA C 1 161 ? 7.505 -48.227 19.580 1.00 45.96 186 ALA C C 1
ATOM 6698 O O . ALA C 1 161 ? 6.408 -47.838 19.166 1.00 50.71 186 ALA C O 1
ATOM 6700 N N . ALA C 1 162 ? 8.501 -48.578 18.772 1.00 42.00 187 ALA C N 1
ATOM 6701 C CA . ALA C 1 162 ? 8.371 -48.524 17.320 1.00 40.03 187 ALA C CA 1
ATOM 6702 C C . ALA C 1 162 ? 7.301 -49.487 16.830 1.00 48.17 187 ALA C C 1
ATOM 6703 O O . ALA C 1 162 ? 7.319 -50.674 17.162 1.00 57.37 187 ALA C O 1
ATOM 6705 N N . THR C 1 163 ? 6.365 -48.962 16.046 1.00 43.59 188 THR C N 1
ATOM 6706 C CA . THR C 1 163 ? 5.293 -49.764 15.481 1.00 43.62 188 THR C CA 1
ATOM 6707 C C . THR C 1 163 ? 5.302 -49.655 13.967 1.00 42.39 188 THR C C 1
ATOM 6708 O O . THR C 1 163 ? 6.147 -48.972 13.396 1.00 39.52 188 THR C O 1
ATOM 6712 N N . TRP C 1 164 ? 4.347 -50.328 13.329 1.00 47.51 189 TRP C N 1
ATOM 6713 C CA . TRP C 1 164 ? 4.258 -50.384 11.875 1.00 44.18 189 TRP C CA 1
ATOM 6714 C C . TRP C 1 164 ? 2.798 -50.475 11.447 1.00 50.74 189 TRP C C 1
ATOM 6715 O O . TRP C 1 164 ? 2.125 -51.470 11.721 1.00 58.60 189 TRP C O 1
ATOM 6726 N N . GLY C 1 165 ? 2.312 -49.435 10.778 1.00 48.64 190 GLY C N 1
ATOM 6727 C CA . GLY C 1 165 ? 0.972 -49.441 10.216 1.00 48.93 190 GLY C CA 1
ATOM 6728 C C . GLY C 1 165 ? -0.157 -49.374 11.228 1.00 54.04 190 GLY C C 1
ATOM 6729 O O . GLY C 1 165 ? -1.108 -50.151 11.147 1.00 59.39 190 GLY C O 1
ATOM 6730 N N . THR C 1 166 ? -0.067 -48.442 12.174 1.00 51.95 191 THR C N 1
ATOM 6731 C CA . THR C 1 166 ? -1.084 -48.312 13.215 1.00 49.75 191 THR C CA 1
ATOM 6732 C C . THR C 1 166 ? -1.777 -46.957 13.158 1.00 54.25 191 THR C C 1
ATOM 6733 O O . THR C 1 166 ? -2.647 -46.661 13.976 1.00 57.17 191 THR C O 1
ATOM 6737 N N . GLY C 1 167 ? -1.384 -46.134 12.193 1.00 55.93 192 GLY C N 1
ATOM 6738 C CA . GLY C 1 167 ? -1.943 -44.801 12.068 1.00 55.71 192 GLY C CA 1
ATOM 6739 C C . GLY C 1 167 ? -1.455 -43.857 13.152 1.00 54.71 192 GLY C C 1
ATOM 6740 O O . GLY C 1 167 ? -2.097 -42.853 13.447 1.00 57.49 192 GLY C O 1
ATOM 6741 N N . ASN C 1 168 ? -0.312 -44.187 13.745 1.00 56.87 193 ASN C N 1
ATOM 6742 C CA . ASN C 1 168 ? 0.291 -43.374 14.796 1.00 48.09 193 ASN C CA 1
ATOM 6743 C C . ASN C 1 168 ? 1.625 -42.816 14.323 1.00 49.13 193 ASN C C 1
ATOM 6744 O O . ASN C 1 168 ? 2.639 -43.517 14.337 1.00 51.88 193 ASN C O 1
ATOM 6749 N N . ALA C 1 169 ? 1.616 -41.554 13.902 1.00 49.59 194 ALA C N 1
ATOM 6750 C CA . ALA C 1 169 ? 2.792 -40.920 13.304 1.00 47.05 194 ALA C CA 1
ATOM 6751 C C . ALA C 1 169 ? 4.028 -40.957 14.204 1.00 44.87 194 ALA C C 1
ATOM 6752 O O . ALA C 1 169 ? 5.149 -41.101 13.722 1.00 47.41 194 ALA C O 1
ATOM 6754 N N . ALA C 1 170 ? 3.814 -40.837 15.509 1.00 40.40 195 ALA C N 1
ATOM 6755 C CA . ALA C 1 170 ? 4.912 -40.742 16.462 1.00 40.39 195 ALA C CA 1
ATOM 6756 C C . ALA C 1 170 ? 5.730 -42.023 16.577 1.00 45.90 195 ALA C C 1
ATOM 6757 O O . ALA C 1 170 ? 6.870 -41.981 17.029 1.00 51.45 195 ALA C O 1
ATOM 6759 N N . THR C 1 171 ? 5.156 -43.158 16.180 1.00 48.08 196 THR C N 1
ATOM 6760 C CA . THR C 1 171 ? 5.837 -44.442 16.352 1.00 46.06 196 THR C CA 1
ATOM 6761 C C . THR C 1 171 ? 5.868 -45.328 15.103 1.00 52.96 196 THR C C 1
ATOM 6762 O O . THR C 1 171 ? 6.604 -46.314 15.071 1.00 58.15 196 THR C O 1
ATOM 6766 N N . ASP C 1 172 ? 5.078 -44.991 14.085 1.00 53.83 197 ASP C N 1
ATOM 6767 C CA . ASP C 1 172 ? 5.032 -45.801 12.865 1.00 49.87 197 ASP C CA 1
ATOM 6768 C C . ASP C 1 172 ? 6.324 -45.687 12.052 1.00 45.47 197 ASP C C 1
ATOM 6769 O O . ASP C 1 172 ? 6.523 -44.745 11.292 1.00 45.95 197 ASP C O 1
ATOM 6774 N N . TRP C 1 173 ? 7.190 -46.677 12.220 1.00 47.94 198 TRP C N 1
ATOM 6775 C CA . TRP C 1 173 ? 8.509 -46.693 11.602 1.00 41.89 198 TRP C CA 1
ATOM 6776 C C . TRP C 1 173 ? 8.448 -46.811 10.082 1.00 40.77 198 TRP C C 1
ATOM 6777 O O . TRP C 1 173 ? 9.352 -46.366 9.381 1.00 42.27 198 TRP C O 1
ATOM 6788 N N . ASN C 1 174 ? 7.379 -47.400 9.564 1.00 45.61 199 ASN C N 1
ATOM 6789 C CA . ASN C 1 174 ? 7.260 -47.553 8.121 1.00 50.42 199 ASN C CA 1
ATOM 6790 C C . ASN C 1 174 ? 7.133 -46.199 7.422 1.00 51.10 199 ASN C C 1
ATOM 6791 O O . ASN C 1 174 ? 7.668 -46.001 6.328 1.00 46.18 199 ASN C O 1
ATOM 6796 N N . LYS C 1 175 ? 6.442 -45.263 8.071 1.00 48.44 200 LYS C N 1
ATOM 6797 C CA . LYS C 1 175 ? 6.245 -43.926 7.514 1.00 45.58 200 LYS C CA 1
ATOM 6798 C C . LYS C 1 175 ? 7.528 -43.094 7.563 1.00 45.30 200 LYS C C 1
ATOM 6799 O O . LYS C 1 175 ? 7.842 -42.355 6.625 1.00 41.24 200 LYS C O 1
ATOM 6805 N N . ALA C 1 176 ? 8.261 -43.216 8.666 1.00 41.33 201 ALA C N 1
ATOM 6806 C CA . ALA C 1 176 ? 9.567 -42.585 8.792 1.00 38.42 201 ALA C CA 1
ATOM 6807 C C . ALA C 1 176 ? 10.519 -43.126 7.737 1.00 40.89 201 ALA C C 1
ATOM 6808 O O . ALA C 1 176 ? 11.322 -42.382 7.167 1.00 37.95 201 ALA C O 1
ATOM 6810 N N . ALA C 1 177 ? 10.422 -44.430 7.485 1.00 44.69 202 ALA C N 1
ATOM 6811 C CA . ALA C 1 177 ? 11.287 -45.096 6.515 1.00 44.67 202 ALA C CA 1
ATOM 6812 C C . ALA C 1 177 ? 11.054 -44.527 5.124 1.00 43.56 202 ALA C C 1
ATOM 6813 O O . ALA C 1 177 ? 12.000 -44.307 4.368 1.00 42.95 202 ALA C O 1
ATOM 6815 N N . GLU C 1 178 ? 9.788 -44.279 4.801 1.00 46.61 203 GLU C N 1
ATOM 6816 C CA . GLU C 1 178 ? 9.431 -43.675 3.524 1.00 44.04 203 GLU C CA 1
ATOM 6817 C C . GLU C 1 178 ? 10.021 -42.268 3.404 1.00 40.12 203 GLU C C 1
ATOM 6818 O O . GLU C 1 178 ? 10.547 -41.899 2.355 1.00 40.40 203 GLU C O 1
ATOM 6824 N N . ARG C 1 179 ? 9.949 -41.494 4.483 1.00 36.41 204 ARG C N 1
ATOM 6825 C CA . ARG C 1 179 ? 10.509 -40.144 4.486 1.00 39.51 204 ARG C CA 1
ATOM 6826 C C . ARG C 1 179 ? 12.040 -40.154 4.395 1.00 42.67 204 ARG C C 1
ATOM 6827 O O . ARG C 1 179 ? 12.628 -39.340 3.683 1.00 48.62 204 ARG C O 1
ATOM 6835 N N . GLY C 1 180 ? 12.682 -41.083 5.098 1.00 40.92 205 GLY C N 1
ATOM 6836 C CA . GLY C 1 180 ? 14.129 -41.228 5.031 1.00 34.03 205 GLY C CA 1
ATOM 6837 C C . GLY C 1 180 ? 14.600 -41.664 3.657 1.00 42.26 205 GLY C C 1
ATOM 6838 O O . GLY C 1 180 ? 15.647 -41.229 3.174 1.00 47.63 205 GLY C O 1
ATOM 6839 N N . SER C 1 181 ? 13.821 -42.536 3.026 1.00 42.15 206 SER C N 1
ATOM 6840 C CA . SER C 1 181 ? 14.095 -42.966 1.661 1.00 39.71 206 SER C CA 1
ATOM 6841 C C . SER C 1 181 ? 14.000 -41.804 0.663 1.00 42.33 206 SER C C 1
ATOM 6842 O O . SER C 1 181 ? 14.839 -41.663 -0.229 1.00 42.11 206 SER C O 1
ATOM 6845 N N . ALA C 1 182 ? 12.969 -40.980 0.817 1.00 42.78 207 ALA C N 1
ATOM 6846 C CA . ALA C 1 182 ? 12.741 -39.869 -0.097 1.00 46.57 207 ALA C CA 1
ATOM 6847 C C . ALA C 1 182 ? 13.904 -38.889 -0.017 1.00 48.61 207 ALA C C 1
ATOM 6848 O O . ALA C 1 182 ? 14.362 -38.359 -1.033 1.00 47.21 207 ALA C O 1
ATOM 6850 N N . ALA C 1 183 ? 14.387 -38.676 1.204 1.00 43.20 208 ALA C N 1
ATOM 6851 C CA . ALA C 1 183 ? 15.499 -37.773 1.454 1.00 41.76 208 ALA C CA 1
ATOM 6852 C C . ALA C 1 183 ? 16.777 -38.240 0.762 1.00 46.49 208 ALA C C 1
ATOM 6853 O O . ALA C 1 183 ? 17.439 -37.461 0.078 1.00 49.25 208 ALA C O 1
ATOM 6855 N N . VAL C 1 184 ? 17.114 -39.515 0.937 1.00 46.01 209 VAL C N 1
ATOM 6856 C CA . VAL C 1 184 ? 18.337 -40.073 0.365 1.00 38.14 209 VAL C CA 1
ATOM 6857 C C . VAL C 1 184 ? 18.322 -40.114 -1.167 1.00 41.40 209 VAL C C 1
ATOM 6858 O O . VAL C 1 184 ? 19.290 -39.707 -1.811 1.00 44.66 209 VAL C O 1
ATOM 6862 N N . LEU C 1 185 ? 17.230 -40.599 -1.750 1.00 46.03 210 LEU C N 1
ATOM 6863 C CA . LEU C 1 185 ? 17.160 -40.776 -3.203 1.00 50.19 210 LEU C CA 1
ATOM 6864 C C . LEU C 1 185 ? 17.121 -39.445 -3.964 1.00 50.40 210 LEU C C 1
ATOM 6865 O O . LEU C 1 185 ? 17.384 -39.398 -5.166 1.00 48.12 210 LEU C O 1
ATOM 6870 N N . ALA C 1 186 ? 16.790 -38.368 -3.263 1.00 49.13 211 ALA C N 1
ATOM 6871 C CA . ALA C 1 186 ? 16.787 -37.045 -3.870 1.00 48.00 211 ALA C CA 1
ATOM 6872 C C . ALA C 1 186 ? 18.216 -36.537 -4.074 1.00 51.45 211 ALA C C 1
ATOM 6873 O O . ALA C 1 186 ? 18.486 -35.725 -4.962 1.00 54.59 211 ALA C O 1
ATOM 6875 N N . VAL C 1 187 ? 19.130 -37.026 -3.246 1.00 51.90 212 VAL C N 1
ATOM 6876 C CA . VAL C 1 187 ? 20.524 -36.616 -3.314 1.00 53.26 212 VAL C CA 1
ATOM 6877 C C . VAL C 1 187 ? 21.365 -37.667 -4.029 1.00 52.59 212 VAL C C 1
ATOM 6878 O O . VAL C 1 187 ? 22.296 -37.342 -4.767 1.00 51.52 212 VAL C O 1
ATOM 6882 N N . ALA C 1 188 ? 21.024 -38.932 -3.803 1.00 49.62 213 ALA C N 1
ATOM 6883 C CA . ALA C 1 188 ? 21.741 -40.043 -4.410 1.00 46.56 213 ALA C CA 1
ATOM 6884 C C . ALA C 1 188 ? 20.767 -41.077 -4.976 1.00 50.53 213 ALA C C 1
ATOM 6885 O O . ALA C 1 188 ? 20.572 -42.139 -4.384 1.00 50.65 213 ALA C O 1
ATOM 6887 N N . PRO C 1 189 ? 20.154 -40.769 -6.131 1.00 50.56 214 PRO C N 1
ATOM 6888 C CA . PRO C 1 189 ? 19.125 -41.630 -6.733 1.00 45.94 214 PRO C CA 1
ATOM 6889 C C . PRO C 1 189 ? 19.597 -43.045 -7.090 1.00 49.48 214 PRO C C 1
ATOM 6890 O O . PRO C 1 189 ? 18.751 -43.926 -7.260 1.00 57.87 214 PRO C O 1
ATOM 6894 N N . LYS C 1 190 ? 20.906 -43.262 -7.194 1.00 41.98 215 LYS C N 1
ATOM 6895 C CA . LYS C 1 190 ? 21.439 -44.578 -7.557 1.00 41.30 215 LYS C CA 1
ATOM 6896 C C . LYS C 1 190 ? 21.683 -45.476 -6.337 1.00 46.12 215 LYS C C 1
ATOM 6897 O O . LYS C 1 190 ? 22.068 -46.639 -6.480 1.00 43.01 215 LYS C O 1
ATOM 6903 N N . TRP C 1 191 ? 21.461 -44.933 -5.144 1.00 44.29 216 TRP C N 1
ATOM 6904 C CA . TRP C 1 191 ? 21.711 -45.663 -3.904 1.00 40.26 216 TRP C CA 1
ATOM 6905 C C . TRP C 1 191 ? 20.557 -46.586 -3.532 1.00 45.88 216 TRP C C 1
ATOM 6906 O O . TRP C 1 191 ? 19.392 -46.247 -3.740 1.00 47.29 216 TRP C O 1
ATOM 6917 N N . LEU C 1 192 ? 20.890 -47.749 -2.975 1.00 47.06 217 LEU C N 1
ATOM 6918 C CA . LEU C 1 192 ? 19.886 -48.672 -2.452 1.00 40.07 217 LEU C CA 1
ATOM 6919 C C . LEU C 1 192 ? 19.425 -48.224 -1.073 1.00 42.54 217 LEU C C 1
ATOM 6920 O O . LEU C 1 192 ? 20.163 -47.555 -0.346 1.00 45.18 217 LEU C O 1
ATOM 6925 N N . ILE C 1 193 ? 18.203 -48.594 -0.711 1.00 37.71 218 ILE C N 1
ATOM 6926 C CA . ILE C 1 193 ? 17.649 -48.194 0.576 1.00 39.75 218 ILE C CA 1
ATOM 6927 C C . ILE C 1 193 ? 17.349 -49.427 1.425 1.00 40.28 218 ILE C C 1
ATOM 6928 O O . ILE C 1 193 ? 16.502 -50.247 1.073 1.00 44.49 218 ILE C O 1
ATOM 6933 N N . ALA C 1 194 ? 18.062 -49.551 2.540 1.00 35.32 219 ALA C N 1
ATOM 6934 C CA . ALA C 1 194 ? 17.921 -50.702 3.422 1.00 36.11 219 ALA C CA 1
ATOM 6935 C C . ALA C 1 194 ? 16.996 -50.388 4.599 1.00 41.15 219 ALA C C 1
ATOM 6936 O O . ALA C 1 194 ? 17.249 -49.463 5.377 1.00 47.01 219 ALA C O 1
ATOM 6938 N N . VAL C 1 195 ? 15.925 -51.168 4.719 1.00 36.56 220 VAL C N 1
ATOM 6939 C CA . VAL C 1 195 ? 14.920 -50.967 5.754 1.00 35.51 220 VAL C CA 1
ATOM 6940 C C . VAL C 1 195 ? 14.838 -52.193 6.649 1.00 42.04 220 VAL C C 1
ATOM 6941 O O . VAL C 1 195 ? 14.728 -53.317 6.161 1.00 48.25 220 VAL C O 1
ATOM 6945 N N . GLU C 1 196 ? 14.892 -51.988 7.957 1.00 38.59 221 GLU C N 1
ATOM 6946 C CA . GLU C 1 196 ? 14.846 -53.090 8.904 1.00 36.04 221 GLU C CA 1
ATOM 6947 C C . GLU C 1 196 ? 13.454 -53.286 9.488 1.00 43.73 221 GLU C C 1
ATOM 6948 O O . GLU C 1 196 ? 12.591 -52.438 9.335 1.00 43.99 221 GLU C O 1
ATOM 6954 N N . GLY C 1 197 ? 13.242 -54.409 10.163 1.00 42.93 222 GLY C N 1
ATOM 6955 C CA . GLY C 1 197 ? 11.963 -54.684 10.786 1.00 39.16 222 GLY C CA 1
ATOM 6956 C C . GLY C 1 197 ? 11.820 -53.985 12.122 1.00 41.54 222 GLY C C 1
ATOM 6957 O O . GLY C 1 197 ? 12.640 -53.145 12.489 1.00 34.96 222 GLY C O 1
ATOM 6958 N N . ILE C 1 198 ? 10.764 -54.329 12.852 1.00 44.80 223 ILE C N 1
ATOM 6959 C CA . ILE C 1 198 ? 10.563 -53.803 14.196 1.00 47.48 223 ILE C CA 1
ATOM 6960 C C . ILE C 1 198 ? 10.552 -54.960 15.197 1.00 55.66 223 ILE C C 1
ATOM 6961 O O . ILE C 1 198 ? 11.102 -56.028 14.923 1.00 60.74 223 ILE C O 1
ATOM 6966 N N . THR C 1 199 ? 9.947 -54.746 16.359 1.00 53.70 224 THR C N 1
ATOM 6967 C CA . THR C 1 199 ? 9.729 -55.837 17.299 1.00 54.74 224 THR C CA 1
ATOM 6968 C C . THR C 1 199 ? 8.246 -56.188 17.320 1.00 55.28 224 THR C C 1
ATOM 6969 O O . THR C 1 199 ? 7.642 -56.385 16.265 1.00 58.60 224 THR C O 1
ATOM 6973 N N . ASP C 1 200 ? 7.664 -56.270 18.513 1.00 52.80 225 ASP C N 1
ATOM 6974 C CA . ASP C 1 200 ? 6.251 -56.597 18.653 1.00 54.81 225 ASP C CA 1
ATOM 6975 C C . ASP C 1 200 ? 5.398 -55.466 18.098 1.00 53.41 225 ASP C C 1
ATOM 6976 O O . ASP C 1 200 ? 5.750 -54.297 18.234 1.00 54.74 225 ASP C O 1
ATOM 6981 N N . ASN C 1 201 ? 4.279 -55.818 17.471 1.00 52.87 226 ASN C N 1
ATOM 6982 C CA . ASN C 1 201 ? 3.391 -54.825 16.870 1.00 56.83 226 ASN C CA 1
ATOM 6983 C C . ASN C 1 201 ? 1.935 -55.067 17.270 1.00 62.94 226 ASN C C 1
ATOM 6984 O O . ASN C 1 201 ? 1.475 -56.208 17.289 1.00 75.91 226 ASN C O 1
ATOM 6989 N N . PRO C 1 202 ? 1.203 -53.993 17.603 1.00 62.44 227 PRO C N 1
ATOM 6990 C CA . PRO C 1 202 ? -0.189 -54.151 18.055 1.00 60.47 227 PRO C CA 1
ATOM 6991 C C . PRO C 1 202 ? -1.163 -54.605 16.961 1.00 62.12 227 PRO C C 1
ATOM 6992 O O . PRO C 1 202 ? -2.302 -54.938 17.288 1.00 68.75 227 PRO C O 1
ATOM 6996 N N . VAL C 1 203 ? -0.738 -54.614 15.698 1.00 61.91 228 VAL C N 1
ATOM 6997 C CA . VAL C 1 203 ? -1.566 -55.157 14.615 1.00 66.62 228 VAL C CA 1
ATOM 6998 C C . VAL C 1 203 ? -0.742 -55.992 13.632 1.00 64.91 228 VAL C C 1
ATOM 6999 O O . VAL C 1 203 ? 0.456 -55.769 13.472 1.00 65.34 228 VAL C O 1
ATOM 7003 N N . CYS C 1 204 ? -1.396 -56.960 12.993 1.00 66.46 229 CYS C N 1
ATOM 7004 C CA . CYS C 1 204 ? -0.836 -57.672 11.844 1.00 67.55 229 CYS C CA 1
ATOM 7005 C C . CYS C 1 204 ? 0.504 -58.339 12.146 1.00 69.49 229 CYS C C 1
ATOM 7006 O O . CYS C 1 204 ? 1.455 -58.215 11.370 1.00 73.39 229 CYS C O 1
ATOM 7009 N N . SER C 1 205 ? 0.575 -59.050 13.267 1.00 68.53 230 SER C N 1
ATOM 7010 C CA . SER C 1 205 ? 1.835 -59.628 13.725 1.00 66.00 230 SER C CA 1
ATOM 7011 C C . SER C 1 205 ? 1.646 -60.576 14.897 1.00 61.95 230 SER C C 1
ATOM 7012 O O . SER C 1 205 ? 1.024 -60.220 15.897 1.00 68.41 230 SER C O 1
ATOM 7015 N N . THR C 1 206 ? 2.191 -61.780 14.771 1.00 60.09 231 THR C N 1
ATOM 7016 C CA . THR C 1 206 ? 2.256 -62.718 15.886 1.00 61.90 231 THR C CA 1
ATOM 7017 C C . THR C 1 206 ? 3.436 -62.341 16.784 1.00 70.62 231 THR C C 1
ATOM 7018 O O . THR C 1 206 ? 4.598 -62.570 16.437 1.00 67.49 231 THR C O 1
ATOM 7022 N N . ASN C 1 207 ? 3.132 -61.749 17.932 1.00 59.51 232 ASN C N 1
ATOM 7023 C CA . ASN C 1 207 ? 4.161 -61.165 18.781 1.00 57.35 232 ASN C CA 1
ATOM 7024 C C . ASN C 1 207 ? 4.855 -62.187 19.661 1.00 73.19 232 ASN C C 1
ATOM 7025 O O . ASN C 1 207 ? 4.410 -63.325 19.775 1.00 77.79 232 ASN C O 1
ATOM 7030 N N . GLY C 1 208 ? 5.949 -61.770 20.287 1.00 70.66 233 GLY C N 1
ATOM 7031 C CA . GLY C 1 208 ? 6.711 -62.651 21.149 1.00 68.68 233 GLY C CA 1
ATOM 7032 C C . GLY C 1 208 ? 7.943 -63.210 20.466 1.00 64.81 233 GLY C C 1
ATOM 7033 O O . GLY C 1 208 ? 7.909 -63.546 19.280 1.00 62.36 233 GLY C O 1
ATOM 7034 N N . GLY C 1 209 ? 9.035 -63.288 21.223 1.00 65.56 234 GLY C N 1
ATOM 7035 C CA . GLY C 1 209 ? 10.273 -63.892 20.763 1.00 55.63 234 GLY C CA 1
ATOM 7036 C C . GLY C 1 209 ? 10.888 -63.230 19.549 1.00 64.92 234 GLY C C 1
ATOM 7037 O O . GLY C 1 209 ? 11.341 -63.920 18.637 1.00 66.64 234 GLY C O 1
ATOM 7038 N N . ILE C 1 210 ? 10.912 -61.897 19.544 1.00 63.29 235 ILE C N 1
ATOM 7039 C CA . ILE C 1 210 ? 11.437 -61.128 18.415 1.00 57.10 235 ILE C CA 1
ATOM 7040 C C . ILE C 1 210 ? 12.682 -60.334 18.798 1.00 56.76 235 ILE C C 1
ATOM 7041 O O . ILE C 1 210 ? 12.689 -59.629 19.806 1.00 58.41 235 ILE C O 1
ATOM 7046 N N . PHE C 1 211 ? 13.730 -60.445 17.985 1.00 57.49 236 PHE C N 1
ATOM 7047 C CA . PHE C 1 211 ? 14.941 -59.650 18.183 1.00 56.58 236 PHE C CA 1
ATOM 7048 C C . PHE C 1 211 ? 14.774 -58.254 17.593 1.00 51.61 236 PHE C C 1
ATOM 7049 O O . PHE C 1 211 ? 13.928 -58.048 16.721 1.00 55.33 236 PHE C O 1
ATOM 7057 N N . TRP C 1 212 ? 15.565 -57.305 18.076 1.00 43.95 237 TRP C N 1
ATOM 7058 C CA . TRP C 1 212 ? 15.479 -55.927 17.623 1.00 44.53 237 TRP C CA 1
ATOM 7059 C C . TRP C 1 212 ? 15.622 -55.832 16.117 1.00 48.11 237 TRP C C 1
ATOM 7060 O O . TRP C 1 212 ? 16.530 -56.403 15.536 1.00 52.12 237 TRP C O 1
ATOM 7071 N N . GLY C 1 213 ? 14.720 -55.096 15.490 1.00 45.60 238 GLY C N 1
ATOM 7072 C CA . GLY C 1 213 ? 14.736 -54.933 14.055 1.00 39.90 238 GLY C CA 1
ATOM 7073 C C . GLY C 1 213 ? 14.624 -56.241 13.312 1.00 39.35 238 GLY C C 1
ATOM 7074 O O . GLY C 1 213 ? 15.222 -56.411 12.265 1.00 42.46 238 GLY C O 1
ATOM 7075 N N . GLY C 1 214 ? 13.837 -57.163 13.843 1.00 38.56 239 GLY C N 1
ATOM 7076 C CA . GLY C 1 214 ? 13.736 -58.474 13.243 1.00 42.93 239 GLY C CA 1
ATOM 7077 C C . GLY C 1 214 ? 12.372 -58.899 12.753 1.00 49.94 239 GLY C C 1
ATOM 7078 O O . GLY C 1 214 ? 12.221 -59.997 12.247 1.00 56.78 239 GLY C O 1
ATOM 7079 N N . ASN C 1 215 ? 11.380 -58.034 12.896 1.00 49.66 240 ASN C N 1
ATOM 7080 C CA . ASN C 1 215 ? 10.008 -58.384 12.546 1.00 50.80 240 ASN C CA 1
ATOM 7081 C C . ASN C 1 215 ? 9.471 -57.560 11.376 1.00 49.85 240 ASN C C 1
ATOM 7082 O O . ASN C 1 215 ? 9.300 -56.348 11.487 1.00 48.18 240 ASN C O 1
ATOM 7087 N N . LEU C 1 216 ? 9.206 -58.232 10.259 1.00 51.54 241 LEU C N 1
ATOM 7088 C CA . LEU C 1 216 ? 8.653 -57.585 9.074 1.00 49.27 241 LEU C CA 1
ATOM 7089 C C . LEU C 1 216 ? 7.214 -58.015 8.792 1.00 55.87 241 LEU C C 1
ATOM 7090 O O . LEU C 1 216 ? 6.674 -57.708 7.733 1.00 56.40 241 LEU C O 1
ATOM 7095 N N . GLN C 1 217 ? 6.600 -58.727 9.733 1.00 57.33 242 GLN C N 1
ATOM 7096 C CA . GLN C 1 217 ? 5.225 -59.208 9.562 1.00 59.09 242 GLN C CA 1
ATOM 7097 C C . GLN C 1 217 ? 4.205 -58.131 9.167 1.00 64.25 242 GLN C C 1
ATOM 7098 O O . GLN C 1 217 ? 3.332 -58.401 8.343 1.00 66.79 242 GLN C O 1
ATOM 7104 N N . PRO C 1 218 ? 4.296 -56.917 9.753 1.00 62.11 243 PRO C N 1
ATOM 7105 C CA . PRO C 1 218 ? 3.326 -55.898 9.332 1.00 60.36 243 PRO C CA 1
ATOM 7106 C C . PRO C 1 218 ? 3.435 -55.483 7.865 1.00 57.87 243 PRO C C 1
ATOM 7107 O O . PRO C 1 218 ? 2.478 -54.920 7.341 1.00 60.31 243 PRO C O 1
ATOM 7111 N N . LEU C 1 219 ? 4.568 -55.751 7.222 1.00 56.51 244 LEU C N 1
ATOM 7112 C CA . LEU C 1 219 ? 4.746 -55.434 5.805 1.00 56.56 244 LEU C CA 1
ATOM 7113 C C . LEU C 1 219 ? 3.669 -56.095 4.948 1.00 62.95 244 LEU C C 1
ATOM 7114 O O . LEU C 1 219 ? 3.294 -55.582 3.890 1.00 67.25 244 LEU C O 1
ATOM 7119 N N . ALA C 1 220 ? 3.170 -57.232 5.424 1.00 65.83 245 ALA C N 1
ATOM 7120 C CA . ALA C 1 220 ? 2.139 -57.989 4.726 1.00 68.30 245 ALA C CA 1
ATOM 7121 C C . ALA C 1 220 ? 0.855 -57.179 4.545 1.00 69.10 245 ALA C C 1
ATOM 7122 O O . ALA C 1 220 ? 0.230 -57.232 3.492 1.00 72.90 245 ALA C O 1
ATOM 7124 N N . CYS C 1 221 ? 0.474 -56.423 5.570 1.00 68.83 246 CYS C N 1
ATOM 7125 C CA . CYS C 1 221 ? -0.763 -55.641 5.537 1.00 67.85 246 CYS C CA 1
ATOM 7126 C C . CYS C 1 221 ? -0.528 -54.167 5.195 1.00 68.20 246 CYS C C 1
ATOM 7127 O O . CYS C 1 221 ? -1.484 -53.415 4.996 1.00 72.19 246 CYS C O 1
ATOM 7130 N N . THR C 1 222 ? 0.738 -53.757 5.141 1.00 64.37 247 THR C N 1
ATOM 7131 C CA . THR C 1 222 ? 1.095 -52.365 4.870 1.00 58.06 247 THR C CA 1
ATOM 7132 C C . THR C 1 222 ? 2.432 -52.255 4.143 1.00 63.93 247 THR C C 1
ATOM 7133 O O . THR C 1 222 ? 3.485 -52.229 4.782 1.00 62.09 247 THR C O 1
ATOM 7137 N N . PRO C 1 223 ? 2.400 -52.198 2.803 1.00 67.77 248 PRO C N 1
ATOM 7138 C CA . PRO C 1 223 ? 3.640 -52.097 2.022 1.00 63.99 248 PRO C CA 1
ATOM 7139 C C . PRO C 1 223 ? 4.324 -50.742 2.199 1.00 62.02 248 PRO C C 1
ATOM 7140 O O . PRO C 1 223 ? 3.735 -49.823 2.766 1.00 62.68 248 PRO C O 1
ATOM 7144 N N . LEU C 1 224 ? 5.520 -50.601 1.663 1.00 61.14 249 LEU C N 1
ATOM 7145 C CA . LEU C 1 224 ? 6.269 -49.381 1.823 1.00 54.31 249 LEU C CA 1
ATOM 7146 C C . LEU C 1 224 ? 6.279 -48.566 0.573 1.00 55.29 249 LEU C C 1
ATOM 7147 O O . LEU C 1 224 ? 6.360 -49.078 -0.504 1.00 52.77 249 LEU C O 1
ATOM 7152 N N . ASN C 1 225 ? 6.170 -47.271 0.740 1.00 57.78 250 ASN C N 1
ATOM 7153 C CA . ASN C 1 225 ? 6.235 -46.360 -0.362 1.00 58.85 250 ASN C CA 1
ATOM 7154 C C . ASN C 1 225 ? 7.672 -46.029 -0.705 1.00 65.32 250 ASN C C 1
ATOM 7155 O O . ASN C 1 225 ? 8.071 -44.890 -0.713 1.00 69.36 250 ASN C O 1
ATOM 7160 N N . ILE C 1 226 ? 8.444 -47.051 -1.022 1.00 67.28 251 ILE C N 1
ATOM 7161 C CA . ILE C 1 226 ? 9.817 -46.904 -1.461 1.00 56.55 251 ILE C CA 1
ATOM 7162 C C . ILE C 1 226 ? 9.946 -47.623 -2.785 1.00 57.69 251 ILE C C 1
ATOM 7163 O O . ILE C 1 226 ? 9.517 -48.736 -2.925 1.00 59.49 251 ILE C O 1
ATOM 7168 N N . PRO C 1 227 ? 10.543 -46.983 -3.761 1.00 54.10 252 PRO C N 1
ATOM 7169 C CA . PRO C 1 227 ? 10.699 -47.582 -5.096 1.00 52.97 252 PRO C CA 1
ATOM 7170 C C . PRO C 1 227 ? 11.149 -49.040 -5.040 1.00 55.66 252 PRO C C 1
ATOM 7171 O O . PRO C 1 227 ? 12.136 -49.349 -4.372 1.00 64.58 252 PRO C O 1
ATOM 7175 N N . ALA C 1 228 ? 10.427 -49.921 -5.723 1.00 52.80 253 ALA C N 1
ATOM 7176 C CA . ALA C 1 228 ? 10.736 -51.348 -5.703 1.00 56.39 253 ALA C CA 1
ATOM 7177 C C . ALA C 1 228 ? 12.122 -51.657 -6.272 1.00 59.68 253 ALA C C 1
ATOM 7178 O O . ALA C 1 228 ? 12.669 -52.731 -6.026 1.00 64.95 253 ALA C O 1
ATOM 7180 N N . ASN C 1 229 ? 12.683 -50.722 -7.034 1.00 54.86 254 ASN C N 1
ATOM 7181 C CA . ASN C 1 229 ? 14.002 -50.916 -7.624 1.00 50.32 254 ASN C CA 1
ATOM 7182 C C . ASN C 1 229 ? 15.122 -50.329 -6.758 1.00 52.75 254 ASN C C 1
ATOM 7183 O O . ASN C 1 229 ? 16.265 -50.219 -7.200 1.00 52.68 254 ASN C O 1
ATOM 7188 N N . ARG C 1 230 ? 14.780 -49.947 -5.529 1.00 51.41 255 ARG C N 1
ATOM 7189 C CA . ARG C 1 230 ? 15.760 -49.435 -4.575 1.00 48.53 255 ARG C CA 1
ATOM 7190 C C . ARG C 1 230 ? 15.583 -50.067 -3.198 1.00 48.25 255 ARG C C 1
ATOM 7191 O O . ARG C 1 230 ? 16.486 -50.021 -2.369 1.00 51.42 255 ARG C O 1
ATOM 7199 N N . LEU C 1 231 ? 14.415 -50.646 -2.947 1.00 63.25 256 LEU C N 1
ATOM 7200 C CA . LEU C 1 231 ? 14.122 -51.171 -1.618 1.00 60.33 256 LEU C CA 1
ATOM 7201 C C . LEU C 1 231 ? 14.843 -52.486 -1.349 1.00 56.06 256 LEU C C 1
ATOM 7202 O O . LEU C 1 231 ? 14.757 -53.432 -2.132 1.00 63.33 256 LEU C O 1
ATOM 7207 N N . LEU C 1 232 ? 15.552 -52.529 -0.226 1.00 44.93 257 LEU C N 1
ATOM 7208 C CA . LEU C 1 232 ? 16.207 -53.742 0.238 1.00 44.02 257 LEU C CA 1
ATOM 7209 C C . LEU C 1 232 ? 15.855 -53.987 1.699 1.00 49.97 257 LEU C C 1
ATOM 7210 O O . LEU C 1 232 ? 16.171 -53.165 2.557 1.00 54.17 257 LEU C O 1
ATOM 7215 N N . LEU C 1 233 ? 15.190 -55.104 1.981 1.00 48.09 258 LEU C N 1
ATOM 7216 C CA . LEU C 1 233 ? 14.849 -55.453 3.357 1.00 45.45 258 LEU C CA 1
ATOM 7217 C C . LEU C 1 233 ? 16.046 -56.082 4.062 1.00 49.77 258 LEU C C 1
ATOM 7218 O O . LEU C 1 233 ? 16.617 -57.052 3.574 1.00 57.55 258 LEU C O 1
ATOM 7223 N N . ALA C 1 234 ? 16.405 -55.533 5.215 1.00 47.79 259 ALA C N 1
ATOM 7224 C CA . ALA C 1 234 ? 17.563 -55.992 5.962 1.00 43.93 259 ALA C CA 1
ATOM 7225 C C . ALA C 1 234 ? 17.239 -56.302 7.415 1.00 49.69 259 ALA C C 1
ATOM 7226 O O . ALA C 1 234 ? 17.690 -55.607 8.316 1.00 58.00 259 ALA C O 1
ATOM 7228 N N . PRO C 1 235 ? 16.493 -57.364 7.657 1.00 45.99 260 PRO C N 1
ATOM 7229 C CA . PRO C 1 235 ? 16.145 -57.763 9.022 1.00 43.18 260 PRO C CA 1
ATOM 7230 C C . PRO C 1 235 ? 17.324 -58.349 9.788 1.00 45.51 260 PRO C C 1
ATOM 7231 O O . PRO C 1 235 ? 18.307 -58.751 9.194 1.00 48.95 260 PRO C O 1
ATOM 7235 N N . HIS C 1 236 ? 17.222 -58.362 11.107 1.00 44.72 261 HIS C N 1
ATOM 7236 C CA . HIS C 1 236 ? 18.257 -58.904 11.968 1.00 44.89 261 HIS C CA 1
ATOM 7237 C C . HIS C 1 236 ? 17.738 -60.128 12.703 1.00 49.20 261 HIS C C 1
ATOM 7238 O O . HIS C 1 236 ? 16.605 -60.143 13.141 1.00 55.95 261 HIS C O 1
ATOM 7245 N N . VAL C 1 237 ? 18.554 -61.166 12.815 1.00 47.23 262 VAL C N 1
ATOM 7246 C CA . VAL C 1 237 ? 18.204 -62.316 13.642 1.00 52.48 262 VAL C CA 1
ATOM 7247 C C . VAL C 1 237 ? 19.393 -62.816 14.460 1.00 51.33 262 VAL C C 1
ATOM 7248 O O . VAL C 1 237 ? 20.522 -62.747 14.011 1.00 45.30 262 VAL C O 1
ATOM 7252 N N . TYR C 1 238 ? 19.136 -63.326 15.659 1.00 53.34 263 TYR C N 1
ATOM 7253 C CA . TYR C 1 238 ? 20.213 -63.751 16.553 1.00 56.88 263 TYR C CA 1
ATOM 7254 C C . TYR C 1 238 ? 19.977 -65.099 17.236 1.00 56.97 263 TYR C C 1
ATOM 7255 O O . TYR C 1 238 ? 18.895 -65.657 17.154 1.00 55.91 263 TYR C O 1
ATOM 7264 N N . GLY C 1 239 ? 21.005 -65.618 17.902 1.00 59.79 264 GLY C N 1
ATOM 7265 C CA . GLY C 1 239 ? 20.929 -66.930 18.520 1.00 64.80 264 GLY C CA 1
ATOM 7266 C C . GLY C 1 239 ? 20.826 -66.885 20.033 1.00 70.71 264 GLY C C 1
ATOM 7267 O O . GLY C 1 239 ? 20.778 -65.805 20.624 1.00 73.08 264 GLY C O 1
ATOM 7268 N N . PRO C 1 240 ? 20.810 -68.066 20.672 1.00 73.25 265 PRO C N 1
ATOM 7269 C CA . PRO C 1 240 ? 20.589 -68.233 22.116 1.00 73.66 265 PRO C CA 1
ATOM 7270 C C . PRO C 1 240 ? 21.635 -67.537 22.987 1.00 76.02 265 PRO C C 1
ATOM 7271 O O . PRO C 1 240 ? 21.431 -67.389 24.194 1.00 78.66 265 PRO C O 1
ATOM 7275 N N . ASP C 1 241 ? 22.739 -67.117 22.380 1.00 74.36 266 ASP C N 1
ATOM 7276 C CA . ASP C 1 241 ? 23.806 -66.442 23.106 1.00 77.31 266 ASP C CA 1
ATOM 7277 C C . ASP C 1 241 ? 23.486 -64.963 23.336 1.00 71.89 266 ASP C C 1
ATOM 7278 O O . ASP C 1 241 ? 24.009 -64.348 24.268 1.00 69.87 266 ASP C O 1
ATOM 7283 N N . VAL C 1 242 ? 22.634 -64.398 22.478 1.00 68.35 267 VAL C N 1
ATOM 7284 C CA . VAL C 1 242 ? 22.169 -63.020 22.638 1.00 63.29 267 VAL C CA 1
ATOM 7285 C C . VAL C 1 242 ? 20.967 -62.974 23.575 1.00 65.40 267 VAL C C 1
ATOM 7286 O O . VAL C 1 242 ? 20.938 -62.187 24.523 1.00 65.05 267 VAL C O 1
ATOM 7290 N N . PHE C 1 243 ? 19.976 -63.818 23.297 1.00 67.13 268 PHE C N 1
ATOM 7291 C CA . PHE C 1 243 ? 18.853 -64.022 24.211 1.00 68.48 268 PHE C CA 1
ATOM 7292 C C . PHE C 1 243 ? 18.342 -65.452 24.111 1.00 68.97 268 PHE C C 1
ATOM 7293 O O . PHE C 1 243 ? 18.207 -66.000 23.018 1.00 68.48 268 PHE C O 1
ATOM 7301 N N . VAL C 1 244 ? 18.054 -66.055 25.256 1.00 73.43 269 VAL C N 1
ATOM 7302 C CA . VAL C 1 244 ? 17.501 -67.397 25.267 1.00 77.85 269 VAL C CA 1
ATOM 7303 C C . VAL C 1 244 ? 15.983 -67.330 25.127 1.00 78.06 269 VAL C C 1
ATOM 7304 O O . VAL C 1 244 ? 15.265 -67.139 26.111 1.00 75.60 269 VAL C O 1
ATOM 7308 N N . GLN C 1 245 ? 15.507 -67.467 23.892 1.00 75.47 270 GLN C N 1
ATOM 7309 C CA . GLN C 1 245 ? 14.076 -67.461 23.605 1.00 73.82 270 GLN C CA 1
ATOM 7310 C C . GLN C 1 245 ? 13.452 -68.781 24.026 1.00 78.12 270 GLN C C 1
ATOM 7311 O O . GLN C 1 245 ? 14.161 -69.759 24.259 1.00 84.14 270 GLN C O 1
ATOM 7317 N N . SER C 1 246 ? 12.127 -68.812 24.117 1.00 77.90 271 SER C N 1
ATOM 7318 C CA . SER C 1 246 ? 11.433 -70.025 24.529 1.00 84.08 271 SER C CA 1
ATOM 7319 C C . SER C 1 246 ? 11.588 -71.135 23.488 1.00 87.23 271 SER C C 1
ATOM 7320 O O . SER C 1 246 ? 11.737 -72.307 23.838 1.00 82.57 271 SER C O 1
ATOM 7323 N N . TYR C 1 247 ? 11.567 -70.764 22.210 1.00 82.24 272 TYR C N 1
ATOM 7324 C CA . TYR C 1 247 ? 11.615 -71.760 21.144 1.00 83.64 272 TYR C CA 1
ATOM 7325 C C . TYR C 1 247 ? 12.989 -72.416 21.005 1.00 86.20 272 TYR C C 1
ATOM 7326 O O . TYR C 1 247 ? 13.129 -73.438 20.328 1.00 86.75 272 TYR C O 1
ATOM 7335 N N . PHE C 1 248 ? 13.994 -71.836 21.656 1.00 85.63 273 PHE C N 1
ATOM 7336 C CA . PHE C 1 248 ? 15.319 -72.450 21.720 1.00 84.26 273 PHE C CA 1
ATOM 7337 C C . PHE C 1 248 ? 15.319 -73.647 22.666 1.00 87.18 273 PHE C C 1
ATOM 7338 O O . PHE C 1 248 ? 16.246 -74.459 22.652 1.00 87.55 273 PHE C O 1
ATOM 7346 N N . ASN C 1 249 ? 14.275 -73.747 23.486 1.00 91.22 274 ASN C N 1
ATOM 7347 C CA . ASN C 1 249 ? 14.162 -74.822 24.468 1.00 97.65 274 ASN C CA 1
ATOM 7348 C C . ASN C 1 249 ? 13.293 -75.986 23.992 1.00 100.05 274 ASN C C 1
ATOM 7349 O O . ASN C 1 249 ? 13.235 -77.022 24.651 1.00 101.97 274 ASN C O 1
ATOM 7354 N N . ASP C 1 250 ? 12.619 -75.814 22.855 1.00 103.23 275 ASP C N 1
ATOM 7355 C CA . ASP C 1 250 ? 11.754 -76.861 22.307 1.00 105.89 275 ASP C CA 1
ATOM 7356 C C . ASP C 1 250 ? 12.540 -78.129 21.997 1.00 104.61 275 ASP C C 1
ATOM 7357 O O . ASP C 1 250 ? 13.693 -78.064 21.569 1.00 103.61 275 ASP C O 1
ATOM 7362 N N . SER C 1 251 ? 11.903 -79.277 22.212 1.00 108.63 276 SER C N 1
ATOM 7363 C CA . SER C 1 251 ? 12.568 -80.568 22.087 1.00 111.81 276 SER C CA 1
ATOM 7364 C C . SER C 1 251 ? 13.099 -80.821 20.681 1.00 116.09 276 SER C C 1
ATOM 7365 O O . SER C 1 251 ? 14.211 -81.323 20.515 1.00 116.95 276 SER C O 1
ATOM 7368 N N . ASN C 1 252 ? 12.311 -80.467 19.669 1.00 120.32 277 ASN C N 1
ATOM 7369 C CA . ASN C 1 252 ? 12.705 -80.722 18.286 1.00 120.70 277 ASN C CA 1
ATOM 7370 C C . ASN C 1 252 ? 13.524 -79.587 17.665 1.00 112.48 277 ASN C C 1
ATOM 7371 O O . ASN C 1 252 ? 13.512 -79.403 16.449 1.00 112.81 277 ASN C O 1
ATOM 7376 N N . PHE C 1 253 ? 14.228 -78.830 18.502 1.00 104.36 278 PHE C N 1
ATOM 7377 C CA . PHE C 1 253 ? 15.146 -77.800 18.022 1.00 96.11 278 PHE C CA 1
ATOM 7378 C C . PHE C 1 253 ? 16.292 -78.458 17.253 1.00 91.37 278 PHE C C 1
ATOM 7379 O O . PHE C 1 253 ? 16.856 -79.451 17.714 1.00 94.31 278 PHE C O 1
ATOM 7387 N N . PRO C 1 254 ? 16.650 -77.903 16.083 1.00 82.25 279 PRO C N 1
ATOM 7388 C CA . PRO C 1 254 ? 16.098 -76.690 15.480 1.00 76.98 279 PRO C CA 1
ATOM 7389 C C . PRO C 1 254 ? 15.157 -76.948 14.307 1.00 74.95 279 PRO C C 1
ATOM 7390 O O . PRO C 1 254 ? 15.144 -76.159 13.364 1.00 69.70 279 PRO C O 1
ATOM 7394 N N . ASN C 1 255 ? 14.394 -78.033 14.348 1.00 80.02 280 ASN C N 1
ATOM 7395 C CA . ASN C 1 255 ? 13.468 -78.327 13.263 1.00 81.45 280 ASN C CA 1
ATOM 7396 C C . ASN C 1 255 ? 12.296 -77.353 13.277 1.00 82.18 280 ASN C C 1
ATOM 7397 O O . ASN C 1 255 ? 11.626 -77.155 12.264 1.00 84.04 280 ASN C O 1
ATOM 7402 N N . ASN C 1 256 ? 12.069 -76.740 14.434 1.00 80.67 281 ASN C N 1
ATOM 7403 C CA . ASN C 1 256 ? 10.980 -75.788 14.617 1.00 78.13 281 ASN C CA 1
ATOM 7404 C C . ASN C 1 256 ? 11.318 -74.387 14.122 1.00 73.91 281 ASN C C 1
ATOM 7405 O O . ASN C 1 256 ? 10.422 -73.572 13.904 1.00 75.61 281 ASN C O 1
ATOM 7410 N N . MET C 1 257 ? 12.611 -74.118 13.948 1.00 71.37 282 MET C N 1
ATOM 7411 C CA . MET C 1 257 ? 13.107 -72.769 13.646 1.00 66.70 282 MET C CA 1
ATOM 7412 C C . MET C 1 257 ? 12.751 -72.180 12.273 1.00 61.36 282 MET C C 1
ATOM 7413 O O . MET C 1 257 ? 12.552 -70.976 12.181 1.00 59.15 282 MET C O 1
ATOM 7418 N N . PRO C 1 258 ? 12.700 -73.000 11.201 1.00 70.30 283 PRO C N 1
ATOM 7419 C CA . PRO C 1 258 ? 12.277 -72.409 9.923 1.00 65.82 283 PRO C CA 1
ATOM 7420 C C . PRO C 1 258 ? 10.916 -71.704 9.969 1.00 63.51 283 PRO C C 1
ATOM 7421 O O . PRO C 1 258 ? 10.763 -70.649 9.354 1.00 59.69 283 PRO C O 1
ATOM 7425 N N . ALA C 1 259 ? 9.955 -72.270 10.693 1.00 65.48 284 ALA C N 1
ATOM 7426 C CA . ALA C 1 259 ? 8.620 -71.684 10.791 1.00 69.35 284 ALA C CA 1
ATOM 7427 C C . ALA C 1 259 ? 8.653 -70.275 11.387 1.00 71.15 284 ALA C C 1
ATOM 7428 O O . ALA C 1 259 ? 7.870 -69.402 11.006 1.00 70.78 284 ALA C O 1
ATOM 7430 N N . ILE C 1 260 ? 9.565 -70.065 12.327 1.00 70.22 285 ILE C N 1
ATOM 7431 C CA . ILE C 1 260 ? 9.664 -68.797 13.029 1.00 68.22 285 ILE C CA 1
ATOM 7432 C C . ILE C 1 260 ? 10.415 -67.761 12.202 1.00 65.91 285 ILE C C 1
ATOM 7433 O O . ILE C 1 260 ? 10.019 -66.598 12.152 1.00 62.62 285 ILE C O 1
ATOM 7438 N N . TRP C 1 261 ? 11.490 -68.189 11.542 1.00 64.40 286 TRP C N 1
ATOM 7439 C CA . TRP C 1 261 ? 12.229 -67.316 10.632 1.00 59.17 286 TRP C CA 1
ATOM 7440 C C . TRP C 1 261 ? 11.355 -66.925 9.444 1.00 59.18 286 TRP C C 1
ATOM 7441 O O . TRP C 1 261 ? 11.386 -65.781 8.995 1.00 64.68 286 TRP C O 1
ATOM 7452 N N . GLU C 1 262 ? 10.573 -67.879 8.945 1.00 61.65 287 GLU C N 1
ATOM 7453 C CA . GLU C 1 262 ? 9.649 -67.628 7.840 1.00 63.64 287 GLU C CA 1
ATOM 7454 C C . GLU C 1 262 ? 8.618 -66.571 8.213 1.00 63.80 287 GLU C C 1
ATOM 7455 O O . GLU C 1 262 ? 8.273 -65.709 7.404 1.00 65.56 287 GLU C O 1
ATOM 7461 N N . ARG C 1 263 ? 8.131 -66.654 9.446 1.00 60.47 288 ARG C N 1
ATOM 7462 C CA . ARG C 1 263 ? 7.138 -65.720 9.959 1.00 60.37 288 ARG C CA 1
ATOM 7463 C C . ARG C 1 263 ? 7.705 -64.312 10.079 1.00 62.57 288 ARG C C 1
ATOM 7464 O O . ARG C 1 263 ? 7.110 -63.348 9.602 1.00 66.86 288 ARG C O 1
ATOM 7472 N N . HIS C 1 264 ? 8.830 -64.214 10.785 1.00 56.74 289 HIS C N 1
ATOM 7473 C CA . HIS C 1 264 ? 9.482 -62.940 11.077 1.00 57.36 289 HIS C CA 1
ATOM 7474 C C . HIS C 1 264 ? 9.997 -62.202 9.845 1.00 57.08 289 HIS C C 1
ATOM 7475 O O . HIS C 1 264 ? 9.847 -60.985 9.741 1.00 59.07 289 HIS C O 1
ATOM 7482 N N . PHE C 1 265 ? 10.603 -62.932 8.913 1.00 54.15 290 PHE C N 1
ATOM 7483 C CA . PHE C 1 265 ? 11.107 -62.303 7.712 1.00 51.77 290 PHE C CA 1
ATOM 7484 C C . PHE C 1 265 ? 11.070 -63.116 6.445 1.00 55.67 290 PHE C C 1
ATOM 7485 O O . PHE C 1 265 ? 11.064 -62.569 5.384 1.00 60.36 290 PHE C O 1
ATOM 7493 N N . GLY C 1 266 ? 11.061 -64.428 6.568 1.00 50.71 291 GLY C N 1
ATOM 7494 C CA . GLY C 1 266 ? 11.295 -65.325 5.458 1.00 51.36 291 GLY C CA 1
ATOM 7495 C C . GLY C 1 266 ? 10.297 -65.239 4.345 1.00 61.57 291 GLY C C 1
ATOM 7496 O O . GLY C 1 266 ? 10.596 -65.401 3.188 1.00 65.50 291 GLY C O 1
ATOM 7497 N N . GLN C 1 267 ? 9.066 -65.011 4.731 1.00 65.46 292 GLN C N 1
ATOM 7498 C CA . GLN C 1 267 ? 7.931 -65.049 3.810 1.00 58.53 292 GLN C CA 1
ATOM 7499 C C . GLN C 1 267 ? 7.956 -63.965 2.728 1.00 59.28 292 GLN C C 1
ATOM 7500 O O . GLN C 1 267 ? 7.159 -64.002 1.790 1.00 58.67 292 GLN C O 1
ATOM 7506 N N . PHE C 1 268 ? 8.861 -63.000 2.853 1.00 60.37 293 PHE C N 1
ATOM 7507 C CA . PHE C 1 268 ? 8.916 -61.894 1.902 1.00 63.46 293 PHE C CA 1
ATOM 7508 C C . PHE C 1 268 ? 10.019 -62.068 0.866 1.00 65.80 293 PHE C C 1
ATOM 7509 O O . PHE C 1 268 ? 10.146 -61.252 -0.051 1.00 62.29 293 PHE C O 1
ATOM 7517 N N . ALA C 1 269 ? 10.813 -63.127 1.015 1.00 66.15 294 ALA C N 1
ATOM 7518 C CA . ALA C 1 269 ? 11.954 -63.358 0.132 1.00 61.35 294 ALA C CA 1
ATOM 7519 C C . ALA C 1 269 ? 11.507 -63.589 -1.303 1.00 64.38 294 ALA C C 1
ATOM 7520 O O . ALA C 1 269 ? 12.187 -63.181 -2.247 1.00 65.24 294 ALA C O 1
ATOM 7522 N N . GLY C 1 270 ? 10.357 -64.238 -1.461 1.00 68.83 295 GLY C N 1
ATOM 7523 C CA . GLY C 1 270 ? 9.837 -64.559 -2.777 1.00 69.48 295 GLY C CA 1
ATOM 7524 C C . GLY C 1 270 ? 9.339 -63.355 -3.555 1.00 69.32 295 GLY C C 1
ATOM 7525 O O . GLY C 1 270 ? 9.169 -63.431 -4.771 1.00 67.50 295 GLY C O 1
ATOM 7526 N N . THR C 1 271 ? 9.111 -62.241 -2.860 1.00 69.78 296 THR C N 1
ATOM 7527 C CA . THR C 1 271 ? 8.524 -61.059 -3.487 1.00 70.73 296 THR C CA 1
ATOM 7528 C C . THR C 1 271 ? 9.289 -59.770 -3.186 1.00 71.16 296 THR C C 1
ATOM 7529 O O . THR C 1 271 ? 8.992 -58.721 -3.757 1.00 79.75 296 THR C O 1
ATOM 7533 N N . HIS C 1 272 ? 10.268 -59.842 -2.292 1.00 67.96 297 HIS C N 1
ATOM 7534 C CA . HIS C 1 272 ? 11.128 -58.692 -2.021 1.00 66.78 297 HIS C CA 1
ATOM 7535 C C . HIS C 1 272 ? 12.595 -59.099 -1.994 1.00 60.58 297 HIS C C 1
ATOM 7536 O O . HIS C 1 272 ? 12.921 -60.238 -1.664 1.00 62.13 297 HIS C O 1
ATOM 7543 N N . ALA C 1 273 ? 13.476 -58.163 -2.334 1.00 57.51 298 ALA C N 1
ATOM 7544 C CA . ALA C 1 273 ? 14.908 -58.367 -2.143 1.00 53.01 298 ALA C CA 1
ATOM 7545 C C . ALA C 1 273 ? 15.207 -58.377 -0.651 1.00 53.93 298 ALA C C 1
ATOM 7546 O O . ALA C 1 273 ? 15.015 -57.376 0.037 1.00 57.12 298 ALA C O 1
ATOM 7548 N N . LEU C 1 274 ? 15.672 -59.513 -0.150 1.00 54.38 299 LEU C N 1
ATOM 7549 C CA . LEU C 1 274 ? 15.853 -59.671 1.283 1.00 52.32 299 LEU C CA 1
ATOM 7550 C C . LEU C 1 274 ? 17.206 -60.284 1.628 1.00 57.22 299 LEU C C 1
ATOM 7551 O O . LEU C 1 274 ? 17.644 -61.253 0.998 1.00 63.96 299 LEU C O 1
ATOM 7556 N N . LEU C 1 275 ? 17.870 -59.699 2.621 1.00 53.52 300 LEU C N 1
ATOM 7557 C CA . LEU C 1 275 ? 19.090 -60.269 3.186 1.00 50.98 300 LEU C CA 1
ATOM 7558 C C . LEU C 1 275 ? 19.172 -59.903 4.663 1.00 45.63 300 LEU C C 1
ATOM 7559 O O . LEU C 1 275 ? 18.428 -59.054 5.133 1.00 44.67 300 LEU C O 1
ATOM 7564 N N . LEU C 1 276 ? 20.068 -60.546 5.400 1.00 47.77 301 LEU C N 1
ATOM 7565 C CA . LEU C 1 276 ? 20.161 -60.294 6.830 1.00 46.35 301 LEU C CA 1
ATOM 7566 C C . LEU C 1 276 ? 21.204 -59.221 7.125 1.00 49.53 301 LEU C C 1
ATOM 7567 O O . LEU C 1 276 ? 22.386 -59.387 6.814 1.00 56.98 301 LEU C O 1
ATOM 7572 N N . GLY C 1 277 ? 20.767 -58.125 7.723 1.00 40.10 302 GLY C N 1
ATOM 7573 C CA . GLY C 1 277 ? 21.657 -57.024 7.998 1.00 46.38 302 GLY C CA 1
ATOM 7574 C C . GLY C 1 277 ? 22.593 -57.324 9.135 1.00 47.39 302 GLY C C 1
ATOM 7575 O O . GLY C 1 277 ? 23.647 -56.727 9.252 1.00 50.21 302 GLY C O 1
ATOM 7576 N N . GLU C 1 278 ? 22.195 -58.257 9.982 1.00 45.97 303 GLU C N 1
ATOM 7577 C CA . GLU C 1 278 ? 23.025 -58.684 11.086 1.00 42.35 303 GLU C CA 1
ATOM 7578 C C . GLU C 1 278 ? 22.594 -60.063 11.502 1.00 47.95 303 GLU C C 1
ATOM 7579 O O . GLU C 1 278 ? 21.416 -60.305 11.690 1.00 50.94 303 GLU C O 1
ATOM 7585 N N . PHE C 1 279 ? 23.549 -60.970 11.648 1.00 51.04 304 PHE C N 1
ATOM 7586 C CA . PHE C 1 279 ? 23.253 -62.292 12.188 1.00 48.50 304 PHE C CA 1
ATOM 7587 C C . PHE C 1 279 ? 24.548 -62.925 12.673 1.00 54.46 304 PHE C C 1
ATOM 7588 O O . PHE C 1 279 ? 25.621 -62.629 12.146 1.00 59.47 304 PHE C O 1
ATOM 7596 N N . GLY C 1 280 ? 24.457 -63.782 13.685 1.00 55.76 305 GLY C N 1
ATOM 7597 C CA . GLY C 1 280 ? 25.637 -64.459 14.186 1.00 55.39 305 GLY C CA 1
ATOM 7598 C C . GLY C 1 280 ? 25.625 -64.784 15.666 1.00 59.60 305 GLY C C 1
ATOM 7599 O O . GLY C 1 280 ? 24.588 -64.721 16.332 1.00 58.48 305 GLY C O 1
ATOM 7600 N N . GLY C 1 281 ? 26.798 -65.141 16.178 1.00 62.88 306 GLY C N 1
ATOM 7601 C CA . GLY C 1 281 ? 26.933 -65.575 17.553 1.00 66.75 306 GLY C CA 1
ATOM 7602 C C . GLY C 1 281 ? 28.254 -66.273 17.819 1.00 70.35 306 GLY C C 1
ATOM 7603 O O . GLY C 1 281 ? 29.172 -66.209 17.003 1.00 72.96 306 GLY C O 1
ATOM 7604 N N . LYS C 1 282 ? 28.343 -66.956 18.957 1.00 71.50 307 LYS C N 1
ATOM 7605 C CA . LYS C 1 282 ? 29.609 -67.512 19.420 1.00 74.53 307 LYS C CA 1
ATOM 7606 C C . LYS C 1 282 ? 30.046 -68.767 18.657 1.00 76.01 307 LYS C C 1
ATOM 7607 O O . LYS C 1 282 ? 31.248 -69.045 18.560 1.00 83.32 307 LYS C O 1
ATOM 7613 N N . TYR C 1 283 ? 29.089 -69.508 18.122 1.00 69.34 308 TYR C N 1
ATOM 7614 C CA . TYR C 1 283 ? 29.369 -70.686 17.308 1.00 74.42 308 TYR C CA 1
ATOM 7615 C C . TYR C 1 283 ? 30.251 -71.730 17.964 1.00 84.56 308 TYR C C 1
ATOM 7616 O O . TYR C 1 283 ? 31.175 -72.245 17.371 1.00 84.69 308 TYR C O 1
ATOM 7625 N N . GLY C 1 284 ? 29.971 -72.021 19.215 1.00 91.28 309 GLY C N 1
ATOM 7626 C CA . GLY C 1 284 ? 30.581 -73.138 19.882 1.00 103.32 309 GLY C CA 1
ATOM 7627 C C . GLY C 1 284 ? 30.979 -72.696 21.252 1.00 112.00 309 GLY C C 1
ATOM 7628 O O . GLY C 1 284 ? 30.761 -73.378 22.238 1.00 115.20 309 GLY C O 1
ATOM 7629 N N . GLU C 1 285 ? 31.540 -71.508 21.311 1.00 113.51 310 GLU C N 1
ATOM 7630 C CA . GLU C 1 285 ? 31.894 -70.931 22.573 1.00 119.07 310 GLU C CA 1
ATOM 7631 C C . GLU C 1 285 ? 30.587 -70.515 23.168 1.00 123.34 310 GLU C C 1
ATOM 7632 O O . GLU C 1 285 ? 29.572 -70.555 22.489 1.00 121.75 310 GLU C O 1
ATOM 7638 N N . GLY C 1 286 ? 30.589 -70.190 24.451 1.00 127.91 311 GLY C N 1
ATOM 7639 C CA . GLY C 1 286 ? 29.368 -69.827 25.133 1.00 128.02 311 GLY C CA 1
ATOM 7640 C C . GLY C 1 286 ? 28.403 -70.978 25.054 1.00 131.62 311 GLY C C 1
ATOM 7641 O O . GLY C 1 286 ? 28.762 -72.101 25.365 1.00 134.69 311 GLY C O 1
ATOM 7642 N N . ASP C 1 287 ? 27.178 -70.698 24.631 1.00 129.15 312 ASP C N 1
ATOM 7643 C CA . ASP C 1 287 ? 26.154 -71.714 24.497 1.00 128.70 312 ASP C CA 1
ATOM 7644 C C . ASP C 1 287 ? 26.569 -72.704 23.443 1.00 127.48 312 ASP C C 1
ATOM 7645 O O . ASP C 1 287 ? 27.141 -72.331 22.443 1.00 129.70 312 ASP C O 1
ATOM 7650 N N . ALA C 1 288 ? 26.275 -73.968 23.680 1.00 112.40 313 ALA C N 1
ATOM 7651 C CA . ALA C 1 288 ? 26.548 -75.043 22.727 1.00 104.40 313 ALA C CA 1
ATOM 7652 C C . ALA C 1 288 ? 25.440 -75.188 21.680 1.00 99.95 313 ALA C C 1
ATOM 7653 O O . ALA C 1 288 ? 25.637 -75.821 20.641 1.00 99.26 313 ALA C O 1
ATOM 7655 N N . ARG C 1 289 ? 24.277 -74.607 21.961 1.00 93.66 314 ARG C N 1
ATOM 7656 C CA . ARG C 1 289 ? 23.179 -74.577 20.999 1.00 84.02 314 ARG C CA 1
ATOM 7657 C C . ARG C 1 289 ? 23.463 -73.606 19.863 1.00 84.67 314 ARG C C 1
ATOM 7658 O O . ARG C 1 289 ? 22.905 -73.741 18.773 1.00 86.29 314 ARG C O 1
ATOM 7666 N N . ASP C 1 290 ? 24.322 -72.623 20.130 1.00 81.98 315 ASP C N 1
ATOM 7667 C CA . ASP C 1 290 ? 24.617 -71.572 19.164 1.00 76.95 315 ASP C CA 1
ATOM 7668 C C . ASP C 1 290 ? 25.198 -72.132 17.869 1.00 69.38 315 ASP C C 1
ATOM 7669 O O . ASP C 1 290 ? 24.963 -71.587 16.794 1.00 68.91 315 ASP C O 1
ATOM 7674 N N . LYS C 1 291 ? 25.954 -73.218 17.970 1.00 72.88 316 LYS C N 1
ATOM 7675 C CA . LYS C 1 291 ? 26.497 -73.868 16.783 1.00 69.47 316 LYS C CA 1
ATOM 7676 C C . LYS C 1 291 ? 25.359 -74.394 15.908 1.00 69.51 316 LYS C C 1
ATOM 7677 O O . LYS C 1 291 ? 25.312 -74.130 14.706 1.00 66.15 316 LYS C O 1
ATOM 7683 N N . THR C 1 292 ? 24.434 -75.117 16.532 1.00 73.06 317 THR C N 1
ATOM 7684 C CA . THR C 1 292 ? 23.295 -75.712 15.838 1.00 73.06 317 THR C CA 1
ATOM 7685 C C . THR C 1 292 ? 22.361 -74.668 15.229 1.00 72.52 317 THR C C 1
ATOM 7686 O O . THR C 1 292 ? 21.883 -74.830 14.105 1.00 68.84 317 THR C O 1
ATOM 7690 N N . TRP C 1 293 ? 22.101 -73.599 15.976 1.00 75.54 318 TRP C N 1
ATOM 7691 C CA . TRP C 1 293 ? 21.239 -72.525 15.497 1.00 70.80 318 TRP C CA 1
ATOM 7692 C C . TRP C 1 293 ? 21.770 -71.894 14.211 1.00 66.54 318 TRP C C 1
ATOM 7693 O O . TRP C 1 293 ? 21.019 -71.683 13.257 1.00 64.20 318 TRP C O 1
ATOM 7704 N N . GLN C 1 294 ? 23.050 -71.566 14.199 1.00 66.26 319 GLN C N 1
ATOM 7705 C CA . GLN C 1 294 ? 23.674 -70.968 13.035 1.00 60.76 319 GLN C CA 1
ATOM 7706 C C . GLN C 1 294 ? 23.705 -71.893 11.844 1.00 62.07 319 GLN C C 1
ATOM 7707 O O . GLN C 1 294 ? 23.414 -71.501 10.747 1.00 61.00 319 GLN C O 1
ATOM 7713 N N . ASP C 1 295 ? 24.036 -73.147 12.067 1.00 63.97 320 ASP C N 1
ATOM 7714 C CA . ASP C 1 295 ? 23.979 -74.149 11.005 1.00 66.11 320 ASP C CA 1
ATOM 7715 C C . ASP C 1 295 ? 22.581 -74.217 10.387 1.00 67.48 320 ASP C C 1
ATOM 7716 O O . ASP C 1 295 ? 22.431 -74.236 9.164 1.00 72.23 320 ASP C O 1
ATOM 7721 N N . ALA C 1 296 ? 21.563 -74.253 11.242 1.00 64.45 321 ALA C N 1
ATOM 7722 C CA . ALA C 1 296 ? 20.182 -74.353 10.786 1.00 63.15 321 ALA C CA 1
ATOM 7723 C C . ALA C 1 296 ? 19.782 -73.131 9.963 1.00 68.06 321 ALA C C 1
ATOM 7724 O O . ALA C 1 296 ? 19.084 -73.253 8.958 1.00 77.82 321 ALA C O 1
ATOM 7726 N N . LEU C 1 297 ? 20.238 -71.957 10.389 1.00 63.27 322 LEU C N 1
ATOM 7727 C CA . LEU C 1 297 ? 19.914 -70.709 9.703 1.00 63.24 322 LEU C CA 1
ATOM 7728 C C . LEU C 1 297 ? 20.456 -70.662 8.273 1.00 67.33 322 LEU C C 1
ATOM 7729 O O . LEU C 1 297 ? 19.746 -70.262 7.345 1.00 65.87 322 LEU C O 1
ATOM 7734 N N . VAL C 1 298 ? 21.712 -71.067 8.102 1.00 65.58 323 VAL C N 1
ATOM 7735 C CA . VAL C 1 298 ? 22.347 -71.053 6.788 1.00 63.70 323 VAL C CA 1
ATOM 7736 C C . VAL C 1 298 ? 21.651 -72.019 5.826 1.00 62.68 323 VAL C C 1
ATOM 7737 O O . VAL C 1 298 ? 21.405 -71.673 4.670 1.00 66.16 323 VAL C O 1
ATOM 7741 N N . LYS C 1 299 ? 21.312 -73.213 6.303 1.00 58.77 324 LYS C N 1
ATOM 7742 C CA . LYS C 1 299 ? 20.565 -74.165 5.481 1.00 65.90 324 LYS C CA 1
ATOM 7743 C C . LYS C 1 299 ? 19.183 -73.616 5.105 1.00 64.48 324 LYS C C 1
ATOM 7744 O O . LYS C 1 299 ? 18.681 -73.875 4.013 1.00 67.00 324 LYS C O 1
ATOM 7746 N N . TYR C 1 300 ? 18.575 -72.854 6.008 1.00 60.92 325 TYR C N 1
ATOM 7747 C CA . TYR C 1 300 ? 17.273 -72.253 5.733 1.00 66.81 325 TYR C CA 1
ATOM 7748 C C . TYR C 1 300 ? 17.378 -71.106 4.724 1.00 69.37 325 TYR C C 1
ATOM 7749 O O . TYR C 1 300 ? 16.557 -70.991 3.815 1.00 66.93 325 TYR C O 1
ATOM 7758 N N . LEU C 1 301 ? 18.381 -70.252 4.901 1.00 69.25 326 LEU C N 1
ATOM 7759 C CA . LEU C 1 301 ? 18.603 -69.130 3.996 1.00 64.20 326 LEU C CA 1
ATOM 7760 C C . LEU C 1 301 ? 18.841 -69.599 2.563 1.00 63.47 326 LEU C C 1
ATOM 7761 O O . LEU C 1 301 ? 18.283 -69.037 1.618 1.00 59.45 326 LEU C O 1
ATOM 7766 N N . ARG C 1 302 ? 19.673 -70.627 2.411 1.00 64.23 327 ARG C N 1
ATOM 7767 C CA . ARG C 1 302 ? 19.968 -71.202 1.103 1.00 62.58 327 ARG C CA 1
ATOM 7768 C C . ARG C 1 302 ? 18.696 -71.692 0.421 1.00 63.55 327 ARG C C 1
ATOM 7769 O O . ARG C 1 302 ? 18.507 -71.484 -0.777 1.00 67.06 327 ARG C O 1
ATOM 7777 N N . SER C 1 303 ? 17.820 -72.329 1.193 1.00 60.65 328 SER C N 1
ATOM 7778 C CA . SER C 1 303 ? 16.584 -72.883 0.648 1.00 65.12 328 SER C CA 1
ATOM 7779 C C . SER C 1 303 ? 15.607 -71.786 0.231 1.00 68.50 328 SER C C 1
ATOM 7780 O O . SER C 1 303 ? 14.662 -72.035 -0.518 1.00 71.05 328 SER C O 1
ATOM 7783 N N . LYS C 1 304 ? 15.837 -70.574 0.724 1.00 66.91 329 LYS C N 1
ATOM 7784 C CA . LYS C 1 304 ? 15.034 -69.425 0.330 1.00 68.81 329 LYS C CA 1
ATOM 7785 C C . LYS C 1 304 ? 15.728 -68.654 -0.791 1.00 65.10 329 LYS C C 1
ATOM 7786 O O . LYS C 1 304 ? 15.284 -67.573 -1.183 1.00 58.80 329 LYS C O 1
ATOM 7792 N N . GLY C 1 305 ? 16.820 -69.220 -1.300 1.00 65.08 330 GLY C N 1
ATOM 7793 C CA . GLY C 1 305 ? 17.553 -68.620 -2.398 1.00 65.97 330 GLY C CA 1
ATOM 7794 C C . GLY C 1 305 ? 18.405 -67.447 -1.958 1.00 68.51 330 GLY C C 1
ATOM 7795 O O . GLY C 1 305 ? 18.835 -66.641 -2.781 1.00 67.53 330 GLY C O 1
ATOM 7796 N N . ILE C 1 306 ? 18.653 -67.358 -0.655 1.00 69.08 331 ILE C N 1
ATOM 7797 C CA . ILE C 1 306 ? 19.454 -66.277 -0.087 1.00 62.38 331 ILE C CA 1
ATOM 7798 C C . ILE C 1 306 ? 20.900 -66.696 0.152 1.00 63.02 331 ILE C C 1
ATOM 7799 O O . ILE C 1 306 ? 21.180 -67.501 1.039 1.00 66.15 331 ILE C O 1
ATOM 7804 N N . ASN C 1 307 ? 21.819 -66.142 -0.630 1.00 64.81 332 ASN C N 1
ATOM 7805 C CA . ASN C 1 307 ? 23.231 -66.482 -0.487 1.00 60.61 332 ASN C CA 1
ATOM 7806 C C . ASN C 1 307 ? 24.084 -65.272 -0.110 1.00 57.44 332 ASN C C 1
ATOM 7807 O O . ASN C 1 307 ? 25.245 -65.175 -0.503 1.00 59.33 332 ASN C O 1
ATOM 7812 N N . GLN C 1 308 ? 23.506 -64.357 0.662 1.00 56.80 333 GLN C N 1
ATOM 7813 C CA . GLN C 1 308 ? 24.193 -63.119 1.019 1.00 55.95 333 GLN C CA 1
ATOM 7814 C C . GLN C 1 308 ? 23.612 -62.467 2.274 1.00 56.63 333 GLN C C 1
ATOM 7815 O O . GLN C 1 308 ? 22.460 -62.710 2.649 1.00 60.13 333 GLN C O 1
ATOM 7821 N N . GLY C 1 309 ? 24.424 -61.628 2.909 1.00 42.32 334 GLY C N 1
ATOM 7822 C CA . GLY C 1 309 ? 24.049 -60.958 4.138 1.00 41.93 334 GLY C CA 1
ATOM 7823 C C . GLY C 1 309 ? 25.268 -60.324 4.777 1.00 46.13 334 GLY C C 1
ATOM 7824 O O . GLY C 1 309 ? 26.350 -60.316 4.185 1.00 40.46 334 GLY C O 1
ATOM 7825 N N . PHE C 1 310 ? 25.098 -59.781 5.979 1.00 48.83 335 PHE C N 1
ATOM 7826 C CA . PHE C 1 310 ? 26.216 -59.191 6.710 1.00 47.72 335 PHE C CA 1
ATOM 7827 C C . PHE C 1 310 ? 26.337 -59.811 8.102 1.00 47.79 335 PHE C C 1
ATOM 7828 O O . PHE C 1 310 ? 25.491 -59.592 8.966 1.00 49.93 335 PHE C O 1
ATOM 7836 N N . TYR C 1 311 ? 27.396 -60.587 8.309 1.00 42.89 336 TYR C N 1
ATOM 7837 C CA . TYR C 1 311 ? 27.618 -61.270 9.576 1.00 44.30 336 TYR C CA 1
ATOM 7838 C C . TYR C 1 311 ? 27.968 -60.292 10.706 1.00 51.14 336 TYR C C 1
ATOM 7839 O O . TYR C 1 311 ? 28.540 -59.226 10.469 1.00 51.18 336 TYR C O 1
ATOM 7848 N N . TRP C 1 312 ? 27.611 -60.663 11.931 1.00 56.22 337 TRP C N 1
ATOM 7849 C CA . TRP C 1 312 ? 27.877 -59.847 13.113 1.00 57.81 337 TRP C CA 1
ATOM 7850 C C . TRP C 1 312 ? 28.790 -60.590 14.079 1.00 61.99 337 TRP C C 1
ATOM 7851 O O . TRP C 1 312 ? 28.342 -61.524 14.742 1.00 72.02 337 TRP C O 1
ATOM 7862 N N . SER C 1 313 ? 30.058 -60.196 14.179 1.00 57.70 338 SER C N 1
ATOM 7863 C CA . SER C 1 313 ? 30.646 -59.094 13.428 1.00 47.25 338 SER C CA 1
ATOM 7864 C C . SER C 1 313 ? 32.051 -59.459 12.984 1.00 47.77 338 SER C C 1
ATOM 7865 O O . SER C 1 313 ? 32.436 -60.628 13.010 1.00 55.45 338 SER C O 1
ATOM 7868 N N . TRP C 1 314 ? 32.760 -58.485 12.431 1.00 38.42 339 TRP C N 1
ATOM 7869 C CA . TRP C 1 314 ? 34.178 -58.616 12.148 1.00 42.35 339 TRP C CA 1
ATOM 7870 C C . TRP C 1 314 ? 35.022 -58.667 13.402 1.00 47.85 339 TRP C C 1
ATOM 7871 O O . TRP C 1 314 ? 35.985 -59.407 13.484 1.00 55.11 339 TRP C O 1
ATOM 7882 N N . ASN C 1 315 ? 34.749 -57.789 14.355 1.00 49.68 340 ASN C N 1
ATOM 7883 C CA . ASN C 1 315 ? 35.639 -57.610 15.505 1.00 55.35 340 ASN C CA 1
ATOM 7884 C C . ASN C 1 315 ? 35.304 -58.462 16.715 1.00 58.54 340 ASN C C 1
ATOM 7885 O O . ASN C 1 315 ? 34.160 -58.846 16.885 1.00 61.66 340 ASN C O 1
ATOM 7890 N N . PRO C 1 316 ? 36.271 -58.752 17.572 1.00 59.18 341 PRO C N 1
ATOM 7891 C CA . PRO C 1 316 ? 35.994 -59.569 18.762 1.00 60.44 341 PRO C CA 1
ATOM 7892 C C . PRO C 1 316 ? 35.019 -58.857 19.699 1.00 72.58 341 PRO C C 1
ATOM 7893 O O . PRO C 1 316 ? 34.319 -59.469 20.506 1.00 77.68 341 PRO C O 1
ATOM 7897 N N . ASN C 1 317 ? 35.014 -57.539 19.566 1.00 81.61 342 ASN C N 1
ATOM 7898 C CA . ASN C 1 317 ? 34.577 -56.574 20.546 1.00 96.34 342 ASN C CA 1
ATOM 7899 C C . ASN C 1 317 ? 33.195 -56.869 21.062 1.00 108.49 342 ASN C C 1
ATOM 7900 O O . ASN C 1 317 ? 32.920 -56.658 22.239 1.00 114.36 342 ASN C O 1
ATOM 7905 N N . SER C 1 318 ? 32.314 -57.347 20.194 1.00 112.42 343 SER C N 1
ATOM 7906 C CA . SER C 1 318 ? 30.974 -57.650 20.646 1.00 118.33 343 SER C CA 1
ATOM 7907 C C . SER C 1 318 ? 31.110 -58.696 21.733 1.00 119.09 343 SER C C 1
ATOM 7908 O O . SER C 1 318 ? 31.770 -59.710 21.550 1.00 122.11 343 SER C O 1
ATOM 7911 N N . GLY C 1 319 ? 30.463 -58.444 22.861 0.50 115.20 344 GLY C N 1
ATOM 7912 C CA . GLY C 1 319 ? 30.534 -59.337 24.003 0.50 105.39 344 GLY C CA 1
ATOM 7913 C C . GLY C 1 319 ? 29.792 -60.648 23.842 0.50 100.57 344 GLY C C 1
ATOM 7914 O O . GLY C 1 319 ? 30.365 -61.721 24.036 0.50 95.27 344 GLY C O 1
ATOM 7915 N N . ASP C 1 320 ? 28.516 -60.566 23.478 1.00 97.53 345 ASP C N 1
ATOM 7916 C CA . ASP C 1 320 ? 27.657 -61.746 23.451 1.00 104.94 345 ASP C CA 1
ATOM 7917 C C . ASP C 1 320 ? 27.792 -62.600 22.193 1.00 108.50 345 ASP C C 1
ATOM 7918 O O . ASP C 1 320 ? 27.200 -63.673 22.121 1.00 110.10 345 ASP C O 1
ATOM 7923 N N . THR C 1 321 ? 28.557 -62.144 21.205 1.00 111.47 346 THR C N 1
ATOM 7924 C CA . THR C 1 321 ? 28.631 -62.875 19.939 1.00 110.41 346 THR C CA 1
ATOM 7925 C C . THR C 1 321 ? 30.050 -63.198 19.467 1.00 108.18 346 THR C C 1
ATOM 7926 O O . THR C 1 321 ? 30.231 -64.052 18.600 1.00 113.68 346 THR C O 1
ATOM 7930 N N . GLY C 1 322 ? 31.052 -62.525 20.023 1.00 97.73 347 GLY C N 1
ATOM 7931 C CA . GLY C 1 322 ? 32.399 -62.632 19.488 1.00 84.65 347 GLY C CA 1
ATOM 7932 C C . GLY C 1 322 ? 32.408 -62.109 18.062 1.00 76.28 347 GLY C C 1
ATOM 7933 O O . GLY C 1 322 ? 31.502 -61.373 17.667 1.00 83.51 347 GLY C O 1
ATOM 7934 N N . GLY C 1 323 ? 33.409 -62.488 17.276 1.00 64.19 348 GLY C N 1
ATOM 7935 C CA . GLY C 1 323 ? 33.487 -62.008 15.906 1.00 54.50 348 GLY C CA 1
ATOM 7936 C C . GLY C 1 323 ? 34.186 -62.970 14.969 1.00 56.52 348 GLY C C 1
ATOM 7937 O O . GLY C 1 323 ? 34.291 -64.163 15.257 1.00 57.69 348 GLY C O 1
ATOM 7938 N N . ILE C 1 324 ? 34.654 -62.456 13.834 1.00 48.73 349 ILE C N 1
ATOM 7939 C CA . ILE C 1 324 ? 35.449 -63.265 12.922 1.00 44.00 349 ILE C CA 1
ATOM 7940 C C . ILE C 1 324 ? 36.870 -63.353 13.463 1.00 48.33 349 ILE C C 1
ATOM 7941 O O . ILE C 1 324 ? 37.504 -64.406 13.411 1.00 48.24 349 ILE C O 1
ATOM 7946 N N . LEU C 1 325 ? 37.359 -62.238 13.997 1.00 51.30 350 LEU C N 1
ATOM 7947 C CA . LEU C 1 325 ? 38.641 -62.217 14.689 1.00 50.82 350 LEU C CA 1
ATOM 7948 C C . LEU C 1 325 ? 38.466 -62.608 16.154 1.00 54.94 350 LEU C C 1
ATOM 7949 O O . LEU C 1 325 ? 37.408 -62.387 16.744 1.00 55.76 350 LEU C O 1
ATOM 7954 N N . ARG C 1 326 ? 39.502 -63.202 16.735 1.00 52.97 351 ARG C N 1
ATOM 7955 C CA . ARG C 1 326 ? 39.492 -63.513 18.156 1.00 51.94 351 ARG C CA 1
ATOM 7956 C C . ARG C 1 326 ? 40.002 -62.298 18.923 1.00 49.02 351 ARG C C 1
ATOM 7957 O O . ARG C 1 326 ? 40.328 -61.281 18.315 1.00 47.96 351 ARG C O 1
ATOM 7965 N N . ASP C 1 327 ? 40.084 -62.408 20.246 1.00 53.03 352 ASP C N 1
ATOM 7966 C CA . ASP C 1 327 ? 40.475 -61.285 21.104 1.00 55.41 352 ASP C CA 1
ATOM 7967 C C . ASP C 1 327 ? 41.866 -60.711 20.819 1.00 54.13 352 ASP C C 1
ATOM 7968 O O . ASP C 1 327 ? 42.175 -59.604 21.251 1.00 55.63 352 ASP C O 1
ATOM 7973 N N . ASP C 1 328 ? 42.712 -61.457 20.114 1.00 55.75 353 ASP C N 1
ATOM 7974 C CA . ASP C 1 328 ? 44.047 -60.958 19.791 1.00 54.37 353 ASP C CA 1
ATOM 7975 C C . ASP C 1 328 ? 44.032 -60.112 18.521 1.00 54.61 353 ASP C C 1
ATOM 7976 O O . ASP C 1 328 ? 45.074 -59.622 18.085 1.00 57.22 353 ASP C O 1
ATOM 7981 N N . TRP C 1 329 ? 42.846 -59.961 17.933 1.00 52.93 354 TRP C N 1
ATOM 7982 C CA . TRP C 1 329 ? 42.645 -59.170 16.716 1.00 51.94 354 TRP C CA 1
ATOM 7983 C C . TRP C 1 329 ? 43.465 -59.656 15.525 1.00 49.69 354 TRP C C 1
ATOM 7984 O O . TRP C 1 329 ? 43.643 -58.920 14.555 1.00 52.96 354 TRP C O 1
ATOM 7995 N N . TH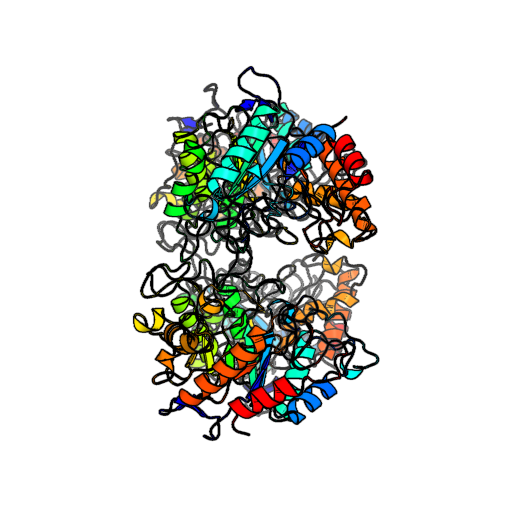R C 1 330 ? 43.963 -60.886 15.585 1.00 38.63 355 THR C N 1
ATOM 7996 C CA . THR C 1 330 ? 44.748 -61.415 14.479 1.00 37.82 355 THR C CA 1
ATOM 7997 C C . THR C 1 330 ? 44.237 -62.777 14.024 1.00 42.47 355 THR C C 1
ATOM 7998 O O . THR C 1 330 ? 44.057 -63.014 12.832 1.00 47.76 355 THR C O 1
ATOM 8002 N N . SER C 1 331 ? 44.010 -63.670 14.979 1.00 45.38 356 SER C N 1
ATOM 8003 C CA . SER C 1 331 ? 43.578 -65.032 14.682 1.00 44.06 356 SER C CA 1
ATOM 8004 C C . SER C 1 331 ? 42.118 -65.062 14.265 1.00 45.92 356 SER C C 1
ATOM 8005 O O . SER C 1 331 ? 41.279 -64.442 14.919 1.00 46.83 356 SER C O 1
ATOM 8008 N N . VAL C 1 332 ? 41.802 -65.780 13.188 1.00 48.00 357 VAL C N 1
ATOM 8009 C CA . VAL C 1 332 ? 40.419 -65.806 12.713 1.00 52.45 357 VAL C CA 1
ATOM 8010 C C . VAL C 1 332 ? 39.745 -67.148 12.989 1.00 55.27 357 VAL C C 1
ATOM 8011 O O . VAL C 1 332 ? 40.396 -68.195 13.029 1.00 57.18 357 VAL C O 1
ATOM 8015 N N . ARG C 1 333 ? 38.434 -67.091 13.209 1.00 54.77 358 ARG C N 1
ATOM 8016 C CA . ARG C 1 333 ? 37.639 -68.267 13.534 1.00 49.43 358 ARG C CA 1
ATOM 8017 C C . ARG C 1 333 ? 37.241 -69.036 12.278 1.00 50.96 358 ARG C C 1
ATOM 8018 O O . ARG C 1 333 ? 36.277 -68.680 11.600 1.00 51.99 358 ARG C O 1
ATOM 8026 N N . GLN C 1 334 ? 37.993 -70.095 11.986 1.00 52.37 359 GLN C N 1
ATOM 8027 C CA . GLN C 1 334 ? 37.857 -70.851 10.740 1.00 52.07 359 GLN C CA 1
ATOM 8028 C C . GLN C 1 334 ? 36.480 -71.466 10.560 1.00 52.75 359 GLN C C 1
ATOM 8029 O O . GLN C 1 334 ? 35.963 -71.527 9.444 1.00 55.57 359 GLN C O 1
ATOM 8035 N N . ASP C 1 335 ? 35.895 -71.938 11.654 1.00 54.00 360 ASP C N 1
ATOM 8036 C CA . ASP C 1 335 ? 34.594 -72.587 11.583 1.00 58.43 360 ASP C CA 1
ATOM 8037 C C . ASP C 1 335 ? 33.534 -71.595 11.107 1.00 58.54 360 ASP C C 1
ATOM 8038 O O . ASP C 1 335 ? 32.713 -71.925 10.254 1.00 65.36 360 ASP C O 1
ATOM 8043 N N . LYS C 1 336 ? 33.571 -70.375 11.639 1.00 53.05 361 LYS C N 1
ATOM 8044 C CA . LYS C 1 336 ? 32.669 -69.316 11.194 1.00 47.11 361 LYS C CA 1
ATOM 8045 C C . LYS C 1 336 ? 32.880 -68.969 9.724 1.00 44.12 361 LYS C C 1
ATOM 8046 O O . LYS C 1 336 ? 31.934 -68.643 9.015 1.00 52.92 361 LYS C O 1
ATOM 8052 N N . MET C 1 337 ? 34.123 -69.023 9.266 1.00 44.04 362 MET C N 1
ATOM 8053 C CA . MET C 1 337 ? 34.400 -68.738 7.869 1.00 43.86 362 MET C CA 1
ATOM 8054 C C . MET C 1 337 ? 33.880 -69.866 6.993 1.00 48.44 362 MET C C 1
ATOM 8055 O O . MET C 1 337 ? 33.327 -69.622 5.924 1.00 54.18 362 MET C O 1
ATOM 8060 N N . THR C 1 338 ? 34.042 -71.100 7.458 1.00 53.54 363 THR C N 1
ATOM 8061 C CA . THR C 1 338 ? 33.496 -72.256 6.755 1.00 58.52 363 THR C CA 1
ATOM 8062 C C . THR C 1 338 ? 31.973 -72.157 6.679 1.00 54.53 363 THR C C 1
ATOM 8063 O O . THR C 1 338 ? 31.368 -72.477 5.657 1.00 59.70 363 THR C O 1
ATOM 8067 N N . LEU C 1 339 ? 31.362 -71.698 7.765 1.00 49.03 364 LEU C N 1
ATOM 8068 C CA . LEU C 1 339 ? 29.917 -71.527 7.809 1.00 51.44 364 LEU C CA 1
ATOM 8069 C C . LEU C 1 339 ? 29.446 -70.530 6.756 1.00 55.40 364 LEU C C 1
ATOM 8070 O O . LEU C 1 339 ? 28.471 -70.778 6.050 1.00 59.93 364 LEU C O 1
ATOM 8075 N N . LEU C 1 340 ? 30.151 -69.408 6.653 1.00 51.28 365 LEU C N 1
ATOM 8076 C CA . LEU C 1 340 ? 29.768 -68.341 5.735 1.00 51.04 365 LEU C CA 1
ATOM 8077 C C . LEU C 1 340 ? 29.983 -68.729 4.272 1.00 53.26 365 LEU C C 1
ATOM 8078 O O . LEU C 1 340 ? 29.177 -68.382 3.411 1.00 59.71 365 LEU C O 1
ATOM 8083 N N . ARG C 1 341 ? 31.060 -69.451 3.985 1.00 50.04 366 ARG C N 1
ATOM 8084 C CA . ARG C 1 341 ? 31.329 -69.845 2.608 1.00 46.28 366 ARG C CA 1
ATOM 8085 C C . ARG C 1 341 ? 30.298 -70.858 2.134 1.00 51.50 366 ARG C C 1
ATOM 8086 O O . ARG C 1 341 ? 30.069 -71.001 0.934 1.00 51.47 366 ARG C O 1
ATOM 8094 N N . THR C 1 342 ? 29.667 -71.550 3.079 1.00 52.13 367 THR C N 1
ATOM 8095 C CA . THR C 1 342 ? 28.556 -72.433 2.750 1.00 54.65 367 THR C CA 1
ATOM 8096 C C . THR C 1 342 ? 27.364 -71.588 2.306 1.00 52.63 367 THR C C 1
ATOM 8097 O O . THR C 1 342 ? 26.755 -71.856 1.272 1.00 58.83 367 THR C O 1
ATOM 8101 N N . LEU C 1 343 ? 27.048 -70.557 3.082 1.00 48.25 368 LEU C N 1
ATOM 8102 C CA . LEU C 1 343 ? 25.988 -69.620 2.723 1.00 55.80 368 LEU C CA 1
ATOM 8103 C C . LEU C 1 343 ? 26.247 -68.971 1.361 1.00 55.16 368 LEU C C 1
ATOM 8104 O O . LEU C 1 343 ? 25.363 -68.926 0.505 1.00 56.95 368 LEU C O 1
ATOM 8109 N N . TRP C 1 344 ? 27.469 -68.487 1.164 1.00 46.92 369 TRP C N 1
ATOM 8110 C CA . TRP C 1 344 ? 27.822 -67.774 -0.058 1.00 52.24 369 TRP C CA 1
ATOM 8111 C C . TRP C 1 344 ? 27.799 -68.674 -1.283 1.00 54.89 369 TRP C C 1
ATOM 8112 O O . TRP C 1 344 ? 27.551 -68.205 -2.392 1.00 54.84 369 TRP C O 1
ATOM 8123 N N . GLY C 1 345 ? 28.061 -69.963 -1.083 1.00 62.21 370 GLY C N 1
ATOM 8124 C CA . GLY C 1 345 ? 28.101 -70.912 -2.183 1.00 66.59 370 GLY C CA 1
ATOM 8125 C C . GLY C 1 345 ? 29.487 -71.014 -2.791 1.00 80.14 370 GLY C C 1
ATOM 8126 O O . GLY C 1 345 ? 29.638 -71.313 -3.977 1.00 80.80 370 GLY C O 1
ATOM 8127 N N . THR C 1 346 ? 30.504 -70.758 -1.972 1.00 94.29 371 THR C N 1
ATOM 8128 C CA . THR C 1 346 ? 31.893 -70.807 -2.422 1.00 101.31 371 THR C CA 1
ATOM 8129 C C . THR C 1 346 ? 32.724 -71.763 -1.562 1.00 100.11 371 THR C C 1
ATOM 8130 O O . THR C 1 346 ? 32.726 -72.977 -1.780 1.00 98.44 371 THR C O 1
ATOM 8134 N N . TYR D 1 1 ? 0.672 -42.731 54.172 1.00 66.16 26 TYR D N 1
ATOM 8135 C CA . TYR D 1 1 ? 1.842 -41.860 54.161 1.00 64.32 26 TYR D CA 1
ATOM 8136 C C . TYR D 1 1 ? 1.536 -40.529 53.483 1.00 68.73 26 TYR D C 1
ATOM 8137 O O . TYR D 1 1 ? 0.604 -40.424 52.681 1.00 63.27 26 TYR D O 1
ATOM 8146 N N . SER D 1 2 ? 2.331 -39.513 53.805 1.00 70.58 27 SER D N 1
ATOM 8147 C CA . SER D 1 2 ? 2.161 -38.194 53.211 1.00 69.88 27 SER D CA 1
ATOM 8148 C C . SER D 1 2 ? 3.431 -37.355 53.324 1.00 66.37 27 SER D C 1
ATOM 8149 O O . SER D 1 2 ? 4.360 -37.712 54.045 1.00 63.57 27 SER D O 1
ATOM 8152 N N . ILE D 1 3 ? 3.464 -36.243 52.599 1.00 69.03 28 ILE D N 1
ATOM 8153 C CA . ILE D 1 3 ? 4.566 -35.293 52.695 1.00 68.29 28 ILE D CA 1
ATOM 8154 C C . ILE D 1 3 ? 4.086 -34.049 53.439 1.00 66.53 28 ILE D C 1
ATOM 8155 O O . ILE D 1 3 ? 3.007 -33.538 53.149 1.00 71.45 28 ILE D O 1
ATOM 8160 N N . ASN D 1 4 ? 4.868 -33.562 54.399 1.00 65.33 29 ASN D N 1
ATOM 8161 C CA . ASN D 1 4 ? 4.471 -32.361 55.131 1.00 70.05 29 ASN D CA 1
ATOM 8162 C C . ASN D 1 4 ? 4.999 -31.097 54.459 1.00 71.40 29 ASN D C 1
ATOM 8163 O O . ASN D 1 4 ? 5.425 -31.134 53.305 1.00 71.92 29 ASN D O 1
ATOM 8168 N N . ASN D 1 5 ? 4.969 -29.982 55.183 1.00 75.92 30 ASN D N 1
ATOM 8169 C CA . ASN D 1 5 ? 5.431 -28.710 54.634 1.00 81.57 30 ASN D CA 1
ATOM 8170 C C . ASN D 1 5 ? 6.934 -28.523 54.786 1.00 82.02 30 ASN D C 1
ATOM 8171 O O . ASN D 1 5 ? 7.498 -27.544 54.298 1.00 78.87 30 ASN D O 1
ATOM 8176 N N . SER D 1 6 ? 7.576 -29.466 55.467 1.00 85.08 31 SER D N 1
ATOM 8177 C CA . SER D 1 6 ? 9.025 -29.451 55.614 1.00 84.45 31 SER D CA 1
ATOM 8178 C C . SER D 1 6 ? 9.665 -30.452 54.657 1.00 77.35 31 SER D C 1
ATOM 8179 O O . SER D 1 6 ? 10.861 -30.733 54.747 1.00 73.78 31 SER D O 1
ATOM 8182 N N . ARG D 1 7 ? 8.846 -30.980 53.748 1.00 75.32 32 ARG D N 1
ATOM 8183 C CA . ARG D 1 7 ? 9.285 -31.905 52.703 1.00 72.50 32 ARG D CA 1
ATOM 8184 C C . ARG D 1 7 ? 9.835 -33.200 53.288 1.00 69.95 32 ARG D C 1
ATOM 8185 O O . ARG D 1 7 ? 10.730 -33.830 52.718 1.00 67.81 32 ARG D O 1
ATOM 8193 N N . GLN D 1 8 ? 9.284 -33.587 54.433 1.00 68.59 33 GLN D N 1
ATOM 8194 C CA . GLN D 1 8 ? 9.606 -34.858 55.057 1.00 68.30 33 GLN D CA 1
ATOM 8195 C C . GLN D 1 8 ? 8.488 -35.858 54.794 1.00 71.27 33 GLN D C 1
ATOM 8196 O O . GLN D 1 8 ? 7.339 -35.471 54.580 1.00 70.69 33 GLN D O 1
ATOM 8202 N N . ILE D 1 9 ? 8.830 -37.142 54.810 1.00 71.72 34 ILE D N 1
ATOM 8203 C CA . ILE D 1 9 ? 7.834 -38.204 54.775 1.00 68.04 34 ILE D CA 1
ATOM 8204 C C . ILE D 1 9 ? 7.300 -38.447 56.181 1.00 70.75 34 ILE D C 1
ATOM 8205 O O . ILE D 1 9 ? 8.070 -38.494 57.140 1.00 72.27 34 ILE D O 1
ATOM 8210 N N . VAL D 1 10 ? 5.984 -38.584 56.310 1.00 74.10 35 VAL D N 1
ATOM 8211 C CA . VAL D 1 10 ? 5.379 -38.919 57.594 1.00 74.29 35 VAL D CA 1
ATOM 8212 C C . VAL D 1 10 ? 4.444 -40.120 57.435 1.00 74.98 35 VAL D C 1
ATOM 8213 O O . VAL D 1 10 ? 3.837 -40.308 56.380 1.00 72.80 35 VAL D O 1
ATOM 8217 N N . ASP D 1 11 ? 4.350 -40.944 58.476 1.00 82.41 36 ASP D N 1
ATOM 8218 C CA . ASP D 1 11 ? 3.476 -42.115 58.447 1.00 87.45 36 ASP D CA 1
ATOM 8219 C C . ASP D 1 11 ? 2.070 -41.748 58.921 1.00 92.30 36 ASP D C 1
ATOM 8220 O O . ASP D 1 11 ? 1.690 -40.577 58.894 1.00 94.41 36 ASP D O 1
ATOM 8225 N N . ASP D 1 12 ? 1.299 -42.743 59.352 1.00 93.69 37 ASP D N 1
ATOM 8226 C CA . ASP D 1 12 ? -0.082 -42.509 59.771 1.00 94.76 37 ASP D CA 1
ATOM 8227 C C . ASP D 1 12 ? -0.170 -41.739 61.087 1.00 96.72 37 ASP D C 1
ATOM 8228 O O . ASP D 1 12 ? -1.028 -40.870 61.251 1.00 97.30 37 ASP D O 1
ATOM 8233 N N . SER D 1 13 ? 0.721 -42.059 62.021 1.00 97.49 38 SER D N 1
ATOM 8234 C CA . SER D 1 13 ? 0.689 -41.453 63.348 1.00 97.83 38 SER D CA 1
ATOM 8235 C C . SER D 1 13 ? 1.246 -40.030 63.359 1.00 95.10 38 SER D C 1
ATOM 8236 O O . SER D 1 13 ? 0.983 -39.263 64.285 1.00 93.12 38 SER D O 1
ATOM 8239 N N . GLY D 1 14 ? 2.016 -39.682 62.330 1.00 94.39 39 GLY D N 1
ATOM 8240 C CA . GLY D 1 14 ? 2.586 -38.349 62.213 1.00 89.84 39 GLY D CA 1
ATOM 8241 C C . GLY D 1 14 ? 4.088 -38.310 62.440 1.00 84.55 39 GLY D C 1
ATOM 8242 O O . GLY D 1 14 ? 4.713 -37.253 62.349 1.00 80.81 39 GLY D O 1
ATOM 8243 N N . LYS D 1 15 ? 4.668 -39.467 62.740 1.00 84.12 40 LYS D N 1
ATOM 8244 C CA . LYS D 1 15 ? 6.102 -39.569 62.979 1.00 76.04 40 LYS D CA 1
ATOM 8245 C C . LYS D 1 15 ? 6.886 -39.454 61.672 1.00 77.93 40 LYS D C 1
ATOM 8246 O O . LYS D 1 15 ? 6.504 -40.028 60.650 1.00 78.12 40 LYS D O 1
ATOM 8248 N N . VAL D 1 16 ? 7.983 -38.705 61.709 1.00 76.64 41 VAL D N 1
ATOM 8249 C CA . VAL D 1 16 ? 8.818 -38.517 60.528 1.00 72.43 41 VAL D CA 1
ATOM 8250 C C . VAL D 1 16 ? 9.537 -39.804 60.147 1.00 73.13 41 VAL D C 1
ATOM 8251 O O . VAL D 1 16 ? 10.207 -40.419 60.976 1.00 76.52 41 VAL D O 1
ATOM 8255 N N . VAL D 1 17 ? 9.391 -40.205 58.888 1.00 71.74 42 VAL D N 1
ATOM 8256 C CA . VAL D 1 17 ? 10.055 -41.393 58.366 1.00 67.37 42 VAL D CA 1
ATOM 8257 C C . VAL D 1 17 ? 11.359 -41.026 57.665 1.00 73.58 42 VAL D C 1
ATOM 8258 O O . VAL D 1 17 ? 11.386 -40.143 56.808 1.00 80.33 42 VAL D O 1
ATOM 8262 N N . GLN D 1 18 ? 12.441 -41.697 58.040 1.00 73.10 43 GLN D N 1
ATOM 8263 C CA . GLN D 1 18 ? 13.713 -41.544 57.345 1.00 65.39 43 GLN D CA 1
ATOM 8264 C C . GLN D 1 18 ? 14.024 -42.819 56.563 1.00 69.55 43 GLN D C 1
ATOM 8265 O O . GLN D 1 18 ? 14.101 -43.907 57.141 1.00 71.07 43 GLN D O 1
ATOM 8271 N N . LEU D 1 19 ? 14.194 -42.689 55.251 1.00 65.08 44 LEU D N 1
ATOM 8272 C CA . LEU D 1 19 ? 14.417 -43.856 54.403 1.00 60.15 44 LEU D CA 1
ATOM 8273 C C . LEU D 1 19 ? 15.900 -44.185 54.266 1.00 61.64 44 LEU D C 1
ATOM 8274 O O . LEU D 1 19 ? 16.576 -43.702 53.353 1.00 56.25 44 LEU D O 1
ATOM 8279 N N . LYS D 1 20 ? 16.398 -45.010 55.183 1.00 53.13 45 LYS D N 1
ATOM 8280 C CA . LYS D 1 20 ? 17.769 -45.495 55.111 1.00 59.11 45 LYS D CA 1
ATOM 8281 C C . LYS D 1 20 ? 17.783 -46.778 54.284 1.00 58.19 45 LYS D C 1
ATOM 8282 O O . LYS D 1 20 ? 17.946 -47.870 54.819 1.00 57.86 45 LYS D O 1
ATOM 8288 N N . GLY D 1 21 ? 17.612 -46.639 52.972 1.00 56.66 46 GLY D N 1
ATOM 8289 C CA . GLY D 1 21 ? 17.277 -47.782 52.141 1.00 59.65 46 GLY D CA 1
ATOM 8290 C C . GLY D 1 21 ? 18.296 -48.292 51.141 1.00 61.62 46 GLY D C 1
ATOM 8291 O O . GLY D 1 21 ? 19.374 -47.721 50.968 1.00 64.92 46 GLY D O 1
ATOM 8292 N N . VAL D 1 22 ? 17.928 -49.385 50.478 1.00 60.78 47 VAL D N 1
ATOM 8293 C CA . VAL D 1 22 ? 18.757 -50.013 49.459 1.00 59.14 47 VAL D CA 1
ATOM 8294 C C . VAL D 1 22 ? 17.865 -50.769 48.466 1.00 53.35 47 VAL D C 1
ATOM 8295 O O . VAL D 1 22 ? 16.814 -51.291 48.840 1.00 57.30 47 VAL D O 1
ATOM 8299 N N . ASN D 1 23 ? 18.271 -50.798 47.198 1.00 58.85 48 ASN D N 1
ATOM 8300 C CA . ASN D 1 23 ? 17.566 -51.566 46.171 1.00 58.54 48 ASN D CA 1
ATOM 8301 C C . ASN D 1 23 ? 17.824 -53.065 46.270 1.00 66.56 48 ASN D C 1
ATOM 8302 O O . ASN D 1 23 ? 18.955 -53.497 46.509 1.00 66.81 48 ASN D O 1
ATOM 8307 N N . VAL D 1 24 ? 16.774 -53.859 46.083 1.00 69.96 49 VAL D N 1
ATOM 8308 C CA . VAL D 1 24 ? 16.923 -55.310 45.994 1.00 64.52 49 VAL D CA 1
ATOM 8309 C C . VAL D 1 24 ? 16.419 -55.798 44.637 1.00 60.32 49 VAL D C 1
ATOM 8310 O O . VAL D 1 24 ? 15.214 -55.846 44.384 1.00 57.46 49 VAL D O 1
ATOM 8314 N N . PHE D 1 25 ? 17.349 -56.099 43.758 1.00 61.33 50 PHE D N 1
ATOM 8315 C CA . PHE D 1 25 ? 17.049 -56.541 42.417 1.00 63.11 50 PHE D CA 1
ATOM 8316 C C . PHE D 1 25 ? 16.676 -58.002 42.292 1.00 69.72 50 PHE D C 1
ATOM 8317 O O . PHE D 1 25 ? 17.111 -58.814 43.060 1.00 68.73 50 PHE D O 1
ATOM 8325 N N . GLY D 1 26 ? 15.897 -58.324 41.276 1.00 70.56 51 GLY D N 1
ATOM 8326 C CA . GLY D 1 26 ? 15.642 -59.690 40.905 1.00 65.91 51 GLY D CA 1
ATOM 8327 C C . GLY D 1 26 ? 14.250 -59.968 40.413 1.00 63.42 51 GLY D C 1
ATOM 8328 O O . GLY D 1 26 ? 14.055 -60.711 39.485 1.00 63.29 51 GLY D O 1
ATOM 8329 N N . PHE D 1 27 ? 13.279 -59.334 41.022 1.00 60.82 52 PHE D N 1
ATOM 8330 C CA . PHE D 1 27 ? 11.904 -59.595 40.683 1.00 65.05 52 PHE D CA 1
ATOM 8331 C C . PHE D 1 27 ? 11.533 -59.054 39.313 1.00 68.17 52 PHE D C 1
ATOM 8332 O O . PHE D 1 27 ? 10.491 -59.370 38.777 1.00 71.51 52 PHE D O 1
ATOM 8340 N N . GLU D 1 28 ? 12.386 -58.202 38.773 1.00 67.93 53 GLU D N 1
ATOM 8341 C CA . GLU D 1 28 ? 12.183 -57.615 37.452 1.00 63.91 53 GLU D CA 1
ATOM 8342 C C . GLU D 1 28 ? 12.971 -58.367 36.381 1.00 65.67 53 GLU D C 1
ATOM 8343 O O . GLU D 1 28 ? 12.919 -58.015 35.207 1.00 75.21 53 GLU D O 1
ATOM 8349 N N . THR D 1 29 ? 13.693 -59.406 36.787 1.00 72.26 54 THR D N 1
ATOM 8350 C CA . THR D 1 29 ? 14.515 -60.177 35.854 1.00 77.26 54 THR D CA 1
ATOM 8351 C C . THR D 1 29 ? 13.804 -61.433 35.359 1.00 75.74 54 THR D C 1
ATOM 8352 O O . THR D 1 29 ? 12.677 -61.721 35.760 1.00 78.50 54 THR D O 1
ATOM 8356 N N . GLY D 1 30 ? 14.479 -62.185 34.496 1.00 72.78 55 GLY D N 1
ATOM 8357 C CA . GLY D 1 30 ? 13.941 -63.431 33.981 1.00 77.17 55 GLY D CA 1
ATOM 8358 C C . GLY D 1 30 ? 13.946 -64.574 34.985 1.00 77.63 55 GLY D C 1
ATOM 8359 O O . GLY D 1 30 ? 13.596 -65.704 34.647 1.00 83.14 55 GLY D O 1
ATOM 8360 N N . ASN D 1 31 ? 14.350 -64.286 36.218 1.00 73.31 56 ASN D N 1
ATOM 8361 C CA . ASN D 1 31 ? 14.284 -65.264 37.299 1.00 69.66 56 ASN D CA 1
ATOM 8362 C C . ASN D 1 31 ? 13.045 -65.060 38.167 1.00 76.15 56 ASN D C 1
ATOM 8363 O O . ASN D 1 31 ? 12.663 -65.943 38.936 1.00 76.82 56 ASN D O 1
ATOM 8368 N N . HIS D 1 32 ? 12.435 -63.882 38.043 1.00 72.58 57 HIS D N 1
ATOM 8369 C CA . HIS D 1 32 ? 11.207 -63.536 38.757 1.00 71.04 57 HIS D CA 1
ATOM 8370 C C . HIS D 1 32 ? 11.297 -63.789 40.265 1.00 71.84 57 HIS D C 1
ATOM 8371 O O . HIS D 1 32 ? 10.311 -64.156 40.905 1.00 74.97 57 HIS D O 1
ATOM 8378 N N . VAL D 1 33 ? 12.488 -63.587 40.821 1.00 69.46 58 VAL D N 1
ATOM 8379 C CA . VAL D 1 33 ? 12.705 -63.698 42.257 1.00 63.03 58 VAL D CA 1
ATOM 8380 C C . VAL D 1 33 ? 13.953 -62.902 42.634 1.00 67.28 58 VAL D C 1
ATOM 8381 O O . VAL D 1 33 ? 14.844 -62.719 41.805 1.00 69.62 58 VAL D O 1
ATOM 8385 N N . MET D 1 34 ? 14.013 -62.416 43.871 1.00 64.37 59 MET D N 1
ATOM 8386 C CA . MET D 1 34 ? 15.145 -61.606 44.305 1.00 66.57 59 MET D CA 1
ATOM 8387 C C . MET D 1 34 ? 16.457 -62.392 44.199 1.00 77.25 59 MET D C 1
ATOM 8388 O O . MET D 1 34 ? 16.509 -63.590 44.491 1.00 79.55 59 MET D O 1
ATOM 8393 N N . HIS D 1 35 ? 17.507 -61.704 43.758 1.00 76.99 60 HIS D N 1
ATOM 8394 C CA . HIS D 1 35 ? 18.808 -62.319 43.522 1.00 74.72 60 HIS D CA 1
ATOM 8395 C C . HIS D 1 35 ? 19.486 -62.778 44.810 1.00 75.42 60 HIS D C 1
ATOM 8396 O O . HIS D 1 35 ? 19.281 -62.195 45.873 1.00 81.92 60 HIS D O 1
ATOM 8403 N N . GLY D 1 36 ? 20.295 -63.829 44.703 1.00 71.50 61 GLY D N 1
ATOM 8404 C CA . GLY D 1 36 ? 21.106 -64.287 45.815 1.00 66.38 61 GLY D CA 1
ATOM 8405 C C . GLY D 1 36 ? 20.590 -65.530 46.514 1.00 71.07 61 GLY D C 1
ATOM 8406 O O . GLY D 1 36 ? 21.213 -66.017 47.458 1.00 72.39 61 GLY D O 1
ATOM 8407 N N . LEU D 1 37 ? 19.457 -66.053 46.055 1.00 71.24 62 LEU D N 1
ATOM 8408 C CA . LEU D 1 37 ? 18.846 -67.204 46.713 1.00 73.20 62 LEU D CA 1
ATOM 8409 C C . LEU D 1 37 ? 19.547 -68.500 46.309 1.00 79.00 62 LEU D C 1
ATOM 8410 O O . LEU D 1 37 ? 19.227 -69.579 46.819 1.00 79.12 62 LEU D O 1
ATOM 8415 N N . TRP D 1 38 ? 20.502 -68.387 45.390 1.00 78.53 63 TRP D N 1
ATOM 8416 C CA . TRP D 1 38 ? 21.344 -69.517 45.021 1.00 77.72 63 TRP D CA 1
ATOM 8417 C C . TRP D 1 38 ? 22.481 -69.685 46.026 1.00 75.93 63 TRP D C 1
ATOM 8418 O O . TRP D 1 38 ? 23.098 -70.749 46.108 1.00 70.15 63 TRP D O 1
ATOM 8429 N N . ALA D 1 39 ? 22.742 -68.627 46.793 1.00 75.66 64 ALA D N 1
ATOM 8430 C CA . ALA D 1 39 ? 23.829 -68.622 47.772 1.00 72.85 64 ALA D CA 1
ATOM 8431 C C . ALA D 1 39 ? 23.328 -68.392 49.195 1.00 71.03 64 ALA D C 1
ATOM 8432 O O . ALA D 1 39 ? 23.918 -68.883 50.155 1.00 72.97 64 ALA D O 1
ATOM 8434 N N . ARG D 1 40 ? 22.238 -67.643 49.325 1.00 72.84 65 ARG D N 1
ATOM 8435 C CA . ARG D 1 40 ? 21.740 -67.237 50.636 1.00 68.56 65 ARG D CA 1
ATOM 8436 C C . ARG D 1 40 ? 20.303 -67.670 50.884 1.00 66.79 65 ARG D C 1
ATOM 8437 O O . ARG D 1 40 ? 19.547 -67.926 49.946 1.00 65.41 65 ARG D O 1
ATOM 8445 N N . ASN D 1 41 ? 19.936 -67.752 52.158 1.00 67.06 66 ASN D N 1
ATOM 8446 C CA . ASN D 1 41 ? 18.536 -67.838 52.535 1.00 67.50 66 ASN D CA 1
ATOM 8447 C C . ASN D 1 41 ? 17.935 -66.438 52.464 1.00 72.01 66 ASN D C 1
ATOM 8448 O O . ASN D 1 41 ? 18.570 -65.469 52.889 1.00 60.50 66 ASN D O 1
ATOM 8453 N N . TRP D 1 42 ? 16.726 -66.335 51.914 1.00 80.98 67 TRP D N 1
ATOM 8454 C CA . TRP D 1 42 ? 16.098 -65.034 51.660 1.00 78.79 67 TRP D CA 1
ATOM 8455 C C . TRP D 1 42 ? 15.800 -64.286 52.960 1.00 71.71 67 TRP D C 1
ATOM 8456 O O . TRP D 1 42 ? 16.083 -63.090 53.072 1.00 59.02 67 TRP D O 1
ATOM 8467 N N . LYS D 1 43 ? 15.245 -65.000 53.938 1.00 64.56 68 LYS D N 1
ATOM 8468 C CA . LYS D 1 43 ? 14.870 -64.412 55.215 1.00 63.59 68 LYS D CA 1
ATOM 8469 C C . LYS D 1 43 ? 16.080 -63.825 55.921 1.00 69.00 68 LYS D C 1
ATOM 8470 O O . LYS D 1 43 ? 16.020 -62.730 56.478 1.00 61.10 68 LYS D O 1
ATOM 8476 N N . ASP D 1 44 ? 17.184 -64.562 55.888 1.00 75.08 69 ASP D N 1
ATOM 8477 C CA . ASP D 1 44 ? 18.387 -64.139 56.585 1.00 77.87 69 ASP D CA 1
ATOM 8478 C C . ASP D 1 44 ? 19.109 -63.027 55.835 1.00 74.18 69 ASP D C 1
ATOM 8479 O O . ASP D 1 44 ? 19.945 -62.333 56.410 1.00 74.33 69 ASP D O 1
ATOM 8484 N N . MET D 1 45 ? 18.798 -62.860 54.554 1.00 73.26 70 MET D N 1
ATOM 8485 C CA . MET D 1 45 ? 19.302 -61.707 53.821 1.00 66.44 70 MET D CA 1
ATOM 8486 C C . MET D 1 45 ? 18.606 -60.468 54.343 1.00 64.81 70 MET D C 1
ATOM 8487 O O . MET D 1 45 ? 19.214 -59.409 54.473 1.00 66.18 70 MET D O 1
ATOM 8492 N N . ILE D 1 46 ? 17.323 -60.623 54.657 1.00 66.41 71 ILE D N 1
ATOM 8493 C CA . ILE D 1 46 ? 16.505 -59.529 55.167 1.00 66.81 71 ILE D CA 1
ATOM 8494 C C . ILE D 1 46 ? 16.882 -59.193 56.611 1.00 67.97 71 ILE D C 1
ATOM 8495 O O . ILE D 1 46 ? 16.919 -58.021 56.993 1.00 63.23 71 ILE D O 1
ATOM 8500 N N . VAL D 1 47 ? 17.171 -60.223 57.404 1.00 71.40 72 VAL D N 1
ATOM 8501 C CA . VAL D 1 47 ? 17.673 -60.023 58.760 1.00 60.97 72 VAL D CA 1
ATOM 8502 C C . VAL D 1 47 ? 18.987 -59.253 58.700 1.00 60.57 72 VAL D C 1
ATOM 8503 O O . VAL D 1 47 ? 19.228 -58.341 59.493 1.00 60.82 72 VAL D O 1
ATOM 8507 N N . GLN D 1 48 ? 19.816 -59.612 57.727 1.00 62.64 73 GLN D N 1
ATOM 8508 C CA . GLN D 1 48 ? 21.131 -59.010 57.559 1.00 64.66 73 GLN D CA 1
ATOM 8509 C C . GLN D 1 48 ? 21.056 -57.525 57.223 1.00 68.21 73 GLN D C 1
ATOM 8510 O O . GLN D 1 48 ? 21.760 -56.717 57.824 1.00 75.23 73 GLN D O 1
ATOM 8516 N N . MET D 1 49 ? 20.215 -57.164 56.259 1.00 65.32 74 MET D N 1
ATOM 8517 C CA . MET D 1 49 ? 20.155 -55.774 55.827 1.00 68.79 74 MET D CA 1
ATOM 8518 C C . MET D 1 49 ? 19.567 -54.892 56.921 1.00 66.29 74 MET D C 1
ATOM 8519 O O . MET D 1 49 ? 19.958 -53.733 57.061 1.00 66.02 74 MET D O 1
ATOM 8524 N N . GLN D 1 50 ? 18.651 -55.441 57.713 1.00 66.09 75 GLN D N 1
ATOM 8525 C CA . GLN D 1 50 ? 18.125 -54.698 58.853 1.00 67.78 75 GLN D CA 1
ATOM 8526 C C . GLN D 1 50 ? 19.205 -54.476 59.906 1.00 73.62 75 GLN D C 1
ATOM 8527 O O . GLN D 1 50 ? 19.358 -53.370 60.425 1.00 78.09 75 GLN D O 1
ATOM 8533 N N . GLY D 1 51 ? 19.958 -55.530 60.209 1.00 74.50 76 GLY D N 1
ATOM 8534 C CA . GLY D 1 51 ? 21.012 -55.464 61.207 1.00 72.59 76 GLY D CA 1
ATOM 8535 C C . GLY D 1 51 ? 22.205 -54.633 60.771 1.00 70.74 76 GLY D C 1
ATOM 8536 O O . GLY D 1 51 ? 23.164 -54.466 61.525 1.00 73.82 76 GLY D O 1
ATOM 8537 N N . LEU D 1 52 ? 22.145 -54.114 59.549 1.00 66.99 77 LEU D N 1
ATOM 8538 C CA . LEU D 1 52 ? 23.210 -53.285 59.005 1.00 68.26 77 LEU D CA 1
ATOM 8539 C C . LEU D 1 52 ? 22.875 -51.798 59.132 1.00 73.66 77 LEU D C 1
ATOM 8540 O O . LEU D 1 52 ? 23.760 -50.941 59.077 1.00 76.68 77 LEU D O 1
ATOM 8545 N N . GLY D 1 53 ? 21.593 -51.498 59.306 1.00 68.42 78 GLY D N 1
ATOM 8546 C CA . GLY D 1 53 ? 21.155 -50.129 59.485 1.00 66.25 78 GLY D CA 1
ATOM 8547 C C . GLY D 1 53 ? 19.996 -49.754 58.586 1.00 71.39 78 GLY D C 1
ATOM 8548 O O . GLY D 1 53 ? 19.361 -48.720 58.792 1.00 76.21 78 GLY D O 1
ATOM 8549 N N . PHE D 1 54 ? 19.717 -50.595 57.590 1.00 70.45 79 PHE D N 1
ATOM 8550 C CA . PHE D 1 54 ? 18.668 -50.313 56.609 1.00 63.85 79 PHE D CA 1
ATOM 8551 C C . PHE D 1 54 ? 17.264 -50.493 57.179 1.00 64.45 79 PHE D C 1
ATOM 8552 O O . PHE D 1 54 ? 16.960 -51.517 57.790 1.00 71.34 79 PHE D O 1
ATOM 8560 N N . ASN D 1 55 ? 16.410 -49.496 56.975 1.00 53.69 80 ASN D N 1
ATOM 8561 C CA . ASN D 1 55 ? 15.019 -49.598 57.391 1.00 54.10 80 ASN D CA 1
ATOM 8562 C C . ASN D 1 55 ? 14.075 -49.454 56.200 1.00 61.98 80 ASN D C 1
ATOM 8563 O O . ASN D 1 55 ? 12.854 -49.452 56.357 1.00 62.29 80 ASN D O 1
ATOM 8568 N N . ALA D 1 56 ? 14.655 -49.345 55.007 1.00 59.73 81 ALA D N 1
ATOM 8569 C CA . ALA D 1 56 ? 13.877 -49.198 53.780 1.00 58.57 81 ALA D CA 1
ATOM 8570 C C . ALA D 1 56 ? 14.426 -50.068 52.654 1.00 58.22 81 ALA D C 1
ATOM 8571 O O . ALA D 1 56 ? 15.599 -50.440 52.650 1.00 56.84 81 ALA D O 1
ATOM 8573 N N . VAL D 1 57 ? 13.566 -50.380 51.692 1.00 60.87 82 VAL D N 1
ATOM 8574 C CA . VAL D 1 57 ? 13.948 -51.196 50.549 1.00 59.53 82 VAL D CA 1
ATOM 8575 C C . VAL D 1 57 ? 13.178 -50.761 49.298 1.00 58.74 82 VAL D C 1
ATOM 8576 O O . VAL D 1 57 ? 12.004 -50.389 49.372 1.00 58.81 82 VAL D O 1
ATOM 8580 N N . ARG D 1 58 ? 13.851 -50.783 48.152 1.00 61.29 83 ARG D N 1
ATOM 8581 C CA . ARG D 1 58 ? 13.198 -50.522 46.874 1.00 59.89 83 ARG D CA 1
ATOM 8582 C C . ARG D 1 58 ? 13.112 -51.829 46.089 1.00 64.25 83 ARG D C 1
ATOM 8583 O O . ARG D 1 58 ? 14.130 -52.485 45.857 1.00 69.47 83 ARG D O 1
ATOM 8591 N N . LEU D 1 59 ? 11.898 -52.214 45.700 1.00 59.16 84 LEU D N 1
ATOM 8592 C CA . LEU D 1 59 ? 11.671 -53.525 45.098 1.00 53.12 84 LEU D CA 1
ATOM 8593 C C . LEU D 1 59 ? 11.230 -53.478 43.644 1.00 51.81 84 LEU D C 1
ATOM 8594 O O . LEU D 1 59 ? 10.032 -53.422 43.368 1.00 54.28 84 LEU D O 1
ATOM 8599 N N . PRO D 1 60 ? 12.196 -53.517 42.707 1.00 54.22 85 PRO D N 1
ATOM 8600 C CA . PRO D 1 60 ? 11.870 -53.626 41.279 1.00 55.06 85 PRO D CA 1
ATOM 8601 C C . PRO D 1 60 ? 11.021 -54.861 40.981 1.00 60.87 85 PRO D C 1
ATOM 8602 O O . PRO D 1 60 ? 11.225 -55.910 41.592 1.00 65.73 85 PRO D O 1
ATOM 8606 N N . PHE D 1 61 ? 10.068 -54.728 40.066 1.00 60.17 86 PHE D N 1
ATOM 8607 C CA . PHE D 1 61 ? 9.249 -55.856 39.643 1.00 59.65 86 PHE D CA 1
ATOM 8608 C C . PHE D 1 61 ? 8.896 -55.714 38.161 1.00 62.36 86 PHE D C 1
ATOM 8609 O O . PHE D 1 61 ? 9.189 -54.692 37.539 1.00 63.93 86 PHE D O 1
ATOM 8617 N N . CYS D 1 62 ? 8.266 -56.740 37.599 1.00 59.09 87 CYS D N 1
ATOM 8618 C CA . CYS D 1 62 ? 7.850 -56.711 36.204 1.00 57.88 87 CYS D CA 1
ATOM 8619 C C . CYS D 1 62 ? 6.447 -57.307 36.097 1.00 58.80 87 CYS D C 1
ATOM 8620 O O . CYS D 1 62 ? 5.968 -57.913 37.056 1.00 61.89 87 CYS D O 1
ATOM 8623 N N . PRO D 1 63 ? 5.768 -57.110 34.950 1.00 53.51 88 PRO D N 1
ATOM 8624 C CA . PRO D 1 63 ? 4.413 -57.655 34.799 1.00 57.65 88 PRO D CA 1
ATOM 8625 C C . PRO D 1 63 ? 4.330 -59.170 34.944 1.00 64.36 88 PRO D C 1
ATOM 8626 O O . PRO D 1 63 ? 3.425 -59.652 35.627 1.00 71.69 88 PRO D O 1
ATOM 8630 N N . ALA D 1 64 ? 5.247 -59.905 34.322 1.00 62.31 89 ALA D N 1
ATOM 8631 C CA . ALA D 1 64 ? 5.219 -61.366 34.385 1.00 62.67 89 ALA D CA 1
ATOM 8632 C C . ALA D 1 64 ? 5.228 -61.889 35.822 1.00 60.63 89 ALA D C 1
ATOM 8633 O O . ALA D 1 64 ? 4.496 -62.819 36.149 1.00 64.71 89 ALA D O 1
ATOM 8635 N N . THR D 1 65 ? 6.047 -61.280 36.676 1.00 59.50 90 THR D N 1
ATOM 8636 C CA . THR D 1 65 ? 6.130 -61.656 38.089 1.00 65.55 90 THR D CA 1
ATOM 8637 C C . THR D 1 65 ? 4.773 -61.578 38.798 1.00 67.22 90 THR D C 1
ATOM 8638 O O . THR D 1 65 ? 4.536 -62.262 39.794 1.00 68.32 90 THR D O 1
ATOM 8642 N N . LEU D 1 66 ? 3.879 -60.752 38.267 1.00 71.80 91 LEU D N 1
ATOM 8643 C CA . LEU D 1 66 ? 2.566 -60.549 38.869 1.00 73.62 91 LEU D CA 1
ATOM 8644 C C . LEU D 1 66 ? 1.542 -61.582 38.397 1.00 72.72 91 LEU D C 1
ATOM 8645 O O . LEU D 1 66 ? 0.498 -61.757 39.025 1.00 73.11 91 LEU D O 1
ATOM 8650 N N . ARG D 1 67 ? 1.838 -62.263 37.294 1.00 73.29 92 ARG D N 1
ATOM 8651 C CA . ARG D 1 67 ? 0.967 -63.330 36.809 1.00 73.81 92 ARG D CA 1
ATOM 8652 C C . ARG D 1 67 ? 1.094 -64.551 37.719 1.00 77.83 92 ARG D C 1
ATOM 8653 O O . ARG D 1 67 ? 2.198 -64.929 38.117 1.00 80.19 92 ARG D O 1
ATOM 8658 N N . SER D 1 68 ? -0.042 -65.162 38.046 1.00 78.26 93 SER D N 1
ATOM 8659 C CA . SER D 1 68 ? -0.089 -66.184 39.089 1.00 78.49 93 SER D CA 1
ATOM 8660 C C . SER D 1 68 ? 0.375 -67.568 38.630 1.00 80.42 93 SER D C 1
ATOM 8661 O O . SER D 1 68 ? 0.301 -68.528 39.392 1.00 81.47 93 SER D O 1
ATOM 8664 N N . ASP D 1 69 ? 0.854 -67.674 37.395 1.00 83.25 94 ASP D N 1
ATOM 8665 C CA . ASP D 1 69 ? 1.375 -68.946 36.899 1.00 87.53 94 ASP D CA 1
ATOM 8666 C C . ASP D 1 69 ? 2.859 -68.843 36.539 1.00 79.63 94 ASP D C 1
ATOM 8667 O O . ASP D 1 69 ? 3.435 -69.763 35.955 1.00 81.27 94 ASP D O 1
ATOM 8672 N N . THR D 1 70 ? 3.472 -67.719 36.898 1.00 72.22 95 THR D N 1
ATOM 8673 C CA . THR D 1 70 ? 4.887 -67.499 36.621 1.00 72.79 95 THR D CA 1
ATOM 8674 C C . THR D 1 70 ? 5.765 -68.165 37.676 1.00 80.94 95 THR D C 1
ATOM 8675 O O . THR D 1 70 ? 5.672 -67.855 38.865 1.00 82.39 95 THR D O 1
ATOM 8679 N N . MET D 1 71 ? 6.612 -69.088 37.231 1.00 82.05 96 MET D N 1
ATOM 8680 C CA . MET D 1 71 ? 7.508 -69.809 38.128 1.00 76.58 96 MET D CA 1
ATOM 8681 C C . MET D 1 71 ? 8.874 -69.131 38.193 1.00 71.16 96 MET D C 1
ATOM 8682 O O . MET D 1 71 ? 9.348 -68.583 37.199 1.00 68.09 96 MET D O 1
ATOM 8687 N N . PRO D 1 72 ? 9.508 -69.157 39.375 1.00 73.26 97 PRO D N 1
ATOM 8688 C CA . PRO D 1 72 ? 10.835 -68.557 39.556 1.00 74.45 97 PRO D CA 1
ATOM 8689 C C . PRO D 1 72 ? 11.963 -69.390 38.950 1.00 76.74 97 PRO D C 1
ATOM 8690 O O . PRO D 1 72 ? 11.714 -70.380 38.262 1.00 74.97 97 PRO D O 1
ATOM 8694 N N . ALA D 1 73 ? 13.198 -68.977 39.212 1.00 80.89 98 ALA D N 1
ATOM 8695 C CA . ALA D 1 73 ? 14.371 -69.701 38.740 1.00 83.90 98 ALA D CA 1
ATOM 8696 C C . ALA D 1 73 ? 15.606 -69.326 39.559 1.00 90.81 98 ALA D C 1
ATOM 8697 O O . ALA D 1 73 ? 15.615 -68.300 40.249 1.00 87.75 98 ALA D O 1
ATOM 8699 N N . SER D 1 74 ? 16.628 -70.181 39.482 1.00 96.64 99 SER D N 1
ATOM 8700 C CA . SER D 1 74 ? 17.933 -69.970 40.120 1.00 94.36 99 SER D CA 1
ATOM 8701 C C . SER D 1 74 ? 17.909 -70.054 41.650 1.00 91.65 99 SER D C 1
ATOM 8702 O O . SER D 1 74 ? 18.918 -69.776 42.300 1.00 94.37 99 SER D O 1
ATOM 8705 N N . ILE D 1 75 ? 16.776 -70.440 42.230 1.00 85.02 100 ILE D N 1
ATOM 8706 C CA . ILE D 1 75 ? 16.704 -70.593 43.680 1.00 79.14 100 ILE D CA 1
ATOM 8707 C C . ILE D 1 75 ? 17.332 -71.916 44.127 1.00 78.12 100 ILE D C 1
ATOM 8708 O O . ILE D 1 75 ? 17.040 -72.975 43.570 1.00 71.25 100 ILE D O 1
ATOM 8713 N N . ASP D 1 76 ? 18.206 -71.841 45.126 1.00 72.72 101 ASP D N 1
ATOM 8714 C CA . ASP D 1 76 ? 18.791 -73.027 45.742 1.00 73.57 101 ASP D CA 1
ATOM 8715 C C . ASP D 1 76 ? 17.856 -73.506 46.844 1.00 82.12 101 ASP D C 1
ATOM 8716 O O . ASP D 1 76 ? 17.893 -72.993 47.962 1.00 88.66 101 ASP D O 1
ATOM 8721 N N . TYR D 1 77 ? 17.026 -74.497 46.537 1.00 82.14 102 TYR D N 1
ATOM 8722 C CA . TYR D 1 77 ? 15.973 -74.896 47.463 1.00 78.53 102 TYR D CA 1
ATOM 8723 C C . TYR D 1 77 ? 16.511 -75.622 48.694 1.00 78.57 102 TYR D C 1
ATOM 8724 O O . TYR D 1 77 ? 15.760 -75.899 49.626 1.00 82.87 102 TYR D O 1
ATOM 8733 N N . SER D 1 78 ? 17.810 -75.909 48.712 1.00 78.05 103 SER D N 1
ATOM 8734 C CA . SER D 1 78 ? 18.431 -76.507 49.894 1.00 82.33 103 SER D CA 1
ATOM 8735 C C . SER D 1 78 ? 18.639 -75.471 50.997 1.00 79.68 103 SER D C 1
ATOM 8736 O O . SER D 1 78 ? 18.760 -75.819 52.170 1.00 78.83 103 SER D O 1
ATOM 8739 N N . ARG D 1 79 ? 18.722 -74.203 50.626 1.00 79.64 104 ARG D N 1
ATOM 8740 C CA . ARG D 1 79 ? 18.751 -73.145 51.613 1.00 77.81 104 ARG D CA 1
ATOM 8741 C C . ARG D 1 79 ? 17.447 -72.425 51.685 1.00 77.57 104 ARG D C 1
ATOM 8742 O O . ARG D 1 79 ? 17.267 -71.560 52.510 1.00 75.88 104 ARG D O 1
ATOM 8750 N N . ASN D 1 80 ? 16.545 -72.766 50.785 1.00 80.66 105 ASN D N 1
ATOM 8751 C CA . ASN D 1 80 ? 15.309 -72.029 50.634 1.00 78.30 105 ASN D CA 1
ATOM 8752 C C . ASN D 1 80 ? 14.087 -72.912 50.514 1.00 78.86 105 ASN D C 1
ATOM 8753 O O . ASN D 1 80 ? 13.205 -72.646 49.726 1.00 78.07 105 ASN D O 1
ATOM 8758 N N . ALA D 1 81 ? 14.035 -73.955 51.316 1.00 77.73 106 ALA D N 1
ATOM 8759 C CA . ALA D 1 81 ? 13.059 -75.015 51.175 1.00 79.40 106 ALA D CA 1
ATOM 8760 C C . ALA D 1 81 ? 11.641 -74.544 51.314 1.00 81.14 106 ALA D C 1
ATOM 8761 O O . ALA D 1 81 ? 10.739 -75.124 50.758 1.00 86.21 106 ALA D O 1
ATOM 8763 N N . ASP D 1 82 ? 11.430 -73.536 52.123 1.00 76.46 107 ASP D N 1
ATOM 8764 C CA . ASP D 1 82 ? 10.084 -73.015 52.335 1.00 76.47 107 ASP D CA 1
ATOM 8765 C C . ASP D 1 82 ? 9.547 -72.297 51.094 1.00 77.25 107 ASP D C 1
ATOM 8766 O O . ASP D 1 82 ? 8.384 -71.893 51.062 1.00 74.33 107 ASP D O 1
ATOM 8771 N N . LEU D 1 83 ? 10.396 -72.144 50.078 1.00 80.90 108 LEU D N 1
ATOM 8772 C CA . LEU D 1 83 ? 9.999 -71.504 48.824 1.00 75.97 108 LEU D CA 1
ATOM 8773 C C . LEU D 1 83 ? 9.748 -72.523 47.710 1.00 76.50 108 LEU D C 1
ATOM 8774 O O . LEU D 1 83 ? 9.533 -72.151 46.557 1.00 78.46 108 LEU D O 1
ATOM 8779 N N . GLN D 1 84 ? 9.781 -73.806 48.059 1.00 79.91 109 GLN D N 1
ATOM 8780 C CA . GLN D 1 84 ? 9.604 -74.879 47.083 1.00 77.93 109 GLN D CA 1
ATOM 8781 C C . GLN D 1 84 ? 8.149 -75.005 46.637 1.00 76.87 109 GLN D C 1
ATOM 8782 O O . GLN D 1 84 ? 7.249 -75.142 47.464 1.00 80.00 109 GLN D O 1
ATOM 8784 N N . GLY D 1 85 ? 7.927 -74.961 45.328 1.00 76.02 110 GLY D N 1
ATOM 8785 C CA . GLY D 1 85 ? 6.592 -75.116 44.775 1.00 80.18 110 GLY D CA 1
ATOM 8786 C C . GLY D 1 85 ? 5.793 -73.826 44.732 1.00 83.85 110 GLY D C 1
ATOM 8787 O O . GLY D 1 85 ? 4.653 -73.806 44.265 1.00 84.64 110 GLY D O 1
ATOM 8788 N N . LEU D 1 86 ? 6.389 -72.745 45.223 1.00 84.73 111 LEU D N 1
ATOM 8789 C CA . LEU D 1 86 ? 5.727 -71.446 45.222 1.00 83.68 111 LEU D CA 1
ATOM 8790 C C . LEU D 1 86 ? 5.958 -70.707 43.913 1.00 82.64 111 LEU D C 1
ATOM 8791 O O . LEU D 1 86 ? 7.011 -70.847 43.290 1.00 83.16 111 LEU D O 1
ATOM 8796 N N . THR D 1 87 ? 4.965 -69.919 43.510 1.00 83.90 112 THR D N 1
ATOM 8797 C CA . THR D 1 87 ? 5.055 -69.087 42.316 1.00 80.16 112 THR D CA 1
ATOM 8798 C C . THR D 1 87 ? 5.813 -67.795 42.610 1.00 76.59 112 THR D C 1
ATOM 8799 O O . THR D 1 87 ? 5.994 -67.427 43.767 1.00 75.99 112 THR D O 1
ATOM 8803 N N . SER D 1 88 ? 6.249 -67.107 41.562 1.00 78.94 113 SER D N 1
ATOM 8804 C CA . SER D 1 88 ? 6.961 -65.840 41.715 1.00 81.55 113 SER D CA 1
ATOM 8805 C C . SER D 1 88 ? 6.115 -64.790 42.433 1.00 79.42 113 SER D C 1
ATOM 8806 O O . SER D 1 88 ? 6.642 -63.924 43.132 1.00 82.15 113 SER D O 1
ATOM 8809 N N . LEU D 1 89 ? 4.801 -64.874 42.254 1.00 77.40 114 LEU D N 1
ATOM 8810 C CA . LEU D 1 89 ? 3.876 -63.957 42.906 1.00 67.84 114 LEU D CA 1
ATOM 8811 C C . LEU D 1 89 ? 3.757 -64.248 44.396 1.00 71.14 114 LEU D C 1
ATOM 8812 O O . LEU D 1 89 ? 3.819 -63.335 45.221 1.00 69.44 114 LEU D O 1
ATOM 8817 N N . GLN D 1 90 ? 3.577 -65.524 44.729 1.00 73.62 115 GLN D N 1
ATOM 8818 C CA . GLN D 1 90 ? 3.495 -65.961 46.121 1.00 71.37 115 GLN D CA 1
ATOM 8819 C C . GLN D 1 90 ? 4.778 -65.659 46.894 1.00 73.11 115 GLN D C 1
ATOM 8820 O O . GLN D 1 90 ? 4.727 -65.335 48.079 1.00 76.15 115 GLN D O 1
ATOM 8826 N N . ILE D 1 91 ? 5.922 -65.777 46.222 1.00 72.63 116 ILE D N 1
ATOM 8827 C CA . ILE D 1 91 ? 7.214 -65.478 46.838 1.00 70.62 116 ILE D CA 1
ATOM 8828 C C . ILE D 1 91 ? 7.327 -63.981 47.091 1.00 69.43 116 ILE D C 1
ATOM 8829 O O . ILE D 1 91 ? 7.889 -63.550 48.101 1.00 72.33 116 ILE D O 1
ATOM 8834 N N . LEU D 1 92 ? 6.771 -63.194 46.175 1.00 64.58 117 LEU D N 1
ATOM 8835 C CA . LEU D 1 92 ? 6.714 -61.748 46.342 1.00 66.14 117 LEU D CA 1
ATOM 8836 C C . LEU D 1 92 ? 5.898 -61.396 47.583 1.00 69.11 117 LEU D C 1
ATOM 8837 O O . LEU D 1 92 ? 6.291 -60.536 48.372 1.00 72.18 117 LEU D O 1
ATOM 8842 N N . ASP D 1 93 ? 4.768 -62.078 47.755 1.00 68.30 118 ASP D N 1
ATOM 8843 C CA . ASP D 1 93 ? 3.887 -61.832 48.892 1.00 64.37 118 ASP D CA 1
ATOM 8844 C C . ASP D 1 93 ? 4.601 -62.065 50.219 1.00 66.17 118 ASP D C 1
ATOM 8845 O O . ASP D 1 93 ? 4.429 -61.295 51.161 1.00 72.38 118 ASP D O 1
ATOM 8850 N N . LYS D 1 94 ? 5.406 -63.122 50.283 1.00 63.43 119 LYS D N 1
ATOM 8851 C CA . LYS D 1 94 ? 6.089 -63.491 51.518 1.00 65.50 119 LYS D CA 1
ATOM 8852 C C . LYS D 1 94 ? 7.220 -62.515 51.825 1.00 67.90 119 LYS D C 1
ATOM 8853 O O . LYS D 1 94 ? 7.452 -62.166 52.981 1.00 69.42 119 LYS D O 1
ATOM 8855 N N . VAL D 1 95 ? 7.913 -62.077 50.780 1.00 67.73 120 VAL D N 1
ATOM 8856 C CA . VAL D 1 95 ? 9.001 -61.112 50.921 1.00 71.08 120 VAL D CA 1
ATOM 8857 C C . VAL D 1 95 ? 8.500 -59.771 51.466 1.00 73.78 120 VAL D C 1
ATOM 8858 O O . VAL D 1 95 ? 9.089 -59.201 52.389 1.00 77.03 120 VAL D O 1
ATOM 8862 N N . ILE D 1 96 ? 7.406 -59.278 50.896 1.00 67.39 121 ILE D N 1
ATOM 8863 C CA . ILE D 1 96 ? 6.788 -58.048 51.365 1.00 62.19 121 ILE D CA 1
ATOM 8864 C C . ILE D 1 96 ? 6.297 -58.210 52.799 1.00 66.34 121 ILE D C 1
ATOM 8865 O O . ILE D 1 96 ? 6.497 -57.326 53.635 1.00 69.67 121 ILE D O 1
ATOM 8870 N N . ALA D 1 97 ? 5.676 -59.354 53.079 1.00 74.06 122 ALA D N 1
ATOM 8871 C CA . ALA D 1 97 ? 5.132 -59.651 54.404 1.00 73.64 122 ALA D CA 1
ATOM 8872 C C . ALA D 1 97 ? 6.231 -59.768 55.455 1.00 72.01 122 ALA D C 1
ATOM 8873 O O . ALA D 1 97 ? 6.004 -59.511 56.642 1.00 67.00 122 ALA D O 1
ATOM 8875 N N . GLU D 1 98 ? 7.421 -60.159 55.012 1.00 66.11 123 GLU D N 1
ATOM 8876 C CA . GLU D 1 98 ? 8.569 -60.265 55.902 1.00 71.16 123 GLU D CA 1
ATOM 8877 C C . GLU D 1 98 ? 9.135 -58.885 56.204 1.00 77.59 123 GLU D C 1
ATOM 8878 O O . GLU D 1 98 ? 9.450 -58.570 57.354 1.00 85.91 123 GLU D O 1
ATOM 8884 N N . PHE D 1 99 ? 9.267 -58.070 55.161 1.00 72.34 124 PHE D N 1
ATOM 8885 C CA . PHE D 1 99 ? 9.685 -56.682 55.314 1.00 70.96 124 PHE D CA 1
ATOM 8886 C C . PHE D 1 99 ? 8.723 -55.914 56.217 1.00 71.40 124 PHE D C 1
ATOM 8887 O O . PHE D 1 99 ? 9.148 -55.155 57.091 1.00 71.26 124 PHE D O 1
ATOM 8895 N N . ASN D 1 100 ? 7.427 -56.117 56.003 1.00 69.97 125 ASN D N 1
ATOM 8896 C CA . ASN D 1 100 ? 6.409 -55.489 56.836 1.00 71.90 125 ASN D CA 1
ATOM 8897 C C . ASN D 1 100 ? 6.467 -55.947 58.291 1.00 77.24 125 ASN D C 1
ATOM 8898 O O . ASN D 1 100 ? 6.201 -55.166 59.203 1.00 87.63 125 ASN D O 1
ATOM 8903 N N . ALA D 1 101 ? 6.811 -57.214 58.504 1.00 73.56 126 ALA D N 1
ATOM 8904 C CA . ALA D 1 101 ? 6.848 -57.779 59.851 1.00 75.26 126 ALA D CA 1
ATOM 8905 C C . ALA D 1 101 ? 8.061 -57.290 60.638 1.00 78.28 126 ALA D C 1
ATOM 8906 O O . ALA D 1 101 ? 8.118 -57.426 61.861 1.00 80.98 126 ALA D O 1
ATOM 8908 N N . ARG D 1 102 ? 9.029 -56.721 59.928 1.00 77.52 127 ARG D N 1
ATOM 8909 C CA . ARG D 1 102 ? 10.256 -56.243 60.548 1.00 79.22 127 ARG D CA 1
ATOM 8910 C C . ARG D 1 102 ? 10.298 -54.722 60.642 1.00 82.93 127 ARG D C 1
ATOM 8911 O O . ARG D 1 102 ? 11.292 -54.144 61.081 1.00 90.95 127 ARG D O 1
ATOM 8919 N N . GLY D 1 103 ? 9.214 -54.075 60.231 1.00 78.95 128 GLY D N 1
ATOM 8920 C CA . GLY D 1 103 ? 9.148 -52.630 60.269 1.00 80.23 128 GLY D CA 1
ATOM 8921 C C . GLY D 1 103 ? 10.115 -52.006 59.288 1.00 80.06 128 GLY D C 1
ATOM 8922 O O . GLY D 1 103 ? 10.685 -50.948 59.558 1.00 86.36 128 GLY D O 1
ATOM 8923 N N . MET D 1 104 ? 10.306 -52.672 58.151 1.00 76.11 129 MET D N 1
ATOM 8924 C CA . MET D 1 104 ? 11.132 -52.143 57.066 1.00 73.82 129 MET D CA 1
ATOM 8925 C C . MET D 1 104 ? 10.261 -51.611 55.931 1.00 69.54 129 MET D C 1
ATOM 8926 O O . MET D 1 104 ? 9.447 -52.343 55.367 1.00 67.28 129 MET D O 1
ATOM 8931 N N . TYR D 1 105 ? 10.443 -50.336 55.600 1.00 69.94 130 TYR D N 1
ATOM 8932 C CA . TYR D 1 105 ? 9.632 -49.675 54.577 1.00 70.86 130 TYR D CA 1
ATOM 8933 C C . TYR D 1 105 ? 9.911 -50.233 53.184 1.00 59.90 130 TYR D C 1
ATOM 8934 O O . TYR D 1 105 ? 11.051 -50.547 52.852 1.00 65.07 130 TYR D O 1
ATOM 8943 N N . VAL D 1 106 ? 8.863 -50.360 52.375 1.00 58.65 131 VAL D N 1
ATOM 8944 C CA . VAL D 1 106 ? 8.987 -50.923 51.031 1.00 58.81 131 VAL D CA 1
ATOM 8945 C C . VAL D 1 106 ? 8.486 -49.957 49.957 1.00 63.74 131 VAL D C 1
ATOM 8946 O O . VAL D 1 106 ? 7.355 -49.476 50.021 1.00 65.84 131 VAL D O 1
ATOM 8950 N N . LEU D 1 107 ? 9.338 -49.667 48.977 1.00 63.37 132 LEU D N 1
ATOM 8951 C CA . LEU D 1 107 ? 8.932 -48.875 47.821 1.00 54.04 132 LEU D CA 1
ATOM 8952 C C . LEU D 1 107 ? 8.951 -49.753 46.575 1.00 54.22 132 LEU D C 1
ATOM 8953 O O . LEU D 1 107 ? 10.015 -50.157 46.107 1.00 56.37 132 LEU D O 1
ATOM 8958 N N . LEU D 1 108 ? 7.767 -50.061 46.055 1.00 54.29 133 LEU D N 1
ATOM 8959 C CA . LEU D 1 108 ? 7.633 -50.907 44.874 1.00 50.62 133 LEU D CA 1
ATOM 8960 C C . LEU D 1 108 ? 7.930 -50.107 43.609 1.00 54.23 133 LEU D C 1
ATOM 8961 O O . LEU D 1 108 ? 7.571 -48.933 43.507 1.00 49.97 133 LEU D O 1
ATOM 8966 N N . ASP D 1 109 ? 8.621 -50.734 42.679 1.00 55.57 134 ASP D N 1
ATOM 8967 C CA . ASP D 1 109 ? 9.093 -50.105 41.476 1.00 49.12 134 ASP D CA 1
ATOM 8968 C C . ASP D 1 109 ? 8.682 -50.910 40.251 1.00 47.82 134 ASP D C 1
ATOM 8969 O O . ASP D 1 109 ? 9.039 -52.035 40.119 1.00 54.98 134 ASP D O 1
ATOM 8974 N N . HIS D 1 110 ? 7.973 -50.288 39.335 1.00 41.66 135 HIS D N 1
ATOM 8975 C CA . HIS D 1 110 ? 7.691 -50.861 38.024 1.00 43.07 135 HIS D CA 1
ATOM 8976 C C . HIS D 1 110 ? 8.932 -50.668 37.152 1.00 52.91 135 HIS D C 1
ATOM 8977 O O . HIS D 1 110 ? 9.139 -49.605 36.569 1.00 59.44 135 HIS D O 1
ATOM 8984 N N . HIS D 1 111 ? 9.767 -51.696 37.075 1.00 56.03 136 HIS D N 1
ATOM 8985 C CA . HIS D 1 111 ? 11.128 -51.517 36.578 1.00 58.14 136 HIS D CA 1
ATOM 8986 C C . HIS D 1 111 ? 11.275 -51.746 35.077 1.00 59.09 136 HIS D C 1
ATOM 8987 O O . HIS D 1 111 ? 12.102 -51.106 34.421 1.00 57.33 136 HIS D O 1
ATOM 8994 N N . THR D 1 112 ? 10.476 -52.660 34.540 1.00 55.22 137 THR D N 1
ATOM 8995 C CA . THR D 1 112 ? 10.588 -53.037 33.140 1.00 56.34 137 THR D CA 1
ATOM 8996 C C . THR D 1 112 ? 9.247 -53.544 32.630 1.00 58.33 137 THR D C 1
ATOM 8997 O O . THR D 1 112 ? 8.457 -54.078 33.403 1.00 60.53 137 THR D O 1
ATOM 9001 N N . PRO D 1 113 ? 8.974 -53.355 31.328 1.00 59.96 138 PRO D N 1
ATOM 9002 C CA . PRO D 1 113 ? 7.734 -53.872 30.740 1.00 56.37 138 PRO D CA 1
ATOM 9003 C C . PRO D 1 113 ? 7.781 -55.362 30.443 1.00 60.60 138 PRO D C 1
ATOM 9004 O O . PRO D 1 113 ? 6.743 -56.012 30.523 1.00 63.98 138 PRO D O 1
ATOM 9008 N N . ASP D 1 114 ? 8.958 -55.891 30.112 1.00 65.79 139 ASP D N 1
ATOM 9009 C CA . ASP D 1 114 ? 9.057 -57.241 29.556 1.00 74.47 139 ASP D CA 1
ATOM 9010 C C . ASP D 1 114 ? 10.046 -58.155 30.278 1.00 79.58 139 ASP D C 1
ATOM 9011 O O . ASP D 1 114 ? 10.513 -59.141 29.697 1.00 82.55 139 ASP D O 1
ATOM 9016 N N . CYS D 1 115 ? 10.366 -57.824 31.526 1.00 78.37 140 CYS D N 1
ATOM 9017 C CA . CYS D 1 115 ? 11.287 -58.624 32.340 1.00 81.31 140 CYS D CA 1
ATOM 9018 C C . CYS D 1 115 ? 12.648 -58.782 31.671 1.00 82.70 140 CYS D C 1
ATOM 9019 O O . CYS D 1 115 ? 13.313 -59.810 31.812 1.00 89.78 140 CYS D O 1
ATOM 9022 N N . ALA D 1 116 ? 13.052 -57.748 30.944 1.00 75.67 141 ALA D N 1
ATOM 9023 C CA . ALA D 1 116 ? 14.330 -57.741 30.247 1.00 74.85 141 ALA D CA 1
ATOM 9024 C C . ALA D 1 116 ? 14.970 -56.361 30.353 1.00 75.02 141 ALA D C 1
ATOM 9025 O O . ALA D 1 116 ? 15.587 -56.033 31.367 1.00 82.58 141 ALA D O 1
ATOM 9027 N N . GLY D 1 117 ? 14.806 -55.549 29.314 1.00 65.94 142 GLY D N 1
ATOM 9028 C CA . GLY D 1 117 ? 15.412 -54.233 29.280 1.00 63.58 142 GLY D CA 1
ATOM 9029 C C . GLY D 1 117 ? 14.517 -53.110 29.773 1.00 64.77 142 GLY D C 1
ATOM 9030 O O . GLY D 1 117 ? 13.296 -53.249 29.862 1.00 64.50 142 GLY D O 1
ATOM 9031 N N . ILE D 1 118 ? 15.137 -51.983 30.097 1.00 61.10 143 ILE D N 1
ATOM 9032 C CA . ILE D 1 118 ? 14.400 -50.798 30.504 1.00 57.59 143 ILE D CA 1
ATOM 9033 C C . ILE D 1 118 ? 13.968 -50.026 29.258 1.00 57.59 143 ILE D C 1
ATOM 9034 O O . ILE D 1 118 ? 14.795 -49.724 28.394 1.00 61.20 143 ILE D O 1
ATOM 9039 N N . SER D 1 119 ? 12.676 -49.724 29.153 1.00 53.46 144 SER D N 1
ATOM 9040 C CA . SER D 1 119 ? 12.157 -49.054 27.962 1.00 54.94 144 SER D CA 1
ATOM 9041 C C . SER D 1 119 ? 12.273 -47.526 28.068 1.00 55.66 144 SER D C 1
ATOM 9042 O O . SER D 1 119 ? 12.467 -46.979 29.156 1.00 46.10 144 SER D O 1
ATOM 9045 N N . GLU D 1 120 ? 12.166 -46.849 26.926 1.00 54.36 145 GLU D N 1
ATOM 9046 C CA . GLU D 1 120 ? 12.317 -45.398 26.863 1.00 49.31 145 GLU D CA 1
ATOM 9047 C C . GLU D 1 120 ? 11.080 -44.693 27.395 1.00 51.15 145 GLU D C 1
ATOM 9048 O O . GLU D 1 120 ? 11.169 -43.762 28.197 1.00 50.07 145 GLU D O 1
ATOM 9054 N N . LEU D 1 121 ? 9.923 -45.149 26.931 1.00 49.69 146 LEU D N 1
ATOM 9055 C CA . LEU D 1 121 ? 8.647 -44.604 27.349 1.00 37.20 146 LEU D CA 1
ATOM 9056 C C . LEU D 1 121 ? 7.969 -45.531 28.356 1.00 45.93 146 LEU D C 1
ATOM 9057 O O . LEU D 1 121 ? 8.569 -46.501 28.823 1.00 56.64 146 LEU D O 1
ATOM 9062 N N . TRP D 1 122 ? 6.717 -45.228 28.682 1.00 42.70 147 TRP D N 1
ATOM 9063 C CA . TRP D 1 122 ? 5.942 -46.014 29.635 1.00 41.74 147 TRP D CA 1
ATOM 9064 C C . TRP D 1 122 ? 5.129 -47.088 28.926 1.00 50.33 147 TRP D C 1
ATOM 9065 O O . TRP D 1 122 ? 4.283 -47.747 29.534 1.00 56.15 147 TRP D O 1
ATOM 9076 N N . TYR D 1 123 ? 5.378 -47.252 27.632 1.00 46.63 148 TYR D N 1
ATOM 9077 C CA . TYR D 1 123 ? 4.654 -48.233 26.840 1.00 43.30 148 TYR D CA 1
ATOM 9078 C C . TYR D 1 123 ? 5.517 -48.715 25.687 1.00 47.13 148 TYR D C 1
ATOM 9079 O O . TYR D 1 123 ? 6.512 -48.079 25.334 1.00 49.16 148 TYR D O 1
ATOM 9088 N N . THR D 1 124 ? 5.136 -49.847 25.109 1.00 49.21 149 THR D N 1
ATOM 9089 C CA . THR D 1 124 ? 5.826 -50.386 23.941 1.00 51.08 149 THR D CA 1
ATOM 9090 C C . THR D 1 124 ? 4.805 -50.857 22.912 1.00 52.79 149 THR D C 1
ATOM 9091 O O . THR D 1 124 ? 3.609 -50.589 23.045 1.00 57.59 149 THR D O 1
ATOM 9095 N N . GLY D 1 125 ? 5.276 -51.550 21.883 1.00 49.77 150 GLY D N 1
ATOM 9096 C CA . GLY D 1 125 ? 4.387 -52.101 20.881 1.00 57.42 150 GLY D CA 1
ATOM 9097 C C . GLY D 1 125 ? 3.538 -53.232 21.436 1.00 67.63 150 GLY D C 1
ATOM 9098 O O . GLY D 1 125 ? 2.469 -53.525 20.902 1.00 77.13 150 GLY D O 1
ATOM 9099 N N . SER D 1 126 ? 4.008 -53.865 22.511 1.00 63.22 151 SER D N 1
ATOM 9100 C CA . SER D 1 126 ? 3.299 -55.000 23.100 1.00 69.29 151 SER D CA 1
ATOM 9101 C C . SER D 1 126 ? 2.792 -54.715 24.513 1.00 67.00 151 SER D C 1
ATOM 9102 O O . SER D 1 126 ? 2.017 -55.494 25.070 1.00 73.12 151 SER D O 1
ATOM 9105 N N . TYR D 1 127 ? 3.239 -53.606 25.091 1.00 58.13 152 TYR D N 1
ATOM 9106 C CA . TYR D 1 127 ? 2.851 -53.239 26.447 1.00 53.27 152 TYR D CA 1
ATOM 9107 C C . TYR D 1 127 ? 2.263 -51.830 26.471 1.00 52.45 152 TYR D C 1
ATOM 9108 O O . TYR D 1 127 ? 2.979 -50.852 26.672 1.00 48.89 152 TYR D O 1
ATOM 9117 N N . THR D 1 128 ? 0.953 -51.739 26.265 1.00 56.65 153 THR D N 1
ATOM 9118 C CA . THR D 1 128 ? 0.268 -50.455 26.113 1.00 61.53 153 THR D CA 1
ATOM 9119 C C . THR D 1 128 ? 0.182 -49.653 27.415 1.00 60.67 153 THR D C 1
ATOM 9120 O O . THR D 1 128 ? 0.495 -50.167 28.491 1.00 61.83 153 THR D O 1
ATOM 9124 N N . GLU D 1 129 ? -0.247 -48.396 27.310 1.00 60.51 154 GLU D N 1
ATOM 9125 C CA . GLU D 1 129 ? -0.442 -47.555 28.490 1.00 57.34 154 GLU D CA 1
ATOM 9126 C C . GLU D 1 129 ? -1.515 -48.150 29.396 1.00 57.72 154 GLU D C 1
ATOM 9127 O O . GLU D 1 129 ? -1.405 -48.095 30.620 1.00 55.61 154 GLU D O 1
ATOM 9133 N N . ALA D 1 130 ? -2.549 -48.721 28.783 1.00 58.96 155 ALA D N 1
ATOM 9134 C CA . ALA D 1 130 ? -3.634 -49.348 29.528 1.00 55.31 155 ALA D CA 1
ATOM 9135 C C . ALA D 1 130 ? -3.100 -50.460 30.425 1.00 60.89 155 ALA D C 1
ATOM 9136 O O . ALA D 1 130 ? -3.374 -50.476 31.627 1.00 62.81 155 ALA D O 1
ATOM 9138 N N . GLN D 1 131 ? -2.334 -51.375 29.834 1.00 62.75 156 GLN D N 1
ATOM 9139 C CA . GLN D 1 131 ? -1.717 -52.476 30.574 1.00 69.42 156 GLN D CA 1
ATOM 9140 C C . GLN D 1 131 ? -0.861 -51.969 31.733 1.00 68.05 156 GLN D C 1
ATOM 9141 O O . GLN D 1 131 ? -0.879 -52.537 32.826 1.00 69.25 156 GLN D O 1
ATOM 9147 N N . TRP D 1 132 ? -0.114 -50.899 31.476 1.00 62.76 157 TRP D N 1
ATOM 9148 C CA . TRP D 1 132 ? 0.737 -50.278 32.484 1.00 54.44 157 TRP D CA 1
ATOM 9149 C C . TRP D 1 132 ? -0.088 -49.806 33.679 1.00 54.83 157 TRP D C 1
ATOM 9150 O O . TRP D 1 132 ? 0.223 -50.130 34.825 1.00 59.60 157 TRP D O 1
ATOM 9161 N N . LEU D 1 133 ? -1.147 -49.053 33.406 1.00 49.81 158 LEU D N 1
ATOM 9162 C CA . LEU D 1 133 ? -2.007 -48.533 34.461 1.00 49.99 158 LEU D CA 1
ATOM 9163 C C . LEU D 1 133 ? -2.708 -49.664 35.206 1.00 53.86 158 LEU D C 1
ATOM 9164 O O . LEU D 1 133 ? -2.824 -49.635 36.437 1.00 48.69 158 LEU D O 1
ATOM 9169 N N . ALA D 1 134 ? -3.176 -50.656 34.452 1.00 57.23 159 ALA D N 1
ATOM 9170 C CA . ALA D 1 134 ? -3.885 -51.792 35.030 1.00 60.42 159 ALA D CA 1
ATOM 9171 C C . ALA D 1 134 ? -2.980 -52.544 35.992 1.00 65.86 159 ALA D C 1
ATOM 9172 O O . ALA D 1 134 ? -3.429 -53.049 37.023 1.00 69.79 159 ALA D O 1
ATOM 9174 N N . ASP D 1 135 ? -1.698 -52.609 35.649 1.00 64.71 160 ASP D N 1
ATOM 9175 C CA . ASP D 1 135 ? -0.725 -53.294 36.485 1.00 65.37 160 ASP D CA 1
ATOM 9176 C C . ASP D 1 135 ? -0.414 -52.481 37.738 1.00 64.42 160 ASP D C 1
ATOM 9177 O O . ASP D 1 135 ? -0.281 -53.047 38.826 1.00 62.85 160 ASP D O 1
ATOM 9182 N N . LEU D 1 136 ? -0.315 -51.161 37.586 1.00 61.93 161 LEU D N 1
ATOM 9183 C CA . LEU D 1 136 ? -0.143 -50.269 38.732 1.00 57.80 161 LEU D CA 1
ATOM 9184 C C . LEU D 1 136 ? -1.324 -50.421 39.683 1.00 62.55 161 LEU D C 1
ATOM 9185 O O . LEU D 1 136 ? -1.149 -50.491 40.900 1.00 66.82 161 LEU D O 1
ATOM 9190 N N . ARG D 1 137 ? -2.527 -50.478 39.119 1.00 61.23 162 ARG D N 1
ATOM 9191 C CA A ARG D 1 137 ? -3.740 -50.692 39.898 0.50 58.81 162 ARG D CA 1
ATOM 9192 C CA B ARG D 1 137 ? -3.723 -50.678 39.924 0.50 58.96 162 ARG D CA 1
ATOM 9193 C C . ARG D 1 137 ? -3.687 -52.038 40.617 1.00 59.66 162 ARG D C 1
ATOM 9194 O O . ARG D 1 137 ? -4.031 -52.143 41.793 1.00 60.70 162 ARG D O 1
ATOM 9209 N N . PHE D 1 138 ? -3.253 -53.068 39.892 1.00 58.53 163 PHE D N 1
ATOM 9210 C CA . PHE D 1 138 ? -3.179 -54.423 40.433 1.00 59.87 163 PHE D CA 1
ATOM 9211 C C . PHE D 1 138 ? -2.279 -54.492 41.664 1.00 63.84 163 PHE D C 1
ATOM 9212 O O . PHE D 1 138 ? -2.659 -55.055 42.691 1.00 68.76 163 PHE D O 1
ATOM 9220 N N . VAL D 1 139 ? -1.080 -53.929 41.545 1.00 63.76 164 VAL D N 1
ATOM 9221 C CA . VAL D 1 139 ? -0.124 -53.906 42.646 1.00 63.76 164 VAL D CA 1
ATOM 9222 C C . VAL D 1 139 ? -0.646 -53.064 43.810 1.00 67.76 164 VAL D C 1
ATOM 9223 O O . VAL D 1 139 ? -0.552 -53.465 44.974 1.00 71.14 164 VAL D O 1
ATOM 9227 N N . ALA D 1 140 ? -1.200 -51.898 43.487 1.00 64.64 165 ALA D N 1
ATOM 9228 C CA . ALA D 1 140 ? -1.735 -50.998 44.500 1.00 62.73 165 ALA D CA 1
ATOM 9229 C C . ALA D 1 140 ? -2.853 -51.675 45.269 1.00 68.52 165 ALA D C 1
ATOM 9230 O O . ALA D 1 140 ? -2.903 -51.616 46.496 1.00 73.59 165 ALA D O 1
ATOM 9232 N N . ASN D 1 141 ? -3.742 -52.330 44.532 1.00 69.51 166 ASN D N 1
ATOM 9233 C CA . ASN D 1 141 ? -4.886 -53.013 45.124 1.00 73.60 166 ASN D CA 1
ATOM 9234 C C . ASN D 1 141 ? -4.473 -54.210 45.973 1.00 75.49 166 ASN D C 1
ATOM 9235 O O . ASN D 1 141 ? -5.097 -54.501 46.994 1.00 81.20 166 ASN D O 1
ATOM 9240 N N . ARG D 1 142 ? -3.407 -54.888 45.560 1.00 72.95 167 ARG D N 1
ATOM 9241 C CA . ARG D 1 142 ? -2.951 -56.087 46.251 1.00 71.80 167 ARG D CA 1
ATOM 9242 C C . ARG D 1 142 ? -2.292 -55.768 47.593 1.00 73.68 167 ARG D C 1
ATOM 9243 O O . ARG D 1 142 ? -2.547 -56.448 48.589 1.00 78.76 167 ARG D O 1
ATOM 9251 N N . TYR D 1 143 ? -1.459 -54.729 47.627 1.00 74.16 168 TYR D N 1
ATOM 9252 C CA . TYR D 1 143 ? -0.670 -54.434 48.824 1.00 77.87 168 TYR D CA 1
ATOM 9253 C C . TYR D 1 143 ? -1.015 -53.109 49.509 1.00 87.10 168 TYR D C 1
ATOM 9254 O O . TYR D 1 143 ? -0.127 -52.447 50.042 1.00 92.09 168 TYR D O 1
ATOM 9263 N N . LYS D 1 144 ? -2.289 -52.726 49.514 1.00 92.74 169 LYS D N 1
ATOM 9264 C CA . LYS D 1 144 ? -2.680 -51.450 50.116 1.00 88.63 169 LYS D CA 1
ATOM 9265 C C . LYS D 1 144 ? -3.028 -51.596 51.591 1.00 86.44 169 LYS D C 1
ATOM 9266 O O . LYS D 1 144 ? -3.225 -50.601 52.285 1.00 92.29 169 LYS D O 1
ATOM 9272 N N . ASN D 1 145 ? -3.102 -52.835 52.067 1.00 82.31 170 ASN D N 1
ATOM 9273 C CA . ASN D 1 145 ? -3.403 -53.088 53.472 1.00 82.69 170 ASN D CA 1
ATOM 9274 C C . ASN D 1 145 ? -2.169 -53.581 54.219 1.00 80.86 170 ASN D C 1
ATOM 9275 O O . ASN D 1 145 ? -2.261 -54.100 55.334 1.00 78.34 170 ASN D O 1
ATOM 9280 N N . VAL D 1 146 ? -1.015 -53.407 53.583 1.00 76.45 171 VAL D N 1
ATOM 9281 C CA . VAL D 1 146 ? 0.278 -53.704 54.186 1.00 74.27 171 VAL D CA 1
ATOM 9282 C C . VAL D 1 146 ? 0.937 -52.402 54.641 1.00 73.75 171 VAL D C 1
ATOM 9283 O O . VAL D 1 146 ? 1.455 -51.647 53.818 1.00 71.61 171 VAL D O 1
ATOM 9287 N N . PRO D 1 147 ? 0.915 -52.141 55.957 1.00 76.35 172 PRO D N 1
ATOM 9288 C CA . PRO D 1 147 ? 1.306 -50.868 56.579 1.00 77.09 172 PRO D CA 1
ATOM 9289 C C . PRO D 1 147 ? 2.669 -50.304 56.167 1.00 77.74 172 PRO D C 1
ATOM 9290 O O . PRO D 1 147 ? 2.819 -49.082 56.149 1.00 80.68 172 PRO D O 1
ATOM 9294 N N . TYR D 1 148 ? 3.638 -51.155 55.844 1.00 72.60 173 TYR D N 1
ATOM 9295 C CA . TYR D 1 148 ? 4.995 -50.665 55.611 1.00 65.48 173 TYR D CA 1
ATOM 9296 C C . TYR D 1 148 ? 5.386 -50.568 54.142 1.00 64.00 173 TYR D C 1
ATOM 9297 O O . TYR D 1 148 ? 6.546 -50.315 53.827 1.00 65.97 173 TYR D O 1
ATOM 9306 N N . VAL D 1 149 ? 4.425 -50.764 53.246 1.00 63.41 174 VAL D N 1
ATOM 9307 C CA . VAL D 1 149 ? 4.656 -50.492 51.832 1.00 60.54 174 VAL D CA 1
ATOM 9308 C C . VAL D 1 149 ? 4.452 -48.995 51.593 1.00 63.38 174 VAL D C 1
ATOM 9309 O O . VAL D 1 149 ? 3.344 -48.476 51.763 1.00 62.13 174 VAL D O 1
ATOM 9313 N N . LEU D 1 150 ? 5.529 -48.308 51.212 1.00 62.04 175 LEU D N 1
ATOM 9314 C CA . LEU D 1 150 ? 5.530 -46.849 51.120 1.00 61.22 175 LEU D CA 1
ATOM 9315 C C . LEU D 1 150 ? 4.771 -46.329 49.893 1.00 64.84 175 LEU D C 1
ATOM 9316 O O . LEU D 1 150 ? 4.193 -45.239 49.935 1.00 59.66 175 LEU D O 1
ATOM 9318 N N . GLY D 1 151 ? 4.766 -47.101 48.807 1.00 64.23 176 GLY D N 1
ATOM 9319 C CA . GLY D 1 151 ? 4.082 -46.681 47.595 1.00 61.11 176 GLY D CA 1
ATOM 9320 C C . GLY D 1 151 ? 4.715 -47.175 46.306 1.00 64.67 176 GLY D C 1
ATOM 9321 O O . GLY D 1 151 ? 5.460 -48.153 46.308 1.00 68.33 176 GLY D O 1
ATOM 9322 N N . LEU D 1 152 ? 4.423 -46.490 45.201 1.00 65.17 177 LEU D N 1
ATOM 9323 C CA . LEU D 1 152 ? 4.847 -46.946 43.879 1.00 60.58 177 LEU D CA 1
ATOM 9324 C C . LEU D 1 152 ? 5.811 -46.003 43.164 1.00 59.40 177 LEU D C 1
ATOM 9325 O O . LEU D 1 152 ? 5.580 -44.798 43.083 1.00 57.64 177 LEU D O 1
ATOM 9330 N N . ASP D 1 153 ? 6.895 -46.577 42.652 1.00 64.02 178 ASP D N 1
ATOM 9331 C CA . ASP D 1 153 ? 7.757 -45.919 41.678 1.00 59.25 178 ASP D CA 1
ATOM 9332 C C . ASP D 1 153 ? 7.144 -46.215 40.318 1.00 55.00 178 ASP D C 1
ATOM 9333 O O . ASP D 1 153 ? 7.298 -47.321 39.797 1.00 51.07 178 ASP D O 1
ATOM 9338 N N . LEU D 1 154 ? 6.461 -45.243 39.730 1.00 56.18 179 LEU D N 1
ATOM 9339 C CA . LEU D 1 154 ? 5.564 -45.513 38.615 1.00 50.25 179 LEU D CA 1
ATOM 9340 C C . LEU D 1 154 ? 6.238 -46.111 37.397 1.00 47.45 179 LEU D C 1
ATOM 9341 O O . LEU D 1 154 ? 5.708 -47.022 36.784 1.00 51.46 179 LEU D O 1
ATOM 9346 N N . LYS D 1 155 ? 7.400 -45.595 37.039 1.00 44.33 180 LYS D N 1
ATOM 9347 C CA . LYS D 1 155 ? 8.171 -46.164 35.953 1.00 45.85 180 LYS D CA 1
ATOM 9348 C C . LYS D 1 155 ? 9.634 -45.928 36.229 1.00 49.28 180 LYS D C 1
ATOM 9349 O O . LYS D 1 155 ? 9.987 -44.970 36.890 1.00 53.93 180 LYS D O 1
ATOM 9355 N N . ASN D 1 156 ? 10.488 -46.786 35.699 1.00 47.45 181 ASN D N 1
ATOM 9356 C CA . ASN D 1 156 ? 11.901 -46.715 36.003 1.00 50.83 181 ASN D CA 1
ATOM 9357 C C . ASN D 1 156 ? 12.730 -46.196 34.847 1.00 56.87 181 ASN D C 1
ATOM 9358 O O . ASN D 1 156 ? 12.649 -46.698 33.738 1.00 59.87 181 ASN D O 1
ATOM 9363 N N . GLU D 1 157 ? 13.544 -45.192 35.128 1.00 57.78 182 GLU D N 1
ATOM 9364 C CA . GLU D 1 157 ? 14.526 -44.712 34.170 1.00 58.71 182 GLU D CA 1
ATOM 9365 C C . GLU D 1 157 ? 14.014 -44.334 32.781 1.00 59.59 182 GLU D C 1
ATOM 9366 O O . GLU D 1 157 ? 14.531 -44.824 31.780 1.00 63.79 182 GLU D O 1
ATOM 9372 N N . PRO D 1 158 ? 13.043 -43.439 32.707 1.00 55.18 183 PRO D N 1
ATOM 9373 C CA . PRO D 1 158 ? 12.585 -42.982 31.400 1.00 51.67 183 PRO D CA 1
ATOM 9374 C C . PRO D 1 158 ? 13.759 -42.323 30.707 1.00 60.23 183 PRO D C 1
ATOM 9375 O O . PRO D 1 158 ? 14.508 -41.598 31.341 1.00 60.49 183 PRO D O 1
ATOM 9379 N N . HIS D 1 159 ? 13.930 -42.586 29.423 1.00 40.59 184 HIS D N 1
ATOM 9380 C CA . HIS D 1 159 ? 15.105 -42.118 28.733 1.00 40.35 184 HIS D CA 1
ATOM 9381 C C . HIS D 1 159 ? 14.792 -42.102 27.261 1.00 42.01 184 HIS D C 1
ATOM 9382 O O . HIS D 1 159 ? 13.764 -42.598 26.843 1.00 43.37 184 HIS D O 1
ATOM 9389 N N . GLY D 1 160 ? 15.664 -41.504 26.474 1.00 40.78 185 GLY D N 1
ATOM 9390 C CA . GLY D 1 160 ? 15.478 -41.521 25.046 1.00 41.32 185 GLY D CA 1
ATOM 9391 C C . GLY D 1 160 ? 14.415 -40.625 24.489 1.00 46.30 185 GLY D C 1
ATOM 9392 O O . GLY D 1 160 ? 14.536 -39.435 24.508 1.00 45.82 185 GLY D O 1
ATOM 9393 N N . ALA D 1 161 ? 13.413 -41.216 23.892 1.00 48.39 186 ALA D N 1
ATOM 9394 C CA . ALA D 1 161 ? 12.319 -40.474 23.360 1.00 42.30 186 ALA D CA 1
ATOM 9395 C C . ALA D 1 161 ? 11.540 -39.757 24.435 1.00 39.10 186 ALA D C 1
ATOM 9396 O O . ALA D 1 161 ? 10.851 -38.840 24.162 1.00 35.05 186 ALA D O 1
ATOM 9398 N N . ALA D 1 162 ? 11.613 -40.206 25.661 1.00 42.43 187 ALA D N 1
ATOM 9399 C CA . ALA D 1 162 ? 10.810 -39.595 26.715 1.00 46.03 187 ALA D CA 1
ATOM 9400 C C . ALA D 1 162 ? 11.084 -38.094 26.800 1.00 45.36 187 ALA D C 1
ATOM 9401 O O . ALA D 1 162 ? 12.235 -37.666 26.867 1.00 50.70 187 ALA D O 1
ATOM 9403 N N . THR D 1 163 ? 10.017 -37.303 26.762 1.00 41.15 188 THR D N 1
ATOM 9404 C CA . THR D 1 163 ? 10.117 -35.853 26.909 1.00 38.02 188 THR D CA 1
ATOM 9405 C C . THR D 1 163 ? 9.322 -35.378 28.128 1.00 38.81 188 THR D C 1
ATOM 9406 O O . THR D 1 163 ? 8.652 -36.172 28.791 1.00 34.98 188 THR D O 1
ATOM 9410 N N . TRP D 1 164 ? 9.403 -34.083 28.423 1.00 40.62 189 TRP D N 1
ATOM 9411 C CA . TRP D 1 164 ? 8.707 -33.515 29.576 1.00 40.01 189 TRP D CA 1
ATOM 9412 C C . TRP D 1 164 ? 8.213 -32.100 29.251 1.00 46.08 189 TRP D C 1
ATOM 9413 O O . TRP D 1 164 ? 9.012 -31.179 29.067 1.00 48.18 189 TRP D O 1
ATOM 9424 N N . GLY D 1 165 ? 6.894 -31.944 29.157 1.00 42.40 190 GLY D N 1
ATOM 9425 C CA . GLY D 1 165 ? 6.276 -30.644 28.961 1.00 39.90 190 GLY D CA 1
ATOM 9426 C C . GLY D 1 165 ? 6.490 -30.013 27.597 1.00 47.65 190 GLY D C 1
ATOM 9427 O O . GLY D 1 165 ? 6.756 -28.814 27.493 1.00 50.48 190 GLY D O 1
ATOM 9428 N N . THR D 1 166 ? 6.359 -30.808 26.543 1.00 48.13 191 THR D N 1
ATOM 9429 C CA . THR D 1 166 ? 6.624 -30.308 25.199 1.00 48.27 191 THR D CA 1
ATOM 9430 C C . THR D 1 166 ? 5.346 -30.154 24.375 1.00 52.59 191 THR D C 1
ATOM 9431 O O . THR D 1 166 ? 5.361 -29.552 23.297 1.00 51.02 191 THR D O 1
ATOM 9435 N N . GLY D 1 167 ? 4.257 -30.664 24.914 1.00 51.02 192 GLY D N 1
ATOM 9436 C CA . GLY D 1 167 ? 2.992 -30.704 24.235 1.00 47.44 192 GLY D CA 1
ATOM 9437 C C . GLY D 1 167 ? 2.711 -31.966 23.482 1.00 53.68 192 GLY D C 1
ATOM 9438 O O . GLY D 1 167 ? 1.678 -32.091 22.887 1.00 59.72 192 GLY D O 1
ATOM 9439 N N . ASN D 1 168 ? 3.625 -32.913 23.545 1.00 55.55 193 ASN D N 1
ATOM 9440 C CA . ASN D 1 168 ? 3.501 -34.178 22.849 1.00 52.44 193 ASN D CA 1
ATOM 9441 C C . ASN D 1 168 ? 3.001 -35.290 23.724 1.00 50.25 193 ASN D C 1
ATOM 9442 O O . ASN D 1 168 ? 3.711 -35.782 24.536 1.00 50.95 193 ASN D O 1
ATOM 9447 N N . ALA D 1 169 ? 1.790 -35.735 23.503 1.00 49.12 194 ALA D N 1
ATOM 9448 C CA . ALA D 1 169 ? 1.200 -36.776 24.299 1.00 42.00 194 ALA D CA 1
ATOM 9449 C C . ALA D 1 169 ? 1.964 -38.049 24.170 1.00 43.01 194 ALA D C 1
ATOM 9450 O O . ALA D 1 169 ? 2.049 -38.811 25.088 1.00 47.20 194 ALA D O 1
ATOM 9452 N N . ALA D 1 170 ? 2.472 -38.303 22.990 1.00 42.81 195 ALA D N 1
ATOM 9453 C CA . ALA D 1 170 ? 3.148 -39.534 22.689 1.00 40.48 195 ALA D CA 1
ATOM 9454 C C . ALA D 1 170 ? 4.390 -39.776 23.510 1.00 43.99 195 ALA D C 1
ATOM 9455 O O . ALA D 1 170 ? 4.770 -40.891 23.726 1.00 39.78 195 ALA D O 1
ATOM 9457 N N . THR D 1 171 ? 5.071 -38.719 23.890 1.00 45.12 196 THR D N 1
ATOM 9458 C CA . THR D 1 171 ? 6.362 -38.854 24.559 1.00 42.67 196 THR D CA 1
ATOM 9459 C C . THR D 1 171 ? 6.462 -38.115 25.895 1.00 44.41 196 THR D C 1
ATOM 9460 O O . THR D 1 171 ? 7.441 -38.287 26.625 1.00 44.48 196 THR D O 1
ATOM 9464 N N . ASP D 1 172 ? 5.470 -37.292 26.219 1.00 43.27 197 ASP D N 1
ATOM 9465 C CA . ASP D 1 172 ? 5.528 -36.518 27.457 1.00 44.64 197 ASP D CA 1
ATOM 9466 C C . ASP D 1 172 ? 5.251 -37.392 28.672 1.00 45.97 197 ASP D C 1
ATOM 9467 O O . ASP D 1 172 ? 4.102 -37.704 28.978 1.00 46.49 197 ASP D O 1
ATOM 9472 N N . TRP D 1 173 ? 6.322 -37.768 29.363 1.00 46.61 198 TRP D N 1
ATOM 9473 C CA . TRP D 1 173 ? 6.244 -38.642 30.529 1.00 43.98 198 TRP D CA 1
ATOM 9474 C C . TRP D 1 173 ? 5.641 -37.931 31.743 1.00 45.49 198 TRP D C 1
ATOM 9475 O O . TRP D 1 173 ? 5.182 -38.577 32.684 1.00 45.02 198 TRP D O 1
ATOM 9486 N N . ASN D 1 174 ? 5.620 -36.603 31.725 1.00 43.87 199 ASN D N 1
ATOM 9487 C CA . ASN D 1 174 ? 5.053 -35.878 32.857 1.00 40.94 199 ASN D CA 1
ATOM 9488 C C . ASN D 1 174 ? 3.541 -36.075 32.921 1.00 40.67 199 ASN D C 1
ATOM 9489 O O . ASN D 1 174 ? 2.991 -36.319 33.994 1.00 42.77 199 ASN D O 1
ATOM 9494 N N . LYS D 1 175 ? 2.877 -36.004 31.769 1.00 35.94 200 LYS D N 1
ATOM 9495 C CA . LYS D 1 175 ? 1.439 -36.257 31.699 1.00 38.02 200 LYS D CA 1
ATOM 9496 C C . LYS D 1 175 ? 1.116 -37.733 31.962 1.00 44.81 200 LYS D C 1
ATOM 9497 O O . LYS D 1 175 ? 0.083 -38.054 32.560 1.00 47.75 200 LYS D O 1
ATOM 9503 N N . ALA D 1 176 ? 1.999 -38.626 31.519 1.00 37.67 201 ALA D N 1
ATOM 9504 C CA . ALA D 1 176 ? 1.810 -40.061 31.741 1.00 39.04 201 ALA D CA 1
ATOM 9505 C C . ALA D 1 176 ? 1.879 -40.405 33.217 1.00 43.44 201 ALA D C 1
ATOM 9506 O O . ALA D 1 176 ? 1.143 -41.265 33.698 1.00 48.45 201 ALA D O 1
ATOM 9508 N N . ALA D 1 177 ? 2.777 -39.73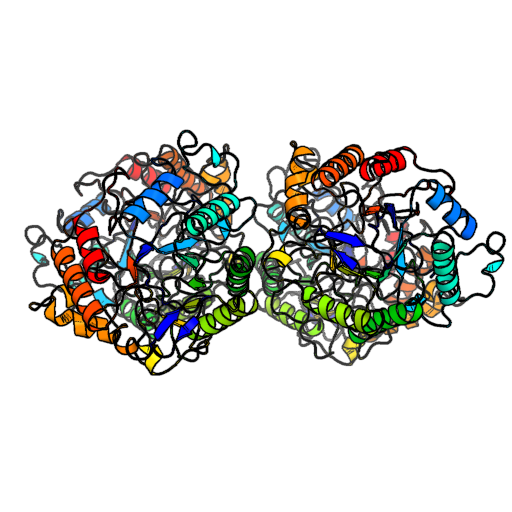7 33.933 1.00 47.51 202 ALA D N 1
ATOM 9509 C CA . ALA D 1 177 ? 2.947 -39.988 35.357 1.00 44.51 202 ALA D CA 1
ATOM 9510 C C . ALA D 1 177 ? 1.761 -39.421 36.125 1.00 47.89 202 ALA D C 1
ATOM 9511 O O . ALA D 1 177 ? 1.433 -39.891 37.208 1.00 47.94 202 ALA D O 1
ATOM 9513 N N . GLU D 1 178 ? 1.112 -38.413 35.554 1.00 51.27 203 GLU D N 1
ATOM 9514 C CA . GLU D 1 178 ? -0.089 -37.853 36.160 1.00 50.82 203 GLU D CA 1
ATOM 9515 C C . GLU D 1 178 ? -1.243 -38.849 36.091 1.00 51.48 203 GLU D C 1
ATOM 9516 O O . GLU D 1 178 ? -2.022 -38.978 37.034 1.00 51.66 203 GLU D O 1
ATOM 9522 N N . ARG D 1 179 ? -1.347 -39.556 34.972 1.00 52.55 204 ARG D N 1
ATOM 9523 C CA . ARG D 1 179 ? -2.392 -40.561 34.812 1.00 52.42 204 ARG D CA 1
ATOM 9524 C C . ARG D 1 179 ? -2.087 -41.808 35.640 1.00 57.21 204 ARG D C 1
ATOM 9525 O O . ARG D 1 179 ? -2.995 -42.482 36.128 1.00 57.09 204 ARG D O 1
ATOM 9533 N N . GLY D 1 180 ? -0.803 -42.102 35.804 1.00 59.16 205 GLY D N 1
ATOM 9534 C CA . GLY D 1 180 ? -0.377 -43.208 36.641 1.00 58.00 205 GLY D CA 1
ATOM 9535 C C . GLY D 1 180 ? -0.583 -42.901 38.109 1.00 58.53 205 GLY D C 1
ATOM 9536 O O . GLY D 1 180 ? -0.967 -43.772 38.886 1.00 61.95 205 GLY D O 1
ATOM 9537 N N . SER D 1 181 ? -0.324 -41.655 38.491 1.00 58.75 206 SER D N 1
ATOM 9538 C CA . SER D 1 181 ? -0.539 -41.215 39.862 1.00 54.98 206 SER D CA 1
ATOM 9539 C C . SER D 1 181 ? -2.015 -41.311 40.224 1.00 55.17 206 SER D C 1
ATOM 9540 O O . SER D 1 181 ? -2.365 -41.760 41.312 1.00 59.84 206 SER D O 1
ATOM 9543 N N . ALA D 1 182 ? -2.878 -40.896 39.302 1.00 51.24 207 ALA D N 1
ATOM 9544 C CA . ALA D 1 182 ? -4.315 -40.925 39.545 1.00 53.59 207 ALA D CA 1
ATOM 9545 C C . ALA D 1 182 ? -4.826 -42.362 39.670 1.00 55.45 207 ALA D C 1
ATOM 9546 O O . ALA D 1 182 ? -5.652 -42.663 40.535 1.00 63.99 207 ALA D O 1
ATOM 9548 N N . ALA D 1 183 ? -4.322 -43.245 38.814 1.00 50.41 208 ALA D N 1
ATOM 9549 C CA . ALA D 1 183 ? -4.707 -44.655 38.846 1.00 55.26 208 ALA D CA 1
ATOM 9550 C C . ALA D 1 183 ? -4.381 -45.326 40.185 1.00 60.47 208 ALA D C 1
ATOM 9551 O O . ALA D 1 183 ? -5.199 -46.070 40.728 1.00 63.86 208 ALA D O 1
ATOM 9553 N N . VAL D 1 184 ? -3.188 -45.057 40.707 1.00 57.71 209 VAL D N 1
ATOM 9554 C CA . VAL D 1 184 ? -2.736 -45.630 41.975 1.00 56.42 209 VAL D CA 1
ATOM 9555 C C . VAL D 1 184 ? -3.443 -45.033 43.192 1.00 56.79 209 VAL D C 1
ATOM 9556 O O . VAL D 1 184 ? -3.826 -45.762 44.111 1.00 57.04 209 VAL D O 1
ATOM 9560 N N . LEU D 1 185 ? -3.621 -43.712 43.194 1.00 55.51 210 LEU D N 1
ATOM 9561 C CA . LEU D 1 185 ? -4.217 -43.017 44.337 1.00 58.66 210 LEU D CA 1
ATOM 9562 C C . LEU D 1 185 ? -5.723 -43.248 44.467 1.00 67.42 210 LEU D C 1
ATOM 9563 O O . LEU D 1 185 ? -6.298 -43.043 45.539 1.00 70.54 210 LEU D O 1
ATOM 9568 N N . ALA D 1 186 ? -6.359 -43.668 43.377 1.00 66.85 211 ALA D N 1
ATOM 9569 C CA . ALA D 1 186 ? -7.780 -44.005 43.415 1.00 66.64 211 ALA D CA 1
ATOM 9570 C C . ALA D 1 186 ? -7.990 -45.358 44.098 1.00 71.45 211 ALA D C 1
ATOM 9571 O O . ALA D 1 186 ? -9.110 -45.717 44.466 1.00 75.34 211 ALA D O 1
ATOM 9573 N N . VAL D 1 187 ? -6.900 -46.098 44.272 1.00 66.94 212 VAL D N 1
ATOM 9574 C CA . VAL D 1 187 ? -6.955 -47.433 44.845 1.00 66.72 212 VAL D CA 1
ATOM 9575 C C . VAL D 1 187 ? -6.287 -47.474 46.215 1.00 72.30 212 VAL D C 1
ATOM 9576 O O . VAL D 1 187 ? -6.867 -47.958 47.188 1.00 74.46 212 VAL D O 1
ATOM 9580 N N . ALA D 1 188 ? -5.059 -46.968 46.277 1.00 73.58 213 ALA D N 1
ATOM 9581 C CA . ALA D 1 188 ? -4.317 -46.867 47.531 1.00 69.51 213 ALA D CA 1
ATOM 9582 C C . ALA D 1 188 ? -3.976 -45.404 47.812 1.00 66.43 213 ALA D C 1
ATOM 9583 O O . ALA D 1 188 ? -2.861 -44.955 47.540 1.00 62.91 213 ALA D O 1
ATOM 9585 N N . PRO D 1 189 ? -4.945 -44.655 48.361 1.00 65.29 214 PRO D N 1
ATOM 9586 C CA . PRO D 1 189 ? -4.835 -43.204 48.549 1.00 65.17 214 PRO D CA 1
ATOM 9587 C C . PRO D 1 189 ? -3.802 -42.786 49.600 1.00 70.76 214 PRO D C 1
ATOM 9588 O O . PRO D 1 189 ? -3.440 -41.608 49.650 1.00 72.45 214 PRO D O 1
ATOM 9592 N N . LYS D 1 190 ? -3.344 -43.728 50.424 1.00 71.03 215 LYS D N 1
ATOM 9593 C CA . LYS D 1 190 ? -2.364 -43.428 51.468 1.00 66.99 215 LYS D CA 1
ATOM 9594 C C . LYS D 1 190 ? -0.927 -43.671 50.998 1.00 64.34 215 LYS D C 1
ATOM 9595 O O . LYS D 1 190 ? 0.011 -43.627 51.798 1.00 57.18 215 LYS D O 1
ATOM 9598 N N . TRP D 1 191 ? -0.767 -43.920 49.699 1.00 64.44 216 TRP D N 1
ATOM 9599 C CA . TRP D 1 191 ? 0.524 -44.283 49.112 1.00 64.32 216 TRP D CA 1
ATOM 9600 C C . TRP D 1 191 ? 1.297 -43.101 48.534 1.00 60.45 216 TRP D C 1
ATOM 9601 O O . TRP D 1 191 ? 0.726 -42.236 47.868 1.00 58.59 216 TRP D O 1
ATOM 9612 N N . LEU D 1 192 ? 2.606 -43.081 48.767 1.00 60.76 217 LEU D N 1
ATOM 9613 C CA . LEU D 1 192 ? 3.474 -42.120 48.094 1.00 59.16 217 LEU D CA 1
ATOM 9614 C C . LEU D 1 192 ? 3.611 -42.476 46.618 1.00 59.29 217 LEU D C 1
ATOM 9615 O O . LEU D 1 192 ? 3.525 -43.645 46.240 1.00 62.42 217 LEU D O 1
ATOM 9620 N N . ILE D 1 193 ? 3.822 -41.462 45.789 1.00 57.67 218 ILE D N 1
ATOM 9621 C CA . ILE D 1 193 ? 4.015 -41.666 44.359 1.00 55.50 218 ILE D CA 1
ATOM 9622 C C . ILE D 1 193 ? 5.414 -41.223 43.952 1.00 54.19 218 ILE D C 1
ATOM 9623 O O . ILE D 1 193 ? 5.712 -40.030 43.916 1.00 55.47 218 ILE D O 1
ATOM 9628 N N . ALA D 1 194 ? 6.275 -42.189 43.658 1.00 53.44 219 ALA D N 1
ATOM 9629 C CA . ALA D 1 194 ? 7.641 -41.884 43.261 1.00 51.37 219 ALA D CA 1
ATOM 9630 C C . ALA D 1 194 ? 7.717 -41.679 41.757 1.00 55.25 219 ALA D C 1
ATOM 9631 O O . ALA D 1 194 ? 7.344 -42.556 40.972 1.00 57.77 219 ALA D O 1
ATOM 9633 N N . VAL D 1 195 ? 8.196 -40.508 41.360 1.00 52.75 220 VAL D N 1
ATOM 9634 C CA . VAL D 1 195 ? 8.322 -40.182 39.951 1.00 50.55 220 VAL D CA 1
ATOM 9635 C C . VAL D 1 195 ? 9.787 -39.932 39.629 1.00 47.54 220 VAL D C 1
ATOM 9636 O O . VAL D 1 195 ? 10.473 -39.211 40.353 1.00 53.55 220 VAL D O 1
ATOM 9640 N N . GLU D 1 196 ? 10.270 -40.543 38.553 1.00 44.36 221 GLU D N 1
ATOM 9641 C CA . GLU D 1 196 ? 11.657 -40.369 38.147 1.00 48.13 221 GLU D CA 1
ATOM 9642 C C . GLU D 1 196 ? 11.796 -39.323 37.055 1.00 48.44 221 GLU D C 1
ATOM 9643 O O . GLU D 1 196 ? 10.818 -38.934 36.420 1.00 47.99 221 GLU D O 1
ATOM 9649 N N . GLY D 1 197 ? 13.023 -38.866 36.845 1.00 51.04 222 GLY D N 1
ATOM 9650 C CA . GLY D 1 197 ? 13.293 -37.887 35.813 1.00 48.42 222 GLY D CA 1
ATOM 9651 C C . GLY D 1 197 ? 13.418 -38.547 34.458 1.00 49.17 222 GLY D C 1
ATOM 9652 O O . GLY D 1 197 ? 13.153 -39.740 34.307 1.00 44.92 222 GLY D O 1
ATOM 9653 N N . ILE D 1 198 ? 13.818 -37.762 33.465 1.00 51.47 223 ILE D N 1
ATOM 9654 C CA . ILE D 1 198 ? 14.018 -38.269 32.117 1.00 47.98 223 ILE D CA 1
ATOM 9655 C C . ILE D 1 198 ? 15.484 -38.084 31.734 1.00 48.35 223 ILE D C 1
ATOM 9656 O O . ILE D 1 198 ? 16.343 -37.982 32.611 1.00 48.39 223 ILE D O 1
ATOM 9661 N N . THR D 1 199 ? 15.776 -38.055 30.437 1.00 49.58 224 THR D N 1
ATOM 9662 C CA . THR D 1 199 ? 17.125 -37.730 29.976 1.00 53.01 224 THR D CA 1
ATOM 9663 C C . THR D 1 199 ? 17.163 -36.353 29.322 1.00 45.16 224 THR D C 1
ATOM 9664 O O . THR D 1 199 ? 16.758 -35.368 29.936 1.00 46.87 224 THR D O 1
ATOM 9668 N N . ASP D 1 200 ? 17.647 -36.282 28.084 1.00 41.89 225 ASP D N 1
ATOM 9669 C CA . ASP D 1 200 ? 17.663 -35.017 27.348 1.00 46.80 225 ASP D CA 1
ATOM 9670 C C . ASP D 1 200 ? 16.248 -34.566 26.995 1.00 46.08 225 ASP D C 1
ATOM 9671 O O . ASP D 1 200 ? 15.371 -35.391 26.742 1.00 51.90 225 ASP D O 1
ATOM 9676 N N . ASN D 1 201 ? 16.034 -33.254 26.978 1.00 41.39 226 ASN D N 1
ATOM 9677 C CA . ASN D 1 201 ? 14.721 -32.693 26.694 1.00 42.04 226 ASN D CA 1
ATOM 9678 C C . ASN D 1 201 ? 14.828 -31.471 25.784 1.00 48.58 226 ASN D C 1
ATOM 9679 O O . ASN D 1 201 ? 15.702 -30.624 25.972 1.00 50.79 226 ASN D O 1
ATOM 9684 N N . PRO D 1 202 ? 13.941 -31.382 24.783 1.00 48.84 227 PRO D N 1
ATOM 9685 C CA . PRO D 1 202 ? 13.916 -30.273 23.819 1.00 34.25 227 PRO D CA 1
ATOM 9686 C C . PRO D 1 202 ? 13.610 -28.891 24.420 1.00 38.66 227 PRO D C 1
ATOM 9687 O O . PRO D 1 202 ? 13.879 -27.884 23.765 1.00 44.83 227 PRO D O 1
ATOM 9691 N N . VAL D 1 203 ? 13.060 -28.838 25.628 1.00 36.03 228 VAL D N 1
ATOM 9692 C CA . VAL D 1 203 ? 12.825 -27.561 26.308 1.00 35.97 228 VAL D CA 1
ATOM 9693 C C . VAL D 1 203 ? 13.213 -27.634 27.779 1.00 38.52 228 VAL D C 1
ATOM 9694 O O . VAL D 1 203 ? 13.296 -28.721 28.355 1.00 41.37 228 VAL D O 1
ATOM 9698 N N . CYS D 1 204 ? 13.437 -26.465 28.373 1.00 40.66 229 CYS D N 1
ATOM 9699 C CA . CYS D 1 204 ? 13.697 -26.322 29.808 1.00 42.95 229 CYS D CA 1
ATOM 9700 C C . CYS D 1 204 ? 14.721 -27.322 30.360 1.00 44.44 229 CYS D C 1
ATOM 9701 O O . CYS D 1 204 ? 14.469 -27.975 31.372 1.00 48.91 229 CYS D O 1
ATOM 9704 N N . SER D 1 205 ? 15.871 -27.434 29.699 1.00 41.66 230 SER D N 1
ATOM 9705 C CA . SER D 1 205 ? 16.902 -28.377 30.125 1.00 41.25 230 SER D CA 1
ATOM 9706 C C . SER D 1 205 ? 18.251 -28.154 29.450 1.00 43.77 230 SER D C 1
ATOM 9707 O O . SER D 1 205 ? 18.361 -28.246 28.227 1.00 49.65 230 SER D O 1
ATOM 9710 N N . THR D 1 206 ? 19.281 -27.875 30.244 1.00 42.27 231 THR D N 1
ATOM 9711 C CA . THR D 1 206 ? 20.643 -27.955 29.734 1.00 47.59 231 THR D CA 1
ATOM 9712 C C . THR D 1 206 ? 20.996 -29.432 29.530 1.00 45.48 231 THR D C 1
ATOM 9713 O O . THR D 1 206 ? 21.272 -30.148 30.487 1.00 48.50 231 THR D O 1
ATOM 9717 N N . ASN D 1 207 ? 20.947 -29.870 28.297 1.00 42.25 232 ASN D N 1
ATOM 9718 C CA . ASN D 1 207 ? 21.133 -31.240 27.936 1.00 43.13 232 ASN D CA 1
ATOM 9719 C C . ASN D 1 207 ? 22.546 -31.718 27.910 1.00 50.89 232 ASN D C 1
ATOM 9720 O O . ASN D 1 207 ? 23.461 -30.951 27.844 1.00 59.28 232 ASN D O 1
ATOM 9725 N N . GLY D 1 208 ? 22.700 -33.021 27.959 1.00 48.03 233 GLY D N 1
ATOM 9726 C CA . GLY D 1 208 ? 23.985 -33.676 27.897 1.00 48.13 233 GLY D CA 1
ATOM 9727 C C . GLY D 1 208 ? 24.506 -34.179 29.219 1.00 52.73 233 GLY D C 1
ATOM 9728 O O . GLY D 1 208 ? 24.334 -33.567 30.242 1.00 51.43 233 GLY D O 1
ATOM 9729 N N . GLY D 1 209 ? 25.206 -35.294 29.174 1.00 53.19 234 GLY D N 1
ATOM 9730 C CA . GLY D 1 209 ? 25.670 -35.929 30.377 1.00 54.25 234 GLY D CA 1
ATOM 9731 C C . GLY D 1 209 ? 24.644 -36.333 31.397 1.00 56.57 234 GLY D C 1
ATOM 9732 O O . GLY D 1 209 ? 24.824 -36.127 32.563 1.00 59.52 234 GLY D O 1
ATOM 9733 N N . ILE D 1 210 ? 23.558 -36.921 30.958 1.00 53.72 235 ILE D N 1
ATOM 9734 C CA . ILE D 1 210 ? 22.466 -37.263 31.860 1.00 56.55 235 ILE D CA 1
ATOM 9735 C C . ILE D 1 210 ? 22.200 -38.766 31.909 1.00 59.42 235 ILE D C 1
ATOM 9736 O O . ILE D 1 210 ? 21.945 -39.396 30.881 1.00 57.64 235 ILE D O 1
ATOM 9741 N N . PHE D 1 211 ? 22.261 -39.331 33.112 1.00 59.64 236 PHE D N 1
ATOM 9742 C CA . PHE D 1 211 ? 21.926 -40.735 33.325 1.00 51.71 236 PHE D CA 1
ATOM 9743 C C . PHE D 1 211 ? 20.421 -40.936 33.255 1.00 51.46 236 PHE D C 1
ATOM 9744 O O . PHE D 1 211 ? 19.656 -40.005 33.519 1.00 49.20 236 PHE D O 1
ATOM 9752 N N . TRP D 1 212 ? 20.001 -42.152 32.906 1.00 52.06 237 TRP D N 1
ATOM 9753 C CA . TRP D 1 212 ? 18.581 -42.479 32.804 1.00 43.01 237 TRP D CA 1
ATOM 9754 C C . TRP D 1 212 ? 17.819 -42.133 34.079 1.00 49.51 237 TRP D C 1
ATOM 9755 O O . TRP D 1 212 ? 18.278 -42.418 35.182 1.00 54.49 237 TRP D O 1
ATOM 9766 N N . GLY D 1 213 ? 16.651 -41.518 33.918 1.00 45.07 238 GLY D N 1
ATOM 9767 C CA . GLY D 1 213 ? 15.831 -41.117 35.046 1.00 41.59 238 GLY D CA 1
ATOM 9768 C C . GLY D 1 213 ? 16.470 -40.021 35.876 1.00 46.72 238 GLY D C 1
ATOM 9769 O O . GLY D 1 213 ? 16.007 -39.729 36.978 1.00 50.54 238 GLY D O 1
ATOM 9770 N N . GLY D 1 214 ? 17.518 -39.397 35.341 1.00 48.35 239 GLY D N 1
ATOM 9771 C CA . GLY D 1 214 ? 18.344 -38.487 36.117 1.00 51.30 239 GLY D CA 1
ATOM 9772 C C . GLY D 1 214 ? 18.085 -36.998 35.961 1.00 50.71 239 GLY D C 1
ATOM 9773 O O . GLY D 1 214 ? 18.604 -36.195 36.738 1.00 52.13 239 GLY D O 1
ATOM 9774 N N . ASN D 1 215 ? 17.291 -36.618 34.965 1.00 48.73 240 ASN D N 1
ATOM 9775 C CA . ASN D 1 215 ? 17.035 -35.202 34.705 1.00 45.35 240 ASN D CA 1
ATOM 9776 C C . ASN D 1 215 ? 15.636 -34.768 35.139 1.00 47.90 240 ASN D C 1
ATOM 9777 O O . ASN D 1 215 ? 14.634 -35.292 34.658 1.00 54.77 240 ASN D O 1
ATOM 9782 N N . LEU D 1 216 ? 15.577 -33.808 36.055 1.00 47.84 241 LEU D N 1
ATOM 9783 C CA . LEU D 1 216 ? 14.305 -33.263 36.513 1.00 46.53 241 LEU D CA 1
ATOM 9784 C C . LEU D 1 216 ? 14.162 -31.789 36.152 1.00 49.28 241 LEU D C 1
ATOM 9785 O O . LEU D 1 216 ? 13.230 -31.135 36.602 1.00 53.73 241 LEU D O 1
ATOM 9790 N N . GLN D 1 217 ? 15.085 -31.269 35.348 1.00 42.59 242 GLN D N 1
ATOM 9791 C CA . GLN D 1 217 ? 15.044 -29.858 34.966 1.00 39.98 242 GLN D CA 1
ATOM 9792 C C . GLN D 1 217 ? 13.706 -29.399 34.368 1.00 44.85 242 GLN D C 1
ATOM 9793 O O . GLN D 1 217 ? 13.249 -28.302 34.681 1.00 52.70 242 GLN D O 1
ATOM 9799 N N . PRO D 1 218 ? 13.071 -30.218 33.505 1.00 43.23 243 PRO D N 1
ATOM 9800 C CA . PRO D 1 218 ? 11.812 -29.711 32.939 1.00 45.10 243 PRO D CA 1
ATOM 9801 C C . PRO D 1 218 ? 10.680 -29.552 33.958 1.00 48.95 243 PRO D C 1
ATOM 9802 O O . PRO D 1 218 ? 9.663 -28.934 33.639 1.00 54.30 243 PRO D O 1
ATOM 9806 N N . LEU D 1 219 ? 10.851 -30.094 35.159 1.00 44.18 244 LEU D N 1
ATOM 9807 C CA . LEU D 1 219 ? 9.889 -29.876 36.235 1.00 43.51 244 LEU D CA 1
ATOM 9808 C C . LEU D 1 219 ? 9.773 -28.387 36.606 1.00 48.91 244 LEU D C 1
ATOM 9809 O O . LEU D 1 219 ? 8.723 -27.931 37.064 1.00 53.00 244 LEU D O 1
ATOM 9814 N N . ALA D 1 220 ? 10.848 -27.631 36.388 1.00 48.20 245 ALA D N 1
ATOM 9815 C CA . ALA D 1 220 ? 10.858 -26.194 36.665 1.00 44.97 245 ALA D CA 1
ATOM 9816 C C . ALA D 1 220 ? 9.952 -25.406 35.718 1.00 47.53 245 ALA D C 1
ATOM 9817 O O . ALA D 1 220 ? 9.558 -24.275 36.023 1.00 46.01 245 ALA D O 1
ATOM 9819 N N . CYS D 1 221 ? 9.631 -26.001 34.570 1.00 49.00 246 CYS D N 1
ATOM 9820 C CA . CYS D 1 221 ? 8.760 -25.362 33.581 1.00 47.94 246 CYS D CA 1
ATOM 9821 C C . CYS D 1 221 ? 7.344 -25.911 33.641 1.00 54.06 246 CYS D C 1
ATOM 9822 O O . CYS D 1 221 ? 6.379 -25.197 33.374 1.00 59.87 246 CYS D O 1
ATOM 9825 N N . THR D 1 222 ? 7.228 -27.187 33.985 1.00 50.68 247 THR D N 1
ATOM 9826 C CA . THR D 1 222 ? 5.953 -27.882 33.902 1.00 47.11 247 THR D CA 1
ATOM 9827 C C . THR D 1 222 ? 5.683 -28.695 35.157 1.00 46.03 247 THR D C 1
ATOM 9828 O O . THR D 1 222 ? 6.088 -29.855 35.243 1.00 47.68 247 THR D O 1
ATOM 9832 N N . PRO D 1 223 ? 5.000 -28.087 36.138 1.00 47.80 248 PRO D N 1
ATOM 9833 C CA . PRO D 1 223 ? 4.709 -28.772 37.405 1.00 44.65 248 PRO D CA 1
ATOM 9834 C C . PRO D 1 223 ? 3.872 -30.022 37.176 1.00 43.22 248 PRO D C 1
ATOM 9835 O O . PRO D 1 223 ? 3.196 -30.131 36.152 1.00 44.55 248 PRO D O 1
ATOM 9839 N N . LEU D 1 224 ? 3.921 -30.956 38.117 1.00 44.70 249 LEU D N 1
ATOM 9840 C CA . LEU D 1 224 ? 3.141 -32.178 38.004 1.00 48.08 249 LEU D CA 1
ATOM 9841 C C . LEU D 1 224 ? 1.782 -32.009 38.668 1.00 53.18 249 LEU D C 1
ATOM 9842 O O . LEU D 1 224 ? 1.678 -31.457 39.764 1.00 57.94 249 LEU D O 1
ATOM 9847 N N . ASN D 1 225 ? 0.739 -32.469 37.985 1.00 56.01 250 ASN D N 1
ATOM 9848 C CA . ASN D 1 225 ? -0.596 -32.510 38.563 1.00 58.31 250 ASN D CA 1
ATOM 9849 C C . ASN D 1 225 ? -0.713 -33.748 39.445 1.00 61.50 250 ASN D C 1
ATOM 9850 O O . ASN D 1 225 ? -1.477 -34.674 39.164 1.00 63.59 250 ASN D O 1
ATOM 9855 N N . ILE D 1 226 ? 0.089 -33.751 40.503 1.00 58.34 251 ILE D N 1
ATOM 9856 C CA . ILE D 1 226 ? 0.126 -34.816 41.488 1.00 51.53 251 ILE D CA 1
ATOM 9857 C C . ILE D 1 226 ? 0.057 -34.155 42.854 1.00 52.53 251 ILE D C 1
ATOM 9858 O O . ILE D 1 226 ? 0.772 -33.179 43.092 1.00 55.59 251 ILE D O 1
ATOM 9863 N N . PRO D 1 227 ? -0.822 -34.657 43.742 1.00 52.94 252 PRO D N 1
ATOM 9864 C CA . PRO D 1 227 ? -0.991 -34.083 45.086 1.00 53.88 252 PRO D CA 1
ATOM 9865 C C . PRO D 1 227 ? 0.348 -33.839 45.789 1.00 57.59 252 PRO D C 1
ATOM 9866 O O . PRO D 1 227 ? 1.158 -34.759 45.895 1.00 62.65 252 PRO D O 1
ATOM 9870 N N . ALA D 1 228 ? 0.573 -32.611 46.246 1.00 54.10 253 ALA D N 1
ATOM 9871 C CA . ALA D 1 228 ? 1.830 -32.238 46.884 1.00 54.43 253 ALA D CA 1
ATOM 9872 C C . ALA D 1 228 ? 2.163 -33.140 48.071 1.00 64.12 253 ALA D C 1
ATOM 9873 O O . ALA D 1 228 ? 3.336 -33.392 48.355 1.00 70.25 253 ALA D O 1
ATOM 9875 N N . ASN D 1 229 ? 1.130 -33.630 48.753 1.00 62.01 254 ASN D N 1
ATOM 9876 C CA . ASN D 1 229 ? 1.327 -34.475 49.926 1.00 62.98 254 ASN D CA 1
ATOM 9877 C C . ASN D 1 229 ? 1.523 -35.950 49.575 1.00 64.95 254 ASN D C 1
ATOM 9878 O O . ASN D 1 229 ? 1.533 -36.805 50.460 1.00 64.27 254 ASN D O 1
ATOM 9883 N N . ARG D 1 230 ? 1.673 -36.243 48.286 1.00 57.80 255 ARG D N 1
ATOM 9884 C CA . ARG D 1 230 ? 1.872 -37.617 47.840 1.00 58.00 255 ARG D CA 1
ATOM 9885 C C . ARG D 1 230 ? 3.068 -37.754 46.902 1.00 59.88 255 ARG D C 1
ATOM 9886 O O . ARG D 1 230 ? 3.551 -38.858 46.659 1.00 61.17 255 ARG D O 1
ATOM 9894 N N . LEU D 1 231 ? 3.552 -36.631 46.381 1.00 60.08 256 LEU D N 1
ATOM 9895 C CA . LEU D 1 231 ? 4.621 -36.660 45.392 1.00 53.16 256 LEU D CA 1
ATOM 9896 C C . LEU D 1 231 ? 5.997 -36.841 46.022 1.00 59.48 256 LEU D C 1
ATOM 9897 O O . LEU D 1 231 ? 6.375 -36.108 46.935 1.00 66.85 256 LEU D O 1
ATOM 9902 N N . LEU D 1 232 ? 6.740 -37.824 45.523 1.00 57.47 257 LEU D N 1
ATOM 9903 C CA . LEU D 1 232 ? 8.131 -38.029 45.909 1.00 54.37 257 LEU D CA 1
ATOM 9904 C C . LEU D 1 232 ? 9.005 -38.104 44.659 1.00 58.25 257 LEU D C 1
ATOM 9905 O O . LEU D 1 232 ? 8.793 -38.956 43.793 1.00 62.37 257 LEU D O 1
ATOM 9910 N N . LEU D 1 233 ? 9.973 -37.198 44.554 1.00 55.75 258 LEU D N 1
ATOM 9911 C CA . LEU D 1 233 ? 10.893 -37.190 43.418 1.00 54.36 258 LEU D CA 1
ATOM 9912 C C . LEU D 1 233 ? 12.064 -38.141 43.666 1.00 56.94 258 LEU D C 1
ATOM 9913 O O . LEU D 1 233 ? 12.710 -38.082 44.721 1.00 55.39 258 LEU D O 1
ATOM 9918 N N . ALA D 1 234 ? 12.340 -39.015 42.699 1.00 53.47 259 ALA D N 1
ATOM 9919 C CA . ALA D 1 234 ? 13.356 -40.046 42.901 1.00 55.81 259 ALA D CA 1
ATOM 9920 C C . ALA D 1 234 ? 14.297 -40.230 41.711 1.00 55.18 259 ALA D C 1
ATOM 9921 O O . ALA D 1 234 ? 14.385 -41.324 41.158 1.00 61.44 259 ALA D O 1
ATOM 9923 N N . PRO D 1 235 ? 15.028 -39.169 41.334 1.00 52.37 260 PRO D N 1
ATOM 9924 C CA . PRO D 1 235 ? 15.978 -39.267 40.224 1.00 52.34 260 PRO D CA 1
ATOM 9925 C C . PRO D 1 235 ? 17.106 -40.252 40.500 1.00 59.67 260 PRO D C 1
ATOM 9926 O O . PRO D 1 235 ? 17.339 -40.614 41.654 1.00 62.42 260 PRO D O 1
ATOM 9930 N N . HIS D 1 236 ? 17.797 -40.674 39.446 1.00 60.68 261 HIS D N 1
ATOM 9931 C CA . HIS D 1 236 ? 18.961 -41.543 39.581 1.00 63.00 261 HIS D CA 1
ATOM 9932 C C . HIS D 1 236 ? 20.234 -40.775 39.235 1.00 65.11 261 HIS D C 1
ATOM 9933 O O . HIS D 1 236 ? 20.216 -39.879 38.388 1.00 68.81 261 HIS D O 1
ATOM 9940 N N . VAL D 1 237 ? 21.336 -41.121 39.888 1.00 61.17 262 VAL D N 1
ATOM 9941 C CA . VAL D 1 237 ? 22.624 -40.521 39.557 1.00 63.05 262 VAL D CA 1
ATOM 9942 C C . VAL D 1 237 ? 23.729 -41.542 39.814 1.00 59.51 262 VAL D C 1
ATOM 9943 O O . VAL D 1 237 ? 23.703 -42.241 40.823 1.00 58.94 262 VAL D O 1
ATOM 9947 N N . TYR D 1 238 ? 24.680 -41.644 38.887 1.00 60.13 263 TYR D N 1
ATOM 9948 C CA . TYR D 1 238 ? 25.759 -42.627 38.993 1.00 62.40 263 TYR D CA 1
ATOM 9949 C C . TYR D 1 238 ? 27.115 -41.980 38.741 1.00 63.64 263 TYR D C 1
ATOM 9950 O O . TYR D 1 238 ? 27.191 -40.815 38.344 1.00 61.52 263 TYR D O 1
ATOM 9959 N N . GLY D 1 239 ? 28.182 -42.744 38.967 1.00 66.30 264 GLY D N 1
ATOM 9960 C CA . GLY D 1 239 ? 29.533 -42.233 38.814 1.00 69.50 264 GLY D CA 1
ATOM 9961 C C . GLY D 1 239 ? 30.272 -42.739 37.586 1.00 67.48 264 GLY D C 1
ATOM 9962 O O . GLY D 1 239 ? 29.659 -43.267 36.659 1.00 66.35 264 GLY D O 1
ATOM 9963 N N . PRO D 1 240 ? 31.606 -42.579 37.574 1.00 68.33 265 PRO D N 1
ATOM 9964 C CA . PRO D 1 240 ? 32.455 -43.012 36.458 1.00 73.15 265 PRO D CA 1
ATOM 9965 C C . PRO D 1 240 ? 32.416 -44.527 36.232 1.00 80.57 265 PRO D C 1
ATOM 9966 O O . PRO D 1 240 ? 32.825 -44.996 35.170 1.00 81.68 265 PRO D O 1
ATOM 9970 N N . ASP D 1 241 ? 31.936 -45.274 37.224 1.00 82.75 266 ASP D N 1
ATOM 9971 C CA . ASP D 1 241 ? 31.792 -46.721 37.105 1.00 77.13 266 ASP D CA 1
ATOM 9972 C C . ASP D 1 241 ? 30.740 -47.095 36.057 1.00 70.88 266 ASP D C 1
ATOM 9973 O O . ASP D 1 241 ? 30.892 -48.079 35.333 1.00 68.19 266 ASP D O 1
ATOM 9975 N N . VAL D 1 242 ? 29.677 -46.299 35.980 1.00 64.75 267 VAL D N 1
ATOM 9976 C CA . VAL D 1 242 ? 28.596 -46.534 35.028 1.00 69.13 267 VAL D CA 1
ATOM 9977 C C . VAL D 1 242 ? 28.891 -45.903 33.660 1.00 74.12 267 VAL D C 1
ATOM 9978 O O . VAL D 1 242 ? 28.690 -46.528 32.616 1.00 74.41 267 VAL D O 1
ATOM 9982 N N . PHE D 1 243 ? 29.371 -44.665 33.673 1.00 76.48 268 PHE D N 1
ATOM 9983 C CA . PHE D 1 243 ? 29.728 -43.966 32.444 1.00 77.81 268 PHE D CA 1
ATOM 9984 C C . PHE D 1 243 ? 30.719 -42.853 32.755 1.00 81.33 268 PHE D C 1
ATOM 9985 O O . PHE D 1 243 ? 30.581 -42.158 33.761 1.00 87.13 268 PHE D O 1
ATOM 9993 N N . VAL D 1 244 ? 31.720 -42.684 31.898 1.00 78.94 269 VAL D N 1
ATOM 9994 C CA . VAL D 1 244 ? 32.687 -41.609 32.086 1.00 77.88 269 VAL D CA 1
ATOM 9995 C C . VAL D 1 244 ? 32.192 -40.306 31.446 1.00 72.52 269 VAL D C 1
ATOM 9996 O O . VAL D 1 244 ? 32.489 -40.017 30.285 1.00 63.17 269 VAL D O 1
ATOM 10000 N N . GLN D 1 245 ? 31.424 -39.533 32.211 1.00 73.13 270 GLN D N 1
ATOM 10001 C CA . GLN D 1 245 ? 30.957 -38.225 31.766 1.00 66.71 270 GLN D CA 1
ATOM 10002 C C . GLN D 1 245 ? 32.134 -37.273 31.620 1.00 68.90 270 GLN D C 1
ATOM 10003 O O . GLN D 1 245 ? 33.169 -37.452 32.261 1.00 70.25 270 GLN D O 1
ATOM 10009 N N . SER D 1 246 ? 31.972 -36.258 30.778 1.00 70.66 271 SER D N 1
ATOM 10010 C CA . SER D 1 246 ? 33.038 -35.294 30.536 1.00 73.11 271 SER D CA 1
ATOM 10011 C C . SER D 1 246 ? 33.410 -34.511 31.799 1.00 74.66 271 SER D C 1
ATOM 10012 O O . SER D 1 246 ? 34.572 -34.148 31.988 1.00 74.49 271 SER D O 1
ATOM 10015 N N . TYR D 1 247 ? 32.436 -34.269 32.673 1.00 75.39 272 TYR D N 1
ATOM 10016 C CA . TYR D 1 247 ? 32.714 -33.525 33.899 1.00 77.61 272 TYR D CA 1
ATOM 10017 C C . TYR D 1 247 ? 33.423 -34.376 34.953 1.00 77.43 272 TYR D C 1
ATOM 10018 O O . TYR D 1 247 ? 33.790 -33.875 36.015 1.00 77.71 272 TYR D O 1
ATOM 10027 N N . PHE D 1 248 ? 33.625 -35.657 34.659 1.00 79.82 273 PHE D N 1
ATOM 10028 C CA . PHE D 1 248 ? 34.413 -36.519 35.536 1.00 79.89 273 PHE D CA 1
ATOM 10029 C C . PHE D 1 248 ? 35.898 -36.355 35.234 1.00 82.65 273 PHE D C 1
ATOM 10030 O O . PHE D 1 248 ? 36.751 -36.867 35.961 1.00 85.85 273 PHE D O 1
ATOM 10038 N N . ASN D 1 249 ? 36.198 -35.634 34.157 1.00 84.58 274 ASN D N 1
ATOM 10039 C CA . ASN D 1 249 ? 37.573 -35.468 33.699 1.00 87.35 274 ASN D CA 1
ATOM 10040 C C . ASN D 1 249 ? 38.105 -34.046 33.843 1.00 90.63 274 ASN D C 1
ATOM 10041 O O . ASN D 1 249 ? 39.246 -33.771 33.475 1.00 92.10 274 ASN D O 1
ATOM 10046 N N . ASP D 1 250 ? 37.285 -33.143 34.369 1.00 94.61 275 ASP D N 1
ATOM 10047 C CA . ASP D 1 250 ? 37.738 -31.779 34.613 1.00 100.56 275 ASP D CA 1
ATOM 10048 C C . ASP D 1 250 ? 38.793 -31.773 35.714 1.00 103.09 275 ASP D C 1
ATOM 10049 O O . ASP D 1 250 ? 38.789 -32.635 36.594 1.00 99.18 275 ASP D O 1
ATOM 10054 N N . SER D 1 251 ? 39.701 -30.803 35.653 1.00 107.88 276 SER D N 1
ATOM 10055 C CA . SER D 1 251 ? 40.783 -30.701 36.627 1.00 109.39 276 SER D CA 1
ATOM 10056 C C . SER D 1 251 ? 40.282 -30.174 37.969 1.00 110.17 276 SER D C 1
ATOM 10057 O O . SER D 1 251 ? 40.995 -30.231 38.973 1.00 113.19 276 SER D O 1
ATOM 10060 N N . ASN D 1 252 ? 39.053 -29.665 37.980 1.00 105.93 277 ASN D N 1
ATOM 10061 C CA . ASN D 1 252 ? 38.451 -29.135 39.198 1.00 103.99 277 ASN D CA 1
ATOM 10062 C C . ASN D 1 252 ? 37.656 -30.194 39.962 1.00 101.21 277 ASN D C 1
ATOM 10063 O O . ASN D 1 252 ? 37.067 -29.905 41.002 1.00 101.72 277 ASN D O 1
ATOM 10065 N N . PHE D 1 253 ? 37.646 -31.417 39.438 1.00 95.84 278 PHE D N 1
ATOM 10066 C CA . PHE D 1 253 ? 36.917 -32.530 40.043 1.00 87.37 278 PHE D CA 1
ATOM 10067 C C . PHE D 1 253 ? 37.358 -32.776 41.484 1.00 85.55 278 PHE D C 1
ATOM 10068 O O . PHE D 1 253 ? 38.553 -32.765 41.777 1.00 94.86 278 PHE D O 1
ATOM 10076 N N . PRO D 1 254 ? 36.394 -32.997 42.395 1.00 77.95 279 PRO D N 1
ATOM 10077 C CA . PRO D 1 254 ? 34.951 -32.992 42.144 1.00 74.44 279 PRO D CA 1
ATOM 10078 C C . PRO D 1 254 ? 34.262 -31.679 42.523 1.00 75.24 279 PRO D C 1
ATOM 10079 O O . PRO D 1 254 ? 33.043 -31.678 42.683 1.00 75.39 279 PRO D O 1
ATOM 10083 N N . ASN D 1 255 ? 35.020 -30.593 42.666 1.00 74.53 280 ASN D N 1
ATOM 10084 C CA . ASN D 1 255 ? 34.456 -29.300 43.068 1.00 77.42 280 ASN D CA 1
ATOM 10085 C C . ASN D 1 255 ? 33.420 -28.743 42.093 1.00 77.94 280 ASN D C 1
ATOM 10086 O O . ASN D 1 255 ? 32.659 -27.835 42.432 1.00 77.69 280 ASN D O 1
ATOM 10091 N N . ASN D 1 256 ? 33.403 -29.287 40.882 1.00 76.28 281 ASN D N 1
ATOM 10092 C CA . ASN D 1 256 ? 32.468 -28.858 39.856 1.00 71.99 281 ASN D CA 1
ATOM 10093 C C . ASN D 1 256 ? 31.163 -29.653 39.894 1.00 72.84 281 ASN D C 1
ATOM 10094 O O . ASN D 1 256 ? 30.192 -29.302 39.219 1.00 73.21 281 ASN D O 1
ATOM 10099 N N . MET D 1 257 ? 31.145 -30.721 40.689 1.00 69.57 282 MET D N 1
ATOM 10100 C CA . MET D 1 257 ? 29.998 -31.631 40.732 1.00 66.22 282 MET D CA 1
ATOM 10101 C C . MET D 1 257 ? 28.714 -31.049 41.335 1.00 64.29 282 MET D C 1
ATOM 10102 O O . MET D 1 257 ? 27.636 -31.279 40.784 1.00 58.49 282 MET D O 1
ATOM 10107 N N . PRO D 1 258 ? 28.806 -30.315 42.466 1.00 67.51 283 PRO D N 1
ATOM 10108 C CA . PRO D 1 258 ? 27.555 -29.778 43.022 1.00 66.41 283 PRO D CA 1
ATOM 10109 C C . PRO D 1 258 ? 26.740 -28.933 42.038 1.00 67.17 283 PRO D C 1
ATOM 10110 O O . PRO D 1 258 ? 25.516 -28.936 42.130 1.00 69.38 283 PRO D O 1
ATOM 10114 N N . ALA D 1 259 ? 27.397 -28.244 41.110 1.00 69.03 284 ALA D N 1
ATOM 10115 C CA . ALA D 1 259 ? 26.680 -27.470 40.101 1.00 58.02 284 ALA D CA 1
ATOM 10116 C C . ALA D 1 259 ? 25.906 -28.395 39.156 1.00 74.21 284 ALA D C 1
ATOM 10117 O O . ALA D 1 259 ? 24.803 -28.068 38.713 1.00 78.15 284 ALA D O 1
ATOM 10119 N N . ILE D 1 260 ? 26.490 -29.552 38.858 1.00 67.96 285 ILE D N 1
ATOM 10120 C CA . ILE D 1 260 ? 25.853 -30.546 37.997 1.00 64.76 285 ILE D CA 1
ATOM 10121 C C . ILE D 1 260 ? 24.626 -31.159 38.671 1.00 65.53 285 ILE D C 1
ATOM 10122 O O . ILE D 1 260 ? 23.539 -31.201 38.091 1.00 68.68 285 ILE D O 1
ATOM 10127 N N . TRP D 1 261 ? 24.813 -31.637 39.897 1.00 60.96 286 TRP D N 1
ATOM 10128 C CA . TRP D 1 261 ? 23.730 -32.239 40.666 1.00 60.23 286 TRP D CA 1
ATOM 10129 C C . TRP D 1 261 ? 22.618 -31.232 40.962 1.00 61.75 286 TRP D C 1
ATOM 10130 O O . TRP D 1 261 ? 21.434 -31.574 40.920 1.00 60.79 286 TRP D O 1
ATOM 10141 N N . GLU D 1 262 ? 23.005 -29.993 41.260 1.00 60.88 287 GLU D N 1
ATOM 10142 C CA . GLU D 1 262 ? 22.043 -28.914 41.476 1.00 58.57 287 GLU D CA 1
ATOM 10143 C C . GLU D 1 262 ? 21.186 -28.702 40.238 1.00 56.37 287 GLU D C 1
ATOM 10144 O O . GLU D 1 262 ? 19.965 -28.574 40.330 1.00 55.11 287 GLU D O 1
ATOM 10150 N N . ARG D 1 263 ? 21.823 -28.670 39.078 1.00 55.75 288 ARG D N 1
ATOM 10151 C CA . ARG D 1 263 ? 21.084 -28.523 37.844 1.00 56.28 288 ARG D CA 1
ATOM 10152 C C . ARG D 1 263 ? 20.152 -29.693 37.574 1.00 57.85 288 ARG D C 1
ATOM 10153 O O . ARG D 1 263 ? 18.999 -29.492 37.225 1.00 55.69 288 ARG D O 1
ATOM 10161 N N . HIS D 1 264 ? 20.672 -30.913 37.718 1.00 54.66 289 HIS D N 1
ATOM 10162 C CA . HIS D 1 264 ? 19.906 -32.149 37.494 1.00 54.03 289 HIS D CA 1
ATOM 10163 C C . HIS D 1 264 ? 18.728 -32.449 38.442 1.00 53.55 289 HIS D C 1
ATOM 10164 O O . HIS D 1 264 ? 17.660 -32.859 37.989 1.00 53.57 289 HIS D O 1
ATOM 10171 N N . PHE D 1 265 ? 18.919 -32.245 39.745 1.00 53.28 290 PHE D N 1
ATOM 10172 C CA . PHE D 1 265 ? 17.864 -32.492 40.723 1.00 60.53 290 PHE D CA 1
ATOM 10173 C C . PHE D 1 265 ? 17.928 -31.613 41.959 1.00 58.52 290 PHE D C 1
ATOM 10174 O O . PHE D 1 265 ? 16.943 -31.437 42.657 1.00 57.62 290 PHE D O 1
ATOM 10182 N N . GLY D 1 266 ? 19.110 -31.098 42.251 1.00 58.30 291 GLY D N 1
ATOM 10183 C CA . GLY D 1 266 ? 19.357 -30.496 43.535 1.00 61.12 291 GLY D CA 1
ATOM 10184 C C . GLY D 1 266 ? 18.439 -29.358 43.819 1.00 63.69 291 GLY D C 1
ATOM 10185 O O . GLY D 1 266 ? 18.044 -29.108 44.926 1.00 66.62 291 GLY D O 1
ATOM 10186 N N . GLN D 1 267 ? 18.153 -28.629 42.777 1.00 57.15 292 GLN D N 1
ATOM 10187 C CA . GLN D 1 267 ? 17.424 -27.372 42.858 1.00 59.26 292 GLN D CA 1
ATOM 10188 C C . GLN D 1 267 ? 15.997 -27.571 43.353 1.00 68.26 292 GLN D C 1
ATOM 10189 O O . GLN D 1 267 ? 15.326 -26.612 43.740 1.00 72.97 292 GLN D O 1
ATOM 10195 N N . PHE D 1 268 ? 15.535 -28.818 43.334 1.00 67.48 293 PHE D N 1
ATOM 10196 C CA . PHE D 1 268 ? 14.157 -29.123 43.707 1.00 64.32 293 PHE D CA 1
ATOM 10197 C C . PHE D 1 268 ? 14.058 -29.575 45.150 1.00 65.43 293 PHE D C 1
ATOM 10198 O O . PHE D 1 268 ? 12.963 -29.808 45.659 1.00 61.91 293 PHE D O 1
ATOM 10206 N N . ALA D 1 269 ? 15.211 -29.694 45.802 1.00 58.06 294 ALA D N 1
ATOM 10207 C CA . ALA D 1 269 ? 15.270 -30.105 47.199 1.00 59.33 294 ALA D CA 1
ATOM 10208 C C . ALA D 1 269 ? 14.504 -29.124 48.083 1.00 63.96 294 ALA D C 1
ATOM 10209 O O . ALA D 1 269 ? 13.795 -29.528 49.003 1.00 64.07 294 ALA D O 1
ATOM 10211 N N . GLY D 1 270 ? 14.639 -27.837 47.779 1.00 69.04 295 GLY D N 1
ATOM 10212 C CA . GLY D 1 270 ? 14.036 -26.790 48.582 1.00 67.60 295 GLY D CA 1
ATOM 10213 C C . GLY D 1 270 ? 12.525 -26.712 48.496 1.00 67.47 295 GLY D C 1
ATOM 10214 O O . GLY D 1 270 ? 11.875 -26.227 49.422 1.00 69.22 295 GLY D O 1
ATOM 10215 N N . THR D 1 271 ? 11.958 -27.197 47.394 1.00 67.35 296 THR D N 1
ATOM 10216 C CA . THR D 1 271 ? 10.524 -27.046 47.154 1.00 66.26 296 THR D CA 1
ATOM 10217 C C . THR D 1 271 ? 9.763 -28.375 47.051 1.00 65.61 296 THR D C 1
ATOM 10218 O O . THR D 1 271 ? 8.539 -28.382 46.936 1.00 67.94 296 THR D O 1
ATOM 10222 N N . HIS D 1 272 ? 10.480 -29.493 47.099 1.00 64.34 297 HIS D N 1
ATOM 10223 C CA . HIS D 1 272 ? 9.855 -30.804 46.944 1.00 61.65 297 HIS D CA 1
ATOM 10224 C C . HIS D 1 272 ? 10.481 -31.857 47.846 1.00 61.89 297 HIS D C 1
ATOM 10225 O O . HIS D 1 272 ? 11.623 -31.713 48.286 1.00 60.12 297 HIS D O 1
ATOM 10232 N N . ALA D 1 273 ? 9.728 -32.923 48.106 1.00 64.43 298 ALA D N 1
ATOM 10233 C CA . ALA D 1 273 ? 10.274 -34.106 48.767 1.00 61.45 298 ALA D CA 1
ATOM 10234 C C . ALA D 1 273 ? 11.183 -34.826 47.788 1.00 53.52 298 ALA D C 1
ATOM 10235 O O . ALA D 1 273 ? 10.738 -35.281 46.735 1.00 49.63 298 ALA D O 1
ATOM 10237 N N . LEU D 1 274 ? 12.459 -34.927 48.135 1.00 55.44 299 LEU D N 1
ATOM 10238 C CA . LEU D 1 274 ? 13.457 -35.385 47.184 1.00 57.52 299 LEU D CA 1
ATOM 10239 C C . LEU D 1 274 ? 14.455 -36.367 47.788 1.00 61.74 299 LEU D C 1
ATOM 10240 O O . LEU D 1 274 ? 15.012 -36.134 48.864 1.00 60.72 299 LEU D O 1
ATOM 10245 N N . LEU D 1 275 ? 14.667 -37.472 47.081 1.00 61.44 300 LEU D N 1
ATOM 10246 C CA . LEU D 1 275 ? 15.700 -38.436 47.431 1.00 61.95 300 LEU D CA 1
ATOM 10247 C C . LEU D 1 275 ? 16.214 -39.106 46.163 1.00 63.42 300 LEU D C 1
ATOM 10248 O O . LEU D 1 275 ? 15.645 -38.923 45.083 1.00 63.39 300 LEU D O 1
ATOM 10253 N N . LEU D 1 276 ? 17.290 -39.875 46.292 1.00 59.20 301 LEU D N 1
ATOM 10254 C CA . LEU D 1 276 ? 17.836 -40.598 45.152 1.00 56.90 301 LEU D CA 1
ATOM 10255 C C . LEU D 1 276 ? 17.322 -42.034 45.156 1.00 57.08 301 LEU D C 1
ATOM 10256 O O . LEU D 1 276 ? 17.569 -42.790 46.093 1.00 59.09 301 LEU D O 1
ATOM 10261 N N . GLY D 1 277 ? 16.586 -42.393 44.111 1.00 50.29 302 GLY D N 1
ATOM 10262 C CA . GLY D 1 277 ? 16.017 -43.720 44.001 1.00 52.32 302 GLY D CA 1
ATOM 10263 C C . GLY D 1 277 ? 17.079 -44.754 43.708 1.00 54.31 302 GLY D C 1
ATOM 10264 O O . GLY D 1 277 ? 16.916 -45.921 44.044 1.00 56.48 302 GLY D O 1
ATOM 10265 N N . GLU D 1 278 ? 18.160 -44.318 43.066 1.00 55.56 303 GLU D N 1
ATOM 10266 C CA . GLU D 1 278 ? 19.330 -45.157 42.805 1.00 59.76 303 GLU D CA 1
ATOM 10267 C C . GLU D 1 278 ? 20.594 -44.303 42.776 1.00 63.77 303 GLU D C 1
ATOM 10268 O O . GLU D 1 278 ? 20.639 -43.261 42.115 1.00 63.44 303 GLU D O 1
ATOM 10274 N N . PHE D 1 279 ? 21.613 -44.749 43.502 1.00 64.83 304 PHE D N 1
ATOM 10275 C CA . PHE D 1 279 ? 22.940 -44.148 43.429 1.00 63.42 304 PHE D CA 1
ATOM 10276 C C . PHE D 1 279 ? 23.948 -45.133 44.000 1.00 62.34 304 PHE D C 1
ATOM 10277 O O . PHE D 1 279 ? 23.675 -45.804 44.994 1.00 66.07 304 PHE D O 1
ATOM 10285 N N . GLY D 1 280 ? 25.103 -45.242 43.357 1.00 61.93 305 GLY D N 1
ATOM 10286 C CA . GLY D 1 280 ? 26.109 -46.186 43.802 1.00 64.78 305 GLY D CA 1
ATOM 10287 C C . GLY D 1 280 ? 27.257 -46.343 42.830 1.00 71.86 305 GLY D C 1
ATOM 10288 O O . GLY D 1 280 ? 27.282 -45.704 41.772 1.00 66.71 305 GLY D O 1
ATOM 10289 N N . GLY D 1 281 ? 28.211 -47.199 43.195 1.00 72.05 306 GLY D N 1
ATOM 10290 C CA . GLY D 1 281 ? 29.393 -47.423 42.384 1.00 72.92 306 GLY D CA 1
ATOM 10291 C C . GLY D 1 281 ? 30.445 -48.239 43.102 1.00 76.15 306 GLY D C 1
ATOM 10292 O O . GLY D 1 281 ? 30.220 -48.697 44.218 1.00 89.48 306 GLY D O 1
ATOM 10293 N N . LYS D 1 282 ? 31.599 -48.406 42.462 1.00 80.11 307 LYS D N 1
ATOM 10294 C CA . LYS D 1 282 ? 32.634 -49.320 42.938 1.00 93.97 307 LYS D CA 1
ATOM 10295 C C . LYS D 1 282 ? 33.195 -48.968 44.318 1.00 103.53 307 LYS D C 1
ATOM 10296 O O . LYS D 1 282 ? 33.509 -49.866 45.108 1.00 110.25 307 LYS D O 1
ATOM 10299 N N . TYR D 1 283 ? 33.281 -47.680 44.627 1.00 98.41 308 TYR D N 1
ATOM 10300 C CA . TYR D 1 283 ? 33.936 -47.210 45.848 1.00 99.71 308 TYR D CA 1
ATOM 10301 C C . TYR D 1 283 ? 35.403 -47.624 45.976 1.00 106.62 308 TYR D C 1
ATOM 10302 O O . TYR D 1 283 ? 35.870 -48.027 47.035 1.00 106.22 308 TYR D O 1
ATOM 10311 N N . GLY D 1 284 ? 36.103 -47.517 44.859 1.00 111.30 309 GLY D N 1
ATOM 10312 C CA . GLY D 1 284 ? 37.527 -47.728 44.735 1.00 119.10 309 GLY D CA 1
ATOM 10313 C C . GLY D 1 284 ? 37.939 -48.936 43.928 1.00 127.71 309 GLY D C 1
ATOM 10314 O O . GLY D 1 284 ? 39.007 -48.926 43.335 1.00 131.10 309 GLY D O 1
ATOM 10315 N N . GLU D 1 285 ? 37.116 -49.970 43.882 1.00 132.17 310 GLU D N 1
ATOM 10316 C CA . GLU D 1 285 ? 37.497 -51.083 43.059 1.00 138.63 310 GLU D CA 1
ATOM 10317 C C . GLU D 1 285 ? 37.573 -50.589 41.637 1.00 144.64 310 GLU D C 1
ATOM 10318 O O . GLU D 1 285 ? 38.526 -50.859 40.927 1.00 146.53 310 GLU D O 1
ATOM 10324 N N . GLY D 1 286 ? 36.557 -49.851 41.216 1.00 146.88 311 GLY D N 1
ATOM 10325 C CA . GLY D 1 286 ? 36.497 -49.365 39.848 1.00 151.63 311 GLY D CA 1
ATOM 10326 C C . GLY D 1 286 ? 37.468 -48.307 39.374 1.00 157.42 311 GLY D C 1
ATOM 10327 O O . GLY D 1 286 ? 38.051 -48.426 38.306 1.00 162.37 311 GLY D O 1
ATOM 10328 N N . ASP D 1 287 ? 37.642 -47.269 40.181 1.00 153.50 312 ASP D N 1
ATOM 10329 C CA . ASP D 1 287 ? 38.413 -46.095 39.804 1.00 145.97 312 ASP D CA 1
ATOM 10330 C C . ASP D 1 287 ? 38.857 -45.465 41.094 1.00 138.48 312 ASP D C 1
ATOM 10331 O O . ASP D 1 287 ? 38.336 -45.779 42.143 1.00 139.92 312 ASP D O 1
ATOM 10336 N N . ALA D 1 288 ? 39.814 -44.566 41.037 1.00 123.78 313 ALA D N 1
ATOM 10337 C CA . ALA D 1 288 ? 40.170 -43.836 42.248 1.00 110.47 313 ALA D CA 1
ATOM 10338 C C . ALA D 1 288 ? 39.175 -42.694 42.430 1.00 108.21 313 ALA D C 1
ATOM 10339 O O . ALA D 1 288 ? 39.047 -42.117 43.514 1.00 88.42 313 ALA D O 1
ATOM 10341 N N . ARG D 1 289 ? 38.463 -42.386 41.349 1.00 100.20 314 ARG D N 1
ATOM 10342 C CA . ARG D 1 289 ? 37.477 -41.313 41.335 1.00 93.26 314 ARG D CA 1
ATOM 10343 C C . ARG D 1 289 ? 36.151 -41.738 41.956 1.00 92.53 314 ARG D C 1
ATOM 10344 O O . ARG D 1 289 ? 35.314 -40.893 42.268 1.00 88.65 314 ARG D O 1
ATOM 10352 N N . ASP D 1 290 ? 35.963 -43.046 42.126 1.00 93.96 315 ASP D N 1
ATOM 10353 C CA . ASP D 1 290 ? 34.707 -43.582 42.650 1.00 91.46 315 ASP D CA 1
ATOM 10354 C C . ASP D 1 290 ? 34.482 -43.203 44.105 1.00 87.56 315 ASP D C 1
ATOM 10355 O O . ASP D 1 290 ? 33.396 -42.742 44.469 1.00 73.02 315 ASP D O 1
ATOM 10360 N N . LYS D 1 291 ? 35.501 -43.415 44.934 1.00 91.52 316 LYS D N 1
ATOM 10361 C CA . LYS D 1 291 ? 35.440 -43.007 46.331 1.00 92.20 316 LYS D CA 1
ATOM 10362 C C . LYS D 1 291 ? 35.176 -41.506 46.395 1.00 91.62 316 LYS D C 1
ATOM 10363 O O . LYS D 1 291 ? 34.220 -41.057 47.034 1.00 75.08 316 LYS D O 1
ATOM 10365 N N . THR D 1 292 ? 36.014 -40.748 45.692 1.00 94.38 317 THR D N 1
ATOM 10366 C CA . THR D 1 292 ? 35.917 -39.292 45.642 1.00 93.08 317 THR D CA 1
ATOM 10367 C C . THR D 1 292 ? 34.524 -38.824 45.215 1.00 89.86 317 THR D C 1
ATOM 10368 O O . THR D 1 292 ? 33.978 -37.879 45.786 1.00 90.01 317 THR D O 1
ATOM 10372 N N . TRP D 1 293 ? 33.947 -39.497 44.225 1.00 87.64 318 TRP D N 1
ATOM 10373 C CA . TRP D 1 293 ? 32.622 -39.135 43.732 1.00 83.00 318 TRP D CA 1
ATOM 10374 C C . TRP D 1 293 ? 31.525 -39.421 44.764 1.00 84.13 318 TRP D C 1
ATOM 10375 O O . TRP D 1 293 ? 30.699 -38.551 45.048 1.00 81.85 318 TRP D O 1
ATOM 10386 N N . GLN D 1 294 ? 31.519 -40.632 45.324 1.00 84.33 319 GLN D N 1
ATOM 10387 C CA . GLN D 1 294 ? 30.494 -41.024 46.293 1.00 76.65 319 GLN D CA 1
ATOM 10388 C C . GLN D 1 294 ? 30.594 -40.215 47.582 1.00 76.95 319 GLN D C 1
ATOM 10389 O O . GLN D 1 294 ? 29.574 -39.871 48.176 1.00 74.83 319 GLN D O 1
ATOM 10395 N N . ASP D 1 295 ? 31.821 -39.923 48.014 1.00 82.01 320 ASP D N 1
ATOM 10396 C CA . ASP D 1 295 ? 32.046 -39.056 49.172 1.00 84.96 320 ASP D CA 1
ATOM 10397 C C . ASP D 1 295 ? 31.479 -37.666 48.927 1.00 83.94 320 ASP D C 1
ATOM 10398 O O . ASP D 1 295 ? 30.854 -37.075 49.807 1.00 85.24 320 ASP D O 1
ATOM 10403 N N . ALA D 1 296 ? 31.714 -37.153 47.722 1.00 81.26 321 ALA D N 1
ATOM 10404 C CA . ALA D 1 296 ? 31.269 -35.821 47.336 1.00 73.06 321 ALA D CA 1
ATOM 10405 C C . ALA D 1 296 ? 29.751 -35.747 47.264 1.00 69.87 321 ALA D C 1
ATOM 10406 O O . ALA D 1 296 ? 29.144 -34.779 47.730 1.00 69.22 321 ALA D O 1
ATOM 10408 N N . LEU D 1 297 ? 29.151 -36.779 46.676 1.00 67.93 322 LEU D N 1
ATOM 10409 C CA . LEU D 1 297 ? 27.702 -36.863 46.525 1.00 65.17 322 LEU D CA 1
ATOM 10410 C C . LEU D 1 297 ? 26.998 -36.775 47.872 1.00 65.31 322 LEU D C 1
ATOM 10411 O O . LEU D 1 297 ? 26.050 -36.009 48.038 1.00 60.03 322 LEU D O 1
ATOM 10416 N N . VAL D 1 298 ? 27.472 -37.564 48.831 1.00 70.86 323 VAL D N 1
ATOM 10417 C CA . VAL D 1 298 ? 26.913 -37.562 50.176 1.00 72.32 323 VAL D CA 1
ATOM 10418 C C . VAL D 1 298 ? 27.081 -36.188 50.828 1.00 75.60 323 VAL D C 1
ATOM 10419 O O . VAL D 1 298 ? 26.144 -35.666 51.434 1.00 74.97 323 VAL D O 1
ATOM 10423 N N . LYS D 1 299 ? 28.268 -35.601 50.679 1.00 74.27 324 LYS D N 1
ATOM 10424 C CA . LYS D 1 299 ? 28.538 -34.254 51.177 1.00 71.21 324 LYS D CA 1
ATOM 10425 C C . LYS D 1 299 ? 27.580 -33.225 50.568 1.00 70.11 324 LYS D C 1
ATOM 10426 O O . LYS D 1 299 ? 27.025 -32.388 51.279 1.00 73.38 324 LYS D O 1
ATOM 10432 N N . TYR D 1 300 ? 27.386 -33.286 49.254 1.00 63.67 325 TYR D N 1
ATOM 10433 C CA . TYR D 1 300 ? 26.402 -32.426 48.607 1.00 61.59 325 TYR D CA 1
ATOM 10434 C C . TYR D 1 300 ? 25.000 -32.708 49.144 1.00 70.14 325 TYR D C 1
ATOM 10435 O O . TYR D 1 300 ? 24.260 -31.782 49.473 1.00 67.75 325 TYR D O 1
ATOM 10444 N N . LEU D 1 301 ? 24.648 -33.989 49.234 1.00 69.15 326 LEU D N 1
ATOM 10445 C CA . LEU D 1 301 ? 23.332 -34.408 49.718 1.00 65.62 326 LEU D CA 1
ATOM 10446 C C . LEU D 1 301 ? 23.022 -33.878 51.119 1.00 66.63 326 LEU D C 1
ATOM 10447 O O . LEU D 1 301 ? 21.913 -33.404 51.373 1.00 67.62 326 LEU D O 1
ATOM 10452 N N . ARG D 1 302 ? 23.996 -33.962 52.022 1.00 64.19 327 ARG D N 1
ATOM 10453 C CA . ARG D 1 302 ? 23.811 -33.479 53.386 1.00 66.95 327 ARG D CA 1
ATOM 10454 C C . ARG D 1 302 ? 23.539 -31.973 53.400 1.00 69.56 327 ARG D C 1
ATOM 10455 O O . ARG D 1 302 ? 22.713 -31.489 54.175 1.00 68.96 327 ARG D O 1
ATOM 10463 N N . SER D 1 303 ? 24.224 -31.235 52.531 1.00 68.07 328 SER D N 1
ATOM 10464 C CA . SER D 1 303 ? 24.086 -29.781 52.501 1.00 72.15 328 SER D CA 1
ATOM 10465 C C . SER D 1 303 ? 22.769 -29.331 51.859 1.00 70.70 328 SER D C 1
ATOM 10466 O O . SER D 1 303 ? 22.446 -28.145 51.870 1.00 70.44 328 SER D O 1
ATOM 10469 N N . LYS D 1 304 ? 22.009 -30.273 51.307 1.00 66.92 329 LYS D N 1
ATOM 10470 C CA . LYS D 1 304 ? 20.686 -29.957 50.775 1.00 70.74 329 LYS D CA 1
ATOM 10471 C C . LYS D 1 304 ? 19.592 -30.388 51.747 1.00 71.58 329 LYS D C 1
ATOM 10472 O O . LYS D 1 304 ? 18.407 -30.324 51.422 1.00 78.08 329 LYS D O 1
ATOM 10478 N N . GLY D 1 305 ? 19.993 -30.832 52.934 1.00 68.44 330 GLY D N 1
ATOM 10479 C CA . GLY D 1 305 ? 19.048 -31.258 53.953 1.00 70.26 330 GLY D CA 1
ATOM 10480 C C . GLY D 1 305 ? 18.616 -32.706 53.813 1.00 72.85 330 GLY D C 1
ATOM 10481 O O . GLY D 1 305 ? 17.834 -33.210 54.624 1.00 77.31 330 GLY D O 1
ATOM 10482 N N . ILE D 1 306 ? 19.138 -33.375 52.787 1.00 69.68 331 ILE D N 1
ATOM 10483 C CA . ILE D 1 306 ? 18.766 -34.752 52.463 1.00 70.30 331 ILE D CA 1
ATOM 10484 C C . ILE D 1 306 ? 19.627 -35.797 53.173 1.00 72.75 331 ILE D C 1
ATOM 10485 O O . ILE D 1 306 ? 20.847 -35.820 53.005 1.00 73.76 331 ILE D O 1
ATOM 10490 N N . ASN D 1 307 ? 18.996 -36.672 53.952 1.00 73.14 332 ASN D N 1
ATOM 10491 C CA . ASN D 1 307 ? 19.740 -37.727 54.638 1.00 76.39 332 ASN D CA 1
ATOM 10492 C C . ASN D 1 307 ? 19.141 -39.120 54.408 1.00 77.15 332 ASN D C 1
ATOM 10493 O O . ASN D 1 307 ? 19.111 -39.960 55.314 1.00 75.53 332 ASN D O 1
ATOM 10498 N N . GLN D 1 308 ? 18.686 -39.362 53.181 1.00 71.87 333 GLN D N 1
ATOM 10499 C CA . GLN D 1 308 ? 18.030 -40.619 52.842 1.00 69.14 333 GLN D CA 1
ATOM 10500 C C . GLN D 1 308 ? 18.031 -40.877 51.337 1.00 67.35 333 GLN D C 1
ATOM 10501 O O . GLN D 1 308 ? 18.239 -39.964 50.536 1.00 71.52 333 GLN D O 1
ATOM 10507 N N . GLY D 1 309 ? 17.788 -42.129 50.965 1.00 60.52 334 GLY D N 1
ATOM 10508 C CA . GLY D 1 309 ? 17.754 -42.531 49.572 1.00 59.16 334 GLY D CA 1
ATOM 10509 C C . GLY D 1 309 ? 17.853 -44.040 49.468 1.00 61.69 334 GLY D C 1
ATOM 10510 O O . GLY D 1 309 ? 17.797 -44.739 50.480 1.00 61.14 334 GLY D O 1
ATOM 10511 N N . PHE D 1 310 ? 18.002 -44.548 48.251 1.00 62.28 335 PHE D N 1
ATOM 10512 C CA . PHE D 1 310 ? 18.159 -45.986 48.049 1.00 61.11 335 PHE D CA 1
ATOM 10513 C C . PHE D 1 310 ? 19.449 -46.312 47.313 1.00 64.39 335 PHE D C 1
ATOM 10514 O O . PHE D 1 310 ? 19.568 -46.072 46.113 1.00 59.35 335 PHE D O 1
ATOM 10522 N N . TYR D 1 311 ? 20.411 -46.868 48.042 1.00 68.46 336 TYR D N 1
ATOM 10523 C CA . TYR D 1 311 ? 21.698 -47.201 47.458 1.00 64.30 336 TYR D CA 1
ATOM 10524 C C . TYR D 1 311 ? 21.540 -48.286 46.404 1.00 64.37 336 TYR D C 1
ATOM 10525 O O . TYR D 1 311 ? 20.682 -49.161 46.517 1.00 62.53 336 TYR D O 1
ATOM 10534 N N . TRP D 1 312 ? 22.377 -48.220 45.378 1.00 68.88 337 TRP D N 1
ATOM 10535 C CA . TRP D 1 312 ? 22.337 -49.187 44.292 1.00 76.34 337 TRP D CA 1
ATOM 10536 C C . TRP D 1 312 ? 23.665 -49.932 44.164 1.00 77.58 337 TRP D C 1
ATOM 10537 O O . TRP D 1 312 ? 24.656 -49.359 43.717 1.00 83.69 337 TRP D O 1
ATOM 10548 N N . SER D 1 313 ? 23.692 -51.202 44.559 1.00 74.44 338 SER D N 1
ATOM 10549 C CA . SER D 1 313 ? 22.528 -51.899 45.096 1.00 72.25 338 SER D CA 1
ATOM 10550 C C . SER D 1 313 ? 22.937 -52.798 46.257 1.00 67.59 338 SER D C 1
ATOM 10551 O O . SER D 1 313 ? 24.065 -52.721 46.739 1.00 76.93 338 SER D O 1
ATOM 10554 N N . TRP D 1 314 ? 22.011 -53.606 46.750 1.00 68.20 339 TRP D N 1
ATOM 10555 C CA . TRP D 1 314 ? 22.335 -54.671 47.678 1.00 79.14 339 TRP D CA 1
ATOM 10556 C C . TRP D 1 314 ? 23.126 -55.775 47.087 1.00 80.63 339 TRP D C 1
ATOM 10557 O O . TRP D 1 314 ? 24.116 -56.223 47.643 1.00 72.50 339 TRP D O 1
ATOM 10568 N N . ASN D 1 315 ? 22.636 -56.294 45.974 1.00 85.18 340 ASN D N 1
ATOM 10569 C CA . ASN D 1 315 ? 23.235 -57.447 45.324 1.00 88.97 340 ASN D CA 1
ATOM 10570 C C . ASN D 1 315 ? 24.607 -57.128 44.759 1.00 89.81 340 ASN D C 1
ATOM 10571 O O . ASN D 1 315 ? 24.817 -56.051 44.221 1.00 92.35 340 ASN D O 1
ATOM 10576 N N . PRO D 1 316 ? 25.553 -58.038 44.891 1.00 91.98 341 PRO D N 1
ATOM 10577 C CA . PRO D 1 316 ? 26.850 -57.858 44.245 1.00 95.46 341 PRO D CA 1
ATOM 10578 C C . PRO D 1 316 ? 26.652 -57.879 42.743 1.00 103.83 341 PRO D C 1
ATOM 10579 O O . PRO D 1 316 ? 27.413 -57.302 41.978 1.00 103.59 341 PRO D O 1
ATOM 10583 N N . ASN D 1 317 ? 25.608 -58.593 42.350 1.00 110.64 342 ASN D N 1
ATOM 10584 C CA . ASN D 1 317 ? 25.441 -59.184 41.042 1.00 115.67 342 ASN D CA 1
ATOM 10585 C C . ASN D 1 317 ? 25.821 -58.207 39.943 1.00 126.08 342 ASN D C 1
ATOM 10586 O O . ASN D 1 317 ? 26.394 -58.582 38.920 1.00 126.12 342 ASN D O 1
ATOM 10591 N N . SER D 1 318 ? 25.488 -56.949 40.178 1.00 132.69 343 SER D N 1
ATOM 10592 C CA . SER D 1 318 ? 25.394 -55.919 39.157 1.00 136.66 343 SER D CA 1
ATOM 10593 C C . SER D 1 318 ? 26.821 -55.666 38.704 1.00 140.16 343 SER D C 1
ATOM 10594 O O . SER D 1 318 ? 27.751 -55.661 39.504 1.00 139.85 343 SER D O 1
ATOM 10597 N N . GLY D 1 319 ? 26.977 -55.436 37.405 1.00 141.25 344 GLY D N 1
ATOM 10598 C CA . GLY D 1 319 ? 28.266 -55.117 36.829 1.00 135.93 344 GLY D CA 1
ATOM 10599 C C . GLY D 1 319 ? 28.389 -53.614 36.723 1.00 127.61 344 GLY D C 1
ATOM 10600 O O . GLY D 1 319 ? 27.498 -52.946 36.206 1.00 124.83 344 GLY D O 1
ATOM 10601 N N . ASP D 1 320 ? 29.498 -53.102 37.246 0.50 125.20 345 ASP D N 1
ATOM 10602 C CA . ASP D 1 320 ? 29.792 -51.674 37.371 0.50 123.28 345 ASP D CA 1
ATOM 10603 C C . ASP D 1 320 ? 29.270 -51.140 38.695 0.50 121.70 345 ASP D C 1
ATOM 10604 O O . ASP D 1 320 ? 29.584 -50.023 39.091 0.50 121.03 345 ASP D O 1
ATOM 10606 N N . THR D 1 321 ? 28.502 -51.966 39.394 1.00 121.90 346 THR D N 1
ATOM 10607 C CA . THR D 1 321 ? 28.059 -51.650 40.740 1.00 122.37 346 THR D CA 1
ATOM 10608 C C . THR D 1 321 ? 28.489 -52.792 41.653 1.00 123.03 346 THR D C 1
ATOM 10609 O O . THR D 1 321 ? 28.092 -53.938 41.451 1.00 114.21 346 THR D O 1
ATOM 10613 N N . GLY D 1 322 ? 29.293 -52.480 42.660 1.00 127.70 347 GLY D N 1
ATOM 10614 C CA . GLY D 1 322 ? 29.734 -53.492 43.598 1.00 120.20 347 GLY D CA 1
ATOM 10615 C C . GLY D 1 322 ? 28.625 -54.093 44.432 1.00 109.74 347 GLY D C 1
ATOM 10616 O O . GLY D 1 322 ? 28.565 -55.297 44.618 1.00 110.31 347 GLY D O 1
ATOM 10617 N N . GLY D 1 323 ? 27.731 -53.244 44.919 1.00 98.06 348 GLY D N 1
ATOM 10618 C CA . GLY D 1 323 ? 26.707 -53.648 45.862 1.00 86.16 348 GLY D CA 1
ATOM 10619 C C . GLY D 1 323 ? 27.219 -53.587 47.287 1.00 77.81 348 GLY D C 1
ATOM 10620 O O . GLY D 1 323 ? 28.401 -53.377 47.510 1.00 74.49 348 GLY D O 1
ATOM 10621 N N . ILE D 1 324 ? 26.323 -53.777 48.249 1.00 67.55 349 ILE D N 1
ATOM 10622 C CA . ILE D 1 324 ? 26.686 -53.857 49.654 1.00 67.45 349 ILE D CA 1
ATOM 10623 C C . ILE D 1 324 ? 27.438 -55.147 49.980 1.00 76.12 349 ILE D C 1
ATOM 10624 O O . ILE D 1 324 ? 28.399 -55.141 50.737 1.00 70.61 349 ILE D O 1
ATOM 10629 N N . LEU D 1 325 ? 26.990 -56.251 49.395 1.00 76.91 350 LEU D N 1
ATOM 10630 C CA . LEU D 1 325 ? 27.624 -57.541 49.590 1.00 67.90 350 LEU D CA 1
ATOM 10631 C C . LEU D 1 325 ? 28.756 -57.726 48.604 1.00 71.18 350 LEU D C 1
ATOM 10632 O O . LEU D 1 325 ? 28.800 -57.066 47.580 1.00 70.02 350 LEU D O 1
ATOM 10637 N N . ARG D 1 326 ? 29.671 -58.635 48.912 1.00 71.59 351 ARG D N 1
ATOM 10638 C CA . ARG D 1 326 ? 30.744 -58.965 47.977 1.00 72.54 351 ARG D CA 1
ATOM 10639 C C . ARG D 1 326 ? 30.310 -60.134 47.105 1.00 69.77 351 ARG D C 1
ATOM 10640 O O . ARG D 1 326 ? 29.181 -60.604 47.219 1.00 68.97 351 ARG D O 1
ATOM 10648 N N . ASP D 1 327 ? 31.207 -60.604 46.244 1.00 70.98 352 ASP D N 1
ATOM 10649 C CA . ASP D 1 327 ? 30.891 -61.686 45.312 1.00 74.40 352 ASP D CA 1
ATOM 10650 C C . ASP D 1 327 ? 30.398 -62.960 46.006 1.00 77.95 352 ASP D C 1
ATOM 10651 O O . ASP D 1 327 ? 29.607 -63.711 45.438 1.00 82.29 352 ASP D O 1
ATOM 10656 N N . ASP D 1 328 ? 30.853 -63.197 47.234 1.00 80.92 353 ASP D N 1
ATOM 10657 C CA . ASP D 1 328 ? 30.446 -64.384 47.984 1.00 71.24 353 ASP D CA 1
ATOM 10658 C C . ASP D 1 328 ? 29.028 -64.258 48.554 1.00 78.17 353 ASP D C 1
ATOM 10659 O O . ASP D 1 328 ? 28.540 -65.165 49.232 1.00 70.81 353 ASP D O 1
ATOM 10664 N N . TRP D 1 329 ? 28.383 -63.126 48.281 1.00 75.00 354 TRP D N 1
ATOM 10665 C CA . TRP D 1 329 ? 27.007 -62.869 48.707 1.00 73.97 354 TRP D CA 1
ATOM 10666 C C . TRP D 1 329 ? 26.819 -62.890 50.222 1.00 72.46 354 TRP D C 1
ATOM 10667 O O . TRP D 1 329 ? 25.695 -63.022 50.704 1.00 72.44 354 TRP D O 1
ATOM 10678 N N . THR D 1 330 ? 27.910 -62.745 50.969 1.00 72.77 355 THR D N 1
ATOM 10679 C CA . THR D 1 330 ? 27.847 -62.815 52.426 1.00 76.13 355 THR D CA 1
ATOM 10680 C C . THR D 1 330 ? 28.619 -61.682 53.090 1.00 75.70 355 THR D C 1
ATOM 10681 O O . THR D 1 330 ? 28.116 -61.031 54.009 1.00 73.25 355 THR D O 1
ATOM 10685 N N . SER D 1 331 ? 29.846 -61.462 52.629 1.00 72.44 356 SER D N 1
ATOM 10686 C CA . SER D 1 331 ? 30.693 -60.412 53.179 1.00 73.15 356 SER D CA 1
ATOM 10687 C C . SER D 1 331 ? 30.099 -59.033 52.900 1.00 75.35 356 SER D C 1
ATOM 10688 O O . SER D 1 331 ? 29.461 -58.818 51.869 1.00 70.31 356 SER D O 1
ATOM 10691 N N . VAL D 1 332 ? 30.307 -58.107 53.829 1.00 79.05 357 VAL D N 1
ATOM 10692 C CA . VAL D 1 332 ? 29.745 -56.764 53.723 1.00 77.81 357 VAL D CA 1
ATOM 10693 C C . VAL D 1 332 ? 30.830 -55.728 53.474 1.00 71.64 357 VAL D C 1
ATOM 10694 O O . VAL D 1 332 ? 31.807 -55.655 54.216 1.00 73.26 357 VAL D O 1
ATOM 10698 N N . ARG D 1 333 ? 30.655 -54.919 52.439 1.00 70.53 358 ARG D N 1
ATOM 10699 C CA . ARG D 1 333 ? 31.582 -53.833 52.175 1.00 72.70 358 ARG D CA 1
ATOM 10700 C C . ARG D 1 333 ? 31.349 -52.731 53.193 1.00 75.66 358 ARG D C 1
ATOM 10701 O O . ARG D 1 333 ? 30.448 -51.922 53.049 1.00 78.03 358 ARG D O 1
ATOM 10709 N N . GLN D 1 334 ? 32.164 -52.728 54.237 1.00 78.83 359 GLN D N 1
ATOM 10710 C CA . GLN D 1 334 ? 31.999 -51.806 55.358 1.00 73.52 359 GLN D CA 1
ATOM 10711 C C . GLN D 1 334 ? 32.306 -50.354 54.990 1.00 75.54 359 GLN D C 1
ATOM 10712 O O . GLN D 1 334 ? 31.709 -49.431 55.546 1.00 78.51 359 GLN D O 1
ATOM 10718 N N . ASP D 1 335 ? 33.231 -50.147 54.058 1.00 73.78 360 ASP D N 1
ATOM 10719 C CA . ASP D 1 335 ? 33.600 -48.792 53.656 1.00 74.06 360 ASP D CA 1
ATOM 10720 C C . ASP D 1 335 ? 32.412 -48.085 53.006 1.00 72.34 360 ASP D C 1
ATOM 10721 O O . ASP D 1 335 ? 32.331 -46.858 53.010 1.00 72.43 360 ASP D O 1
ATOM 10726 N N . LYS D 1 336 ? 31.480 -48.866 52.482 1.00 74.69 361 LYS D N 1
ATOM 10727 C CA . LYS D 1 336 ? 30.262 -48.310 51.936 1.00 74.01 361 LYS D CA 1
ATOM 10728 C C . LYS D 1 336 ? 29.282 -48.052 53.062 1.00 72.90 361 LYS D C 1
ATOM 10729 O O . LYS D 1 336 ? 28.677 -46.992 53.139 1.00 74.42 361 LYS D O 1
ATOM 10735 N N . MET D 1 337 ? 29.133 -49.024 53.949 1.00 72.47 362 MET D N 1
ATOM 10736 C CA . MET D 1 337 ? 28.232 -48.861 55.084 1.00 77.81 362 MET D CA 1
ATOM 10737 C C . MET D 1 337 ? 28.630 -47.639 55.902 1.00 82.72 362 MET D C 1
ATOM 10738 O O . MET D 1 337 ? 27.774 -46.941 56.443 1.00 86.32 362 MET D O 1
ATOM 10743 N N . THR D 1 338 ? 29.932 -47.380 55.977 1.00 82.05 363 THR D N 1
ATOM 10744 C CA . THR D 1 338 ? 30.433 -46.188 56.650 1.00 81.02 363 THR D CA 1
ATOM 10745 C C . THR D 1 338 ? 30.046 -44.939 55.850 1.00 77.88 363 THR D C 1
ATOM 10746 O O . THR D 1 338 ? 29.706 -43.903 56.427 1.00 76.01 363 THR D O 1
ATOM 10750 N N . LEU D 1 339 ? 30.071 -45.045 54.523 1.00 74.80 364 LEU D N 1
ATOM 10751 C CA . LEU D 1 339 ? 29.619 -43.948 53.670 1.00 72.20 364 LEU D CA 1
ATOM 10752 C C . LEU D 1 339 ? 28.133 -43.670 53.884 1.00 73.71 364 LEU D C 1
ATOM 10753 O O . LEU D 1 339 ? 27.719 -42.515 53.971 1.00 77.28 364 LEU D O 1
ATOM 10758 N N . LEU D 1 340 ? 27.337 -44.733 53.971 1.00 74.19 365 LEU D N 1
ATOM 10759 C CA . LEU D 1 340 ? 25.889 -44.603 54.102 1.00 69.67 365 LEU D CA 1
ATOM 10760 C C . LEU D 1 340 ? 25.473 -44.062 55.462 1.00 72.76 365 LEU D C 1
ATOM 10761 O O . LEU D 1 340 ? 24.541 -43.261 55.558 1.00 70.93 365 LEU D O 1
ATOM 10766 N N . ARG D 1 341 ? 26.152 -44.508 56.516 1.00 71.09 366 ARG D N 1
ATOM 10767 C CA . ARG D 1 341 ? 25.836 -44.038 57.859 1.00 72.38 366 ARG D CA 1
ATOM 10768 C C . ARG D 1 341 ? 26.218 -42.570 58.008 1.00 72.66 366 ARG D C 1
ATOM 10769 O O . ARG D 1 341 ? 25.649 -41.854 58.829 1.00 80.65 366 ARG D O 1
ATOM 10777 N N . THR D 1 342 ? 27.184 -42.128 57.207 1.00 72.10 367 THR D N 1
ATOM 10778 C CA . THR D 1 342 ? 27.531 -40.714 57.145 1.00 78.23 367 THR D CA 1
ATOM 10779 C C . THR D 1 342 ? 26.328 -39.928 56.650 1.00 79.93 367 THR D C 1
ATOM 10780 O O . THR D 1 342 ? 25.925 -38.940 57.260 1.00 85.24 367 THR D O 1
ATOM 10784 N N . LEU D 1 343 ? 25.761 -40.391 55.540 1.00 78.04 368 LEU D N 1
ATOM 10785 C CA . LEU D 1 343 ? 24.585 -39.777 54.936 1.00 75.87 368 LEU D CA 1
ATOM 10786 C C . LEU D 1 343 ? 23.397 -39.746 55.890 1.00 77.58 368 LEU D C 1
ATOM 10787 O O . LEU D 1 343 ? 22.776 -38.703 56.087 1.00 81.38 368 LEU D O 1
ATOM 10792 N N . TRP D 1 344 ? 23.091 -40.896 56.481 1.00 72.80 369 TRP D N 1
ATOM 10793 C CA . TRP D 1 344 ? 21.948 -41.028 57.376 1.00 74.19 369 TRP D CA 1
ATOM 10794 C C . TRP D 1 344 ? 22.135 -40.213 58.655 1.00 76.44 369 TRP D C 1
ATOM 10795 O O . TRP D 1 344 ? 21.165 -39.857 59.322 1.00 77.82 369 TRP D O 1
ATOM 10806 N N . GLY D 1 345 ? 23.387 -39.924 58.995 1.00 77.11 370 GLY D N 1
ATOM 10807 C CA . GLY D 1 345 ? 23.699 -39.203 60.215 1.00 83.96 370 GLY D CA 1
ATOM 10808 C C . GLY D 1 345 ? 23.671 -40.113 61.430 1.00 85.91 370 GLY D C 1
ATOM 10809 O O . GLY D 1 345 ? 23.244 -39.709 62.514 1.00 82.22 370 GLY D O 1
ATOM 10810 N N . THR D 1 346 ? 24.129 -41.349 61.244 1.00 87.94 371 THR D N 1
ATOM 10811 C CA . THR D 1 346 ? 24.091 -42.355 62.301 1.00 93.65 371 THR D CA 1
ATOM 10812 C C . THR D 1 346 ? 25.475 -42.950 62.566 1.00 90.75 371 THR D C 1
ATOM 10813 O O . THR D 1 346 ? 26.493 -42.259 62.476 1.00 87.37 371 THR D O 1
#

Sequence (1384 aa):
YSINNSRQIVDDSGKVVQLKGVNVFFGFETGNHVMHGLWARNWKDMIVQMQGLGFNAVRLPFCPATLRSDTMPASIDYSRNADLQGLTSLQILDKVIAEFNARGMYVLLDHHTPDCAGISELWYTGSYTEAQWLADLRFVANRYKNVPYVLGLDLKNEPHGAATWGTGNAATDWNKAAERGSAAVLAVAPKWLIAVEGITDNPVCSTNGGIFWGGNLQPLACTPLNIPANRLLLAPHVYGPDVFVQSYFNDSNFPNNMPAIWERHFGQFAGTHALLLGEFGGKYGEGDARDKTWQDALVKYLRSKGINQGFYWWSWNPNSGDTGGILRDDWTSVRQDKMTLLRTLWGTYSINNSRQIVDDSGKVVQLKGVNVFGFETGNHVMHGLWARNWKDMIVQMQGLGFNAVRLPFCPATLRSDTMPASIDYSRNADLQGLTSLQILDKVIAEFNARGMYVLLDHHTPDCAGISELWYTGSYTEAQWLADLRFVANRYKNVPYVLGLDLKNEPHGAATWGTGNAATDWNKAAERGSAAVLAVAPKWLIAVEGITDNPVCSTNGGIFWGGNLQPLACTPLNIPANRLLLAPHVYGPDVFVQSYFNDSNFPNNMPAIWERHF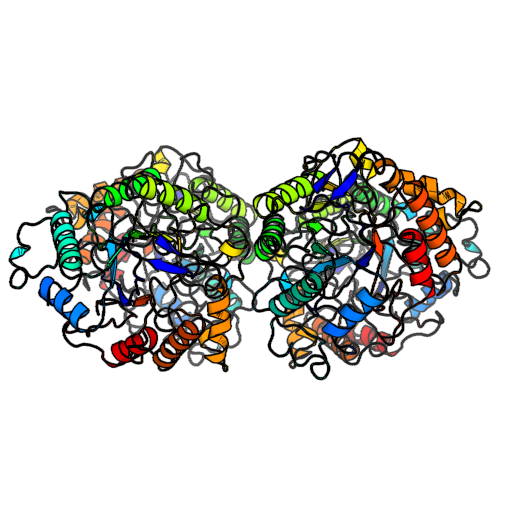GQFAGTHALLLGEFGGKYGEGDARDKTWQDALVKYLRSKGINQGFYWSWNPNSGDTGGILRDDWTSVRQDKMTLLRTLWGTYSINNSRQIVDDSGKVVQLKGVNVFGFETGNHVMHGLWARNWKDMIVQMQGLGFNAVRLPFCPATLRRSDTMPASIDYSRNADLQGLTSLQILDKVIAEFNARGMYVLLDHHTPDCAGISELWYTGSYTEAQWLADLRFVANRYKNNVPYVLGLDLKNEPHGAATWGTGNAATDWNKAAERGSAAVLAVAPKWLIAVEGITDNPVCSTNGGIFWGGNLQPLACTPLNIPANRLLLAPHVYGPDVFVQSYFNDSNFPNNMPAIWERHFGQFAGTHALLLGEFGGKYGEGDARDKTWQDALVKYLRSKGINQGFYWSWNPNSGDTGGILRDDWTSVRQDKMTLLRTLWGTYSINNSRQIVDDSGKVVQLKGVNVFGFETGNHVMHGLWARNWKDMIVQMQGLGFNAVRLPFCPATLRSDTMPASIDYSRNADLQGLTSLQILDKVIAEFNARGMYVLLDHHTPDCAGISELWYTGSYTEAQWLADLRRFVANRYKNVPYVLGLDLKNEPHGAATWGTGNAATDWNKAAERGSAAVLAVAPKWLIAVEGITDNPVCSTNGGIFWGGNLQPLACTPLNIPANRLLLAPHVYGPDVFVQSYFNDSNFPNNMPAIWERHFGQFAGTHALLLGEFGGKYGEGDARDKTWQDALVKYLRSKGINQGFYWSWNPNSGDTGGILRDDWTSVRQDKMTLLRTLWGT

Nearest PDB structures (foldseek):
  4tuf-assembly1_A  TM=1.001E+00  e=5.016E-75  Xanthomonas campestris pv. campestris str. ATCC 33913
  3axx-assembly1_A  TM=9.688E-01  e=2.362E-45  Pyrococcus horikoshii OT3
  3qhm-assembly3_C  TM=9.643E-01  e=1.791E-44  Pyrococcus horikoshii
  3qho-assembly3_C  TM=9.670E-01  e=1.201E-43  Pyrococcus horikoshii
  8fc0-assembly6_F  TM=9.276E-01  e=1.093E-40  metagenome